Protein AF-0000000072238500 (afdb_homodimer)

Organism: Galdieria sulphuraria (NCBI:txid130081)

Radius of gyration: 36.73 Å; Cα contacts (8 Å, |Δi|>4): 2161; chains: 2; bounding box: 102×98×131 Å

Sequence (1156 aa):
MQQGKYSSNDRLLQIHENSNSLLASRTLHACFYDFAITIYSYDRPRSLNRLLLDILEQEQHAVVRKRRLFLQVIDDNTIGCYDIHYWRNSKSDGVDDFYRVNSEEQLLELPCIFPSRLFQVLKTLKGTFDWQIWISKRHFGKHEHWKMVRRAFETLKGVHSTFYVFLQDDMRICSQFLSRAQKFWLVIEDTYKMTLSLHCDSNRVNYSGWTTLSSRQMDNIVVLSGWVESSNFLCERRFLEWINFSVPTVNPSRWYRRKYASSGVGETLSNLLHREGYNMYRTSYSLLYHTRAHESKMHPVIRKEEILETYAFIDGQIVSSRMELECATVTCSMVSTWPRIQLLYDSLYSLAPQVDVIYLYLNDYEYIPPFLHIGFIQIVSSSESSDLGDIGKFYVTPYSDYHFTLDDDIIYPWDFVMAMIRCYASLPQPCLLGVYGVMLDQEKLFRQDYFQSRTVISLEMAVSHPCRVNIIGTGAMLYQPRSFKISKEIFIEKNMADIYISMQAKIRNISLFIVNRSSYWLIEQRKDGIPSIYEDVIRNRQKRRKITKILRDFMPWDCSHTDNDSVCCLLNNKIPLYMQQGKYSSNDRLLQIHENSNSLLASRTLHACFYDFAITIYSYDRPRSLNRLLLDILEQEQHAVVRKRRLFLQVIDDNTIGCYDIHYWRNSKSDGVDDFYRVNSEEQLLELPCIFPSRLFQVLKTLKGTFDWQIWISKRHFGKHEHWKMVRRAFETLKGVHSTFYVFLQDDMRICSQFLSRAQKFWLVIEDTYKMTLSLHCDSNRVNYSGWTTLSSRQMDNIVVLSGWVESSNFLCERRFLEWINFSVPTVNPSRWYRRKYASSGVGETLSNLLHREGYNMYRTSYSLLYHTRAHESKMHPVIRKEEILETYAFIDGQIVSSRMELECATVTCSMVSTWPRIQLLYDSLYSLAPQVDVIYLYLNDYEYIPPFLHIGFIQIVSSSESSDLGDIGKFYVTPYSDYHFTLDDDIIYPWDFVMAMIRCYASLPQPCLLGVYGVMLDQEKLFRQDYFQSRTVISLEMAVSHPCRVNIIGTGAMLYQPRSFKISKEIFIEKNMADIYISMQAKIRNISLFIVNRSSYWLIEQRKDGIPSIYEDVIRNRQKRRKITKILRDFMPWDCSHTDNDSVCCLLNNKIPLY

pLDDT: mean 84.63, std 19.46, range [18.44, 98.69]

Secondary structure (DSSP, 8-state):
-------STTSTTTGGGGGGS-S--------EEEEEEEEEESS-HHHHHHHHHHHHHHHHS--S-PPPEEEEEEESSTT-B--HHHHHHTTSTT---EEEESSHHHHHHSSBS-GGGGHHHHHHHTTTSEEEEEEESS--TTTTHHHHHHHHHHHHTT-EEEEEEEEETTEEE-TTHHHHHHHHHHH---TTEEEEE---BTTTTT--TTSSPPPEE-SSSEEEES---SSSEEE-HHHHHHTTT--PPPPTTHHHH-TT---SHHHHHHHHHHHTT-EEEEESSBSEEETTTT--SS-TTHHHHS--PBPSBTT-HHHHHHHHHHT--EEEEEEEEGGGHHHHHHHHHHHTTT-SEEEEEEES-SS--GGG-STTEEEEE--TT---GGGGGGSS---SSEEEEE-TTEEPPTTHHHHHHHHHHHS-SSEEEES-EEEE-HHHHHHS-GGGSEEEE-TTS-BSS-EE-SEE-TTEEEE-TTT----GGG--STT-HHHHHHHHHHHTT-EEEE--B-TTSSEE---TT---HHHHHHH-HHHHHHHHHHHHHTPPPPPEE-SS-EE-----------/-------STTSHHHHHHHTTS-S--------EEEEEEEEEESS-HHHHHHHHHHHHHHHHS--SPPPPEEEEEEESSTT-B--HHHHHSTTSTT---EEEESSHHHHHHSSBS-GGGGHHHHHHHTTTSEEEEEEESS--TTTTHHHHHHHHHHHHTT-EEEEEEEEETTEEE-TTHHHHHHHHHHH---TTEEEEE---BTTTTT--TTSSPPPEE-SSSEEEES---SSSEEE-HHHHHHTTT--PPPPGGGGTS-TT---SHHHHHHHHHHHTT-EEEEESSBSEEETTTT--SS-TTHHHHS--PBPSBTTHHHHHHHHHHHT--EEEEEEEEGGGHHHHHHHHHHHTTT-SEEEEEEET-SS--GGG-STTEEEEE--TT---GGGGGGSS---SSEEEEE-TTEEPPTTHHHHHHHHHHHS-SSEEEES-EEEE-HHHHHHS-GGGSEEEE-TTS-BSS-EE-SEE-TTEEEE-TTT----GGG--STT-HHHHHHHHHHHTT-EEEE--B-TTSSEE---TT---HHHHHHH-HHHHHHHHHHHHHTPPPPPEE-SS-EE-----------

Nearest PDB structures (foldseek):
  5z8b-assembly1_A  TM=8.669E-01  e=5.104E-16  Escherichia coli
  8viw-assembly1_A  TM=4.068E-01  e=1.351E-23  Pasteurella multocida
  8vh8-assembly2_B  TM=3.776E-01  e=2.460E-21  Pasteurella multocida
  8vh7-assembly2_B  TM=3.699E-01  e=1.725E-21  Pasteurella multocida
  8vh8-assembly1_A  TM=3.518E-01  e=6.697E-22  Pasteurella multocida

Structure (mmCIF, N/CA/C/O backbone):
data_AF-0000000072238500-model_v1
#
loop_
_entity.id
_entity.type
_entity.pdbx_description
1 polymer 'Uncharacterized protein'
#
loop_
_atom_site.group_PDB
_atom_site.id
_atom_site.type_symbol
_atom_site.label_atom_id
_atom_site.label_alt_id
_atom_site.label_comp_id
_atom_site.label_asym_id
_atom_site.label_entity_id
_atom_site.label_seq_id
_atom_site.pdbx_PDB_ins_code
_atom_site.Cartn_x
_atom_site.Cartn_y
_atom_site.Cartn_z
_atom_site.occupancy
_atom_site.B_iso_or_equiv
_atom_site.auth_seq_id
_atom_site.auth_comp_id
_atom_site.auth_asym_id
_atom_site.auth_atom_id
_atom_site.pdbx_PDB_model_num
ATOM 1 N N . MET A 1 1 ? 30.328 47.281 -75.688 1 18.44 1 MET A N 1
ATOM 2 C CA . MET A 1 1 ? 30.141 48.156 -74.5 1 18.44 1 MET A CA 1
ATOM 3 C C . MET A 1 1 ? 29.469 47.438 -73.375 1 18.44 1 MET A C 1
ATOM 5 O O . MET A 1 1 ? 28.312 47 -73.5 1 18.44 1 MET A O 1
ATOM 9 N N . GLN A 1 2 ? 30.125 46.781 -72.562 1 19.62 2 GLN A N 1
ATOM 10 C CA . GLN A 1 2 ? 30.047 45.5 -71.875 1 19.62 2 GLN A CA 1
ATOM 11 C C . GLN A 1 2 ? 29.406 45.688 -70.5 1 19.62 2 GLN A C 1
ATOM 13 O O . GLN A 1 2 ? 30.016 45.375 -69.5 1 19.62 2 GLN A O 1
ATOM 18 N N . GLN A 1 3 ? 28.5 46.656 -70.312 1 18.72 3 GLN A N 1
ATOM 19 C CA . GLN A 1 3 ? 28.375 47.25 -69 1 18.72 3 GLN A CA 1
ATOM 20 C C . GLN A 1 3 ? 27.844 46.25 -68 1 18.72 3 GLN A C 1
ATOM 22 O O . GLN A 1 3 ? 27.219 45.25 -68.375 1 18.72 3 GLN A O 1
ATOM 27 N N . GLY A 1 4 ? 27.734 46.594 -66.688 1 18.44 4 GLY A N 1
ATOM 28 C CA . GLY A 1 4 ? 28.047 46.219 -65.312 1 18.44 4 GLY A CA 1
ATOM 29 C C . GLY A 1 4 ? 27 45.312 -64.688 1 18.44 4 GLY A C 1
ATOM 30 O O . GLY A 1 4 ? 27.312 44.219 -64.188 1 18.44 4 GLY A O 1
ATOM 31 N N . LYS A 1 5 ? 25.953 45.75 -63.812 1 18.84 5 LYS A N 1
ATOM 32 C CA . LYS A 1 5 ? 25.969 45.719 -62.344 1 18.84 5 LYS A CA 1
ATOM 33 C C . LYS A 1 5 ? 25.156 44.531 -61.812 1 18.84 5 LYS A C 1
ATOM 35 O O . LYS A 1 5 ? 25.656 43.719 -61.062 1 18.84 5 LYS A O 1
ATOM 40 N N . TYR A 1 6 ? 23.797 44.75 -61.25 1 21 6 TYR A N 1
ATOM 41 C CA . TYR A 1 6 ? 23.156 44.781 -59.938 1 21 6 TYR A CA 1
ATOM 42 C C . TYR A 1 6 ? 22.266 43.531 -59.719 1 21 6 TYR A C 1
ATOM 44 O O . TYR A 1 6 ? 21.406 43.25 -60.562 1 21 6 TYR A O 1
ATOM 52 N N . SER A 1 7 ? 22.797 42.5 -59.125 1 23.34 7 SER A N 1
ATOM 53 C CA . SER A 1 7 ? 22.328 41.125 -59 1 23.34 7 SER A CA 1
ATOM 54 C C . SER A 1 7 ? 20.984 41.062 -58.281 1 23.34 7 SER A C 1
ATOM 56 O O . SER A 1 7 ? 20.766 41.75 -57.281 1 23.34 7 SER A O 1
ATOM 58 N N . SER A 1 8 ? 20 40.656 -58.938 1 22.7 8 SER A N 1
ATOM 59 C CA . SER A 1 8 ? 18.562 40.625 -58.719 1 22.7 8 SER A CA 1
ATOM 60 C C . SER A 1 8 ? 18.219 39.844 -57.438 1 22.7 8 SER A C 1
ATOM 62 O O . SER A 1 8 ? 17.047 39.531 -57.219 1 22.7 8 SER A O 1
ATOM 64 N N . ASN A 1 9 ? 19.328 39.281 -56.875 1 21.5 9 ASN A N 1
ATOM 65 C CA . ASN A 1 9 ? 19.062 38.406 -55.75 1 21.5 9 ASN A CA 1
ATOM 66 C C . ASN A 1 9 ? 18.328 39.156 -54.625 1 21.5 9 ASN A C 1
ATOM 68 O O . ASN A 1 9 ? 18.25 38.656 -53.5 1 21.5 9 ASN A O 1
ATOM 72 N N . ASP A 1 10 ? 18.125 40.531 -54.781 1 21.02 10 ASP A N 1
ATOM 73 C CA . ASP A 1 10 ? 17.781 41.469 -53.719 1 21.02 10 ASP A CA 1
ATOM 74 C C . ASP A 1 10 ? 16.297 41.312 -53.344 1 21.02 10 ASP A C 1
ATOM 76 O O . ASP A 1 10 ? 15.805 42.062 -52.5 1 21.02 10 ASP A O 1
ATOM 80 N N . ARG A 1 11 ? 15.539 40.906 -54.344 1 20.53 11 ARG A N 1
ATOM 81 C CA . ARG A 1 11 ? 14.133 41.25 -54.188 1 20.53 11 ARG A CA 1
ATOM 82 C C . ARG A 1 11 ? 13.523 40.562 -53 1 20.53 11 ARG A C 1
ATOM 84 O O . ARG A 1 11 ? 12.664 41.125 -52.312 1 20.53 11 ARG A O 1
ATOM 91 N N . LEU A 1 12 ? 13.688 39.25 -53.156 1 23.36 12 LEU A N 1
ATOM 92 C CA . LEU A 1 12 ? 12.68 38.5 -52.438 1 23.36 12 LEU A CA 1
ATOM 93 C C . LEU A 1 12 ? 12.891 38.656 -50.938 1 23.36 12 LEU A C 1
ATOM 95 O O . LEU A 1 12 ? 12.18 38.031 -50.125 1 23.36 12 LEU A O 1
ATOM 99 N N . LEU A 1 13 ? 14.055 39.375 -50.469 1 23.84 13 LEU A N 1
ATOM 100 C CA . LEU A 1 13 ? 14.469 39.75 -49.125 1 23.84 13 LEU A CA 1
ATOM 101 C C . LEU A 1 13 ? 13.445 40.688 -48.5 1 23.84 13 LEU A C 1
ATOM 103 O O . LEU A 1 13 ? 13.367 40.781 -47.281 1 23.84 13 LEU A O 1
ATOM 107 N N . GLN A 1 14 ? 12.867 41.562 -49.344 1 23.19 14 GLN A N 1
ATOM 108 C CA . GLN A 1 14 ? 12.227 42.719 -48.75 1 23.19 14 GLN A CA 1
ATOM 109 C C . GLN A 1 14 ? 10.938 42.344 -48.031 1 23.19 14 GLN A C 1
ATOM 111 O O . GLN A 1 14 ? 10.539 43 -47.062 1 23.19 14 GLN A O 1
ATOM 116 N N . ILE A 1 15 ? 10.141 41.562 -48.812 1 27.56 15 ILE A N 1
ATOM 117 C CA . ILE A 1 15 ? 8.758 41.594 -48.344 1 27.56 15 ILE A CA 1
ATOM 118 C C . ILE A 1 15 ? 8.641 40.906 -47 1 27.56 15 ILE A C 1
ATOM 120 O O . ILE A 1 15 ? 7.613 41.031 -46.312 1 27.56 15 ILE A O 1
ATOM 124 N N . HIS A 1 16 ? 9.578 39.875 -46.75 1 26.22 16 HIS A N 1
ATOM 125 C CA . HIS A 1 16 ? 9.484 39.094 -45.531 1 26.22 16 HIS A CA 1
ATOM 126 C C . HIS A 1 16 ? 9.75 39.969 -44.281 1 26.22 16 HIS A C 1
ATOM 128 O O . HIS A 1 16 ? 9.766 39.469 -43.156 1 26.22 16 HIS A O 1
ATOM 134 N N . GLU A 1 17 ? 10.234 41.219 -44.406 1 26.89 17 GLU A N 1
ATOM 135 C CA . GLU A 1 17 ? 10.672 42.156 -43.406 1 26.89 17 GLU A CA 1
ATOM 136 C C . GLU A 1 17 ? 9.492 42.688 -42.594 1 26.89 17 GLU A C 1
ATOM 138 O O . GLU A 1 17 ? 9.625 42.938 -41.375 1 26.89 17 GLU A O 1
ATOM 143 N N . ASN A 1 18 ? 8.469 43.188 -43.344 1 26.44 18 ASN A N 1
ATOM 144 C CA . ASN A 1 18 ? 7.586 44.125 -42.656 1 26.44 18 ASN A CA 1
ATOM 145 C C . ASN A 1 18 ? 6.727 43.438 -41.594 1 26.44 18 ASN A C 1
ATOM 147 O O . ASN A 1 18 ? 6.215 44.094 -40.688 1 26.44 18 ASN A O 1
ATOM 151 N N . SER A 1 19 ? 6.062 42.375 -42 1 27.59 19 SER A N 1
ATOM 152 C CA . SER A 1 19 ? 4.965 41.906 -41.156 1 27.59 19 SER A CA 1
ATOM 153 C C . SER A 1 19 ? 5.477 41.375 -39.844 1 27.59 19 SER A C 1
ATOM 155 O O . SER A 1 19 ? 4.695 40.906 -39 1 27.59 19 SER A O 1
ATOM 157 N N . ASN A 1 20 ? 6.82 41.125 -39.625 1 27.59 20 ASN A N 1
ATOM 158 C CA . ASN A 1 20 ? 7.562 40.719 -38.438 1 27.59 20 ASN A CA 1
ATOM 159 C C . ASN A 1 20 ? 7.52 41.844 -37.375 1 27.59 20 ASN A C 1
ATOM 161 O O . ASN A 1 20 ? 8.148 41.719 -36.312 1 27.59 20 ASN A O 1
ATOM 165 N N . SER A 1 21 ? 7.316 43.062 -37.688 1 26.2 21 SER A N 1
ATOM 166 C CA . SER A 1 21 ? 7.527 44.219 -36.812 1 26.2 21 SER A CA 1
ATOM 167 C C . SER A 1 21 ? 6.477 44.281 -35.719 1 26.2 21 SER A C 1
ATOM 169 O O . SER A 1 21 ? 6.707 44.875 -34.656 1 26.2 21 SER A O 1
ATOM 171 N N . LEU A 1 22 ? 5.227 44.125 -36.062 1 25.8 22 LEU A N 1
ATOM 172 C CA . LEU A 1 22 ? 4.242 44.469 -35.062 1 25.8 22 LEU A CA 1
ATOM 173 C C . LEU A 1 22 ? 4.238 43.438 -33.938 1 25.8 22 LEU A C 1
ATOM 175 O O . LEU A 1 22 ? 3.334 43.438 -33.094 1 25.8 22 LEU A O 1
ATOM 179 N N . LEU A 1 23 ? 4.891 42.281 -34.125 1 26.8 23 LEU A N 1
ATOM 180 C CA . LEU A 1 23 ? 5.004 41.5 -32.906 1 26.8 23 LEU A CA 1
ATOM 181 C C . LEU A 1 23 ? 5.719 42.281 -31.812 1 26.8 23 LEU A C 1
ATOM 183 O O . LEU A 1 23 ? 6.941 42.438 -31.859 1 26.8 23 LEU A O 1
ATOM 187 N N . ALA A 1 24 ? 5.211 43.438 -31.375 1 25.61 24 ALA A N 1
ATOM 188 C CA . ALA A 1 24 ? 5.637 44.281 -30.266 1 25.61 24 ALA A CA 1
ATOM 189 C C . ALA A 1 24 ? 6.238 43.438 -29.141 1 25.61 24 ALA A C 1
ATOM 191 O O . ALA A 1 24 ? 5.867 42.281 -28.953 1 25.61 24 ALA A O 1
ATOM 192 N N . SER A 1 25 ? 7.383 43.875 -28.625 1 25.45 25 SER A N 1
ATOM 193 C CA . SER A 1 25 ? 8.18 43.469 -27.469 1 25.45 25 SER A CA 1
ATOM 194 C C . SER A 1 25 ? 7.293 43.219 -26.25 1 25.45 25 SER A C 1
ATOM 196 O O . SER A 1 25 ? 6.844 44.156 -25.594 1 25.45 25 SER A O 1
ATOM 198 N N . ARG A 1 26 ? 6.164 42.531 -26.328 1 28.62 26 ARG A N 1
ATOM 199 C CA . ARG A 1 26 ? 5.633 42.156 -25.031 1 28.62 26 ARG A CA 1
ATOM 200 C C . ARG A 1 26 ? 6.758 41.875 -24.031 1 28.62 26 ARG A C 1
ATOM 202 O O . ARG A 1 26 ? 7.391 40.844 -24.078 1 28.62 26 ARG A O 1
ATOM 209 N N . THR A 1 27 ? 7.605 42.781 -23.828 1 28.75 27 THR A N 1
ATOM 210 C CA . THR A 1 27 ? 8.516 42.781 -22.688 1 28.75 27 THR A CA 1
ATOM 211 C C . THR A 1 27 ? 7.883 42.062 -21.5 1 28.75 27 THR A C 1
ATOM 213 O O . THR A 1 27 ? 6.852 42.5 -20.984 1 28.75 27 THR A O 1
ATOM 216 N N . LEU A 1 28 ? 7.727 40.844 -21.453 1 34.66 28 LEU A N 1
ATOM 217 C CA . LEU A 1 28 ? 7.43 40.156 -20.203 1 34.66 28 LEU A CA 1
ATOM 218 C C . LEU A 1 28 ? 7.891 40.969 -19 1 34.66 28 LEU A C 1
ATOM 220 O O . LEU A 1 28 ? 9.086 41.062 -18.734 1 34.66 28 LEU A O 1
ATOM 224 N N . HIS A 1 29 ? 7.504 42.125 -18.828 1 38.22 29 HIS A N 1
ATOM 225 C CA . HIS A 1 29 ? 7.75 42.781 -17.547 1 38.22 29 HIS A CA 1
ATOM 226 C C . HIS A 1 29 ? 7.82 41.75 -16.422 1 38.22 29 HIS A C 1
ATOM 228 O O . HIS A 1 29 ? 6.84 41.062 -16.141 1 38.22 29 HIS A O 1
ATOM 234 N N . ALA A 1 30 ? 8.789 41 -16.344 1 51.19 30 ALA A N 1
ATOM 235 C CA . ALA A 1 30 ? 9.047 40.125 -15.219 1 51.19 30 ALA A CA 1
ATOM 236 C C . ALA A 1 30 ? 8.438 40.688 -13.938 1 51.19 30 ALA A C 1
ATOM 238 O O . ALA A 1 30 ? 8.75 41.812 -13.531 1 51.19 30 ALA A O 1
ATOM 239 N N . CYS A 1 31 ? 7.184 40.406 -13.703 1 71 31 CYS A N 1
ATOM 240 C CA . CYS A 1 31 ? 6.504 40.781 -12.461 1 71 31 CYS A CA 1
ATOM 241 C C . CYS A 1 31 ? 7.453 40.719 -11.273 1 71 31 CYS A C 1
ATOM 243 O O . CYS A 1 31 ? 8.117 39.688 -11.078 1 71 31 CYS A O 1
ATOM 245 N N . PHE A 1 32 ? 7.93 41.906 -10.82 1 89.62 32 PHE A N 1
ATOM 246 C CA . PHE A 1 32 ? 8.805 42.031 -9.656 1 89.62 32 PHE A CA 1
ATOM 247 C C . PHE A 1 32 ? 8 41.938 -8.367 1 89.62 32 PHE A C 1
ATOM 249 O O . PHE A 1 32 ? 6.949 42.562 -8.242 1 89.62 32 PHE A O 1
ATOM 256 N N . TYR A 1 33 ? 8.43 41.062 -7.527 1 95.19 33 TYR A N 1
ATOM 257 C CA . TYR A 1 33 ? 7.766 40.844 -6.25 1 95.19 33 TYR A CA 1
ATOM 258 C C . TYR A 1 33 ? 8.562 41.469 -5.109 1 95.19 33 TYR A C 1
ATOM 260 O O . TYR A 1 33 ? 9.773 41.688 -5.234 1 95.19 33 TYR A O 1
ATOM 268 N N . ASP A 1 34 ? 7.84 41.812 -4.105 1 95.06 34 ASP A N 1
ATOM 269 C CA . ASP A 1 34 ? 8.516 42.25 -2.881 1 95.06 34 ASP A CA 1
ATOM 270 C C . ASP A 1 34 ? 9.086 41.031 -2.129 1 95.06 34 ASP A C 1
ATOM 272 O O . ASP A 1 34 ? 10.211 41.094 -1.633 1 95.06 34 ASP A O 1
ATOM 276 N N . PHE A 1 35 ? 8.266 40 -2.029 1 96.69 35 PHE A N 1
ATOM 277 C CA . PHE A 1 35 ? 8.695 38.781 -1.387 1 96.69 35 PHE A CA 1
ATOM 278 C C . PHE A 1 35 ? 8.281 37.562 -2.217 1 96.69 35 PHE A C 1
ATOM 280 O O . PHE A 1 35 ? 7.172 37.5 -2.752 1 96.69 35 PHE A O 1
ATOM 287 N N . ALA A 1 36 ? 9.148 36.625 -2.398 1 97.75 36 ALA A N 1
ATOM 288 C CA . ALA A 1 36 ? 8.844 35.281 -2.838 1 97.75 36 ALA A CA 1
ATOM 289 C C . ALA A 1 36 ? 8.914 34.281 -1.674 1 97.75 36 ALA A C 1
ATOM 291 O O . ALA A 1 36 ? 9.984 34.094 -1.101 1 97.75 36 ALA A O 1
ATOM 292 N N . ILE A 1 37 ? 7.789 33.719 -1.351 1 98.06 37 ILE A N 1
ATOM 293 C CA . ILE A 1 37 ? 7.707 32.875 -0.182 1 98.06 37 ILE A CA 1
ATOM 294 C C . ILE A 1 37 ? 7.594 31.406 -0.63 1 98.06 37 ILE A C 1
ATOM 296 O O . ILE A 1 37 ? 6.711 31.062 -1.415 1 98.06 37 ILE A O 1
ATOM 300 N N . THR A 1 38 ? 8.516 30.609 -0.193 1 98.56 38 THR A N 1
ATOM 301 C CA . THR A 1 38 ? 8.484 29.156 -0.409 1 98.56 38 THR A CA 1
ATOM 302 C C . THR A 1 38 ? 8.094 28.422 0.871 1 98.56 38 THR A C 1
ATOM 304 O O . THR A 1 38 ? 8.633 28.703 1.943 1 98.56 38 THR A O 1
ATOM 307 N N . ILE A 1 39 ? 7.148 27.516 0.758 1 98.38 39 ILE A N 1
ATOM 308 C CA . ILE A 1 39 ? 6.773 26.688 1.897 1 98.38 39 ILE A CA 1
ATOM 309 C C . ILE A 1 39 ? 6.953 25.203 1.542 1 98.38 39 ILE A C 1
ATOM 311 O O . ILE A 1 39 ? 6.383 24.719 0.561 1 98.38 39 ILE A O 1
ATOM 315 N N . TYR A 1 40 ? 7.793 24.5 2.27 1 97.62 40 TYR A N 1
ATOM 316 C CA . TYR A 1 40 ? 7.926 23.062 2.141 1 97.62 40 TYR A CA 1
ATOM 317 C C . TYR A 1 40 ? 6.855 22.344 2.951 1 97.62 40 TYR A C 1
ATOM 319 O O . TYR A 1 40 ? 6.668 22.625 4.137 1 97.62 40 TYR A O 1
ATOM 327 N N . SER A 1 41 ? 6.121 21.484 2.289 1 96.19 41 SER A N 1
ATOM 328 C CA . SER A 1 41 ? 5.008 20.797 2.938 1 96.19 41 SER A CA 1
ATOM 329 C C . SER A 1 41 ? 5.262 19.297 3.031 1 96.19 41 SER A C 1
ATOM 331 O O . SER A 1 41 ? 5.688 18.672 2.057 1 96.19 41 SER A O 1
ATOM 333 N N . TYR A 1 42 ? 5.055 18.75 4.25 1 92.19 42 TYR A N 1
ATOM 334 C CA . TYR A 1 42 ? 5.266 17.344 4.52 1 92.19 42 TYR A CA 1
ATOM 335 C C . TYR A 1 42 ? 4.023 16.703 5.137 1 92.19 42 TYR A C 1
ATOM 337 O O . TYR A 1 42 ? 4.035 16.312 6.305 1 92.19 42 TYR A O 1
ATOM 345 N N . ASP A 1 43 ? 2.932 16.484 4.402 1 90.25 43 ASP A N 1
ATOM 346 C CA . ASP A 1 43 ? 1.704 15.758 4.734 1 90.25 43 ASP A CA 1
ATOM 347 C C . ASP A 1 43 ? 1 16.391 5.93 1 90.25 43 ASP A C 1
ATOM 349 O O . ASP A 1 43 ? 0.594 15.703 6.859 1 90.25 43 ASP A O 1
ATOM 353 N N . ARG A 1 44 ? 0.932 17.703 5.973 1 93.31 44 ARG A N 1
ATOM 354 C CA . ARG A 1 44 ? 0.213 18.469 6.984 1 93.31 44 ARG A CA 1
ATOM 355 C C . ARG A 1 44 ? -0.616 19.578 6.34 1 93.31 44 ARG A C 1
ATOM 357 O O . ARG A 1 44 ? -0.406 20.766 6.621 1 93.31 44 ARG A O 1
ATOM 364 N N . PRO A 1 45 ? -1.587 19.188 5.633 1 94.5 45 PRO A N 1
ATOM 365 C CA . PRO A 1 45 ? -2.334 20.219 4.898 1 94.5 45 PRO A CA 1
ATOM 366 C C . PRO A 1 45 ? -3.033 21.203 5.824 1 94.5 45 PRO A C 1
ATOM 368 O O . PRO A 1 45 ? -3.164 22.391 5.484 1 94.5 45 PRO A O 1
ATOM 371 N N . ARG A 1 46 ? -3.461 20.812 7.008 1 94.38 46 ARG A N 1
ATOM 372 C CA . ARG A 1 46 ? -4.117 21.719 7.941 1 94.38 46 ARG A CA 1
ATOM 373 C C . ARG A 1 46 ? -3.145 22.781 8.461 1 94.38 46 ARG A C 1
ATOM 375 O O . ARG A 1 46 ? -3.482 23.969 8.531 1 94.38 46 ARG A O 1
ATOM 382 N N . SER A 1 47 ? -1.925 22.328 8.773 1 94.69 47 SER A N 1
ATOM 383 C CA . SER A 1 47 ? -0.897 23.266 9.227 1 94.69 47 SER A CA 1
ATOM 384 C C . SER A 1 47 ? -0.476 24.203 8.109 1 94.69 47 SER A C 1
ATOM 386 O O . SER A 1 47 ? -0.285 25.406 8.344 1 94.69 47 SER A O 1
ATOM 388 N N . LEU A 1 48 ? -0.295 23.672 6.945 1 96.44 48 LEU A N 1
ATOM 389 C CA . LEU A 1 48 ? 0.034 24.484 5.781 1 96.44 48 LEU A CA 1
ATOM 390 C C . LEU A 1 48 ? -1.022 25.562 5.551 1 96.44 48 LEU A C 1
ATOM 392 O O . LEU A 1 48 ? -0.689 26.734 5.344 1 96.44 48 LEU A O 1
ATOM 396 N N . ASN A 1 49 ? -2.266 25.172 5.613 1 95.12 49 ASN A N 1
ATOM 397 C CA . ASN A 1 49 ? -3.352 26.125 5.395 1 95.12 49 ASN A CA 1
ATOM 398 C C . ASN A 1 49 ? -3.367 27.219 6.465 1 95.12 49 ASN A C 1
ATOM 400 O O . ASN A 1 49 ? -3.627 28.391 6.164 1 95.12 49 ASN A O 1
ATOM 404 N N . ARG A 1 50 ? -3.137 26.844 7.676 1 95.12 50 ARG A N 1
ATOM 405 C CA . ARG A 1 50 ? -3.104 27.828 8.75 1 95.12 50 ARG A CA 1
ATOM 406 C C . ARG A 1 50 ? -2 28.859 8.523 1 95.12 50 ARG A C 1
ATOM 408 O O . ARG A 1 50 ? -2.201 30.047 8.742 1 95.12 50 ARG A O 1
ATOM 415 N N . LEU A 1 51 ? -0.831 28.391 8.172 1 96.5 51 LEU A N 1
ATOM 416 C CA . LEU A 1 51 ? 0.278 29.281 7.863 1 96.5 51 LEU A CA 1
ATOM 417 C C . LEU A 1 51 ? -0.089 30.234 6.73 1 96.5 51 LEU A C 1
ATOM 419 O O . LEU A 1 51 ? 0.182 31.438 6.809 1 96.5 51 LEU A O 1
ATOM 423 N N . LEU A 1 52 ? -0.697 29.734 5.703 1 95.88 52 LEU A N 1
ATOM 424 C CA . LEU A 1 52 ? -1.127 30.547 4.57 1 95.88 52 LEU A CA 1
ATOM 425 C C . LEU A 1 52 ? -2.148 31.594 5.012 1 95.88 52 LEU A C 1
ATOM 427 O O . LEU A 1 52 ? -2.104 32.75 4.562 1 95.88 52 LEU A O 1
ATOM 431 N N . LEU A 1 53 ? -3.004 31.219 5.891 1 94.06 53 LEU A N 1
ATOM 432 C CA . LEU A 1 53 ? -3.994 32.156 6.414 1 94.06 53 LEU A CA 1
ATOM 433 C C . LEU A 1 53 ? -3.328 33.25 7.238 1 94.06 53 LEU A C 1
ATOM 435 O O . LEU A 1 53 ? -3.74 34.406 7.18 1 94.06 53 LEU A O 1
ATOM 439 N N . ASP A 1 54 ? -2.311 32.875 7.996 1 95.25 54 ASP A N 1
ATOM 440 C CA . ASP A 1 54 ? -1.552 33.875 8.727 1 95.25 54 ASP A CA 1
ATOM 441 C C . ASP A 1 54 ? -0.99 34.938 7.777 1 95.25 54 ASP A C 1
ATOM 443 O O . ASP A 1 54 ? -1.092 36.156 8.047 1 95.25 54 ASP A O 1
ATOM 447 N N . ILE A 1 55 ? -0.384 34.469 6.738 1 94.94 55 ILE A N 1
ATOM 448 C CA . ILE A 1 55 ? 0.229 35.375 5.762 1 94.94 55 ILE A CA 1
ATOM 449 C C . ILE A 1 55 ? -0.842 36.25 5.129 1 94.94 55 ILE A C 1
ATOM 451 O O . ILE A 1 55 ? -0.673 37.469 5.035 1 94.94 55 ILE A O 1
ATOM 455 N N . LEU A 1 56 ? -1.927 35.656 4.789 1 91.38 56 LEU A N 1
ATOM 456 C CA . LEU A 1 56 ? -3.018 36.375 4.145 1 91.38 56 LEU A CA 1
ATOM 457 C C . LEU A 1 56 ? -3.607 37.438 5.086 1 91.38 56 LEU A C 1
ATOM 459 O O . LEU A 1 56 ? -3.865 38.562 4.676 1 91.38 56 LEU A O 1
ATOM 463 N N . GLU A 1 57 ? -3.828 37.062 6.285 1 90.62 57 GLU A N 1
ATOM 464 C CA . GLU A 1 57 ? -4.422 37.969 7.273 1 90.62 57 GLU A CA 1
ATOM 465 C C . GLU A 1 57 ? -3.531 39.156 7.527 1 90.62 57 GLU A C 1
ATOM 467 O O . GLU A 1 57 ? -4.023 40.281 7.668 1 90.62 57 GLU A O 1
ATOM 472 N N . GLN A 1 58 ? -2.264 38.969 7.555 1 91.88 58 GLN A N 1
ATOM 473 C CA . GLN A 1 58 ? -1.34 40.062 7.801 1 91.88 58 GLN A CA 1
ATOM 474 C C . GLN A 1 58 ? -1.234 40.969 6.586 1 91.88 58 GLN A C 1
ATOM 476 O O . GLN A 1 58 ? -1.127 42.188 6.727 1 91.88 58 GLN A O 1
ATOM 481 N N . GLU A 1 59 ? -1.323 40.438 5.473 1 87.62 59 GLU A N 1
ATOM 482 C CA . GLU A 1 59 ? -1.217 41.25 4.262 1 87.62 59 GLU A CA 1
ATOM 483 C C . GLU A 1 59 ? -2.5 42.031 4.008 1 87.62 59 GLU A C 1
ATOM 485 O O . GLU A 1 59 ? -2.465 43.125 3.426 1 87.62 59 GLU A O 1
ATOM 490 N N . GLN A 1 60 ? -3.588 41.5 4.449 1 83.88 60 GLN A N 1
ATOM 491 C CA . GLN A 1 60 ? -4.852 42.219 4.316 1 83.88 60 GLN A CA 1
ATOM 492 C C . GLN A 1 60 ? -4.906 43.438 5.262 1 83.88 60 GLN A C 1
ATOM 494 O O . GLN A 1 60 ? -5.555 44.438 4.961 1 83.88 60 GLN A O 1
ATOM 499 N N . HIS A 1 61 ? -4.227 43.312 6.332 1 79.12 61 HIS A N 1
ATOM 500 C CA . HIS A 1 61 ? -4.25 44.375 7.324 1 79.12 61 HIS A CA 1
ATOM 501 C C . HIS A 1 61 ? -3.102 45.375 7.105 1 79.12 61 HIS A C 1
ATOM 503 O O . HIS A 1 61 ? -2.998 46.375 7.809 1 79.12 61 HIS A O 1
ATOM 509 N N . ALA A 1 62 ? -2.35 45.031 6.129 1 71.25 62 ALA A N 1
ATOM 510 C CA . ALA A 1 62 ? -1.225 45.938 5.871 1 71.25 62 ALA A CA 1
ATOM 511 C C . ALA A 1 62 ? -1.706 47.281 5.352 1 71.25 62 ALA A C 1
ATOM 513 O O . ALA A 1 62 ? -2.533 47.344 4.438 1 71.25 62 ALA A O 1
ATOM 514 N N . VAL A 1 63 ? -1.599 48.375 6.168 1 58.78 63 VAL A N 1
ATOM 515 C CA . VAL A 1 63 ? -2.129 49.719 5.984 1 58.78 63 VAL A CA 1
ATOM 516 C C . VAL A 1 63 ? -1.355 50.438 4.879 1 58.78 63 VAL A C 1
ATOM 518 O O . VAL A 1 63 ? -1.92 51.25 4.141 1 58.78 63 VAL A O 1
ATOM 521 N N . VAL A 1 64 ? -0.148 50.25 4.82 1 60.06 64 VAL A N 1
ATOM 522 C CA . VAL A 1 64 ? 0.611 51.188 3.982 1 60.06 64 VAL A CA 1
ATOM 523 C C . VAL A 1 64 ? 0.541 50.719 2.523 1 60.06 64 VAL A C 1
ATOM 525 O O . VAL A 1 64 ? -0.165 51.344 1.715 1 60.06 64 VAL A O 1
ATOM 528 N N . ARG A 1 65 ? 1.604 49.969 2.004 1 66.31 65 ARG A N 1
ATOM 529 C CA . ARG A 1 65 ? 1.715 49.562 0.614 1 66.31 65 ARG A CA 1
ATOM 530 C C . ARG A 1 65 ? 1.45 48.062 0.484 1 66.31 65 ARG A C 1
ATOM 532 O O . ARG A 1 65 ? 1.958 47.25 1.276 1 66.31 65 ARG A O 1
ATOM 539 N N . LYS A 1 66 ? 0.523 47.812 -0.408 1 78.81 66 LYS A N 1
ATOM 540 C CA . LYS A 1 66 ? 0.256 46.406 -0.718 1 78.81 66 LYS A CA 1
ATOM 541 C C . LYS A 1 66 ? 1.466 45.75 -1.374 1 78.81 66 LYS A C 1
ATOM 543 O O . LYS A 1 66 ? 1.965 46.219 -2.393 1 78.81 66 LYS A O 1
ATOM 548 N N . ARG A 1 67 ? 1.975 44.719 -0.676 1 86.62 67 ARG A N 1
ATOM 549 C CA . ARG A 1 67 ? 3.119 43.969 -1.193 1 86.62 67 ARG A CA 1
ATOM 550 C C . ARG A 1 67 ? 2.689 43 -2.281 1 86.62 67 ARG A C 1
ATOM 552 O O . ARG A 1 67 ? 1.596 42.438 -2.219 1 86.62 67 ARG A O 1
ATOM 559 N N . ARG A 1 68 ? 3.484 42.938 -3.217 1 90.62 68 ARG A N 1
ATOM 560 C CA . ARG A 1 68 ? 3.332 41.906 -4.211 1 90.62 68 ARG A CA 1
ATOM 561 C C . ARG A 1 68 ? 4.051 40.625 -3.771 1 90.62 68 ARG A C 1
ATOM 563 O O . ARG A 1 68 ? 5.277 40.625 -3.615 1 90.62 68 ARG A O 1
ATOM 570 N N . LEU A 1 69 ? 3.262 39.562 -3.623 1 93.5 69 LEU A N 1
ATOM 571 C CA . LEU A 1 69 ? 3.82 38.312 -3.102 1 93.5 69 LEU A CA 1
ATOM 572 C C . LEU A 1 69 ? 3.73 37.188 -4.141 1 93.5 69 LEU A C 1
ATOM 574 O O . LEU A 1 69 ? 2.742 37.094 -4.875 1 93.5 69 LEU A O 1
ATOM 578 N N . PHE A 1 70 ? 4.781 36.469 -4.289 1 95.5 70 PHE A N 1
ATOM 579 C CA . PHE A 1 70 ? 4.773 35.156 -4.965 1 95.5 70 PHE A CA 1
ATOM 580 C C . PHE A 1 70 ? 4.84 34.031 -3.959 1 95.5 70 PHE A C 1
ATOM 582 O O . PHE A 1 70 ? 5.699 34.031 -3.076 1 95.5 70 PHE A O 1
ATOM 589 N N . LEU A 1 71 ? 3.908 33.125 -4.07 1 96.38 71 LEU A N 1
ATOM 590 C CA . LEU A 1 71 ? 3.887 32 -3.135 1 96.38 71 LEU A CA 1
ATOM 591 C C . LEU A 1 71 ? 4.094 30.672 -3.867 1 96.38 71 LEU A C 1
ATOM 593 O O . LEU A 1 71 ? 3.385 30.375 -4.832 1 96.38 71 LEU A O 1
ATOM 597 N N . GLN A 1 72 ? 5.062 29.891 -3.447 1 96.88 72 GLN A N 1
ATOM 598 C CA . GLN A 1 72 ? 5.203 28.531 -3.961 1 96.88 72 GLN A CA 1
ATOM 599 C C . GLN A 1 72 ? 5.199 27.516 -2.826 1 96.88 72 GLN A C 1
ATOM 601 O O . GLN A 1 72 ? 5.766 27.766 -1.76 1 96.88 72 GLN A O 1
ATOM 606 N N . VAL A 1 73 ? 4.516 26.422 -3.02 1 97.94 73 VAL A N 1
ATOM 607 C CA . VAL A 1 73 ? 4.504 25.281 -2.1 1 97.94 73 VAL A CA 1
ATOM 608 C C . VAL A 1 73 ? 5.184 24.078 -2.754 1 97.94 73 VAL A C 1
ATOM 610 O O . VAL A 1 73 ? 4.855 23.719 -3.885 1 97.94 73 VAL A O 1
ATOM 613 N N . ILE A 1 74 ? 6.191 23.562 -2.146 1 98.12 74 ILE A N 1
ATOM 614 C CA . ILE A 1 74 ? 6.805 22.312 -2.561 1 98.12 74 ILE A CA 1
ATOM 615 C C . ILE A 1 74 ? 6.328 21.188 -1.653 1 98.12 74 ILE A C 1
ATOM 617 O O . ILE A 1 74 ? 6.723 21.109 -0.487 1 98.12 74 ILE A O 1
ATOM 621 N N . ASP A 1 75 ? 5.508 20.328 -2.201 1 97.75 75 ASP A N 1
ATOM 622 C CA . ASP A 1 75 ? 4.82 19.312 -1.405 1 97.75 75 ASP A CA 1
ATOM 623 C C . ASP A 1 75 ? 5.418 17.922 -1.646 1 97.75 75 ASP A C 1
ATOM 625 O O . ASP A 1 75 ? 5.633 17.531 -2.793 1 97.75 75 ASP A O 1
ATOM 629 N N . ASP A 1 76 ? 5.719 17.219 -0.559 1 95.69 76 ASP A N 1
ATOM 630 C CA . ASP A 1 76 ? 6.285 15.883 -0.632 1 95.69 76 ASP A CA 1
ATOM 631 C C . ASP A 1 76 ? 5.188 14.82 -0.677 1 95.69 76 ASP A C 1
ATOM 633 O O . ASP A 1 76 ? 5.035 14.039 0.261 1 95.69 76 ASP A O 1
ATOM 637 N N . ASN A 1 77 ? 4.391 14.805 -1.74 1 94.75 77 ASN A N 1
ATOM 638 C CA . ASN A 1 77 ? 3.439 13.766 -2.119 1 94.75 77 ASN A CA 1
ATOM 639 C C . ASN A 1 77 ? 2.365 13.57 -1.053 1 94.75 77 ASN A C 1
ATOM 641 O O . ASN A 1 77 ? 2.018 12.445 -0.711 1 94.75 77 ASN A O 1
ATOM 645 N N . THR A 1 78 ? 1.836 14.688 -0.578 1 95.06 78 THR A N 1
ATOM 646 C CA . THR A 1 78 ? 0.795 14.672 0.444 1 95.06 78 THR A CA 1
ATOM 647 C C . THR A 1 78 ? -0.471 14.008 -0.08 1 95.06 78 THR A C 1
ATOM 649 O O . THR A 1 78 ? -1.223 13.398 0.687 1 95.06 78 THR A O 1
ATOM 652 N N . ILE A 1 79 ? -0.685 14.047 -1.413 1 95.38 79 ILE A N 1
ATOM 653 C CA . ILE A 1 79 ? -1.971 13.625 -1.957 1 95.38 79 ILE A CA 1
ATOM 654 C C . ILE A 1 79 ? -1.852 12.211 -2.527 1 95.38 79 ILE A C 1
ATOM 656 O O . ILE A 1 79 ? -2.801 11.695 -3.119 1 95.38 79 ILE A O 1
ATOM 660 N N . GLY A 1 80 ? -0.75 11.547 -2.354 1 92.12 80 GLY A N 1
ATOM 661 C CA . GLY A 1 80 ? -0.576 10.148 -2.711 1 92.12 80 GLY A CA 1
ATOM 662 C C . GLY A 1 80 ? -0.461 9.922 -4.207 1 92.12 80 GLY A C 1
ATOM 663 O O . GLY A 1 80 ? -1.17 9.086 -4.773 1 92.12 80 GLY A O 1
ATOM 664 N N . CYS A 1 81 ? 0.451 10.672 -4.855 1 91.06 81 CYS A N 1
ATOM 665 C CA . CYS A 1 81 ? 0.723 10.461 -6.273 1 91.06 81 CYS A CA 1
ATOM 666 C C . CYS A 1 81 ? 1.44 9.133 -6.5 1 91.06 81 CYS A C 1
ATOM 668 O O . CYS A 1 81 ? 2.326 8.766 -5.727 1 91.06 81 CYS A O 1
ATOM 670 N N . TYR A 1 82 ? 0.902 8.461 -7.453 1 83.38 82 TYR A N 1
ATOM 671 C CA . TYR A 1 82 ? 1.497 7.188 -7.84 1 83.38 82 TYR A CA 1
ATOM 672 C C . TYR A 1 82 ? 1.613 7.078 -9.352 1 83.38 82 TYR A C 1
ATOM 674 O O . TYR A 1 82 ? 0.675 6.645 -10.023 1 83.38 82 TYR A O 1
ATOM 682 N N . ASP A 1 83 ? 2.744 7.445 -9.812 1 77.31 83 ASP A N 1
ATOM 683 C CA . ASP A 1 83 ? 2.99 7.387 -11.25 1 77.31 83 ASP A CA 1
ATOM 684 C C . ASP A 1 83 ? 3.748 6.113 -11.625 1 77.31 83 ASP A C 1
ATOM 686 O O . ASP A 1 83 ? 4.945 5.996 -11.359 1 77.31 83 ASP A O 1
ATOM 690 N N . ILE A 1 84 ? 3.064 5.203 -12.219 1 73.56 84 ILE A N 1
ATOM 691 C CA . ILE A 1 84 ? 3.648 3.916 -12.578 1 73.56 84 ILE A CA 1
ATOM 692 C C . ILE A 1 84 ? 4.801 4.129 -13.555 1 73.56 84 ILE A C 1
ATOM 694 O O . ILE A 1 84 ? 5.793 3.395 -13.531 1 73.56 84 ILE A O 1
ATOM 698 N N . HIS A 1 85 ? 4.699 5.125 -14.32 1 73.31 85 HIS A N 1
ATOM 699 C CA . HIS A 1 85 ? 5.715 5.371 -15.336 1 73.31 85 HIS A CA 1
ATOM 700 C C . HIS A 1 85 ? 6.973 5.984 -14.727 1 73.31 85 HIS A C 1
ATOM 702 O O . HIS A 1 85 ? 8.039 5.949 -15.336 1 73.31 85 HIS A O 1
ATOM 708 N N . TYR A 1 86 ? 6.805 6.52 -13.555 1 77.75 86 TYR A N 1
ATOM 709 C CA . TYR A 1 86 ? 7.938 7.086 -12.828 1 77.75 86 TYR A CA 1
ATOM 710 C C . TYR A 1 86 ? 8.984 6.016 -12.523 1 77.75 86 TYR A C 1
ATOM 712 O O . TYR A 1 86 ? 10.188 6.266 -12.641 1 77.75 86 TYR A O 1
ATOM 720 N N . TRP A 1 87 ? 8.609 4.824 -12.281 1 77.19 87 TRP A N 1
ATOM 721 C CA . TRP A 1 87 ? 9.523 3.748 -11.906 1 77.19 87 TRP A CA 1
ATOM 722 C C . TRP A 1 87 ? 10.016 3 -13.141 1 77.19 87 TRP A C 1
ATOM 724 O O . TRP A 1 87 ? 11.156 2.531 -13.18 1 77.19 87 TRP A O 1
ATOM 734 N N . ARG A 1 88 ? 9.203 2.924 -14.109 1 74.19 88 ARG A N 1
ATOM 735 C CA . ARG A 1 88 ? 9.539 2.141 -15.297 1 74.19 88 ARG A CA 1
ATOM 736 C C . ARG A 1 88 ? 10.555 2.873 -16.172 1 74.19 88 ARG A C 1
ATOM 738 O O . ARG A 1 88 ? 11.422 2.246 -16.781 1 74.19 88 ARG A O 1
ATOM 745 N N . ASN A 1 89 ? 10.445 4.277 -16.172 1 63 89 ASN A N 1
ATOM 746 C CA . ASN A 1 89 ? 11.266 5.066 -17.094 1 63 89 ASN A CA 1
ATOM 747 C C . ASN A 1 89 ? 12.523 5.59 -16.406 1 63 89 ASN A C 1
ATOM 749 O O . ASN A 1 89 ? 13.328 6.281 -17.031 1 63 89 ASN A O 1
ATOM 753 N N . SER A 1 90 ? 12.633 5.695 -15.094 1 57 90 SER A N 1
ATOM 754 C CA . SER A 1 90 ? 13.555 6.512 -14.305 1 57 90 SER A CA 1
ATOM 755 C C . SER A 1 90 ? 15 6.273 -14.727 1 57 90 SER A C 1
ATOM 757 O O . SER A 1 90 ? 15.914 6.926 -14.219 1 57 90 SER A O 1
ATOM 759 N N . LYS A 1 91 ? 15.383 5.258 -15.531 1 51.72 91 LYS A N 1
ATOM 760 C CA . LYS A 1 91 ? 16.828 5.156 -15.734 1 51.72 91 LYS A CA 1
ATOM 761 C C . LYS A 1 91 ? 17.391 6.445 -16.312 1 51.72 91 LYS A C 1
ATOM 763 O O . LYS A 1 91 ? 18.609 6.617 -16.391 1 51.72 91 LYS A O 1
ATOM 768 N N . SER A 1 92 ? 16.625 7.223 -16.953 1 45.22 92 SER A N 1
ATOM 769 C CA . SER A 1 92 ? 17.406 8.281 -17.562 1 45.22 92 SER A CA 1
ATOM 770 C C . SER A 1 92 ? 17.562 9.477 -16.625 1 45.22 92 SER A C 1
ATOM 772 O O . SER A 1 92 ? 16.625 9.812 -15.898 1 45.22 92 SER A O 1
ATOM 774 N N . ASP A 1 93 ? 18.578 9.82 -16.172 1 47.09 93 ASP A N 1
ATOM 775 C CA . ASP A 1 93 ? 19.031 11.062 -15.547 1 47.09 93 ASP A CA 1
ATOM 776 C C . ASP A 1 93 ? 18.203 12.258 -16.047 1 47.09 93 ASP A C 1
ATOM 778 O O . ASP A 1 93 ? 18.125 12.5 -17.25 1 47.09 93 ASP A O 1
ATOM 782 N N . GLY A 1 94 ? 17.078 12.727 -15.461 1 48.91 94 GLY A N 1
ATOM 783 C CA . GLY A 1 94 ? 16.359 13.922 -15.891 1 48.91 94 GLY A CA 1
ATOM 784 C C . GLY A 1 94 ? 14.859 13.828 -15.688 1 48.91 94 GLY A C 1
ATOM 785 O O . GLY A 1 94 ? 14.094 14.547 -16.344 1 48.91 94 GLY A O 1
ATOM 786 N N . VAL A 1 95 ? 14.555 12.609 -15.102 1 55.59 95 VAL A N 1
ATOM 787 C CA . VAL A 1 95 ? 13.102 12.5 -15 1 55.59 95 VAL A CA 1
ATOM 788 C C . VAL A 1 95 ? 12.57 13.562 -14.039 1 55.59 95 VAL A C 1
ATOM 790 O O . VAL A 1 95 ? 13.141 13.789 -12.969 1 55.59 95 VAL A O 1
ATOM 793 N N . ASP A 1 96 ? 11.633 14.391 -14.461 1 79.12 96 ASP A N 1
ATOM 794 C CA . ASP A 1 96 ? 10.883 15.414 -13.734 1 79.12 96 ASP A CA 1
ATOM 795 C C . ASP A 1 96 ? 10.164 14.805 -12.531 1 79.12 96 ASP A C 1
ATOM 797 O O . ASP A 1 96 ? 9.211 14.039 -12.695 1 79.12 96 ASP A O 1
ATOM 801 N N . ASP A 1 97 ? 10.727 14.953 -11.328 1 90.25 97 ASP A N 1
ATOM 802 C CA . ASP A 1 97 ? 10.312 14.359 -10.062 1 90.25 97 ASP A CA 1
ATOM 803 C C . ASP A 1 97 ? 9.078 15.062 -9.508 1 90.25 97 ASP A C 1
ATOM 805 O O . ASP A 1 97 ? 8.562 14.68 -8.453 1 90.25 97 ASP A O 1
ATOM 809 N N . PHE A 1 98 ? 8.539 16.062 -10.32 1 95.12 98 PHE A N 1
ATOM 810 C CA . PHE A 1 98 ? 7.461 16.844 -9.742 1 95.12 98 PHE A CA 1
ATOM 811 C C . PHE A 1 98 ? 6.355 17.094 -10.766 1 95.12 98 PHE A C 1
ATOM 813 O O . PHE A 1 98 ? 6.609 17.094 -11.969 1 95.12 98 PHE A O 1
ATOM 820 N N . TYR A 1 99 ? 5.148 17.219 -10.258 1 95.31 99 TYR A N 1
ATOM 821 C CA . TYR A 1 99 ? 4.035 17.797 -11.008 1 95.31 99 TYR A CA 1
ATOM 822 C C . TYR A 1 99 ? 3.846 19.266 -10.656 1 95.31 99 TYR A C 1
ATOM 824 O O . TYR A 1 99 ? 3.959 19.656 -9.492 1 95.31 99 TYR A O 1
ATOM 832 N N . ARG A 1 100 ? 3.615 20.047 -11.617 1 95.88 100 ARG A N 1
ATOM 833 C CA . ARG A 1 100 ? 3.297 21.453 -11.406 1 95.88 100 ARG A CA 1
ATOM 834 C C . ARG A 1 100 ? 1.789 21.688 -11.375 1 95.88 100 ARG A C 1
ATOM 836 O O . ARG A 1 100 ? 1.062 21.156 -12.227 1 95.88 100 ARG A O 1
ATOM 843 N N . VAL A 1 101 ? 1.323 22.391 -10.336 1 96.25 101 VAL A N 1
ATOM 844 C CA . VAL A 1 101 ? -0.098 22.688 -10.195 1 96.25 101 VAL A CA 1
ATOM 845 C C . VAL A 1 101 ? -0.302 24.188 -10.07 1 96.25 101 VAL A C 1
ATOM 847 O O . VAL A 1 101 ? 0.25 24.828 -9.164 1 96.25 101 VAL A O 1
ATOM 850 N N . ASN A 1 102 ? -1.163 24.75 -10.969 1 93.44 102 ASN A N 1
ATOM 851 C CA . ASN A 1 102 ? -1.496 26.172 -10.906 1 93.44 102 ASN A CA 1
ATOM 852 C C . ASN A 1 102 ? -3.006 26.391 -10.898 1 93.44 102 ASN A C 1
ATOM 854 O O . ASN A 1 102 ? -3.471 27.531 -10.969 1 93.44 102 ASN A O 1
ATOM 858 N N . SER A 1 103 ? -3.709 25.25 -10.891 1 92.81 103 SER A N 1
ATOM 859 C CA . SER A 1 103 ? -5.164 25.328 -10.836 1 92.81 103 SER A CA 1
ATOM 860 C C . SER A 1 103 ? -5.758 24.078 -10.203 1 92.81 103 SER A C 1
ATOM 862 O O . SER A 1 103 ? -5.078 23.062 -10.078 1 92.81 103 SER A O 1
ATOM 864 N N . GLU A 1 104 ? -6.957 24.234 -9.781 1 92 104 GLU A N 1
ATOM 865 C CA . GLU A 1 104 ? -7.656 23.078 -9.219 1 92 104 GLU A CA 1
ATOM 866 C C . GLU A 1 104 ? -7.844 21.984 -10.266 1 92 104 GLU A C 1
ATOM 868 O O . GLU A 1 104 ? -7.77 20.797 -9.945 1 92 104 GLU A O 1
ATOM 873 N N . GLU A 1 105 ? -8.141 22.328 -11.492 1 93.06 105 GLU A N 1
ATOM 874 C CA . GLU A 1 105 ? -8.32 21.375 -12.578 1 93.06 105 GLU A CA 1
ATOM 875 C C . GLU A 1 105 ? -7.059 20.531 -12.789 1 93.06 105 GLU A C 1
ATOM 877 O O . GLU A 1 105 ? -7.137 19.312 -12.969 1 93.06 105 GLU A O 1
ATOM 882 N N . GLN A 1 106 ? -5.984 21.188 -12.742 1 94.69 106 GLN A N 1
ATOM 883 C CA . GLN A 1 106 ? -4.719 20.469 -12.906 1 94.69 106 GLN A CA 1
ATOM 884 C C . GLN A 1 106 ? -4.488 19.5 -11.766 1 94.69 106 GLN A C 1
ATOM 886 O O . GLN A 1 106 ? -3.98 18.391 -11.977 1 94.69 106 GLN A O 1
ATOM 891 N N . LEU A 1 107 ? -4.832 19.969 -10.586 1 94.69 107 LEU A N 1
ATOM 892 C CA . LEU A 1 107 ? -4.691 19.109 -9.422 1 94.69 107 LEU A CA 1
ATOM 893 C C . LEU A 1 107 ? -5.52 17.828 -9.586 1 94.69 107 LEU A C 1
ATOM 895 O O . LEU A 1 107 ? -5.051 16.734 -9.281 1 94.69 107 LEU A O 1
ATOM 899 N N . LEU A 1 108 ? -6.715 17.969 -10.133 1 91.75 108 LEU A N 1
ATOM 900 C CA . LEU A 1 108 ? -7.652 16.859 -10.273 1 91.75 108 LEU A CA 1
ATOM 901 C C . LEU A 1 108 ? -7.199 15.898 -11.367 1 91.75 108 LEU A C 1
ATOM 903 O O . LEU A 1 108 ? -7.613 14.742 -11.391 1 91.75 108 LEU A O 1
ATOM 907 N N . GLU A 1 109 ? -6.348 16.312 -12.234 1 90.5 109 GLU A N 1
ATOM 908 C CA . GLU A 1 109 ? -5.891 15.492 -13.352 1 90.5 109 GLU A CA 1
ATOM 909 C C . GLU A 1 109 ? -4.672 14.656 -12.961 1 90.5 109 GLU A C 1
ATOM 911 O O . GLU A 1 109 ? -4.301 13.719 -13.672 1 90.5 109 GLU A O 1
ATOM 916 N N . LEU A 1 110 ? -4.102 14.977 -11.859 1 91.5 110 LEU A N 1
ATOM 917 C CA . LEU A 1 110 ? -2.898 14.266 -11.445 1 91.5 110 LEU A CA 1
ATOM 918 C C . LEU A 1 110 ? -3.221 12.82 -11.062 1 91.5 110 LEU A C 1
ATOM 920 O O . LEU A 1 110 ? -4.324 12.531 -10.602 1 91.5 110 LEU A O 1
ATOM 924 N N . PRO A 1 111 ? -2.314 11.898 -11.328 1 88.94 111 PRO A N 1
ATOM 925 C CA . PRO A 1 111 ? -2.504 10.508 -10.914 1 88.94 111 PRO A CA 1
ATOM 926 C C . PRO A 1 111 ? -2.268 10.305 -9.414 1 88.94 111 PRO A C 1
ATOM 928 O O . PRO A 1 111 ? -1.391 9.523 -9.031 1 88.94 111 PRO A O 1
ATOM 931 N N . CYS A 1 112 ? -3.102 11.031 -8.609 1 92 112 CYS A N 1
ATOM 932 C CA . CYS A 1 112 ? -2.988 10.984 -7.152 1 92 112 CYS A CA 1
ATOM 933 C C . CYS A 1 112 ? -4.289 10.508 -6.52 1 92 112 CYS A C 1
ATOM 935 O O . CYS A 1 112 ? -5.367 10.711 -7.078 1 92 112 CYS A O 1
ATOM 937 N N . ILE A 1 113 ? -4.234 9.922 -5.426 1 91.31 113 ILE A N 1
ATOM 938 C CA . ILE A 1 113 ? -5.348 9.203 -4.801 1 91.31 113 ILE A CA 1
ATOM 939 C C . ILE A 1 113 ? -6.312 10.203 -4.168 1 91.31 113 ILE A C 1
ATOM 941 O O . ILE A 1 113 ? -7.527 10.102 -4.348 1 91.31 113 ILE A O 1
ATOM 945 N N . PHE A 1 114 ? -5.77 11.195 -3.445 1 94.25 114 PHE A N 1
ATOM 946 C CA . PHE A 1 114 ? -6.617 12.109 -2.693 1 94.25 114 PHE A CA 1
ATOM 947 C C . PHE A 1 114 ? -6.242 13.562 -2.99 1 94.25 114 PHE A C 1
ATOM 949 O O . PHE A 1 114 ? -5.824 14.297 -2.092 1 94.25 114 PHE A O 1
ATOM 956 N N . PRO A 1 115 ? -6.492 14.062 -4.215 1 94.94 115 PRO A N 1
ATOM 957 C CA . PRO A 1 115 ? -6.254 15.492 -4.461 1 94.94 115 PRO A CA 1
ATOM 958 C C . PRO A 1 115 ? -7.031 16.391 -3.504 1 94.94 115 PRO A C 1
ATOM 960 O O . PRO A 1 115 ? -6.59 17.5 -3.207 1 94.94 115 PRO A O 1
ATOM 963 N N . SER A 1 116 ? -8.133 15.859 -2.965 1 95.38 116 SER A N 1
ATOM 964 C CA . SER A 1 116 ? -8.992 16.625 -2.076 1 95.38 116 SER A CA 1
ATOM 965 C C . SER A 1 116 ? -8.234 17.109 -0.846 1 95.38 116 SER A C 1
ATOM 967 O O . SER A 1 116 ? -8.602 18.109 -0.233 1 95.38 116 SER A O 1
ATOM 969 N N . ARG A 1 117 ? -7.184 16.438 -0.481 1 96.62 117 ARG A N 1
ATOM 970 C CA . ARG A 1 117 ? -6.41 16.766 0.713 1 96.62 117 ARG A CA 1
ATOM 971 C C . ARG A 1 117 ? -5.852 18.188 0.632 1 96.62 117 ARG A C 1
ATOM 973 O O . ARG A 1 117 ? -5.555 18.797 1.658 1 96.62 117 ARG A O 1
ATOM 980 N N . LEU A 1 118 ? -5.719 18.766 -0.566 1 96.88 118 LEU A N 1
ATOM 981 C CA . LEU A 1 118 ? -5.16 20.094 -0.733 1 96.88 118 LEU A CA 1
ATOM 982 C C . LEU A 1 118 ? -6.246 21.109 -1.1 1 96.88 118 LEU A C 1
ATOM 984 O O . LEU A 1 118 ? -5.953 22.25 -1.424 1 96.88 118 LEU A O 1
ATOM 988 N N . PHE A 1 119 ? -7.527 20.734 -0.993 1 95.25 119 PHE A N 1
ATOM 989 C CA . PHE A 1 119 ? -8.602 21.609 -1.453 1 95.25 119 PHE A CA 1
ATOM 990 C C . PHE A 1 119 ? -8.664 22.875 -0.615 1 95.25 119 PHE A C 1
ATOM 992 O O . PHE A 1 119 ? -8.836 23.984 -1.151 1 95.25 119 PHE A O 1
ATOM 999 N N . GLN A 1 120 ? -8.508 22.75 0.655 1 93.88 120 GLN A N 1
ATOM 1000 C CA . GLN A 1 120 ? -8.555 23.938 1.509 1 93.88 120 GLN A CA 1
ATOM 1001 C C . GLN A 1 120 ? -7.367 24.844 1.244 1 93.88 120 GLN A C 1
ATOM 1003 O O . GLN A 1 120 ? -7.5 26.078 1.278 1 93.88 120 GLN A O 1
ATOM 1008 N N . VAL A 1 121 ? -6.223 24.25 1.015 1 95.38 121 VAL A N 1
ATOM 1009 C CA . VAL A 1 121 ? -5.02 25 0.684 1 95.38 121 VAL A CA 1
ATOM 1010 C C . VAL A 1 121 ? -5.238 25.781 -0.614 1 95.38 121 VAL A C 1
ATOM 1012 O O . VAL A 1 121 ? -4.941 26.969 -0.69 1 95.38 121 VAL A O 1
ATOM 1015 N N . LEU A 1 122 ? -5.805 25.125 -1.571 1 94.56 122 LEU A N 1
ATOM 1016 C CA . LEU A 1 122 ? -6.055 25.75 -2.865 1 94.56 122 LEU A CA 1
ATOM 1017 C C . LEU A 1 122 ? -7.059 26.891 -2.73 1 94.56 122 LEU A C 1
ATOM 1019 O O . LEU A 1 122 ? -6.918 27.938 -3.381 1 94.56 122 LEU A O 1
ATOM 1023 N N . LYS A 1 123 ? -8.016 26.672 -1.952 1 91.44 123 LYS A N 1
ATOM 1024 C CA . LYS A 1 123 ? -9.008 27.719 -1.729 1 91.44 123 LYS A CA 1
ATOM 1025 C C . LYS A 1 123 ? -8.367 28.969 -1.129 1 91.44 123 LYS A C 1
ATOM 1027 O O . LYS A 1 123 ? -8.711 30.094 -1.508 1 91.44 123 LYS A O 1
ATOM 1032 N N . THR A 1 124 ? -7.488 28.734 -0.21 1 92.5 124 THR A N 1
ATOM 1033 C CA . THR A 1 124 ? -6.801 29.844 0.423 1 92.5 124 THR A CA 1
ATOM 1034 C C . THR A 1 124 ? -5.879 30.547 -0.572 1 92.5 124 THR A C 1
ATOM 1036 O O . THR A 1 124 ? -5.785 31.781 -0.576 1 92.5 124 THR A O 1
ATOM 1039 N N . LEU A 1 125 ? -5.254 29.797 -1.424 1 91.62 125 LEU A N 1
ATOM 1040 C CA . LEU A 1 125 ? -4.312 30.344 -2.389 1 91.62 125 LEU A CA 1
ATOM 1041 C C . LEU A 1 125 ? -5.043 31.094 -3.502 1 91.62 125 LEU A C 1
ATOM 1043 O O . LEU A 1 125 ? -4.547 32.094 -4.008 1 91.62 125 LEU A O 1
ATOM 1047 N N . LYS A 1 126 ? -6.223 30.531 -3.824 1 83.56 126 LYS A N 1
ATOM 1048 C CA . LYS A 1 126 ? -6.977 31.078 -4.945 1 83.56 126 LYS A CA 1
ATOM 1049 C C . LYS A 1 126 ? -7.418 32.531 -4.652 1 83.56 126 LYS A C 1
ATOM 1051 O O . LYS A 1 126 ? -7.922 32.812 -3.566 1 83.56 126 LYS A O 1
ATOM 1056 N N . GLY A 1 127 ? -7.07 33.5 -5.582 1 67.81 127 GLY A N 1
ATOM 1057 C CA . GLY A 1 127 ? -7.562 34.875 -5.621 1 67.81 127 GLY A CA 1
ATOM 1058 C C . GLY A 1 127 ? -6.672 35.844 -4.875 1 67.81 127 GLY A C 1
ATOM 1059 O O . GLY A 1 127 ? -6.906 37.062 -4.906 1 67.81 127 GLY A O 1
ATOM 1060 N N . THR A 1 128 ? -5.668 35.375 -4.273 1 66.19 128 THR A N 1
ATOM 1061 C CA . THR A 1 128 ? -4.945 36.312 -3.414 1 66.19 128 THR A CA 1
ATOM 1062 C C . THR A 1 128 ? -3.52 36.5 -3.912 1 66.19 128 THR A C 1
ATOM 1064 O O . THR A 1 128 ? -3.004 37.625 -3.895 1 66.19 128 THR A O 1
ATOM 1067 N N . PHE A 1 129 ? -2.963 35.344 -4.363 1 75.06 129 PHE A N 1
ATOM 1068 C CA . PHE A 1 129 ? -1.529 35.375 -4.633 1 75.06 129 PHE A CA 1
ATOM 1069 C C . PHE A 1 129 ? -1.231 34.812 -6.016 1 75.06 129 PHE A C 1
ATOM 1071 O O . PHE A 1 129 ? -2.082 34.156 -6.621 1 75.06 129 PHE A O 1
ATOM 1078 N N . ASP A 1 130 ? -0.175 35.344 -6.613 1 90.31 130 ASP A N 1
ATOM 1079 C CA . ASP A 1 130 ? 0.498 34.5 -7.594 1 90.31 130 ASP A CA 1
ATOM 1080 C C . ASP A 1 130 ? 1.099 33.281 -6.93 1 90.31 130 ASP A C 1
ATOM 1082 O O . ASP A 1 130 ? 1.872 33.375 -5.977 1 90.31 130 ASP A O 1
ATOM 1086 N N . TRP A 1 131 ? 0.586 32.156 -7.316 1 94.69 131 TRP A N 1
ATOM 1087 C CA . TRP A 1 131 ? 1.02 30.969 -6.57 1 94.69 131 TRP A CA 1
ATOM 1088 C C . TRP A 1 131 ? 1.301 29.797 -7.512 1 94.69 131 TRP A C 1
ATOM 1090 O O . TRP A 1 131 ? 0.9 29.828 -8.68 1 94.69 131 TRP A O 1
ATOM 1100 N N . GLN A 1 132 ? 2.061 28.875 -7.047 1 95.25 132 GLN A N 1
ATOM 1101 C CA . GLN A 1 132 ? 2.314 27.594 -7.695 1 95.25 132 GLN A CA 1
ATOM 1102 C C . GLN A 1 132 ? 2.582 26.5 -6.664 1 95.25 132 GLN A C 1
ATOM 1104 O O . GLN A 1 132 ? 3.131 26.781 -5.594 1 95.25 132 GLN A O 1
ATOM 1109 N N . ILE A 1 133 ? 2.148 25.281 -6.977 1 97 133 ILE A N 1
ATOM 1110 C CA . ILE A 1 133 ? 2.436 24.125 -6.125 1 97 133 ILE A CA 1
ATOM 1111 C C . ILE A 1 133 ? 3.197 23.078 -6.922 1 97 133 ILE A C 1
ATOM 1113 O O . ILE A 1 133 ? 2.838 22.766 -8.062 1 97 133 ILE A O 1
ATOM 1117 N N . TRP A 1 134 ? 4.281 22.656 -6.395 1 97.44 134 TRP A N 1
ATOM 1118 C CA . TRP A 1 134 ? 4.98 21.484 -6.902 1 97.44 134 TRP A CA 1
ATOM 1119 C C . TRP A 1 134 ? 4.719 20.266 -6.016 1 97.44 134 TRP A C 1
ATOM 1121 O O . TRP A 1 134 ? 4.934 20.328 -4.801 1 97.44 134 TRP A O 1
ATOM 1131 N N . ILE A 1 135 ? 4.25 19.203 -6.617 1 97.06 135 ILE A N 1
ATOM 1132 C CA . ILE A 1 135 ? 3.982 17.969 -5.883 1 97.06 135 ILE A CA 1
ATOM 1133 C C . ILE A 1 135 ? 4.926 16.875 -6.359 1 97.06 135 ILE A C 1
ATOM 1135 O O . ILE A 1 135 ? 4.973 16.562 -7.551 1 97.06 135 ILE A O 1
ATOM 1139 N N . SER A 1 136 ? 5.684 16.344 -5.406 1 95.25 136 SER A N 1
ATOM 1140 C CA . SER A 1 136 ? 6.605 15.281 -5.781 1 95.25 136 SER A CA 1
ATOM 1141 C C . SER A 1 136 ? 5.855 14.039 -6.254 1 95.25 136 SER A C 1
ATOM 1143 O O . SER A 1 136 ? 4.789 13.711 -5.727 1 95.25 136 SER A O 1
ATOM 1145 N N . LYS A 1 137 ? 6.41 13.328 -7.184 1 91.69 137 LYS A N 1
ATOM 1146 C CA . LYS A 1 137 ? 5.785 12.164 -7.793 1 91.69 137 LYS A CA 1
ATOM 1147 C C . LYS A 1 137 ? 5.871 10.953 -6.867 1 91.69 137 LYS A C 1
ATOM 1149 O O . LYS A 1 137 ? 5.176 9.953 -7.07 1 91.69 137 LYS A O 1
ATOM 1154 N N . ARG A 1 138 ? 6.711 11.023 -5.91 1 89.38 138 ARG A N 1
ATOM 1155 C CA . ARG A 1 138 ? 6.852 10.039 -4.84 1 89.38 138 ARG A CA 1
ATOM 1156 C C . ARG A 1 138 ? 7.305 10.703 -3.545 1 89.38 138 ARG A C 1
ATOM 1158 O O . ARG A 1 138 ? 7.723 11.867 -3.549 1 89.38 138 ARG A O 1
ATOM 1165 N N . HIS A 1 139 ? 7.246 9.977 -2.514 1 90.5 139 HIS A N 1
ATOM 1166 C CA . HIS A 1 139 ? 7.73 10.492 -1.24 1 90.5 139 HIS A CA 1
ATOM 1167 C C . HIS A 1 139 ? 9.258 10.508 -1.193 1 90.5 139 HIS A C 1
ATOM 1169 O O . HIS A 1 139 ? 9.898 9.484 -1.459 1 90.5 139 HIS A O 1
ATOM 1175 N N . PHE A 1 140 ? 9.844 11.648 -0.871 1 91.88 140 PHE A N 1
ATOM 1176 C CA . PHE A 1 140 ? 11.297 11.773 -0.785 1 91.88 140 PHE A CA 1
ATOM 1177 C C . PHE A 1 140 ? 11.766 11.586 0.652 1 91.88 140 PHE A C 1
ATOM 1179 O O . PHE A 1 140 ? 12.797 10.953 0.895 1 91.88 140 PHE A O 1
ATOM 1186 N N . GLY A 1 141 ? 11.008 12.172 1.573 1 90.12 141 GLY A N 1
ATOM 1187 C CA . GLY A 1 141 ? 11.383 12.078 2.975 1 90.12 141 GLY A CA 1
ATOM 1188 C C . GLY A 1 141 ? 12.633 12.875 3.314 1 90.12 141 GLY A C 1
ATOM 1189 O O . GLY A 1 141 ? 12.961 13.844 2.623 1 90.12 141 GLY A O 1
ATOM 1190 N N . LYS A 1 142 ? 13.242 12.477 4.375 1 90.56 142 LYS A N 1
ATOM 1191 C CA . LYS A 1 142 ? 14.422 13.164 4.879 1 90.56 142 LYS A CA 1
ATOM 1192 C C . LYS A 1 142 ? 15.625 12.93 3.971 1 90.56 142 LYS A C 1
ATOM 1194 O O . LYS A 1 142 ? 16.406 13.852 3.699 1 90.56 142 LYS A O 1
ATOM 1199 N N . HIS A 1 143 ? 15.719 11.773 3.418 1 89.94 143 HIS A N 1
ATOM 1200 C CA . HIS A 1 143 ? 16.922 11.344 2.707 1 89.94 143 HIS A CA 1
ATOM 1201 C C . HIS A 1 143 ? 17.062 12.062 1.37 1 89.94 143 HIS A C 1
ATOM 1203 O O . HIS A 1 143 ? 18.172 12.289 0.894 1 89.94 143 HIS A O 1
ATOM 1209 N N . GLU A 1 144 ? 15.945 12.43 0.843 1 92.19 144 GLU A N 1
ATOM 1210 C CA . GLU A 1 144 ? 16 13.109 -0.447 1 92.19 144 GLU A CA 1
ATOM 1211 C C . GLU A 1 144 ? 15.336 14.477 -0.379 1 92.19 144 GLU A C 1
ATOM 1213 O O . GLU A 1 144 ? 14.828 14.984 -1.386 1 92.19 144 GLU A O 1
ATOM 1218 N N . HIS A 1 145 ? 15.344 15.047 0.791 1 94.56 145 HIS A N 1
ATOM 1219 C CA . HIS A 1 145 ? 14.789 16.391 1.003 1 94.56 145 HIS A CA 1
ATOM 1220 C C . HIS A 1 145 ? 15.469 17.406 0.104 1 94.56 145 HIS A C 1
ATOM 1222 O O . HIS A 1 145 ? 14.852 18.406 -0.29 1 94.56 145 HIS A O 1
ATOM 1228 N N . TRP A 1 146 ? 16.734 17.172 -0.262 1 95.81 146 TRP A N 1
ATOM 1229 C CA . TRP A 1 146 ? 17.484 18.094 -1.114 1 95.81 146 TRP A CA 1
ATOM 1230 C C . TRP A 1 146 ? 16.781 18.281 -2.459 1 95.81 146 TRP A C 1
ATOM 1232 O O . TRP A 1 146 ? 16.891 19.328 -3.082 1 95.81 146 TRP A O 1
ATOM 1242 N N . LYS A 1 147 ? 15.992 17.312 -2.891 1 95.25 147 LYS A N 1
ATOM 1243 C CA . LYS A 1 147 ? 15.258 17.438 -4.148 1 95.25 147 LYS A CA 1
ATOM 1244 C C . LYS A 1 147 ? 14.164 18.5 -4.043 1 95.25 147 LYS A C 1
ATOM 1246 O O . LYS A 1 147 ? 13.891 19.219 -5.012 1 95.25 147 LYS A O 1
ATOM 1251 N N . MET A 1 148 ? 13.555 18.562 -2.854 1 96.69 148 MET A N 1
ATOM 1252 C CA . MET A 1 148 ? 12.531 19.594 -2.613 1 96.69 148 MET A CA 1
ATOM 1253 C C . MET A 1 148 ? 13.141 20.984 -2.676 1 96.69 148 MET A C 1
ATOM 1255 O O . MET A 1 148 ? 12.602 21.875 -3.336 1 96.69 148 MET A O 1
ATOM 1259 N N . VAL A 1 149 ? 14.25 21.125 -2.033 1 97.44 149 VAL A N 1
ATOM 1260 C CA . VAL A 1 149 ? 14.914 22.422 -1.97 1 97.44 149 VAL A CA 1
ATOM 1261 C C . VAL A 1 149 ? 15.422 22.812 -3.355 1 97.44 149 VAL A C 1
ATOM 1263 O O . VAL A 1 149 ? 15.281 23.969 -3.777 1 97.44 149 VAL A O 1
ATOM 1266 N N . ARG A 1 150 ? 15.945 21.875 -4.059 1 96.81 150 ARG A N 1
ATOM 1267 C CA . ARG A 1 150 ? 16.422 22.141 -5.41 1 96.81 150 ARG A CA 1
ATOM 1268 C C . ARG A 1 150 ? 15.289 22.609 -6.316 1 96.81 150 ARG A C 1
ATOM 1270 O O . ARG A 1 150 ? 15.453 23.562 -7.086 1 96.81 150 ARG A O 1
ATOM 1277 N N . ARG A 1 151 ? 14.172 21.891 -6.211 1 96.69 151 ARG A N 1
ATOM 1278 C CA . ARG A 1 151 ? 13.008 22.281 -7 1 96.69 151 ARG A CA 1
ATOM 1279 C C . ARG A 1 151 ? 12.594 23.703 -6.688 1 96.69 151 ARG A C 1
ATOM 1281 O O . ARG A 1 151 ? 12.273 24.484 -7.598 1 96.69 151 ARG A O 1
ATOM 1288 N N . ALA A 1 152 ? 12.609 24.062 -5.445 1 97.69 152 ALA A N 1
ATOM 1289 C CA . ALA A 1 152 ? 12.258 25.422 -5.035 1 97.69 152 ALA A CA 1
ATOM 1290 C C . ALA A 1 152 ? 13.203 26.453 -5.652 1 97.69 152 ALA A C 1
ATOM 1292 O O . ALA A 1 152 ? 12.758 27.438 -6.234 1 97.69 152 ALA A O 1
ATOM 1293 N N . PHE A 1 153 ? 14.516 26.203 -5.52 1 97.81 153 PHE A N 1
ATOM 1294 C CA . PHE A 1 153 ? 15.516 27.141 -6.02 1 97.81 153 PHE A CA 1
ATOM 1295 C C . PHE A 1 153 ? 15.422 27.266 -7.535 1 97.81 153 PHE A C 1
ATOM 1297 O O . PHE A 1 153 ? 15.5 28.375 -8.07 1 97.81 153 PHE A O 1
ATOM 1304 N N . GLU A 1 154 ? 15.18 26.188 -8.195 1 96.81 154 GLU A N 1
ATOM 1305 C CA . GLU A 1 154 ? 15.078 26.188 -9.656 1 96.81 154 GLU A CA 1
ATOM 1306 C C . GLU A 1 154 ? 13.906 27.031 -10.125 1 96.81 154 GLU A C 1
ATOM 1308 O O . GLU A 1 154 ? 14.008 27.766 -11.117 1 96.81 154 GLU A O 1
ATOM 1313 N N . THR A 1 155 ? 12.828 26.906 -9.438 1 96.25 155 THR A N 1
ATOM 1314 C CA . THR A 1 155 ? 11.641 27.688 -9.781 1 96.25 155 THR A CA 1
ATOM 1315 C C . THR A 1 155 ? 11.906 29.188 -9.617 1 96.25 155 THR A C 1
ATOM 1317 O O . THR A 1 155 ? 11.414 30 -10.398 1 96.25 155 THR A O 1
ATOM 1320 N N . LEU A 1 156 ? 12.68 29.547 -8.727 1 97.25 156 LEU A N 1
ATOM 1321 C CA . LEU A 1 156 ? 12.898 30.953 -8.367 1 97.25 156 LEU A CA 1
ATOM 1322 C C . LEU A 1 156 ? 13.836 31.625 -9.359 1 97.25 156 LEU A C 1
ATOM 1324 O O . LEU A 1 156 ? 13.984 32.844 -9.344 1 97.25 156 LEU A O 1
ATOM 1328 N N . LYS A 1 157 ? 14.461 30.812 -10.195 1 95.94 157 LYS A N 1
ATOM 1329 C CA . LYS A 1 157 ? 15.25 31.406 -11.273 1 95.94 157 LYS A CA 1
ATOM 1330 C C . LYS A 1 157 ? 14.398 32.344 -12.125 1 95.94 157 LYS A C 1
ATOM 1332 O O . LYS A 1 157 ? 14.883 33.375 -12.578 1 95.94 157 LYS A O 1
ATOM 1337 N N . GLY A 1 158 ? 13.141 31.969 -12.305 1 94.5 158 GLY A N 1
ATOM 1338 C CA . GLY A 1 158 ? 12.242 32.75 -13.133 1 94.5 158 GLY A CA 1
ATOM 1339 C C . GLY A 1 158 ? 11.406 33.75 -12.336 1 94.5 158 GLY A C 1
ATOM 1340 O O . GLY A 1 158 ? 10.562 34.438 -12.891 1 94.5 158 GLY A O 1
ATOM 1341 N N . VAL A 1 159 ? 11.609 33.875 -11.055 1 96.12 159 VAL A N 1
ATOM 1342 C CA . VAL A 1 159 ? 10.828 34.719 -10.172 1 96.12 159 VAL A CA 1
ATOM 1343 C C . VAL A 1 159 ? 11.727 35.812 -9.602 1 96.12 159 VAL A C 1
ATOM 1345 O O . VAL A 1 159 ? 12.594 35.562 -8.766 1 96.12 159 VAL A O 1
ATOM 1348 N N . HIS A 1 160 ? 11.578 37.062 -10.008 1 96.12 160 HIS A N 1
ATOM 1349 C CA . HIS A 1 160 ? 12.367 38.188 -9.516 1 96.12 160 HIS A CA 1
ATOM 1350 C C . HIS A 1 160 ? 11.695 38.844 -8.32 1 96.12 160 HIS A C 1
ATOM 1352 O O . HIS A 1 160 ? 10.586 39.344 -8.438 1 96.12 160 HIS A O 1
ATOM 1358 N N . SER A 1 161 ? 12.391 38.812 -7.199 1 96.88 161 SER A N 1
ATOM 1359 C CA . SER A 1 161 ? 11.883 39.375 -5.949 1 96.88 161 SER A CA 1
ATOM 1360 C C . SER A 1 161 ? 12.984 40.062 -5.16 1 96.88 161 SER A C 1
ATOM 1362 O O . SER A 1 161 ? 14.172 39.781 -5.352 1 96.88 161 SER A O 1
ATOM 1364 N N . THR A 1 162 ? 12.562 41.031 -4.352 1 96.88 162 THR A N 1
ATOM 1365 C CA . THR A 1 162 ? 13.531 41.688 -3.473 1 96.88 162 THR A CA 1
ATOM 1366 C C . THR A 1 162 ? 14.047 40.719 -2.42 1 96.88 162 THR A C 1
ATOM 1368 O O . THR A 1 162 ? 15.25 40.656 -2.154 1 96.88 162 THR A O 1
ATOM 1371 N N . PHE A 1 163 ? 13.133 40 -1.815 1 98.19 163 PHE A N 1
ATOM 1372 C CA . PHE A 1 163 ? 13.5 39.031 -0.784 1 98.19 163 PHE A CA 1
ATOM 1373 C C . PHE A 1 163 ? 12.906 37.688 -1.092 1 98.19 163 PHE A C 1
ATOM 1375 O O . PHE A 1 163 ? 11.883 37.562 -1.77 1 98.19 163 PHE A O 1
ATOM 1382 N N . TYR A 1 164 ? 13.555 36.719 -0.651 1 98.69 164 TYR A N 1
ATOM 1383 C CA . TYR A 1 164 ? 13.117 35.344 -0.699 1 98.69 164 TYR A CA 1
ATOM 1384 C C . TYR A 1 164 ? 13.031 34.75 0.701 1 98.69 164 TYR A C 1
ATOM 1386 O O . TYR A 1 164 ? 13.977 34.875 1.49 1 98.69 164 TYR A O 1
ATOM 1394 N N . VAL A 1 165 ? 11.883 34.219 1.023 1 98.69 165 VAL A N 1
ATOM 1395 C CA . VAL A 1 165 ? 11.672 33.625 2.338 1 98.69 165 VAL A CA 1
ATOM 1396 C C . VAL A 1 165 ? 11.328 32.125 2.188 1 98.69 165 VAL A C 1
ATOM 1398 O O . VAL A 1 165 ? 10.516 31.766 1.345 1 98.69 165 VAL A O 1
ATOM 1401 N N . PHE A 1 166 ? 11.938 31.297 2.941 1 98.69 166 PHE A N 1
ATOM 1402 C CA . PHE A 1 166 ? 11.695 29.859 2.945 1 98.69 166 PHE A CA 1
ATOM 1403 C C . PHE A 1 166 ? 11.133 29.422 4.289 1 98.69 166 PHE A C 1
ATOM 1405 O O . PHE A 1 166 ? 11.703 29.719 5.34 1 98.69 166 PHE A O 1
ATOM 1412 N N . LEU A 1 167 ? 10.031 28.703 4.246 1 98.25 167 LEU A N 1
ATOM 1413 C CA . LEU A 1 167 ? 9.344 28.281 5.461 1 98.25 167 LEU A CA 1
ATOM 1414 C C . LEU A 1 167 ? 9.008 26.797 5.402 1 98.25 167 LEU A C 1
ATOM 1416 O O . LEU A 1 167 ? 9.102 26.172 4.34 1 98.25 167 LEU A O 1
ATOM 1420 N N . GLN A 1 168 ? 8.641 26.219 6.555 1 95.94 168 GLN A N 1
ATOM 1421 C CA . GLN A 1 168 ? 8.078 24.875 6.672 1 95.94 168 GLN A CA 1
ATOM 1422 C C . GLN A 1 168 ? 6.598 24.922 7.035 1 95.94 168 GLN A C 1
ATOM 1424 O O . GLN A 1 168 ? 6.129 25.906 7.621 1 95.94 168 GLN A O 1
ATOM 1429 N N . ASP A 1 169 ? 5.906 23.891 6.707 1 95.38 169 ASP A N 1
ATOM 1430 C CA . ASP A 1 169 ? 4.449 23.906 6.836 1 95.38 169 ASP A CA 1
ATOM 1431 C C . ASP A 1 169 ? 4.027 23.781 8.297 1 95.38 169 ASP A C 1
ATOM 1433 O O . ASP A 1 169 ? 2.855 23.984 8.625 1 95.38 169 ASP A O 1
ATOM 1437 N N . ASP A 1 170 ? 4.957 23.516 9.219 1 92.81 170 ASP A N 1
ATOM 1438 C CA . ASP A 1 170 ? 4.59 23.406 10.625 1 92.81 170 ASP A CA 1
ATOM 1439 C C . ASP A 1 170 ? 5.082 24.609 11.414 1 92.81 170 ASP A C 1
ATOM 1441 O O . ASP A 1 170 ? 5.254 24.547 12.633 1 92.81 170 ASP A O 1
ATOM 1445 N N . MET A 1 171 ? 5.32 25.703 10.703 1 95.38 171 MET A N 1
ATOM 1446 C CA . MET A 1 171 ? 5.691 26.969 11.32 1 95.38 171 MET A CA 1
ATOM 1447 C C . MET A 1 171 ? 4.512 27.938 11.336 1 95.38 171 MET A C 1
ATOM 1449 O O . MET A 1 171 ? 3.613 27.844 10.492 1 95.38 171 MET A O 1
ATOM 1453 N N . ARG A 1 172 ? 4.512 28.812 12.32 1 96.81 172 ARG A N 1
ATOM 1454 C CA . ARG A 1 172 ? 3.654 30 12.398 1 96.81 172 ARG A CA 1
ATOM 1455 C C . ARG A 1 172 ? 4.484 31.281 12.375 1 96.81 172 ARG A C 1
ATOM 1457 O O . ARG A 1 172 ? 5.676 31.266 12.695 1 96.81 172 ARG A O 1
ATOM 1464 N N . ILE A 1 173 ? 3.854 32.344 11.961 1 98.06 173 ILE A N 1
ATOM 1465 C CA . ILE A 1 173 ? 4.613 33.594 11.789 1 98.06 173 ILE A CA 1
ATOM 1466 C C . ILE A 1 173 ? 4.188 34.594 12.844 1 98.06 173 ILE A C 1
ATOM 1468 O O . ILE A 1 173 ? 3.029 34.625 13.273 1 98.06 173 ILE A O 1
ATOM 1472 N N . CYS A 1 174 ? 5.102 35.438 13.281 1 98 174 CYS A N 1
ATOM 1473 C CA . CYS A 1 174 ? 4.816 36.469 14.258 1 98 174 CYS A CA 1
ATOM 1474 C C . CYS A 1 174 ? 4.023 37.625 13.617 1 98 174 CYS A C 1
ATOM 1476 O O . CYS A 1 174 ? 3.77 37.594 12.414 1 98 174 CYS A O 1
ATOM 1478 N N . SER A 1 175 ? 3.592 38.562 14.492 1 95.88 175 SER A N 1
ATOM 1479 C CA . SER A 1 175 ? 2.922 39.781 14 1 95.88 175 SER A CA 1
ATOM 1480 C C . SER A 1 175 ? 3.848 40.594 13.109 1 95.88 175 SER A C 1
ATOM 1482 O O . SER A 1 175 ? 5.035 40.75 13.406 1 95.88 175 SER A O 1
ATOM 1484 N N . GLN A 1 176 ? 3.291 41.094 11.977 1 94.38 176 GLN A N 1
ATOM 1485 C CA . GLN A 1 176 ? 4.047 41.875 11.008 1 94.38 176 GLN A CA 1
ATOM 1486 C C . GLN A 1 176 ? 5.309 41.156 10.562 1 94.38 176 GLN A C 1
ATOM 1488 O O . GLN A 1 176 ? 6.395 41.719 10.531 1 94.38 176 GLN A O 1
ATOM 1493 N N . PHE A 1 177 ? 5.195 39.969 10.25 1 97.38 177 PHE A N 1
ATOM 1494 C CA . PHE A 1 177 ? 6.297 39.062 10.031 1 97.38 177 PHE A CA 1
ATOM 1495 C C . PHE A 1 177 ? 7.203 39.562 8.914 1 97.38 177 PHE A C 1
ATOM 1497 O O . PHE A 1 177 ? 8.414 39.688 9.102 1 97.38 177 PHE A O 1
ATOM 1504 N N . LEU A 1 178 ? 6.703 39.812 7.73 1 96 178 LEU A N 1
ATOM 1505 C CA . LEU A 1 178 ? 7.52 40.188 6.582 1 96 178 LEU A CA 1
ATOM 1506 C C . LEU A 1 178 ? 8.211 41.531 6.824 1 96 178 LEU A C 1
ATOM 1508 O O . LEU A 1 178 ? 9.375 41.719 6.461 1 96 178 LEU A O 1
ATOM 1512 N N . SER A 1 179 ? 7.516 42.438 7.465 1 94.5 179 SER A N 1
ATOM 1513 C CA . SER A 1 179 ? 8.102 43.75 7.793 1 94.5 179 SER A CA 1
ATOM 1514 C C . SER A 1 179 ? 9.258 43.594 8.781 1 94.5 179 SER A C 1
ATOM 1516 O O . SER A 1 179 ? 10.297 44.219 8.633 1 94.5 179 SER A O 1
ATOM 1518 N N . ARG A 1 180 ? 9.031 42.781 9.75 1 96.12 180 ARG A N 1
ATOM 1519 C CA . ARG A 1 180 ? 10.07 42.562 10.75 1 96.12 180 ARG A CA 1
ATOM 1520 C C . ARG A 1 180 ? 11.273 41.844 10.148 1 96.12 180 ARG A C 1
ATOM 1522 O O . ARG A 1 180 ? 12.422 42.219 10.43 1 96.12 180 ARG A O 1
ATOM 1529 N N . ALA A 1 181 ? 11.008 40.875 9.359 1 97.5 181 ALA A N 1
ATOM 1530 C CA . ALA A 1 181 ? 12.094 40.156 8.703 1 97.5 181 ALA A CA 1
ATOM 1531 C C . ALA A 1 181 ? 12.938 41.094 7.848 1 97.5 181 ALA A C 1
ATOM 1533 O O . ALA A 1 181 ? 14.172 41.031 7.871 1 97.5 181 ALA A O 1
ATOM 1534 N N . GLN A 1 182 ? 12.266 41.938 7.078 1 96.31 182 GLN A N 1
ATOM 1535 C CA . GLN A 1 182 ? 12.953 42.906 6.254 1 96.31 182 GLN A CA 1
ATOM 1536 C C . GLN A 1 182 ? 13.781 43.875 7.113 1 96.31 182 GLN A C 1
ATOM 1538 O O . GLN A 1 182 ? 14.945 44.156 6.797 1 96.31 182 GLN A O 1
ATOM 1543 N N . LYS A 1 183 ? 13.188 44.344 8.117 1 95.75 183 LYS A N 1
ATOM 1544 C CA . LYS A 1 183 ? 13.875 45.25 9.016 1 95.75 183 LYS A CA 1
ATOM 1545 C C . LYS A 1 183 ? 15.133 44.625 9.602 1 95.75 183 LYS A C 1
ATOM 1547 O O . LYS A 1 183 ? 16.188 45.25 9.641 1 95.75 183 LYS A O 1
ATOM 1552 N N . PHE A 1 184 ? 15 43.406 10.086 1 96.81 184 PHE A N 1
ATOM 1553 C CA . PHE A 1 184 ? 16.125 42.719 10.695 1 96.81 184 PHE A CA 1
ATOM 1554 C C . PHE A 1 184 ? 17.234 42.5 9.672 1 96.81 184 PHE A C 1
ATOM 1556 O O . PHE A 1 184 ? 18.422 42.594 10.008 1 96.81 184 PHE A O 1
ATOM 1563 N N . TRP A 1 185 ? 16.891 42.219 8.445 1 97.12 185 TRP A N 1
ATOM 1564 C CA . TRP A 1 185 ? 17.875 42.031 7.371 1 97.12 185 TRP A CA 1
ATOM 1565 C C . TRP A 1 185 ? 18.609 43.344 7.098 1 97.12 185 TRP A C 1
ATOM 1567 O O . TRP A 1 185 ? 19.828 43.344 6.938 1 97.12 185 TRP A O 1
ATOM 1577 N N . LEU A 1 186 ? 17.891 44.438 7.051 1 95.62 186 LEU A N 1
ATOM 1578 C CA . LEU A 1 186 ? 18.438 45.719 6.629 1 95.62 186 LEU A CA 1
ATOM 1579 C C . LEU A 1 186 ? 19.344 46.312 7.703 1 95.62 186 LEU A C 1
ATOM 1581 O O . LEU A 1 186 ? 20.188 47.156 7.41 1 95.62 186 LEU A O 1
ATOM 1585 N N . VAL A 1 187 ? 19.234 45.875 8.914 1 94.56 187 VAL A N 1
ATOM 1586 C CA . VAL A 1 187 ? 20.078 46.375 10 1 94.56 187 VAL A CA 1
ATOM 1587 C C . VAL A 1 187 ? 21.484 45.812 9.875 1 94.56 187 VAL A C 1
ATOM 1589 O O . VAL A 1 187 ? 22.438 46.406 10.383 1 94.56 18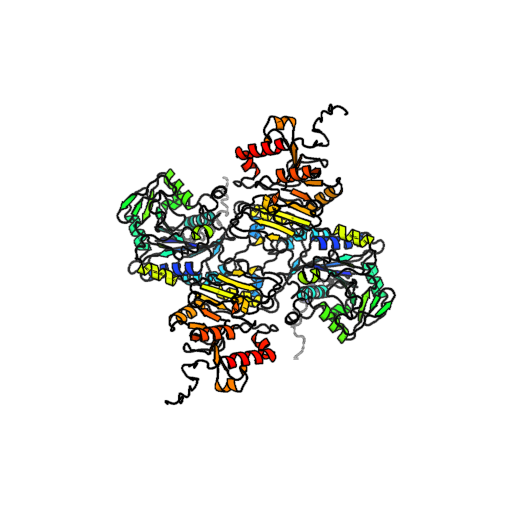7 VAL A O 1
ATOM 1592 N N . ILE A 1 188 ? 21.531 44.656 9.219 1 95.62 188 ILE A N 1
ATOM 1593 C CA . ILE A 1 188 ? 22.844 44.031 9.062 1 95.62 188 ILE A CA 1
ATOM 1594 C C . ILE A 1 188 ? 23.656 44.781 8.008 1 95.62 188 ILE A C 1
ATOM 1596 O O . ILE A 1 188 ? 23.375 44.656 6.812 1 95.62 188 ILE A O 1
ATOM 1600 N N . GLU A 1 189 ? 24.734 45.406 8.367 1 92.56 189 GLU A N 1
ATOM 1601 C CA . GLU A 1 189 ? 25.562 46.188 7.465 1 92.56 189 GLU A CA 1
ATOM 1602 C C . GLU A 1 189 ? 26.656 45.344 6.832 1 92.56 189 GLU A C 1
ATOM 1604 O O . GLU A 1 189 ? 27.297 45.781 5.871 1 92.56 189 GLU A O 1
ATOM 1609 N N . ASP A 1 190 ? 26.719 44.156 7.102 1 93.25 190 ASP A N 1
ATOM 1610 C CA . ASP A 1 190 ? 27.719 43.219 6.59 1 93.25 190 ASP A CA 1
ATOM 1611 C C . ASP A 1 190 ? 27.5 42.938 5.105 1 93.25 190 ASP A C 1
ATOM 1613 O O . ASP A 1 190 ? 26.453 42.406 4.727 1 93.25 190 ASP A O 1
ATOM 1617 N N . THR A 1 191 ? 28.484 43.281 4.27 1 94.31 191 THR A N 1
ATOM 1618 C CA . THR A 1 191 ? 28.375 43.094 2.83 1 94.31 191 THR A CA 1
ATOM 1619 C C . THR A 1 191 ? 28.516 41.625 2.467 1 94.31 191 THR A C 1
ATOM 1621 O O . THR A 1 191 ? 28.188 41.219 1.349 1 94.31 191 THR A O 1
ATOM 1624 N N . TYR A 1 192 ? 28.891 40.812 3.393 1 95.94 192 TYR A N 1
ATOM 1625 C CA . TYR A 1 192 ? 29.078 39.375 3.129 1 95.94 192 TYR A CA 1
ATOM 1626 C C . TYR A 1 192 ? 27.906 38.562 3.635 1 95.94 192 TYR A C 1
ATOM 1628 O O . TYR A 1 192 ? 27.906 37.312 3.555 1 95.94 192 TYR A O 1
ATOM 1636 N N . LYS A 1 193 ? 26.891 39.219 4.094 1 96.62 193 LYS A N 1
ATOM 1637 C CA . LYS A 1 193 ? 25.734 38.5 4.578 1 96.62 193 LYS A CA 1
ATOM 1638 C C . LYS A 1 193 ? 25.016 37.781 3.439 1 96.62 193 LYS A C 1
ATOM 1640 O O . LYS A 1 193 ? 24.875 38.312 2.346 1 96.62 193 LYS A O 1
ATOM 1645 N N . MET A 1 194 ? 24.531 36.531 3.678 1 97.94 194 MET A N 1
ATOM 1646 C CA . MET A 1 194 ? 23.875 35.781 2.635 1 97.94 194 MET A CA 1
ATOM 1647 C C . MET A 1 194 ? 22.5 35.281 3.102 1 97.94 194 MET A C 1
ATOM 1649 O O . MET A 1 194 ? 21.578 35.188 2.301 1 97.94 194 MET A O 1
ATOM 1653 N N . THR A 1 195 ? 22.438 34.938 4.383 1 97.94 195 THR A N 1
ATOM 1654 C CA . THR A 1 195 ? 21.172 34.375 4.887 1 97.94 195 THR A CA 1
ATOM 1655 C C . THR A 1 195 ? 20.859 34.938 6.273 1 97.94 195 THR A C 1
ATOM 1657 O O . THR A 1 195 ? 21.781 35.312 7.012 1 97.94 195 THR A O 1
ATOM 1660 N N . LEU A 1 196 ? 19.594 35.031 6.566 1 97.81 196 LEU A N 1
ATOM 1661 C CA . LEU A 1 196 ? 19.094 35.375 7.895 1 97.81 196 LEU A CA 1
ATOM 1662 C C . LEU A 1 196 ? 18.094 34.312 8.375 1 97.81 196 LEU A C 1
ATOM 1664 O O . LEU A 1 196 ? 16.953 34.281 7.914 1 97.81 196 LEU A O 1
ATOM 1668 N N . SER A 1 197 ? 18.531 33.469 9.281 1 96.5 197 SER A N 1
ATOM 1669 C CA . SER A 1 197 ? 17.625 32.5 9.883 1 96.5 197 SER A CA 1
ATOM 1670 C C . SER A 1 197 ? 16.578 33.188 10.75 1 96.5 197 SER A C 1
ATOM 1672 O O . SER A 1 197 ? 16.906 34.062 11.531 1 96.5 197 SER A O 1
ATOM 1674 N N . LEU A 1 198 ? 15.367 32.75 10.609 1 97.75 198 LEU A N 1
ATOM 1675 C CA . LEU A 1 198 ? 14.242 33.438 11.211 1 97.75 198 LEU A CA 1
ATOM 1676 C C . LEU A 1 198 ? 13.703 32.688 12.414 1 97.75 198 LEU A C 1
ATOM 1678 O O . LEU A 1 198 ? 12.789 33.188 13.102 1 97.75 198 LEU A O 1
ATOM 1682 N N . HIS A 1 199 ? 14.203 31.516 12.633 1 95.31 199 HIS A N 1
ATOM 1683 C CA . HIS A 1 199 ? 13.789 30.672 13.75 1 95.31 199 HIS A CA 1
ATOM 1684 C C . HIS A 1 199 ? 14.953 30.422 14.711 1 95.31 199 HIS A C 1
ATOM 1686 O O . HIS A 1 199 ? 16.094 30.234 14.273 1 95.31 199 HIS A O 1
ATOM 1692 N N . CYS A 1 200 ? 14.641 30.469 15.977 1 90.44 200 CYS A N 1
ATOM 1693 C CA . CYS A 1 200 ? 15.594 30.156 17.031 1 90.44 200 CYS A CA 1
ATOM 1694 C C . CYS A 1 200 ? 15.172 28.891 17.781 1 90.44 200 CYS A C 1
ATOM 1696 O O . CYS A 1 200 ? 14.062 28.828 18.312 1 90.44 200 CYS A O 1
ATOM 1698 N N . ASP A 1 201 ? 16.047 27.938 17.766 1 82.75 201 ASP A N 1
ATOM 1699 C CA . ASP A 1 201 ? 15.773 26.719 18.516 1 82.75 201 ASP A CA 1
ATOM 1700 C C . ASP A 1 201 ? 16.562 26.688 19.812 1 82.75 201 ASP A C 1
ATOM 1702 O O . ASP A 1 201 ? 17.703 27.141 19.859 1 82.75 201 ASP A O 1
ATOM 1706 N N . SER A 1 202 ? 16.047 26.125 20.828 1 74.31 202 SER A N 1
ATOM 1707 C CA . SER A 1 202 ? 16.656 26.125 22.156 1 74.31 202 SER A CA 1
ATOM 1708 C C . SER A 1 202 ? 17.938 25.312 22.188 1 74.31 202 SER A C 1
ATOM 1710 O O . SER A 1 202 ? 18.875 25.641 22.922 1 74.31 202 SER A O 1
ATOM 1712 N N . ASN A 1 203 ? 17.984 24.328 21.406 1 69.19 203 ASN A N 1
ATOM 1713 C CA . ASN A 1 203 ? 19.109 23.422 21.484 1 69.19 203 ASN A CA 1
ATOM 1714 C C . ASN A 1 203 ? 20.297 23.938 20.688 1 69.19 203 ASN A C 1
ATOM 1716 O O . ASN A 1 203 ? 21.422 23.469 20.875 1 69.19 203 ASN A O 1
ATOM 1720 N N . ARG A 1 204 ? 20.062 24.969 19.922 1 67.75 204 ARG A N 1
ATOM 1721 C CA . ARG A 1 204 ? 21.125 25.297 18.969 1 67.75 204 ARG A CA 1
ATOM 1722 C C . ARG A 1 204 ? 21.547 26.766 19.109 1 67.75 204 ARG A C 1
ATOM 1724 O O . ARG A 1 204 ? 22.344 27.266 18.328 1 67.75 204 ARG A O 1
ATOM 1731 N N . VAL A 1 205 ? 21.094 27.438 20.031 1 62.53 205 VAL A N 1
ATOM 1732 C CA . VAL A 1 205 ? 21.359 28.859 20.172 1 62.53 205 VAL A CA 1
ATOM 1733 C C . VAL A 1 205 ? 22.844 29.078 20.453 1 62.53 205 VAL A C 1
ATOM 1735 O O . VAL A 1 205 ? 23.453 30.016 19.938 1 62.53 205 VAL A O 1
ATOM 1738 N N . ASN A 1 206 ? 23.422 28.125 21.156 1 62.16 206 ASN A N 1
ATOM 1739 C CA . ASN A 1 206 ? 24.828 28.328 21.531 1 62.16 206 ASN A CA 1
ATOM 1740 C C . ASN A 1 206 ? 25.734 27.359 20.766 1 62.16 206 ASN A C 1
ATOM 1742 O O . ASN A 1 206 ? 26.906 27.203 21.109 1 62.16 206 ASN A O 1
ATOM 1746 N N . TYR A 1 207 ? 25.141 26.781 19.781 1 63.19 207 TYR A N 1
ATOM 1747 C CA . TYR A 1 207 ? 25.859 25.719 19.094 1 63.19 207 TYR A CA 1
ATOM 1748 C C . TYR A 1 207 ? 26.531 26.219 17.828 1 63.19 207 TYR A C 1
ATOM 1750 O O . TYR A 1 207 ? 25.953 27.047 17.109 1 63.19 207 TYR A O 1
ATOM 1758 N N . SER A 1 208 ? 27.859 26 17.828 1 61.88 208 SER A N 1
ATOM 1759 C CA . SER A 1 208 ? 28.625 26.359 16.641 1 61.88 208 SER A CA 1
ATOM 1760 C C . SER A 1 208 ? 28.047 25.703 15.391 1 61.88 208 SER A C 1
ATOM 1762 O O . SER A 1 208 ? 28.328 26.125 14.273 1 61.88 208 SER A O 1
ATOM 1764 N N . GLY A 1 209 ? 27.047 24.922 15.664 1 63.72 209 GLY A N 1
ATOM 1765 C CA . GLY A 1 209 ? 26.344 24.281 14.555 1 63.72 209 GLY A CA 1
ATOM 1766 C C . GLY A 1 209 ? 27.234 23.375 13.727 1 63.72 209 GLY A C 1
ATOM 1767 O O . GLY A 1 209 ? 27.938 22.516 14.266 1 63.72 209 GLY A O 1
ATOM 1768 N N . TRP A 1 210 ? 27.297 23.578 12.359 1 79.31 210 TRP A N 1
ATOM 1769 C CA . TRP A 1 210 ? 27.922 22.688 11.383 1 79.31 210 TRP A CA 1
ATOM 1770 C C . TRP A 1 210 ? 29.25 23.25 10.898 1 79.31 210 TRP A C 1
ATOM 1772 O O . TRP A 1 210 ? 29.969 22.594 10.133 1 79.31 210 TRP A O 1
ATOM 1782 N N . THR A 1 211 ? 29.531 24.5 11.383 1 84.19 211 THR A N 1
ATOM 1783 C CA . THR A 1 211 ? 30.812 25.109 11 1 84.19 211 THR A CA 1
ATOM 1784 C C . THR A 1 211 ? 31.656 25.406 12.242 1 84.19 211 THR A C 1
ATOM 1786 O O . THR A 1 211 ? 31.25 25.109 13.359 1 84.19 211 THR A O 1
ATOM 1789 N N . THR A 1 212 ? 32.812 25.922 12.008 1 77.5 212 THR A N 1
ATOM 1790 C CA . THR A 1 212 ? 33.719 26.234 13.109 1 77.5 212 THR A CA 1
ATOM 1791 C C . THR A 1 212 ? 33.469 27.641 13.641 1 77.5 212 THR A C 1
ATOM 1793 O O . THR A 1 212 ? 34.125 28.078 14.578 1 77.5 212 THR A O 1
ATOM 1796 N N . LEU A 1 213 ? 32.5 28.312 13.109 1 79.81 213 LEU A N 1
ATOM 1797 C CA . LEU A 1 213 ? 32.25 29.688 13.523 1 79.81 213 LEU A CA 1
ATOM 1798 C C . LEU A 1 213 ? 31.422 29.719 14.812 1 79.81 213 LEU A C 1
ATOM 1800 O O . LEU A 1 213 ? 30.375 29.078 14.898 1 79.81 213 LEU A O 1
ATOM 1804 N N . SER A 1 214 ? 31.922 30.391 15.727 1 78.25 214 SER A N 1
ATOM 1805 C CA . SER A 1 214 ? 31.172 30.594 16.969 1 78.25 214 SER A CA 1
ATOM 1806 C C . SER A 1 214 ? 30.188 31.75 16.828 1 78.25 214 SER A C 1
ATOM 1808 O O . SER A 1 214 ? 30.531 32.812 16.297 1 78.25 214 SER A O 1
ATOM 1810 N N . SER A 1 215 ? 29.047 31.547 17.281 1 81.88 215 SER A N 1
ATOM 1811 C CA . SER A 1 215 ? 28 32.562 17.203 1 81.88 215 SER A CA 1
ATOM 1812 C C . SER A 1 215 ? 28.391 33.812 18 1 81.88 215 SER A C 1
ATOM 1814 O O . SER A 1 215 ? 28.969 33.719 19.094 1 81.88 215 SER A O 1
ATOM 1816 N N . ARG A 1 216 ? 28.109 35.031 17.438 1 83.88 216 ARG A N 1
ATOM 1817 C CA . ARG A 1 216 ? 28.391 36.312 18.078 1 83.88 216 ARG A CA 1
ATOM 1818 C C . ARG A 1 216 ? 27.234 37.281 17.891 1 83.88 216 ARG A C 1
ATOM 1820 O O . ARG A 1 216 ? 26.734 37.469 16.781 1 83.88 216 ARG A O 1
ATOM 1827 N N . GLN A 1 217 ? 26.906 37.844 19.016 1 85.06 217 GLN A N 1
ATOM 1828 C CA . GLN A 1 217 ? 25.875 38.875 18.938 1 85.06 217 GLN A CA 1
ATOM 1829 C C . GLN A 1 217 ? 26.375 40.125 18.203 1 85.06 217 GLN A C 1
ATOM 1831 O O . GLN A 1 217 ? 27.406 40.688 18.562 1 85.06 217 GLN A O 1
ATOM 1836 N N . MET A 1 218 ? 25.766 40.531 17.203 1 81.5 218 MET A N 1
ATOM 1837 C CA . MET A 1 218 ? 26.203 41.688 16.391 1 81.5 218 MET A CA 1
ATOM 1838 C C . MET A 1 218 ? 25.359 42.906 16.703 1 81.5 218 MET A C 1
ATOM 1840 O O . MET A 1 218 ? 25.844 44.031 16.609 1 81.5 218 MET A O 1
ATOM 1844 N N . ASP A 1 219 ? 24.109 42.719 16.828 1 81.06 219 ASP A N 1
ATOM 1845 C CA . ASP A 1 219 ? 23.141 43.75 17.203 1 81.06 219 ASP A CA 1
ATOM 1846 C C . ASP A 1 219 ? 22.094 43.188 18.156 1 81.06 219 ASP A C 1
ATOM 1848 O O . ASP A 1 219 ? 22.094 42 18.453 1 81.06 219 ASP A O 1
ATOM 1852 N N . ASN A 1 220 ? 21.344 44.094 18.641 1 84.56 220 ASN A N 1
ATOM 1853 C CA . ASN A 1 220 ? 20.328 43.688 19.594 1 84.56 220 ASN A CA 1
ATOM 1854 C C . ASN A 1 220 ? 19.344 42.719 18.969 1 84.56 220 ASN A C 1
ATOM 1856 O O . ASN A 1 220 ? 18.625 42 19.672 1 84.56 220 ASN A O 1
ATOM 1860 N N . ILE A 1 221 ? 19.422 42.688 17.672 1 91.25 221 ILE A N 1
ATOM 1861 C CA . ILE A 1 221 ? 18.312 41.938 17.109 1 91.25 221 ILE A CA 1
ATOM 1862 C C . ILE A 1 221 ? 18.859 40.844 16.203 1 91.25 221 ILE A C 1
ATOM 1864 O O . ILE A 1 221 ? 18.094 39.969 15.734 1 91.25 221 ILE A O 1
ATOM 1868 N N . VAL A 1 222 ? 20.172 40.719 15.938 1 93.81 222 VAL A N 1
ATOM 1869 C CA . VAL A 1 222 ? 20.703 39.688 15.055 1 93.81 222 VAL A CA 1
ATOM 1870 C C . VAL A 1 222 ? 21.984 39.125 15.648 1 93.81 222 VAL A C 1
ATOM 1872 O O . VAL A 1 222 ? 22.688 39.781 16.406 1 93.81 222 VAL A O 1
ATOM 1875 N N . VAL A 1 223 ? 22.25 37.875 15.281 1 92.12 223 VAL A N 1
ATOM 1876 C CA . VAL A 1 223 ? 23.406 37.125 15.734 1 92.12 223 VAL A CA 1
ATOM 1877 C C . VAL A 1 223 ? 24.125 36.531 14.539 1 92.12 223 VAL A C 1
ATOM 1879 O O . VAL A 1 223 ? 23.5 36 13.625 1 92.12 223 VAL A O 1
ATOM 1882 N N . LEU A 1 224 ? 25.406 36.781 14.477 1 91.94 224 LEU A N 1
ATOM 1883 C CA . L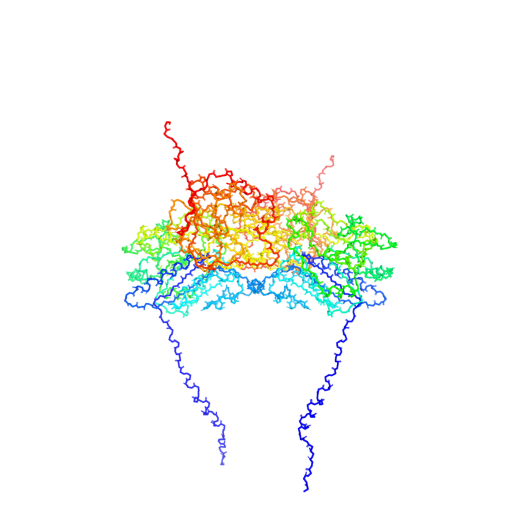EU A 1 224 ? 26.203 36.031 13.523 1 91.94 224 LEU A CA 1
ATOM 1884 C C . LEU A 1 224 ? 26.203 34.531 13.867 1 91.94 224 LEU A C 1
ATOM 1886 O O . LEU A 1 224 ? 26.438 34.156 15.016 1 91.94 224 LEU A O 1
ATOM 1890 N N . SER A 1 225 ? 25.859 33.719 12.906 1 90 225 SER A N 1
ATOM 1891 C CA . SER A 1 225 ? 25.688 32.281 13.148 1 90 225 SER A CA 1
ATOM 1892 C C . SER A 1 225 ? 26.547 31.438 12.203 1 90 225 SER A C 1
ATOM 1894 O O . SER A 1 225 ? 26.875 31.891 11.102 1 90 225 SER A O 1
ATOM 1896 N N . GLY A 1 226 ? 26.875 30.281 12.672 1 87.19 226 GLY A N 1
ATOM 1897 C CA . GLY A 1 226 ? 27.672 29.375 11.852 1 87.19 226 GLY A CA 1
ATOM 1898 C C . GLY A 1 226 ? 26.828 28.375 11.07 1 87.19 226 GLY A C 1
ATOM 1899 O O . GLY A 1 226 ? 27.328 27.375 10.578 1 87.19 226 GLY A O 1
ATOM 1900 N N . TRP A 1 227 ? 25.484 28.656 11 1 89.38 227 TRP A N 1
ATOM 1901 C CA . TRP A 1 227 ? 24.672 27.672 10.281 1 89.38 227 TRP A CA 1
ATOM 1902 C C . TRP A 1 227 ? 23.391 28.312 9.766 1 89.38 227 TRP A C 1
ATOM 1904 O O . TRP A 1 227 ? 22.984 29.375 10.242 1 89.38 227 TRP A O 1
ATOM 1914 N N . VAL A 1 228 ? 22.844 27.766 8.789 1 91.94 228 VAL A N 1
ATOM 1915 C CA . VAL A 1 228 ? 21.531 28.078 8.234 1 91.94 228 VAL A CA 1
ATOM 1916 C C . VAL A 1 228 ? 20.766 26.781 7.98 1 91.94 228 VAL A C 1
ATOM 1918 O O . VAL A 1 228 ? 21.359 25.75 7.66 1 91.94 228 VAL A O 1
ATOM 1921 N N . GLU A 1 229 ? 19.531 26.766 8.234 1 91.12 229 GLU A N 1
ATOM 1922 C CA . GLU A 1 229 ? 18.672 25.609 7.969 1 91.12 229 GLU A CA 1
ATOM 1923 C C . GLU A 1 229 ? 18.297 25.531 6.492 1 91.12 229 GLU A C 1
ATOM 1925 O O . GLU A 1 229 ? 18.609 26.438 5.715 1 91.12 229 GLU A O 1
ATOM 1930 N N . SER A 1 230 ? 17.719 24.359 6.129 1 92.75 230 SER A N 1
ATOM 1931 C CA . SER A 1 230 ? 17.234 24.203 4.758 1 92.75 230 SER A CA 1
ATOM 1932 C C . SER A 1 230 ? 15.992 25.062 4.512 1 92.75 230 SER A C 1
ATOM 1934 O O . SER A 1 230 ? 15.609 25.297 3.363 1 92.75 230 SER A O 1
ATOM 1936 N N . SER A 1 231 ? 15.422 25.484 5.605 1 95.25 231 SER A N 1
ATOM 1937 C CA . SER A 1 231 ? 14.25 26.359 5.59 1 95.25 231 SER A CA 1
ATOM 1938 C C . SER A 1 231 ? 14.305 27.375 6.73 1 95.25 231 SER A C 1
ATOM 1940 O O . SER A 1 231 ? 15.352 27.578 7.336 1 95.25 231 SER A O 1
ATOM 1942 N N . ASN A 1 232 ? 13.352 28.188 6.781 1 97.12 232 ASN A N 1
ATOM 1943 C CA . ASN A 1 232 ? 13.172 29.156 7.852 1 97.12 232 ASN A CA 1
ATOM 1944 C C . ASN A 1 232 ? 14.227 30.266 7.785 1 97.12 232 ASN A C 1
ATOM 1946 O O . ASN A 1 232 ? 14.828 30.609 8.805 1 97.12 232 ASN A O 1
ATOM 1950 N N . PHE A 1 233 ? 14.477 30.75 6.648 1 98.12 233 PHE A N 1
ATOM 1951 C CA . PHE A 1 233 ? 15.43 31.844 6.535 1 98.12 233 PHE A CA 1
ATOM 1952 C C . PHE A 1 233 ? 15.031 32.781 5.414 1 98.12 233 PHE A C 1
ATOM 1954 O O . PHE A 1 233 ? 14.141 32.469 4.621 1 98.12 233 PHE A O 1
ATOM 1961 N N . LEU A 1 234 ? 15.555 33.969 5.398 1 98.62 234 LEU A N 1
ATOM 1962 C CA . LEU A 1 234 ? 15.406 35.031 4.406 1 98.62 234 LEU A CA 1
ATOM 1963 C C . LEU A 1 234 ? 16.734 35.281 3.688 1 98.62 234 LEU A C 1
ATOM 1965 O O . LEU A 1 234 ? 17.797 35.25 4.305 1 98.62 234 LEU A O 1
ATOM 1969 N N . CYS A 1 235 ? 16.656 35.562 2.428 1 98.56 235 CYS A N 1
ATOM 1970 C CA . CYS A 1 235 ? 17.828 35.969 1.656 1 98.56 235 CYS A CA 1
ATOM 1971 C C . CYS A 1 235 ? 17.438 36.875 0.514 1 98.56 235 CYS A C 1
ATOM 1973 O O . CYS A 1 235 ? 16.25 37.125 0.292 1 98.56 235 CYS A O 1
ATOM 1975 N N . GLU A 1 236 ? 18.359 37.469 -0.099 1 98.19 236 GLU A N 1
ATOM 1976 C CA . GLU A 1 236 ? 18.203 38.188 -1.353 1 98.19 236 GLU A CA 1
ATOM 1977 C C . GLU A 1 236 ? 18.578 37.312 -2.549 1 98.19 236 GLU A C 1
ATOM 1979 O O . GLU A 1 236 ? 18.984 36.188 -2.383 1 98.19 236 GLU A O 1
ATOM 1984 N N . ARG A 1 237 ? 18.375 37.812 -3.67 1 97.56 237 ARG A N 1
ATOM 1985 C CA . ARG A 1 237 ? 18.594 37.062 -4.902 1 97.56 237 ARG A CA 1
ATOM 1986 C C . ARG A 1 237 ? 20.047 36.656 -5.047 1 97.56 237 ARG A C 1
ATOM 1988 O O . ARG A 1 237 ? 20.344 35.594 -5.621 1 97.56 237 ARG A O 1
ATOM 1995 N N . ARG A 1 238 ? 20.984 37.406 -4.492 1 97.19 238 ARG A N 1
ATOM 1996 C CA . ARG A 1 238 ? 22.422 37.125 -4.594 1 97.19 238 ARG A CA 1
ATOM 1997 C C . ARG A 1 238 ? 22.75 35.75 -4.062 1 97.19 238 ARG A C 1
ATOM 1999 O O . ARG A 1 238 ? 23.641 35.062 -4.59 1 97.19 238 ARG A O 1
ATOM 2006 N N . PHE A 1 239 ? 22.125 35.312 -2.996 1 98 239 PHE A N 1
ATOM 2007 C CA . PHE A 1 239 ? 22.344 34 -2.443 1 98 239 PHE A CA 1
ATOM 2008 C C . PHE A 1 239 ? 21.984 32.906 -3.465 1 98 239 PHE A C 1
ATOM 2010 O O . PHE A 1 239 ? 22.766 31.984 -3.699 1 98 239 PHE A O 1
ATOM 2017 N N . LEU A 1 240 ? 20.797 33 -4.09 1 98.25 240 LEU A N 1
ATOM 2018 C CA . LEU A 1 240 ? 20.297 32.031 -5.059 1 98.25 240 LEU A CA 1
ATOM 2019 C C . LEU A 1 240 ? 21.156 32.031 -6.312 1 98.25 240 LEU A C 1
ATOM 2021 O O . LEU A 1 240 ? 21.422 30.969 -6.887 1 98.25 240 LEU A O 1
ATOM 2025 N N . GLU A 1 241 ? 21.578 33.219 -6.695 1 97.75 241 GLU A N 1
ATOM 2026 C CA . GLU A 1 241 ? 22.484 33.312 -7.844 1 97.75 241 GLU A CA 1
ATOM 2027 C C . GLU A 1 241 ? 23.828 32.688 -7.539 1 97.75 241 GLU A C 1
ATOM 2029 O O . GLU A 1 241 ? 24.391 31.969 -8.383 1 97.75 241 GLU A O 1
ATOM 2034 N N . TRP A 1 242 ? 24.281 32.969 -6.348 1 96.94 242 TRP A N 1
ATOM 2035 C CA . TRP A 1 242 ? 25.578 32.406 -5.93 1 96.94 242 TRP A CA 1
ATOM 2036 C C . TRP A 1 242 ? 25.562 30.891 -6 1 96.94 242 TRP A C 1
ATOM 2038 O O . TRP A 1 242 ? 26.547 30.281 -6.426 1 96.94 242 TRP A O 1
ATOM 2048 N N . ILE A 1 243 ? 24.469 30.312 -5.637 1 97.12 243 ILE A N 1
ATOM 2049 C CA . ILE A 1 243 ? 24.438 28.844 -5.602 1 97.12 243 ILE A CA 1
ATOM 2050 C C . ILE A 1 243 ? 23.859 28.312 -6.914 1 97.12 243 ILE A C 1
ATOM 2052 O O . ILE A 1 243 ? 23.516 27.141 -7.012 1 97.12 243 ILE A O 1
ATOM 2056 N N . ASN A 1 244 ? 23.578 29.188 -7.91 1 97.38 244 ASN A N 1
ATOM 2057 C CA . ASN A 1 244 ? 23.109 28.875 -9.258 1 97.38 244 ASN A CA 1
ATOM 2058 C C . ASN A 1 244 ? 21.703 28.266 -9.234 1 97.38 244 ASN A C 1
ATOM 2060 O O . ASN A 1 244 ? 21.422 27.328 -9.992 1 97.38 244 ASN A O 1
ATOM 2064 N N . PHE A 1 245 ? 20.922 28.734 -8.328 1 97.56 245 PHE A N 1
ATOM 2065 C CA . PHE A 1 245 ? 19.531 28.328 -8.188 1 97.56 245 PHE A CA 1
ATOM 2066 C C . PHE A 1 245 ? 19.422 26.797 -8.125 1 97.56 245 PHE A C 1
ATOM 2068 O O . PHE A 1 245 ? 18.578 26.203 -8.797 1 97.56 245 PHE A O 1
ATOM 2075 N N . SER A 1 246 ? 20.297 26.219 -7.363 1 95.88 246 SER A N 1
ATOM 2076 C CA . SER A 1 246 ? 20.328 24.781 -7.176 1 95.88 246 SER A CA 1
ATOM 2077 C C . SER A 1 246 ? 20.922 24.406 -5.82 1 95.88 246 SER A C 1
ATOM 2079 O O . SER A 1 246 ? 21.203 25.281 -5.004 1 95.88 246 SER A O 1
ATOM 2081 N N . VAL A 1 247 ? 20.859 23.156 -5.453 1 94.88 247 VAL A N 1
ATOM 2082 C CA . VAL A 1 247 ? 21.531 22.625 -4.27 1 94.88 247 VAL A CA 1
ATOM 2083 C C . VAL A 1 247 ? 22.188 21.297 -4.602 1 94.88 247 VAL A C 1
ATOM 2085 O O . VAL A 1 247 ? 21.641 20.5 -5.383 1 94.88 247 VAL A O 1
ATOM 2088 N N . PRO A 1 248 ? 23.328 21.109 -4.074 1 93.19 248 PRO A N 1
ATOM 2089 C CA . PRO A 1 248 ? 23.984 19.828 -4.328 1 93.19 248 PRO A CA 1
ATOM 2090 C C . PRO A 1 248 ? 23.234 18.641 -3.748 1 93.19 248 PRO A C 1
ATOM 2092 O O . PRO A 1 248 ? 22.5 18.781 -2.76 1 93.19 248 PRO A O 1
ATOM 2095 N N . THR A 1 249 ? 23.484 17.531 -4.387 1 90.94 249 THR A N 1
ATOM 2096 C CA . THR A 1 249 ? 22.938 16.281 -3.861 1 90.94 249 THR A CA 1
ATOM 2097 C C . THR A 1 249 ? 23.609 15.93 -2.531 1 90.94 249 THR A C 1
ATOM 2099 O O . THR A 1 249 ? 24.812 16.125 -2.361 1 90.94 249 THR A O 1
ATOM 2102 N N . VAL A 1 250 ? 22.781 15.492 -1.647 1 91.62 250 VAL A N 1
ATOM 2103 C CA . VAL A 1 250 ? 23.344 14.984 -0.397 1 91.62 250 VAL A CA 1
ATOM 2104 C C . VAL A 1 250 ? 23.625 13.492 -0.535 1 91.62 250 VAL A C 1
ATOM 2106 O O . VAL A 1 250 ? 22.734 12.703 -0.859 1 91.62 250 VAL A O 1
ATOM 2109 N N . ASN A 1 251 ? 24.797 13.117 -0.272 1 87.75 251 ASN A N 1
ATOM 2110 C CA . ASN A 1 251 ? 25.25 11.734 -0.449 1 87.75 251 ASN A CA 1
ATOM 2111 C C . ASN A 1 251 ? 24.625 10.805 0.582 1 87.75 251 ASN A C 1
ATOM 2113 O O . ASN A 1 251 ? 24.609 11.109 1.775 1 87.75 251 ASN A O 1
ATOM 2117 N N . PRO A 1 252 ? 24.188 9.664 0.119 1 86.81 252 PRO A N 1
ATOM 2118 C CA . PRO A 1 252 ? 23.547 8.703 1.024 1 86.81 252 PRO A CA 1
ATOM 2119 C C . PRO A 1 252 ? 24.5 8.219 2.123 1 86.81 252 PRO A C 1
ATOM 2121 O O . PRO A 1 252 ? 24.047 7.738 3.166 1 86.81 252 PRO A O 1
ATOM 2124 N N . SER A 1 253 ? 25.781 8.297 1.945 1 84.19 253 SER A N 1
ATOM 2125 C CA . SER A 1 253 ? 26.75 7.836 2.932 1 84.19 253 SER A CA 1
ATOM 2126 C C . SER A 1 253 ? 26.625 8.609 4.238 1 84.19 253 SER A C 1
ATOM 2128 O O . SER A 1 253 ? 27.109 8.172 5.277 1 84.19 253 SER A O 1
ATOM 2130 N N . ARG A 1 254 ? 25.891 9.703 4.148 1 87.69 254 ARG A N 1
ATOM 2131 C CA . ARG A 1 254 ? 25.656 10.523 5.332 1 87.69 254 ARG A CA 1
ATOM 2132 C C . ARG A 1 254 ? 25 9.703 6.441 1 87.69 254 ARG A C 1
ATOM 2134 O O . ARG A 1 254 ? 25.281 9.914 7.621 1 87.69 254 ARG A O 1
ATOM 2141 N N . TRP A 1 255 ? 24.234 8.773 6.137 1 86 255 TRP A N 1
ATOM 2142 C CA . TRP A 1 255 ? 23.406 8.086 7.125 1 86 255 TRP A CA 1
ATOM 2143 C C . TRP A 1 255 ? 23.969 6.707 7.441 1 86 255 TRP A C 1
ATOM 2145 O O . TRP A 1 255 ? 23.391 5.957 8.227 1 86 255 TRP A O 1
ATOM 2155 N N . TYR A 1 256 ? 25.125 6.363 6.84 1 75.12 256 TYR A N 1
ATOM 2156 C CA . TYR A 1 256 ? 25.703 5.055 7.098 1 75.12 256 TYR A CA 1
ATOM 2157 C C . TYR A 1 256 ? 26.156 4.934 8.547 1 75.12 256 TYR A C 1
ATOM 2159 O O . TYR A 1 256 ? 25.906 3.918 9.195 1 75.12 256 TYR A O 1
ATOM 2167 N N . ARG A 1 257 ? 26.75 6.02 9.055 1 73.25 257 ARG A N 1
ATOM 2168 C CA . ARG A 1 257 ? 27.234 5.996 10.43 1 73.25 257 ARG A CA 1
ATOM 2169 C C . ARG A 1 257 ? 26.359 6.84 11.344 1 73.25 257 ARG A C 1
ATOM 2171 O O . ARG A 1 257 ? 26.438 6.73 12.57 1 73.25 257 ARG A O 1
ATOM 2178 N N . ARG A 1 258 ? 25.531 7.605 10.727 1 80.38 258 ARG A N 1
ATOM 2179 C CA . ARG A 1 258 ? 24.641 8.484 11.469 1 80.38 258 ARG A CA 1
ATOM 2180 C C . ARG A 1 258 ? 23.188 8.289 11.039 1 80.38 258 ARG A C 1
ATOM 2182 O O . ARG A 1 258 ? 22.594 9.164 10.414 1 80.38 258 ARG A O 1
ATOM 2189 N N . LYS A 1 259 ? 22.547 7.355 11.516 1 76.75 259 LYS A N 1
ATOM 2190 C CA . LYS A 1 259 ? 21.234 6.914 11.062 1 76.75 259 LYS A CA 1
ATOM 2191 C C . LYS A 1 259 ? 20.188 8.008 11.266 1 76.75 259 LYS A C 1
ATOM 2193 O O . LYS A 1 259 ? 19.297 8.18 10.438 1 76.75 259 LYS A O 1
ATOM 2198 N N . TYR A 1 260 ? 20.375 8.812 12.289 1 80.06 260 TYR A N 1
ATOM 2199 C CA . TYR A 1 260 ? 19.328 9.758 12.648 1 80.06 260 TYR A CA 1
ATOM 2200 C C . TYR A 1 260 ? 19.75 11.188 12.312 1 80.06 260 TYR A C 1
ATOM 2202 O O . TYR A 1 260 ? 19.125 12.148 12.781 1 80.06 260 TYR A O 1
ATOM 2210 N N . ALA A 1 261 ? 20.766 11.234 11.477 1 86.62 261 ALA A N 1
ATOM 2211 C CA . ALA A 1 261 ? 21.188 12.57 11.047 1 86.62 261 ALA A CA 1
ATOM 2212 C C . ALA A 1 261 ? 20.078 13.258 10.266 1 86.62 261 ALA A C 1
ATOM 2214 O O . ALA A 1 261 ? 19.266 12.602 9.609 1 86.62 261 ALA A O 1
ATOM 2215 N N . SER A 1 262 ? 20.047 14.531 10.367 1 88.75 262 SER A N 1
ATOM 2216 C CA . SER A 1 262 ? 19.062 15.328 9.648 1 88.75 262 SER A CA 1
ATOM 2217 C C . SER A 1 262 ? 19.266 15.219 8.141 1 88.75 262 SER A C 1
ATOM 2219 O O . SER A 1 262 ? 20.109 14.461 7.672 1 88.75 262 SER A O 1
ATOM 2221 N N . SER A 1 263 ? 18.5 15.945 7.316 1 91.31 263 SER A N 1
ATOM 2222 C CA . SER A 1 263 ? 18.484 15.828 5.863 1 91.31 263 SER A CA 1
ATOM 2223 C C . SER A 1 263 ? 19.828 16.203 5.258 1 91.31 263 SER A C 1
ATOM 2225 O O . SER A 1 263 ? 20.156 15.781 4.141 1 91.31 263 SER A O 1
ATOM 2227 N N . GLY A 1 264 ? 20.578 17.047 5.906 1 92.5 264 GLY A N 1
ATOM 2228 C CA . GLY A 1 264 ? 21.922 17.391 5.461 1 92.5 264 GLY A CA 1
ATOM 2229 C C . GLY A 1 264 ? 21.953 18.625 4.562 1 92.5 264 GLY A C 1
ATOM 2230 O O . GLY A 1 264 ? 23.031 19.141 4.246 1 92.5 264 GLY A O 1
ATOM 2231 N N . VAL A 1 265 ? 20.781 19.172 4.191 1 95.62 265 VAL A N 1
ATOM 2232 C CA . VAL A 1 265 ? 20.75 20.297 3.281 1 95.62 265 VAL A CA 1
ATOM 2233 C C . VAL A 1 265 ? 21.297 21.547 3.98 1 95.62 265 VAL A C 1
ATOM 2235 O O . VAL A 1 265 ? 22.156 22.234 3.443 1 95.62 265 VAL A O 1
ATOM 2238 N N . GLY A 1 266 ? 20.797 21.797 5.195 1 94.06 266 GLY A N 1
ATOM 2239 C CA . GLY A 1 266 ? 21.312 22.906 5.969 1 94.06 266 GLY A CA 1
ATOM 2240 C C . GLY A 1 266 ? 22.812 22.828 6.219 1 94.06 266 GLY A C 1
ATOM 2241 O O . GLY A 1 266 ? 23.531 23.812 6.086 1 94.06 266 GLY A O 1
ATOM 2242 N N . GLU A 1 267 ? 23.203 21.656 6.547 1 92.75 267 GLU A N 1
ATOM 2243 C CA . GLU A 1 267 ? 24.625 21.438 6.781 1 92.75 267 GLU A CA 1
ATOM 2244 C C . GLU A 1 267 ? 25.453 21.703 5.52 1 92.75 267 GLU A C 1
ATOM 2246 O O . GLU A 1 267 ? 26.5 22.344 5.582 1 92.75 267 GLU A O 1
ATOM 2251 N N . THR A 1 268 ? 24.953 21.266 4.449 1 94.56 268 THR A N 1
ATOM 2252 C CA . THR A 1 268 ? 25.641 21.453 3.17 1 94.56 268 THR A CA 1
ATOM 2253 C C . THR A 1 268 ? 25.719 22.938 2.822 1 94.56 268 THR A C 1
ATOM 2255 O O . THR A 1 268 ? 26.797 23.438 2.475 1 94.56 268 THR A O 1
ATOM 2258 N N . LEU A 1 269 ? 24.688 23.656 2.973 1 95.38 269 LEU A N 1
ATOM 2259 C CA . LEU A 1 269 ? 24.641 25.078 2.668 1 95.38 269 LEU A CA 1
ATOM 2260 C C . LEU A 1 269 ? 25.562 25.859 3.602 1 95.38 269 LEU A C 1
ATOM 2262 O O . LEU A 1 269 ? 26.297 26.734 3.154 1 95.38 269 LEU A O 1
ATOM 2266 N N . SER A 1 270 ? 25.516 25.547 4.848 1 94.5 270 SER A N 1
ATOM 2267 C CA . SER A 1 270 ? 26.328 26.234 5.848 1 94.5 270 SER A CA 1
ATOM 2268 C C . SER A 1 270 ? 27.812 26.094 5.562 1 94.5 270 SER A C 1
ATOM 2270 O O . SER A 1 270 ? 28.562 27.062 5.613 1 94.5 270 SER A O 1
ATOM 2272 N N . ASN A 1 271 ? 28.172 24.875 5.266 1 94.25 271 ASN A N 1
ATOM 2273 C CA . ASN A 1 271 ? 29.578 24.594 5 1 94.25 271 ASN A CA 1
ATOM 2274 C C . ASN A 1 271 ? 30.062 25.281 3.721 1 94.25 271 ASN A C 1
ATOM 2276 O O . ASN A 1 271 ? 31.172 25.797 3.662 1 94.25 271 ASN A O 1
ATOM 2280 N N . LEU A 1 272 ? 29.266 25.312 2.748 1 95.25 272 LEU A N 1
ATOM 2281 C CA . LEU A 1 272 ? 29.625 25.984 1.494 1 95.25 272 LEU A CA 1
ATOM 2282 C C . LEU A 1 272 ? 29.797 27.484 1.698 1 95.25 272 LEU A C 1
ATOM 2284 O O . LEU A 1 272 ? 30.766 28.062 1.229 1 95.25 272 LEU A O 1
ATOM 2288 N N . LEU A 1 273 ? 28.859 28.094 2.391 1 95.75 273 LEU A N 1
ATOM 2289 C CA . LEU A 1 273 ? 28.922 29.531 2.656 1 95.75 273 LEU A CA 1
ATOM 2290 C C . LEU A 1 273 ? 30.156 29.875 3.48 1 95.75 273 LEU A C 1
ATOM 2292 O O . LEU A 1 273 ? 30.875 30.812 3.148 1 95.75 273 LEU A O 1
ATOM 2296 N N . HIS A 1 274 ? 30.359 29.109 4.457 1 94.38 274 HIS A N 1
ATOM 2297 C CA . HIS A 1 274 ? 31.484 29.359 5.344 1 94.38 274 HIS A CA 1
ATOM 2298 C C . HIS A 1 274 ? 32.812 29.234 4.602 1 94.38 274 HIS A C 1
ATOM 2300 O O . HIS A 1 274 ? 33.719 30.078 4.762 1 94.38 274 HIS A O 1
ATOM 2306 N N . ARG A 1 275 ? 32.938 28.203 3.857 1 95 275 ARG A N 1
ATOM 2307 C CA . ARG A 1 275 ? 34.156 27.938 3.107 1 95 275 ARG A CA 1
ATOM 2308 C C . ARG A 1 275 ? 34.438 29.078 2.127 1 95 275 ARG A C 1
ATOM 2310 O O . ARG A 1 275 ? 35.594 29.406 1.882 1 95 275 ARG A O 1
ATOM 2317 N N . GLU A 1 276 ? 33.438 29.688 1.624 1 95.88 276 GLU A N 1
ATOM 2318 C CA . GLU A 1 276 ? 33.625 30.734 0.613 1 95.88 276 GLU A CA 1
ATOM 2319 C C . GLU A 1 276 ? 33.688 32.125 1.25 1 95.88 276 GLU A C 1
ATOM 2321 O O . GLU A 1 276 ? 33.75 33.125 0.547 1 95.88 276 GLU A O 1
ATOM 2326 N N . GLY A 1 277 ? 33.562 32.188 2.518 1 94.5 277 GLY A N 1
ATOM 2327 C CA . GLY A 1 277 ? 33.812 33.438 3.24 1 94.5 277 GLY A CA 1
ATOM 2328 C C . GLY A 1 277 ? 32.562 34.281 3.418 1 94.5 277 GLY A C 1
ATOM 2329 O O . GLY A 1 277 ? 32.625 35.469 3.68 1 94.5 277 GLY A O 1
ATOM 2330 N N . TYR A 1 278 ? 31.391 33.688 3.248 1 96.75 278 TYR A N 1
ATOM 2331 C CA . TYR A 1 278 ? 30.141 34.406 3.436 1 96.75 278 TYR A CA 1
ATOM 2332 C C . TYR A 1 278 ? 29.625 34.219 4.852 1 96.75 278 TYR A C 1
ATOM 2334 O O . TYR A 1 278 ? 30.016 33.312 5.555 1 96.75 278 TYR A O 1
ATOM 2342 N N . ASN A 1 279 ? 28.766 35.156 5.223 1 95.25 279 ASN A N 1
ATOM 2343 C CA . ASN A 1 279 ? 28.266 35.156 6.594 1 95.25 279 ASN A CA 1
ATOM 2344 C C . ASN A 1 279 ? 26.781 34.781 6.645 1 95.25 279 ASN A C 1
ATOM 2346 O O . ASN A 1 279 ? 26.016 35.125 5.742 1 95.25 279 ASN A O 1
ATOM 2350 N N . MET A 1 280 ? 26.5 34.062 7.66 1 95.44 280 MET A N 1
ATOM 2351 C CA . MET A 1 280 ? 25.141 33.688 7.988 1 95.44 280 MET A CA 1
ATOM 2352 C C . MET A 1 280 ? 24.688 34.312 9.297 1 95.44 280 MET A C 1
ATOM 2354 O O . MET A 1 280 ? 25.469 34.438 10.242 1 95.44 280 MET A O 1
ATOM 2358 N N . TYR A 1 281 ? 23.453 34.75 9.297 1 94.56 281 TYR A N 1
ATOM 2359 C CA . TYR A 1 281 ? 22.938 35.406 10.492 1 94.56 281 TYR A CA 1
ATOM 2360 C C . TYR A 1 281 ? 21.656 34.719 10.969 1 94.56 281 TYR A C 1
ATOM 2362 O O . TYR A 1 281 ? 21.031 33.938 10.219 1 94.56 281 TYR A O 1
ATOM 2370 N N . ARG A 1 282 ? 21.328 34.906 12.195 1 94.12 282 ARG A N 1
ATOM 2371 C CA . ARG A 1 282 ? 20.062 34.5 12.781 1 94.12 282 ARG A CA 1
ATOM 2372 C C . ARG A 1 282 ? 19.469 35.656 13.609 1 94.12 282 ARG A C 1
ATOM 2374 O O . ARG A 1 282 ? 20.203 36.469 14.148 1 94.12 282 ARG A O 1
ATOM 2381 N N . THR A 1 283 ? 18.219 35.688 13.688 1 95 283 THR A N 1
ATOM 2382 C CA . THR A 1 283 ? 17.562 36.656 14.555 1 95 283 THR A CA 1
ATOM 2383 C C . THR A 1 283 ? 17.828 36.344 16.016 1 95 283 THR A C 1
ATOM 2385 O O . THR A 1 283 ? 17.984 35.156 16.391 1 95 283 THR A O 1
ATOM 2388 N N . SER A 1 284 ? 17.875 37.406 16.859 1 92.44 284 SER A N 1
ATOM 2389 C CA . SER A 1 284 ? 18.047 37.219 18.297 1 92.44 284 SER A CA 1
ATOM 2390 C C . SER A 1 284 ? 16.781 36.656 18.953 1 92.44 284 SER A C 1
ATOM 2392 O O . SER A 1 284 ? 16.859 35.938 19.953 1 92.44 284 SER A O 1
ATOM 2394 N N . TYR A 1 285 ? 15.68 37.031 18.375 1 93.56 285 TYR A N 1
ATOM 2395 C CA . TYR A 1 285 ? 14.367 36.5 18.734 1 93.56 285 TYR A CA 1
ATOM 2396 C C . TYR A 1 285 ? 13.719 35.812 17.547 1 93.56 285 TYR A C 1
ATOM 2398 O O . TYR A 1 285 ? 13.852 36.25 16.406 1 93.56 285 TYR A O 1
ATOM 2406 N N . SER A 1 286 ? 13.039 34.75 17.938 1 96.25 286 SER A N 1
ATOM 2407 C CA . SER A 1 286 ? 12.445 33.969 16.844 1 96.25 286 SER A CA 1
ATOM 2408 C C . SER A 1 286 ? 11.25 34.688 16.234 1 96.25 286 SER A C 1
ATOM 2410 O O . SER A 1 286 ? 10.352 35.125 16.953 1 96.25 286 SER A O 1
ATOM 2412 N N . LEU A 1 287 ? 11.258 34.844 14.93 1 98.12 287 LEU A N 1
ATOM 2413 C CA . LEU A 1 287 ? 10.125 35.406 14.211 1 98.12 287 LEU A CA 1
ATOM 2414 C C . LEU A 1 287 ? 9.133 34.312 13.805 1 98.12 287 LEU A C 1
ATOM 2416 O O . LEU A 1 287 ? 8.031 34.625 13.336 1 98.12 287 LEU A O 1
ATOM 2420 N N . LEU A 1 288 ? 9.547 33.062 14 1 97.56 288 LEU A N 1
ATOM 2421 C CA . LEU A 1 288 ? 8.727 31.906 13.688 1 97.56 288 LEU A CA 1
ATOM 2422 C C . LEU A 1 288 ? 8.469 31.078 14.945 1 97.56 288 LEU A C 1
ATOM 2424 O O . LEU A 1 288 ? 9.273 31.078 15.883 1 97.56 288 LEU A O 1
ATOM 2428 N N . TYR A 1 289 ? 7.324 30.438 14.938 1 96.19 289 TYR A N 1
ATOM 2429 C CA . TYR A 1 289 ? 6.98 29.531 16.016 1 96.19 289 TYR A CA 1
ATOM 2430 C C . TYR A 1 289 ? 6.727 28.125 15.492 1 96.19 289 TYR A C 1
ATOM 2432 O O . TYR A 1 289 ? 5.879 27.922 14.625 1 96.19 289 TYR A O 1
ATOM 2440 N N . HIS A 1 290 ? 7.488 27.172 16 1 93.38 290 HIS A N 1
ATOM 2441 C CA . HIS A 1 290 ? 7.34 25.766 15.633 1 93.38 290 HIS A CA 1
ATOM 2442 C C . HIS A 1 290 ? 6.207 25.109 16.406 1 93.38 290 HIS A C 1
ATOM 2444 O O . HIS A 1 290 ? 6.359 24.812 17.594 1 93.38 290 HIS A O 1
ATOM 2450 N N . THR A 1 291 ? 5.195 24.828 15.648 1 89.94 291 THR A N 1
ATOM 2451 C CA . THR A 1 291 ? 4.043 24.234 16.312 1 89.94 291 THR A CA 1
ATOM 2452 C C . THR A 1 291 ? 4.215 22.719 16.422 1 89.94 291 THR A C 1
ATOM 2454 O O . THR A 1 291 ? 4.797 22.094 15.547 1 89.94 291 THR A O 1
ATOM 2457 N N . ARG A 1 292 ? 3.811 22.172 17.469 1 79.62 292 ARG A N 1
ATOM 2458 C CA . ARG A 1 292 ? 3.783 20.734 17.703 1 79.62 292 ARG A CA 1
ATOM 2459 C C . ARG A 1 292 ? 5.164 20.109 17.5 1 79.62 292 ARG A C 1
ATOM 2461 O O . ARG A 1 292 ? 5.297 19.125 16.766 1 79.62 292 ARG A O 1
ATOM 2468 N N . ALA A 1 293 ? 6.082 20.594 18.016 1 68.44 293 ALA A N 1
ATOM 2469 C CA . ALA A 1 293 ? 7.484 20.219 17.828 1 68.44 293 ALA A CA 1
ATOM 2470 C C . ALA A 1 293 ? 7.73 18.766 18.219 1 68.44 293 ALA A C 1
ATOM 2472 O O . ALA A 1 293 ? 8.695 18.156 17.766 1 68.44 293 ALA A O 1
ATOM 2473 N N . HIS A 1 294 ? 6.727 18.156 18.859 1 68.19 294 HIS A N 1
ATOM 2474 C CA . HIS A 1 294 ? 6.906 16.797 19.359 1 68.19 294 HIS A CA 1
ATOM 2475 C C . HIS A 1 294 ? 6.461 15.766 18.312 1 68.19 294 HIS A C 1
ATOM 2477 O O . HIS A 1 294 ? 6.777 14.586 18.422 1 68.19 294 HIS A O 1
ATOM 2483 N N . GLU A 1 295 ? 5.832 16.172 17.344 1 75 295 GLU A N 1
ATOM 2484 C CA . GLU A 1 295 ? 5.285 15.258 16.344 1 75 295 GLU A CA 1
ATOM 2485 C C . GLU A 1 295 ? 5.996 15.406 15.008 1 75 295 GLU A C 1
ATOM 2487 O O . GLU A 1 295 ? 5.352 15.648 13.984 1 75 295 GLU A O 1
ATOM 2492 N N . SER A 1 296 ? 7.262 15.125 15.078 1 76.69 296 SER A N 1
ATOM 2493 C CA . SER A 1 296 ? 8.023 15.273 13.844 1 76.69 296 SER A CA 1
ATOM 2494 C C . SER A 1 296 ? 7.746 14.133 12.875 1 76.69 296 SER A C 1
ATOM 2496 O O . SER A 1 296 ? 7.762 12.961 13.266 1 76.69 296 SER A O 1
ATOM 2498 N N . LYS A 1 297 ? 7.477 14.461 11.641 1 76.5 297 LYS A N 1
ATOM 2499 C CA . LYS A 1 297 ? 7.258 13.453 10.602 1 76.5 297 LYS A CA 1
ATOM 2500 C C . LYS A 1 297 ? 8.578 13.031 9.961 1 76.5 297 LYS A C 1
ATOM 2502 O O . LYS A 1 297 ? 8.742 11.867 9.57 1 76.5 297 LYS A O 1
ATOM 2507 N N . MET A 1 298 ? 9.5 13.867 9.961 1 74.25 298 MET A N 1
ATOM 2508 C CA . MET A 1 298 ? 10.773 13.57 9.32 1 74.25 298 MET A CA 1
ATOM 2509 C C . MET A 1 298 ? 11.711 12.844 10.281 1 74.25 298 MET A C 1
ATOM 2511 O O . MET A 1 298 ? 12.555 12.055 9.852 1 74.25 298 MET A O 1
ATOM 2515 N N . HIS A 1 299 ? 11.539 13.18 11.562 1 73.88 299 HIS A N 1
ATOM 2516 C CA . HIS A 1 299 ? 12.406 12.586 12.57 1 73.88 299 HIS A CA 1
ATOM 2517 C C . HIS A 1 299 ? 11.586 12.023 13.727 1 73.88 299 HIS A C 1
ATOM 2519 O O . HIS A 1 299 ? 11.781 12.422 14.883 1 73.88 299 HIS A O 1
ATOM 2525 N N . PRO A 1 300 ? 10.844 11.023 13.461 1 69.12 300 PRO A N 1
ATOM 2526 C CA . PRO A 1 300 ? 9.906 10.586 14.508 1 69.12 300 PRO A CA 1
ATOM 2527 C C . PRO A 1 300 ? 10.609 9.922 15.688 1 69.12 300 PRO A C 1
ATOM 2529 O O . PRO A 1 300 ? 10.156 10.031 16.828 1 69.12 300 PRO A O 1
ATOM 2532 N N . VAL A 1 301 ? 11.688 9.312 15.484 1 70.31 301 VAL A N 1
ATOM 2533 C CA . VAL A 1 301 ? 12.344 8.547 16.547 1 70.31 301 VAL A CA 1
ATOM 2534 C C . VAL A 1 301 ? 13.133 9.492 17.453 1 70.31 301 VAL A C 1
ATOM 2536 O O . VAL A 1 301 ? 12.953 9.484 18.672 1 70.31 301 VAL A O 1
ATOM 2539 N N . ILE A 1 302 ? 13.852 10.445 16.875 1 71.44 302 ILE A N 1
ATOM 2540 C CA . ILE A 1 302 ? 14.758 11.289 17.641 1 71.44 302 ILE A CA 1
ATOM 2541 C C . ILE A 1 302 ? 13.969 12.375 18.375 1 71.44 302 ILE A C 1
ATOM 2543 O O . ILE A 1 302 ? 14.32 12.766 19.484 1 71.44 302 ILE A O 1
ATOM 2547 N N . ARG A 1 303 ? 12.914 12.75 17.812 1 74.12 303 ARG A N 1
ATOM 2548 C CA . ARG A 1 303 ? 12.195 13.891 18.359 1 74.12 303 ARG A CA 1
ATOM 2549 C C . ARG A 1 303 ? 11.336 13.484 19.547 1 74.12 303 ARG A C 1
ATOM 2551 O O . ARG A 1 303 ? 10.828 14.336 20.281 1 74.12 303 ARG A O 1
ATOM 2558 N N . LYS A 1 304 ? 11.234 12.195 19.672 1 69.88 304 LYS A N 1
ATOM 2559 C CA . LYS A 1 304 ? 10.602 11.742 20.922 1 69.88 304 LYS A CA 1
ATOM 2560 C C . LYS A 1 304 ? 11.516 11.969 22.109 1 69.88 304 LYS A C 1
ATOM 2562 O O . LYS A 1 304 ? 11.047 12.211 23.234 1 69.88 304 LYS A O 1
ATOM 2567 N N . GLU A 1 305 ? 12.773 12.047 21.797 1 73 305 GLU A N 1
ATOM 2568 C CA . GLU A 1 305 ? 13.758 12.211 22.875 1 73 305 GLU A CA 1
ATOM 2569 C C . GLU A 1 305 ? 14.297 13.641 22.906 1 73 305 GLU A C 1
ATOM 2571 O O . GLU A 1 305 ? 14.477 14.211 23.984 1 73 305 GLU A O 1
ATOM 2576 N N . GLU A 1 306 ? 14.5 14.211 21.719 1 75.25 306 GLU A N 1
ATOM 2577 C CA . GLU A 1 306 ? 15.039 15.562 21.594 1 75.25 306 GLU A CA 1
ATOM 2578 C C . GLU A 1 306 ? 14.023 16.516 20.969 1 75.25 306 GLU A C 1
ATOM 2580 O O . GLU A 1 306 ? 13.953 16.625 19.734 1 75.25 306 GLU A O 1
ATOM 2585 N N . ILE A 1 307 ? 13.344 17.266 21.828 1 74 307 ILE A N 1
ATOM 2586 C CA . ILE A 1 307 ? 12.297 18.156 21.344 1 74 307 ILE A CA 1
ATOM 2587 C C . ILE A 1 307 ? 12.914 19.484 20.906 1 74 307 ILE A C 1
ATOM 2589 O O . ILE A 1 307 ? 13.758 20.047 21.594 1 74 307 ILE A O 1
ATOM 2593 N N . LEU A 1 308 ? 12.57 19.906 19.703 1 76.19 308 LEU A N 1
ATOM 2594 C CA . LEU A 1 308 ? 13.016 21.203 19.188 1 76.19 308 LEU A CA 1
ATOM 2595 C C . LEU A 1 308 ? 11.977 22.281 19.469 1 76.19 308 LEU A C 1
ATOM 2597 O O . LEU A 1 308 ? 11.094 22.516 18.641 1 76.19 308 LEU A O 1
ATOM 2601 N N . GLU A 1 309 ? 12.203 22.969 20.562 1 84.75 309 GLU A N 1
ATOM 2602 C CA . GLU A 1 309 ? 11.266 24.031 20.922 1 84.75 309 GLU A CA 1
ATOM 2603 C C . GLU A 1 309 ? 11.773 25.406 20.453 1 84.75 309 GLU A C 1
ATOM 2605 O O . GLU A 1 309 ? 12.977 25.641 20.406 1 84.75 309 GLU A O 1
ATOM 2610 N N . THR A 1 310 ? 10.805 26.219 20.078 1 91.88 310 THR A N 1
ATOM 2611 C CA . THR A 1 310 ? 11.141 27.578 19.719 1 91.88 310 THR A CA 1
ATOM 2612 C C . THR A 1 310 ? 11.672 28.344 20.922 1 91.88 310 THR A C 1
ATOM 2614 O O . THR A 1 310 ? 11.102 28.281 22.016 1 91.88 310 THR A O 1
ATOM 2617 N N . TYR A 1 311 ? 12.75 29.016 20.656 1 89.75 311 TYR A N 1
ATOM 2618 C CA . TYR A 1 311 ? 13.375 29.844 21.688 1 89.75 311 TYR A CA 1
ATOM 2619 C C . TYR A 1 311 ? 13.062 31.312 21.438 1 89.75 311 TYR A C 1
ATOM 2621 O O . TYR A 1 311 ? 13.141 31.797 20.312 1 89.75 311 TYR A O 1
ATOM 2629 N N . ALA A 1 312 ? 12.641 32.094 22.5 1 91.5 312 ALA A N 1
ATOM 2630 C CA . ALA A 1 312 ? 12.5 33.531 22.5 1 91.5 312 ALA A CA 1
ATOM 2631 C C . ALA A 1 312 ? 11.609 34 21.359 1 91.5 312 ALA A C 1
ATOM 2633 O O . ALA A 1 312 ? 12 34.875 20.562 1 91.5 312 ALA A O 1
ATOM 2634 N N . PHE A 1 313 ? 10.406 33.469 21.297 1 96.38 313 PHE A N 1
ATOM 2635 C CA . PHE A 1 313 ? 9.438 33.938 20.297 1 96.38 313 PHE A CA 1
ATOM 2636 C C . PHE A 1 313 ? 9.117 35.406 20.516 1 96.38 313 PHE A C 1
ATOM 2638 O O . PHE A 1 313 ? 8.773 35.844 21.625 1 96.38 313 PHE A O 1
ATOM 2645 N N . ILE A 1 314 ? 9.133 36.156 19.531 1 97.12 314 ILE A N 1
ATOM 2646 C CA . ILE A 1 314 ? 9.172 37.625 19.625 1 97.12 314 ILE A CA 1
ATOM 2647 C C . ILE A 1 314 ? 7.828 38.125 20.125 1 97.12 314 ILE A C 1
ATOM 2649 O O . ILE A 1 314 ? 7.762 39.188 20.797 1 97.12 314 ILE A O 1
ATOM 2653 N N . ASP A 1 315 ? 6.715 37.406 19.859 1 97.25 315 ASP A N 1
ATOM 2654 C CA . ASP A 1 315 ? 5.391 37.875 20.25 1 97.25 315 ASP A CA 1
ATOM 2655 C C . ASP A 1 315 ? 5.039 37.406 21.656 1 97.25 315 ASP A C 1
ATOM 2657 O O . ASP A 1 315 ? 3.959 37.719 22.172 1 97.25 315 ASP A O 1
ATOM 2661 N N . GLY A 1 316 ? 5.844 36.562 22.25 1 95.88 316 GLY A N 1
ATOM 2662 C CA . GLY A 1 316 ? 5.691 36.188 23.641 1 95.88 316 GLY A CA 1
ATOM 2663 C C . GLY A 1 316 ? 4.957 34.875 23.828 1 95.88 316 GLY A C 1
ATOM 2664 O O . GLY A 1 316 ? 4.496 34.25 22.859 1 95.88 316 GLY A O 1
ATOM 2665 N N . GLN A 1 317 ? 4.801 34.5 25.078 1 93.56 317 GLN A N 1
ATOM 2666 C CA . GLN A 1 317 ? 4.285 33.188 25.453 1 93.56 317 GLN A CA 1
ATOM 2667 C C . GLN A 1 317 ? 2.771 33.125 25.266 1 93.56 317 GLN A C 1
ATOM 2669 O O . GLN A 1 317 ? 2.232 32.062 24.922 1 93.56 317 GLN A O 1
ATOM 2674 N N . ILE A 1 318 ? 2.154 34.188 25.469 1 94.75 318 ILE A N 1
ATOM 2675 C CA . ILE A 1 318 ? 0.7 34.188 25.344 1 94.75 318 ILE A CA 1
ATOM 2676 C C . ILE A 1 318 ? 0.297 33.906 23.891 1 94.75 318 ILE A C 1
ATOM 2678 O O . ILE A 1 318 ? -0.602 33.125 23.641 1 94.75 318 ILE A O 1
ATOM 2682 N N . VAL A 1 319 ? 0.996 34.531 23.016 1 95.81 319 VAL A N 1
ATOM 2683 C CA . VAL A 1 319 ? 0.69 34.375 21.594 1 95.81 319 VAL A CA 1
ATOM 2684 C C . VAL A 1 319 ? 1.062 32.969 21.141 1 95.81 319 VAL A C 1
ATOM 2686 O O . VAL A 1 319 ? 0.315 32.312 20.391 1 95.81 319 VAL A O 1
ATOM 2689 N N . SER A 1 320 ? 2.195 32.469 21.594 1 93.81 320 SER A N 1
ATOM 2690 C CA . SER A 1 320 ? 2.619 31.141 21.203 1 93.81 320 SER A CA 1
ATOM 2691 C C . SER A 1 320 ? 1.646 30.078 21.719 1 93.81 320 SER A C 1
ATOM 2693 O O . SER A 1 320 ? 1.364 29.109 21.016 1 93.81 320 SER A O 1
ATOM 2695 N N . SER A 1 321 ? 1.145 30.266 22.891 1 92.75 321 SER A N 1
ATOM 2696 C CA . SER A 1 321 ? 0.159 29.344 23.453 1 92.75 321 SER A CA 1
ATOM 2697 C C . SER A 1 321 ? -1.121 29.344 22.625 1 92.75 321 SER A C 1
ATOM 2699 O O . SER A 1 321 ? -1.719 28.297 22.391 1 92.75 321 SER A O 1
ATOM 2701 N N . ARG A 1 322 ? -1.499 30.484 22.219 1 93 322 ARG A N 1
ATOM 2702 C CA . ARG A 1 322 ? -2.672 30.609 21.359 1 93 322 ARG A CA 1
ATOM 2703 C C . ARG A 1 322 ? -2.447 29.891 20.031 1 93 322 ARG A C 1
ATOM 2705 O O . ARG A 1 322 ? -3.342 29.219 19.531 1 93 322 ARG A O 1
ATOM 2712 N N . MET A 1 323 ? -1.3 30.062 19.5 1 93.62 323 MET A N 1
ATOM 2713 C CA . MET A 1 323 ? -0.958 29.422 18.234 1 93.62 323 MET A CA 1
ATOM 2714 C C . MET A 1 323 ? -0.999 27.906 18.359 1 93.62 323 MET A C 1
ATOM 2716 O O . MET A 1 323 ? -1.434 27.203 17.438 1 93.62 323 MET A O 1
ATOM 2720 N N . GLU A 1 324 ? -0.565 27.422 19.484 1 90.62 324 GLU A N 1
ATOM 2721 C CA . GLU A 1 324 ? -0.618 25.984 19.75 1 90.62 324 GLU A CA 1
ATOM 2722 C C . GLU A 1 324 ? -2.059 25.484 19.766 1 90.62 324 GLU A C 1
ATOM 2724 O O . GLU A 1 324 ? -2.354 24.422 19.219 1 90.62 324 GLU A O 1
ATOM 2729 N N . LEU A 1 325 ? -2.895 26.266 20.344 1 87.56 325 LEU A N 1
ATOM 2730 C CA . LEU A 1 325 ? -4.301 25.891 20.438 1 87.56 325 LEU A CA 1
ATOM 2731 C C . LEU A 1 325 ? -4.957 25.906 19.062 1 87.56 325 LEU A C 1
ATOM 2733 O O . LEU A 1 325 ? -5.84 25.078 18.781 1 87.56 325 LEU A O 1
ATOM 2737 N N . GLU A 1 326 ? -4.508 26.781 18.25 1 90.12 326 GLU A N 1
ATOM 2738 C CA . GLU A 1 326 ? -5.07 26.906 16.906 1 90.12 326 GLU A CA 1
ATOM 2739 C C . GLU A 1 326 ? -4.59 25.797 15.992 1 90.12 326 GLU A C 1
ATOM 2741 O O . GLU A 1 326 ? -5.164 25.562 14.922 1 90.12 326 GLU A O 1
ATOM 2746 N N . CYS A 1 327 ? -3.576 25.109 16.375 1 91 327 CYS A N 1
ATOM 2747 C CA . CYS A 1 327 ? -3.035 24 15.602 1 91 327 CYS A CA 1
ATOM 2748 C C . CYS A 1 327 ? -3.314 22.672 16.281 1 91 327 CYS A C 1
ATOM 2750 O O . CYS A 1 327 ? -2.482 21.766 16.234 1 91 327 CYS A O 1
ATOM 2752 N N . ALA A 1 328 ? -4.504 22.625 16.875 1 92.38 328 ALA A N 1
ATOM 2753 C CA . ALA A 1 328 ? -4.902 21.391 17.562 1 92.38 328 ALA A CA 1
ATOM 2754 C C . ALA A 1 328 ? -4.945 20.219 16.594 1 92.38 328 ALA A C 1
ATOM 2756 O O . ALA A 1 328 ? -5.363 20.359 15.445 1 92.38 328 ALA A O 1
ATOM 2757 N N . THR A 1 329 ? -4.48 19.047 17.062 1 94.06 329 THR A N 1
ATOM 2758 C CA . THR A 1 329 ? -4.473 17.844 16.234 1 94.06 329 THR A CA 1
ATOM 2759 C C . THR A 1 329 ? -5.871 17.234 16.172 1 94.06 329 THR A C 1
ATOM 2761 O O . THR A 1 329 ? -6.613 17.25 17.156 1 94.06 329 THR A O 1
ATOM 2764 N N . VAL A 1 330 ? -6.191 16.734 15.031 1 96.81 330 VAL A N 1
ATOM 2765 C CA . VAL A 1 330 ? -7.496 16.125 14.781 1 96.81 330 VAL A CA 1
ATOM 2766 C C . VAL A 1 330 ? -7.305 14.719 14.211 1 96.81 330 VAL A C 1
ATOM 2768 O O . VAL A 1 330 ? -6.699 14.547 13.156 1 96.81 330 VAL A O 1
ATOM 2771 N N . THR A 1 331 ? -7.777 13.703 14.875 1 97.31 331 THR A N 1
ATOM 2772 C CA . THR A 1 331 ? -7.738 12.328 14.391 1 97.31 331 THR A CA 1
ATOM 2773 C C . THR A 1 331 ? -9.141 11.727 14.344 1 97.31 331 THR A C 1
ATOM 2775 O O . THR A 1 331 ? -10.078 12.281 14.922 1 97.31 331 THR A O 1
ATOM 2778 N N . CYS A 1 332 ? -9.281 10.695 13.609 1 98.06 332 CYS A N 1
ATOM 2779 C CA . CYS A 1 332 ? -10.555 9.992 13.484 1 98.06 332 CYS A CA 1
ATOM 2780 C C . CYS A 1 332 ? -10.344 8.484 13.492 1 98.06 332 CYS A C 1
ATOM 2782 O O . CYS A 1 332 ? -9.289 7.996 13.086 1 98.06 332 CYS A O 1
ATOM 2784 N N . SER A 1 333 ? -11.336 7.789 14.023 1 97.5 333 SER A N 1
ATOM 2785 C CA . SER A 1 333 ? -11.414 6.336 13.922 1 97.5 333 SER A CA 1
ATOM 2786 C C . SER A 1 333 ? -12.625 5.902 13.109 1 97.5 333 SER A C 1
ATOM 2788 O O . SER A 1 333 ? -13.703 6.477 13.234 1 97.5 333 SER A O 1
ATOM 2790 N N . MET A 1 334 ? -12.359 4.941 12.258 1 97.12 334 MET A N 1
ATOM 2791 C CA . MET A 1 334 ? -13.398 4.426 11.367 1 97.12 334 MET A CA 1
ATOM 2792 C C . MET A 1 334 ? -13.297 2.91 11.234 1 97.12 334 MET A C 1
ATOM 2794 O O . MET A 1 334 ? -12.219 2.336 11.422 1 97.12 334 MET A O 1
ATOM 2798 N N . VAL A 1 335 ? -14.43 2.309 10.977 1 95.62 335 VAL A N 1
ATOM 2799 C CA . VAL A 1 335 ? -14.523 0.892 10.641 1 95.62 335 VAL A CA 1
ATOM 2800 C C . VAL A 1 335 ? -15.172 0.726 9.273 1 95.62 335 VAL A C 1
ATOM 2802 O O . VAL A 1 335 ? -16.094 1.471 8.922 1 95.62 335 VAL A O 1
ATOM 2805 N N . SER A 1 336 ? -14.641 -0.128 8.484 1 93.75 336 SER A N 1
ATOM 2806 C CA . SER A 1 336 ? -15.242 -0.397 7.18 1 93.75 336 SER A CA 1
ATOM 2807 C C . SER A 1 336 ? -15.344 -1.896 6.918 1 93.75 336 SER A C 1
ATOM 2809 O O . SER A 1 336 ? -14.602 -2.688 7.508 1 93.75 336 SER A O 1
ATOM 2811 N N . THR A 1 337 ? -16.328 -2.24 6.137 1 90.19 337 THR A N 1
ATOM 2812 C CA . THR A 1 337 ? -16.469 -3.596 5.609 1 90.19 337 THR A CA 1
ATOM 2813 C C . THR A 1 337 ? -16.328 -3.602 4.09 1 90.19 337 THR A C 1
ATOM 2815 O O . THR A 1 337 ? -16.625 -2.598 3.434 1 90.19 337 THR A O 1
ATOM 2818 N N . TRP A 1 338 ? -16 -4.711 3.465 1 87.75 338 TRP A N 1
ATOM 2819 C CA . TRP A 1 338 ? -15.531 -4.781 2.086 1 87.75 338 TRP A CA 1
ATOM 2820 C C . TRP A 1 338 ? -16.625 -4.352 1.113 1 87.75 338 TRP A C 1
ATOM 2822 O O . TRP A 1 338 ? -16.344 -3.74 0.081 1 87.75 338 TRP A O 1
ATOM 2832 N N . PRO A 1 339 ? -17.922 -4.594 1.363 1 88.56 339 PRO A N 1
ATOM 2833 C CA . PRO A 1 339 ? -18.906 -4.152 0.381 1 88.56 339 PRO A CA 1
ATOM 2834 C C . PRO A 1 339 ? -19 -2.631 0.268 1 88.56 339 PRO A C 1
ATOM 2836 O O . PRO A 1 339 ? -19.562 -2.109 -0.697 1 88.56 339 PRO A O 1
ATOM 2839 N N . ARG A 1 340 ? -18.406 -1.975 1.218 1 90.19 340 ARG A N 1
ATOM 2840 C CA . ARG A 1 340 ? -18.516 -0.52 1.268 1 90.19 340 ARG A CA 1
ATOM 2841 C C . ARG A 1 340 ? -17.234 0.145 0.767 1 90.19 340 ARG A C 1
ATOM 2843 O O . ARG A 1 340 ? -17.016 1.329 1.018 1 90.19 340 ARG A O 1
ATOM 2850 N N . ILE A 1 341 ? -16.453 -0.561 0.037 1 90.31 341 ILE A N 1
ATOM 2851 C CA . ILE A 1 341 ? -15.133 -0.084 -0.356 1 90.31 341 ILE A CA 1
ATOM 2852 C C . ILE A 1 341 ? -15.266 1.243 -1.1 1 90.31 341 ILE A C 1
ATOM 2854 O O . ILE A 1 341 ? -14.5 2.178 -0.854 1 90.31 341 ILE A O 1
ATOM 2858 N N . GLN A 1 342 ? -16.234 1.371 -1.999 1 89.19 342 GLN A N 1
ATOM 2859 C CA . GLN A 1 342 ? -16.422 2.621 -2.73 1 89.19 342 GLN A CA 1
ATOM 2860 C C . GLN A 1 342 ? -16.922 3.729 -1.811 1 89.19 342 GLN A C 1
ATOM 2862 O O . GLN A 1 342 ? -16.484 4.879 -1.924 1 89.19 342 GLN A O 1
ATOM 2867 N N . LEU A 1 343 ? -17.859 3.398 -0.934 1 92.88 343 LEU A N 1
ATOM 2868 C CA . LEU A 1 343 ? -18.359 4.371 0.025 1 92.88 343 LEU A CA 1
ATOM 2869 C C . LEU A 1 343 ? -17.25 4.883 0.93 1 92.88 343 LEU A C 1
ATOM 2871 O O . LEU A 1 343 ? -17.188 6.078 1.229 1 92.88 343 LEU A O 1
ATOM 2875 N N . LEU A 1 344 ? -16.406 3.889 1.325 1 95 344 LEU A N 1
ATOM 2876 C CA . LEU A 1 344 ? -15.258 4.238 2.154 1 95 344 LEU A CA 1
ATOM 2877 C C . LEU A 1 344 ? -14.367 5.266 1.453 1 95 344 LEU A C 1
ATOM 2879 O O . LEU A 1 344 ? -13.977 6.266 2.055 1 95 344 LEU A O 1
ATOM 2883 N N . TYR A 1 345 ? -14.07 5.047 0.182 1 94.38 345 TYR A N 1
ATOM 2884 C CA . TYR A 1 345 ? -13.234 5.977 -0.569 1 94.38 345 TYR A CA 1
ATOM 2885 C C . TYR A 1 345 ? -13.828 7.379 -0.557 1 94.38 345 TYR A C 1
ATOM 2887 O O . TYR A 1 345 ? -13.125 8.359 -0.306 1 94.38 345 TYR A O 1
ATOM 2895 N N . ASP A 1 346 ? -15.125 7.469 -0.812 1 95 346 ASP A N 1
ATOM 2896 C CA . ASP A 1 346 ? -15.797 8.766 -0.888 1 95 346 ASP A CA 1
ATOM 2897 C C . ASP A 1 346 ? -15.766 9.477 0.46 1 95 346 ASP A C 1
ATOM 2899 O O . ASP A 1 346 ? -15.562 10.695 0.517 1 95 346 ASP A O 1
ATOM 2903 N N . SER A 1 347 ? -16.016 8.711 1.478 1 96.94 347 SER A N 1
ATOM 2904 C CA . SER A 1 347 ? -15.945 9.289 2.816 1 96.94 347 SER A CA 1
ATOM 2905 C C . SER A 1 347 ? -14.555 9.82 3.125 1 96.94 347 SER A C 1
ATOM 2907 O O . SER A 1 347 ? -14.398 10.945 3.602 1 96.94 347 SER A O 1
ATOM 2909 N N . LEU A 1 348 ? -13.531 9.023 2.809 1 97.56 348 LEU A N 1
ATOM 2910 C CA . LEU A 1 348 ? -12.148 9.43 3.043 1 97.56 348 LEU A CA 1
ATOM 2911 C C . LEU A 1 348 ? -11.781 10.641 2.199 1 97.56 348 LEU A C 1
ATOM 2913 O O . LEU A 1 348 ? -11.07 11.531 2.664 1 97.56 348 LEU A O 1
ATOM 2917 N N . TYR A 1 349 ? -12.297 10.672 0.977 1 96.19 349 TYR A N 1
ATOM 2918 C CA . TYR A 1 349 ? -12.055 11.789 0.067 1 96.19 349 TYR A CA 1
ATOM 2919 C C . TYR A 1 349 ? -12.562 13.102 0.656 1 96.19 349 TYR A C 1
ATOM 2921 O O . TYR A 1 349 ? -11.898 14.133 0.562 1 96.19 349 TYR A O 1
ATOM 2929 N N . SER A 1 350 ? -13.695 13.047 1.297 1 96.88 350 SER A N 1
ATOM 2930 C CA . SER A 1 350 ? -14.305 14.242 1.873 1 96.88 350 SER A CA 1
ATOM 2931 C C . SER A 1 350 ? -13.602 14.648 3.166 1 96.88 350 SER A C 1
ATOM 2933 O O . SER A 1 350 ? -13.547 15.836 3.502 1 96.88 350 SER A O 1
ATOM 2935 N N . LEU A 1 351 ? -12.969 13.695 3.855 1 98 351 LEU A N 1
ATOM 2936 C CA . LEU A 1 351 ? -12.352 13.945 5.156 1 98 351 LEU A CA 1
ATOM 2937 C C . LEU A 1 351 ? -10.891 14.336 5 1 98 351 LEU A C 1
ATOM 2939 O O . LEU A 1 351 ? -10.297 14.922 5.906 1 98 351 LEU A O 1
ATOM 2943 N N . ALA A 1 352 ? -10.289 14.047 3.883 1 97.06 352 ALA A N 1
ATOM 2944 C CA . ALA A 1 352 ? -8.852 14.133 3.643 1 97.06 352 ALA A CA 1
ATOM 2945 C C . ALA A 1 352 ? -8.32 15.523 3.977 1 97.06 352 ALA A C 1
ATOM 2947 O O . ALA A 1 352 ? -7.273 15.664 4.613 1 97.06 352 ALA A O 1
ATOM 2948 N N . PRO A 1 353 ? -9.023 16.625 3.648 1 96.5 353 PRO A N 1
ATOM 2949 C CA . PRO A 1 353 ? -8.477 17.953 3.932 1 96.5 353 PRO A CA 1
ATOM 2950 C C . PRO A 1 353 ? -8.648 18.359 5.391 1 96.5 353 PRO A C 1
ATOM 2952 O O . PRO A 1 353 ? -8.062 19.359 5.828 1 96.5 353 PRO A O 1
ATOM 2955 N N . GLN A 1 354 ? -9.375 17.578 6.203 1 96.69 354 GLN A N 1
ATOM 2956 C CA . GLN A 1 354 ? -9.883 18.109 7.465 1 96.69 354 GLN A CA 1
ATOM 2957 C C . GLN A 1 354 ? -9.25 17.391 8.656 1 96.69 354 GLN A C 1
ATOM 2959 O O . GLN A 1 354 ? -9.352 17.844 9.789 1 96.69 354 GLN A O 1
ATOM 2964 N N . VAL A 1 355 ? -8.523 16.297 8.352 1 97.06 355 VAL A N 1
ATOM 2965 C CA . VAL A 1 355 ? -8.039 15.469 9.445 1 97.06 355 VAL A CA 1
ATOM 2966 C C . VAL A 1 355 ? -6.539 15.227 9.297 1 97.06 355 VAL A C 1
ATOM 2968 O O . VAL A 1 355 ? -5.996 15.344 8.195 1 97.06 355 VAL A O 1
ATOM 2971 N N . ASP A 1 356 ? -5.887 14.906 10.414 1 95.81 356 ASP A N 1
ATOM 2972 C CA . ASP A 1 356 ? -4.449 14.648 10.398 1 95.81 356 ASP A CA 1
ATOM 2973 C C . ASP A 1 356 ? -4.168 13.156 10.203 1 95.81 356 ASP A C 1
ATOM 2975 O O . ASP A 1 356 ? -3.258 12.789 9.461 1 95.81 356 ASP A O 1
ATOM 2979 N N . VAL A 1 357 ? -4.941 12.344 10.891 1 96.12 357 VAL A N 1
ATOM 2980 C CA . VAL A 1 357 ? -4.758 10.898 10.82 1 96.12 357 VAL A CA 1
ATOM 2981 C C . VAL A 1 357 ? -6.105 10.195 10.938 1 96.12 357 VAL A C 1
ATOM 2983 O O . VAL A 1 357 ? -6.965 10.617 11.719 1 96.12 357 VAL A O 1
ATOM 2986 N N . ILE A 1 358 ? -6.316 9.203 10.188 1 97.75 358 ILE A N 1
ATOM 2987 C CA . ILE A 1 358 ? -7.48 8.328 10.297 1 97.75 358 ILE A CA 1
ATOM 2988 C C . ILE A 1 358 ? -7.031 6.922 10.688 1 97.75 358 ILE A C 1
ATOM 2990 O O . ILE A 1 358 ? -6.254 6.293 9.969 1 97.75 358 ILE A O 1
ATOM 2994 N N . TYR A 1 359 ? -7.473 6.48 11.82 1 97.12 359 TYR A N 1
ATOM 2995 C CA . TYR A 1 359 ? -7.305 5.09 12.227 1 97.12 359 TYR A CA 1
ATOM 2996 C C . TYR A 1 359 ? -8.414 4.219 11.656 1 97.12 359 TYR A C 1
ATOM 2998 O O . TYR A 1 359 ? -9.586 4.363 12.031 1 97.12 359 TYR A O 1
ATOM 3006 N N . LEU A 1 360 ? -8.047 3.283 10.789 1 97.12 360 LEU A N 1
ATOM 3007 C CA . LEU A 1 360 ? -9.055 2.533 10.047 1 97.12 360 LEU A CA 1
ATOM 3008 C C . LEU A 1 360 ? -9 1.051 10.398 1 97.12 360 LEU A C 1
ATOM 3010 O O . LEU A 1 360 ? -7.945 0.421 10.289 1 97.12 360 LEU A O 1
ATOM 3014 N N . TYR A 1 361 ? -10.109 0.542 10.914 1 95.56 361 TYR A N 1
ATOM 3015 C CA . TYR A 1 361 ? -10.297 -0.881 11.172 1 95.56 361 TYR A CA 1
ATOM 3016 C C . TYR A 1 361 ? -11.047 -1.545 10.023 1 95.56 361 TYR A C 1
ATOM 3018 O O . TYR A 1 361 ? -12.172 -1.154 9.695 1 95.56 361 TYR A O 1
ATOM 3026 N N . LEU A 1 362 ? -10.469 -2.592 9.352 1 93.31 362 LEU A N 1
ATOM 3027 C CA . LEU A 1 362 ? -11.07 -3.25 8.195 1 93.31 362 LEU A CA 1
ATOM 3028 C C . LEU A 1 362 ? -11.664 -4.602 8.586 1 93.31 362 LEU A C 1
ATOM 3030 O O . LEU A 1 362 ? -10.922 -5.555 8.844 1 93.31 362 LEU A O 1
ATOM 3034 N N . ASN A 1 363 ? -12.977 -4.617 8.562 1 88.94 363 ASN A N 1
ATOM 3035 C CA . ASN A 1 363 ? -13.695 -5.859 8.844 1 88.94 363 ASN A CA 1
ATOM 3036 C C . ASN A 1 363 ? -13.781 -6.75 7.613 1 88.94 363 ASN A C 1
ATOM 3038 O O . ASN A 1 363 ? -14.336 -6.352 6.59 1 88.94 363 ASN A O 1
ATOM 3042 N N . ASP A 1 364 ? -13.195 -7.918 7.684 1 82.94 364 ASP A N 1
ATOM 3043 C CA . ASP A 1 364 ? -13.422 -9.016 6.746 1 82.94 364 ASP A CA 1
ATOM 3044 C C . ASP A 1 364 ? -12.914 -8.656 5.352 1 82.94 364 ASP A C 1
ATOM 3046 O O . ASP A 1 364 ? -13.531 -9.023 4.348 1 82.94 364 ASP A O 1
ATOM 3050 N N . TYR A 1 365 ? -11.984 -7.809 5.238 1 86.75 365 TYR A N 1
ATOM 3051 C CA . TYR A 1 365 ? -11.336 -7.535 3.959 1 86.75 365 TYR A CA 1
ATOM 3052 C C . TYR A 1 365 ? -10.383 -8.656 3.578 1 86.75 365 TYR A C 1
ATOM 3054 O O . TYR A 1 365 ? -9.617 -9.141 4.418 1 86.75 365 TYR A O 1
ATOM 3062 N N . GLU A 1 366 ? -10.492 -9.094 2.363 1 83.38 366 GLU A N 1
ATOM 3063 C CA . GLU A 1 366 ? -9.547 -10.094 1.864 1 83.38 366 GLU A CA 1
ATOM 3064 C C . GLU A 1 366 ? -8.195 -9.469 1.545 1 83.38 366 GLU A C 1
ATOM 3066 O O . GLU A 1 366 ? -7.16 -10.133 1.643 1 83.38 366 GLU A O 1
ATOM 3071 N N . TYR A 1 367 ? -8.258 -8.258 1.099 1 83.81 367 TYR A N 1
ATOM 3072 C CA . TYR A 1 367 ? -7.074 -7.48 0.754 1 83.81 367 TYR A CA 1
ATOM 3073 C C . TYR A 1 367 ? -7.23 -6.031 1.193 1 83.81 367 TYR A C 1
ATOM 3075 O O . TYR A 1 367 ? -8.352 -5.531 1.332 1 83.81 367 TYR A O 1
ATOM 3083 N N . ILE A 1 368 ? -6.152 -5.441 1.408 1 89.94 368 ILE A N 1
ATOM 3084 C CA . ILE A 1 368 ? -6.184 -4.012 1.693 1 89.94 368 ILE A CA 1
ATOM 3085 C C . ILE A 1 368 ? -6.234 -3.227 0.386 1 89.94 368 ILE A C 1
ATOM 3087 O O . ILE A 1 368 ? -5.34 -3.344 -0.454 1 89.94 368 ILE A O 1
ATOM 3091 N N . PRO A 1 369 ? -7.246 -2.447 0.191 1 89.56 369 PRO A N 1
ATOM 3092 C CA . PRO A 1 369 ? -7.297 -1.634 -1.024 1 89.56 369 PRO A CA 1
ATOM 3093 C C . PRO A 1 369 ? -6.082 -0.723 -1.178 1 89.56 369 PRO A C 1
ATOM 3095 O O . PRO A 1 369 ? -5.641 -0.106 -0.204 1 89.56 369 PRO A O 1
ATOM 3098 N N . PRO A 1 370 ? -5.578 -0.6 -2.346 1 87.5 370 PRO A N 1
ATOM 3099 C CA . PRO A 1 370 ? -4.328 0.142 -2.547 1 87.5 370 PRO A CA 1
ATOM 3100 C C . PRO A 1 370 ? -4.457 1.619 -2.184 1 87.5 370 PRO A C 1
ATOM 3102 O O . PRO A 1 370 ? -3.479 2.24 -1.761 1 87.5 370 PRO A O 1
ATOM 3105 N N . PHE A 1 371 ? -5.652 2.186 -2.312 1 90.44 371 PHE A N 1
ATOM 3106 C CA . PHE A 1 371 ? -5.812 3.613 -2.061 1 90.44 371 PHE A CA 1
ATOM 3107 C C . PHE A 1 371 ? -5.672 3.92 -0.574 1 90.44 371 PHE A C 1
ATOM 3109 O O . PHE A 1 371 ? -5.566 5.086 -0.183 1 90.44 371 PHE A O 1
ATOM 3116 N N . LEU A 1 372 ? -5.574 2.846 0.232 1 93.31 372 LEU A N 1
ATOM 3117 C CA . LEU A 1 372 ? -5.465 3.043 1.673 1 93.31 372 LEU A CA 1
ATOM 3118 C C . LEU A 1 372 ? -4.004 3.168 2.096 1 93.31 372 LEU A C 1
ATOM 3120 O O . LEU A 1 372 ? -3.713 3.539 3.234 1 93.31 372 LEU A O 1
ATOM 3124 N N . HIS A 1 373 ? -3.109 2.879 1.18 1 89.75 373 HIS A N 1
ATOM 3125 C CA . HIS A 1 373 ? -1.69 2.982 1.502 1 89.75 373 HIS A CA 1
ATOM 3126 C C . HIS A 1 373 ? -1.187 4.41 1.318 1 89.75 373 HIS A C 1
ATOM 3128 O O . HIS A 1 373 ? -0.465 4.699 0.362 1 89.75 373 HIS A O 1
ATOM 3134 N N . ILE A 1 374 ? -1.517 5.258 2.221 1 91.25 374 ILE A N 1
ATOM 3135 C CA . ILE A 1 374 ? -1.146 6.668 2.236 1 91.25 374 ILE A CA 1
ATOM 3136 C C . ILE A 1 374 ? -0.888 7.117 3.674 1 91.25 374 ILE A C 1
ATOM 3138 O O . ILE A 1 374 ? -1.353 6.48 4.621 1 91.25 374 ILE A O 1
ATOM 3142 N N . GLY A 1 375 ? -0.203 8.141 3.848 1 89.69 375 GLY A N 1
ATOM 3143 C CA . GLY A 1 375 ? 0.37 8.539 5.121 1 89.69 375 GLY A CA 1
ATOM 3144 C C . GLY A 1 375 ? -0.677 8.867 6.172 1 89.69 375 GLY A C 1
ATOM 3145 O O . GLY A 1 375 ? -0.516 8.523 7.344 1 89.69 375 GLY A O 1
ATOM 3146 N N . PHE A 1 376 ? -1.787 9.492 5.809 1 93.94 376 PHE A N 1
ATOM 3147 C CA . PHE A 1 376 ? -2.725 9.984 6.812 1 93.94 376 PHE A CA 1
ATOM 3148 C C . PHE A 1 376 ? -3.73 8.906 7.188 1 93.94 376 PHE A C 1
ATOM 3150 O O . PHE A 1 376 ? -4.574 9.109 8.062 1 93.94 376 PHE A O 1
ATOM 3157 N N . ILE A 1 377 ? -3.666 7.707 6.559 1 96.06 377 ILE A N 1
ATOM 3158 C CA . ILE A 1 377 ? -4.508 6.566 6.906 1 96.06 377 ILE A CA 1
ATOM 3159 C C . ILE A 1 377 ? -3.652 5.477 7.551 1 96.06 377 ILE A C 1
ATOM 3161 O O . ILE A 1 377 ? -2.676 5.012 6.957 1 96.06 377 ILE A O 1
ATOM 3165 N N . GLN A 1 378 ? -3.992 5.105 8.727 1 94.56 378 GLN A N 1
ATOM 3166 C CA . GLN A 1 378 ? -3.33 4.016 9.438 1 94.56 378 GLN A CA 1
ATOM 3167 C C . GLN A 1 378 ? -4.266 2.818 9.602 1 94.56 378 GLN A C 1
ATOM 3169 O O . GLN A 1 378 ? -5.27 2.902 10.312 1 94.56 378 GLN A O 1
ATOM 3174 N N . ILE A 1 379 ? -3.949 1.767 8.938 1 94.19 379 ILE A N 1
ATOM 3175 C CA . ILE A 1 379 ? -4.723 0.539 9.094 1 94.19 379 ILE A CA 1
ATOM 3176 C C . ILE A 1 379 ? -4.371 -0.126 10.422 1 94.19 379 ILE A C 1
ATOM 3178 O O . ILE A 1 379 ? -3.236 -0.565 10.625 1 94.19 379 ILE A O 1
ATOM 3182 N N . VAL A 1 380 ? -5.27 -0.216 11.266 1 91.06 380 VAL A N 1
ATOM 3183 C CA . VAL A 1 380 ? -4.965 -0.685 12.617 1 91.06 380 VAL A CA 1
ATOM 3184 C C . VAL A 1 380 ? -5.211 -2.189 12.711 1 91.06 380 VAL A C 1
ATOM 3186 O O . VAL A 1 380 ? -4.637 -2.867 13.562 1 91.06 380 VAL A O 1
ATOM 3189 N N . SER A 1 381 ? -6.066 -2.701 11.883 1 82.5 381 SER A N 1
ATOM 3190 C CA . SER A 1 381 ? -6.289 -4.141 11.773 1 82.5 381 SER A CA 1
ATOM 3191 C C . SER A 1 381 ? -6.988 -4.496 10.469 1 82.5 381 SER A C 1
ATOM 3193 O O . SER A 1 381 ? -7.812 -3.729 9.969 1 82.5 381 SER A O 1
ATOM 3195 N N . SER A 1 382 ? -6.523 -5.535 9.906 1 72.19 382 SER A N 1
ATOM 3196 C CA . SER A 1 382 ? -7.148 -6.008 8.672 1 72.19 382 SER A CA 1
ATOM 3197 C C . SER A 1 382 ? -7.328 -7.52 8.688 1 72.19 382 SER A C 1
ATOM 3199 O O . SER A 1 382 ? -7.59 -8.133 7.648 1 72.19 382 SER A O 1
ATOM 3201 N N . SER A 1 383 ? -7.277 -8.094 9.914 1 66 383 SER A N 1
ATOM 3202 C CA . SER A 1 383 ? -7.305 -9.555 9.922 1 66 383 SER A CA 1
ATOM 3203 C C . SER A 1 383 ? -8.68 -10.086 9.523 1 66 383 SER A C 1
ATOM 3205 O O . SER A 1 383 ? -9.703 -9.539 9.938 1 66 383 SER A O 1
ATOM 3207 N N . GLU A 1 384 ? -8.688 -10.938 8.625 1 59.72 384 GLU A N 1
ATOM 3208 C CA . GLU A 1 384 ? -9.898 -11.602 8.156 1 59.72 384 GLU A CA 1
ATOM 3209 C C . GLU A 1 384 ? -10.703 -12.172 9.32 1 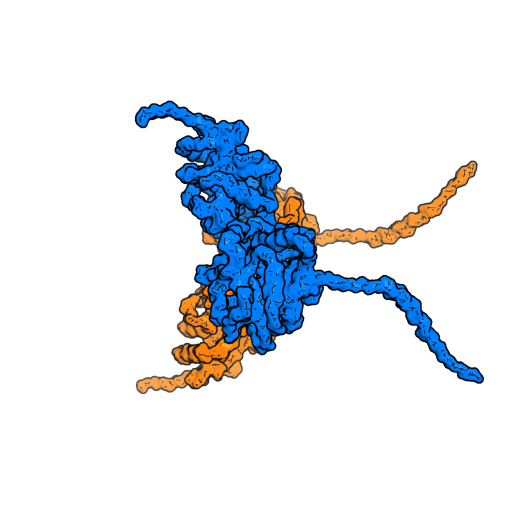59.72 384 GLU A C 1
ATOM 3211 O O . GLU A 1 384 ? -11.93 -12.266 9.25 1 59.72 384 GLU A O 1
ATOM 3216 N N . SER A 1 385 ? -10.008 -12.438 10.406 1 59.19 385 SER A N 1
ATOM 3217 C CA . SER A 1 385 ? -10.695 -13.195 11.438 1 59.19 385 SER A CA 1
ATOM 3218 C C . SER A 1 385 ? -11.234 -12.281 12.531 1 59.19 385 SER A C 1
ATOM 3220 O O . SER A 1 385 ? -11.961 -12.734 13.43 1 59.19 385 SER A O 1
ATOM 3222 N N . SER A 1 386 ? -11.016 -11.023 12.289 1 65.19 386 SER A N 1
ATOM 3223 C CA . SER A 1 386 ? -11.461 -10.234 13.438 1 65.19 386 SER A CA 1
ATOM 3224 C C . SER A 1 386 ? -12.578 -9.273 13.055 1 65.19 386 SER A C 1
ATOM 3226 O O . SER A 1 386 ? -12.438 -8.508 12.102 1 65.19 386 SER A O 1
ATOM 3228 N N . ASP A 1 387 ? -13.828 -9.68 13.359 1 77.31 387 ASP A N 1
ATOM 3229 C CA . ASP A 1 387 ? -14.969 -8.797 13.164 1 77.31 387 ASP A CA 1
ATOM 3230 C C . ASP A 1 387 ? -15.445 -8.211 14.492 1 77.31 387 ASP A C 1
ATOM 3232 O O . ASP A 1 387 ? -16.266 -8.82 15.188 1 77.31 387 ASP A O 1
ATOM 3236 N N . LEU A 1 388 ? -14.969 -7.027 14.734 1 83.81 388 LEU A N 1
ATOM 3237 C CA . LEU A 1 388 ? -15.367 -6.34 15.961 1 83.81 388 LEU A CA 1
ATOM 3238 C C . LEU A 1 388 ? -16.562 -5.418 15.703 1 83.81 388 LEU A C 1
ATOM 3240 O O . LEU A 1 388 ? -17.062 -4.781 16.625 1 83.81 388 LEU A O 1
ATOM 3244 N N . GLY A 1 389 ? -17 -5.465 14.453 1 88.31 389 GLY A N 1
ATOM 3245 C CA . GLY A 1 389 ? -18.078 -4.551 14.133 1 88.31 389 GLY A CA 1
ATOM 3246 C C . GLY A 1 389 ? -17.734 -3.102 14.43 1 88.31 389 GLY A C 1
ATOM 3247 O O . GLY A 1 389 ? -16.656 -2.625 14.062 1 88.31 389 GLY A O 1
ATOM 3248 N N . ASP A 1 390 ? -18.641 -2.432 15.047 1 91 390 ASP A N 1
ATOM 3249 C CA . ASP A 1 390 ? -18.453 -1.005 15.289 1 91 390 ASP A CA 1
ATOM 3250 C C . ASP A 1 390 ? -17.484 -0.763 16.438 1 91 390 ASP A C 1
ATOM 3252 O O . ASP A 1 390 ? -17.016 0.36 16.641 1 91 390 ASP A O 1
ATOM 3256 N N . ILE A 1 391 ? -17.156 -1.788 17.234 1 92.31 391 ILE A N 1
ATOM 3257 C CA . ILE A 1 391 ? -16.203 -1.676 18.328 1 92.31 391 ILE A CA 1
ATOM 3258 C C . ILE A 1 391 ? -14.82 -1.321 17.766 1 92.31 391 ILE A C 1
ATOM 3260 O O . ILE A 1 391 ? -13.977 -0.771 18.484 1 92.31 391 ILE A O 1
ATOM 3264 N N . GLY A 1 392 ? -14.578 -1.623 16.453 1 92.56 392 GLY A N 1
ATOM 3265 C CA . GLY A 1 392 ? -13.32 -1.328 15.789 1 92.56 392 GLY A CA 1
ATOM 3266 C C . GLY A 1 392 ? -12.953 0.145 15.82 1 92.56 392 GLY A C 1
ATOM 3267 O O . GLY A 1 392 ? -11.781 0.502 15.75 1 92.56 392 GLY A O 1
ATOM 3268 N N . LYS A 1 393 ? -13.969 1.067 15.984 1 94.44 393 LYS A N 1
ATOM 3269 C CA . LYS A 1 393 ? -13.711 2.502 16.078 1 94.44 393 LYS A CA 1
ATOM 3270 C C . LYS A 1 393 ? -12.867 2.826 17.312 1 94.44 393 LYS A C 1
ATOM 3272 O O . LYS A 1 393 ? -12.234 3.881 17.375 1 94.44 393 LYS A O 1
ATOM 3277 N N . PHE A 1 394 ? -12.938 1.91 18.234 1 94.44 394 PHE A N 1
ATOM 3278 C CA . PHE A 1 394 ? -12.289 2.168 19.516 1 94.44 394 PHE A CA 1
ATOM 3279 C C . PHE A 1 394 ? -11.117 1.22 19.734 1 94.44 394 PHE A C 1
ATOM 3281 O O . PHE A 1 394 ? -10.742 0.935 20.875 1 94.44 394 PHE A O 1
ATOM 3288 N N . TYR A 1 395 ? -10.555 0.732 18.672 1 91.88 395 TYR A N 1
ATOM 3289 C CA . TYR A 1 395 ? -9.438 -0.208 18.719 1 91.88 395 TYR A CA 1
ATOM 3290 C C . TYR A 1 395 ? -8.18 0.467 19.234 1 91.88 395 TYR A C 1
ATOM 3292 O O . TYR A 1 395 ? -7.375 -0.156 19.938 1 91.88 395 TYR A O 1
ATOM 3300 N N . VAL A 1 396 ? -7.992 1.727 18.891 1 91.62 396 VAL A N 1
ATOM 3301 C CA . VAL A 1 396 ? -6.816 2.486 19.297 1 91.62 396 VAL A CA 1
ATOM 3302 C C . VAL A 1 396 ? -7.23 3.6 20.25 1 91.62 396 VAL A C 1
ATOM 3304 O O . VAL A 1 396 ? -8.336 4.137 20.156 1 91.62 396 VAL A O 1
ATOM 3307 N N . THR A 1 397 ? -6.324 3.838 21.125 1 90.69 397 THR A N 1
ATOM 3308 C CA . THR A 1 397 ? -6.496 5.016 21.969 1 90.69 397 THR A CA 1
ATOM 3309 C C . THR A 1 397 ? -5.801 6.227 21.359 1 90.69 397 THR A C 1
ATOM 3311 O O . THR A 1 397 ? -4.57 6.281 21.297 1 90.69 397 THR A O 1
ATOM 3314 N N . PRO A 1 398 ? -6.648 7.133 20.953 1 91.88 398 PRO A N 1
ATOM 3315 C CA . PRO A 1 398 ? -6.035 8.305 20.328 1 91.88 398 PRO A CA 1
ATOM 3316 C C . PRO A 1 398 ? -5.371 9.234 21.344 1 91.88 398 PRO A C 1
ATOM 3318 O O . PRO A 1 398 ? -5.742 9.242 22.516 1 91.88 398 PRO A O 1
ATOM 3321 N N . TYR A 1 399 ? -4.406 10.055 20.906 1 88.56 399 TYR A N 1
ATOM 3322 C CA . TYR A 1 399 ? -3.734 11.031 21.75 1 88.56 399 TYR A CA 1
ATOM 3323 C C . TYR A 1 399 ? -3.91 12.445 21.203 1 88.56 399 TYR A C 1
ATOM 3325 O O . TYR A 1 399 ? -3.383 13.406 21.766 1 88.56 399 TYR A O 1
ATOM 3333 N N . SER A 1 400 ? -4.699 12.617 20.25 1 93.31 400 SER A N 1
ATOM 3334 C CA . SER A 1 400 ? -4.918 13.914 19.609 1 93.31 400 SER A CA 1
ATOM 3335 C C . SER A 1 400 ? -5.715 14.844 20.516 1 93.31 400 SER A C 1
ATOM 3337 O O . SER A 1 400 ? -6.309 14.406 21.5 1 93.31 400 SER A O 1
ATOM 3339 N N . ASP A 1 401 ? -5.676 16.125 20.203 1 93.94 401 ASP A N 1
ATOM 3340 C CA . ASP A 1 401 ? -6.473 17.109 20.938 1 93.94 401 ASP A CA 1
ATOM 3341 C C . ASP A 1 401 ? -7.969 16.859 20.734 1 93.94 401 ASP A C 1
ATOM 3343 O O . ASP A 1 401 ? -8.742 16.922 21.688 1 93.94 401 ASP A O 1
ATOM 3347 N N . TYR A 1 402 ? -8.367 16.594 19.531 1 96.62 402 TYR A N 1
ATOM 3348 C CA . TYR A 1 402 ? -9.742 16.25 19.172 1 96.62 402 TYR A CA 1
ATOM 3349 C C . TYR A 1 402 ? -9.789 14.922 18.422 1 96.62 402 TYR A C 1
ATOM 3351 O O . TYR A 1 402 ? -8.953 14.664 17.547 1 96.62 402 TYR A O 1
ATOM 3359 N N . HIS A 1 403 ? -10.703 14.094 18.812 1 98 403 HIS A N 1
ATOM 3360 C CA . HIS A 1 403 ? -10.852 12.805 18.141 1 98 403 HIS A CA 1
ATOM 3361 C C . HIS A 1 403 ? -12.305 12.578 17.719 1 98 403 HIS A C 1
ATOM 3363 O O . HIS A 1 403 ? -13.227 12.859 18.484 1 98 403 HIS A O 1
ATOM 3369 N N . PHE A 1 404 ? -12.422 12.07 16.516 1 98.5 404 PHE A N 1
ATOM 3370 C CA . PHE A 1 404 ? -13.742 11.75 15.977 1 98.5 404 PHE A CA 1
ATOM 3371 C C . PHE A 1 404 ? -13.898 10.25 15.789 1 98.5 404 PHE A C 1
ATOM 3373 O O . PHE A 1 404 ? -12.945 9.555 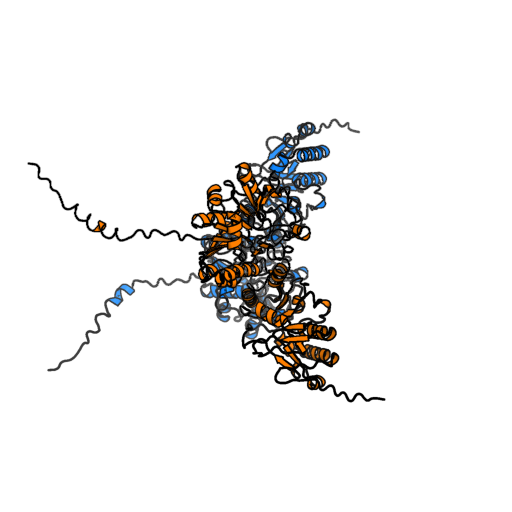15.445 1 98.5 404 PHE A O 1
ATOM 3380 N N . THR A 1 405 ? -15.07 9.703 16.062 1 98 405 THR A N 1
ATOM 3381 C CA . THR A 1 405 ? -15.5 8.422 15.516 1 98 405 THR A CA 1
ATOM 3382 C C . THR A 1 405 ? -16.469 8.633 14.359 1 98 405 THR A C 1
ATOM 3384 O O . THR A 1 405 ? -17.453 9.383 14.484 1 98 405 THR A O 1
ATOM 3387 N N . LEU A 1 406 ? -16.172 8.008 13.234 1 98.38 406 LEU A N 1
ATOM 3388 C CA . LEU A 1 406 ? -16.906 8.328 12.023 1 98.38 406 LEU A CA 1
ATOM 3389 C C . LEU A 1 406 ? -17.312 7.055 11.281 1 98.38 406 LEU A C 1
ATOM 3391 O O . LEU A 1 406 ? -16.641 6.02 11.414 1 98.38 406 LEU A O 1
ATOM 3395 N N . ASP A 1 407 ? -18.406 7.137 10.516 1 96.62 407 ASP A N 1
ATOM 3396 C CA . ASP A 1 407 ? -18.859 6.031 9.672 1 96.62 407 ASP A CA 1
ATOM 3397 C C . ASP A 1 407 ? -18.234 6.121 8.281 1 96.62 407 ASP A C 1
ATOM 3399 O O . ASP A 1 407 ? -17.859 7.207 7.832 1 96.62 407 ASP A O 1
ATOM 3403 N N . ASP A 1 408 ? -18.188 4.988 7.586 1 96.25 408 ASP A N 1
ATOM 3404 C CA . ASP A 1 408 ? -17.516 4.887 6.293 1 96.25 408 ASP A CA 1
ATOM 3405 C C . ASP A 1 408 ? -18.5 5.102 5.145 1 96.25 408 ASP A C 1
ATOM 3407 O O . ASP A 1 408 ? -18.141 4.91 3.979 1 96.25 408 ASP A O 1
ATOM 3411 N N . ASP A 1 409 ? -19.766 5.48 5.43 1 94.81 409 ASP A N 1
ATOM 3412 C CA . ASP A 1 409 ? -20.766 5.629 4.379 1 94.81 409 ASP A CA 1
ATOM 3413 C C . ASP A 1 409 ? -21.406 7.016 4.426 1 94.81 409 ASP A C 1
ATOM 3415 O O . ASP A 1 409 ? -22.594 7.168 4.129 1 94.81 409 ASP A O 1
ATOM 3419 N N . ILE A 1 410 ? -20.641 7.973 4.887 1 96.62 410 ILE A N 1
ATOM 3420 C CA . ILE A 1 410 ? -21.125 9.352 4.965 1 96.62 410 ILE A CA 1
ATOM 3421 C C . ILE A 1 410 ? -20.219 10.258 4.137 1 96.62 410 ILE A C 1
ATOM 3423 O O . ILE A 1 410 ? -19 10.117 4.164 1 96.62 410 ILE A O 1
ATOM 3427 N N . ILE A 1 411 ? -20.797 11.195 3.371 1 96.94 411 ILE A N 1
ATOM 3428 C CA . ILE A 1 411 ? -20.062 12.312 2.777 1 96.94 411 ILE A CA 1
ATOM 3429 C C . ILE A 1 411 ? -20.062 13.5 3.736 1 96.94 411 ILE A C 1
ATOM 3431 O O . ILE A 1 411 ? -21.125 14.008 4.098 1 96.94 411 ILE A O 1
ATOM 3435 N N . TYR A 1 412 ? -18.938 13.875 4.141 1 98 412 TYR A N 1
ATOM 3436 C CA . TYR A 1 412 ? -18.797 14.953 5.117 1 98 412 TYR A CA 1
ATOM 3437 C C . TYR A 1 412 ? -18.625 16.297 4.422 1 98 412 TYR A C 1
ATOM 3439 O O . TYR A 1 412 ? -17.906 16.391 3.416 1 98 412 TYR A O 1
ATOM 3447 N N . PRO A 1 413 ? -19.281 17.312 4.961 1 97.31 413 PRO A N 1
ATOM 3448 C CA . PRO A 1 413 ? -19.141 18.641 4.344 1 97.31 413 PRO A CA 1
ATOM 3449 C C . PRO A 1 413 ? -17.75 19.234 4.559 1 97.31 413 PRO A C 1
ATOM 3451 O O . PRO A 1 413 ? -17.016 18.781 5.441 1 97.31 413 PRO A O 1
ATOM 3454 N N . TRP A 1 414 ? -17.406 20.25 3.807 1 94.25 414 TRP A N 1
ATOM 3455 C CA . TRP A 1 414 ? -16.078 20.828 3.773 1 94.25 414 TRP A CA 1
ATOM 3456 C C . TRP A 1 414 ? -15.711 21.438 5.121 1 94.25 414 TRP A C 1
ATOM 3458 O O . TRP A 1 414 ? -14.531 21.578 5.453 1 94.25 414 TRP A O 1
ATOM 3468 N N . ASP A 1 415 ? -16.688 21.812 5.926 1 94.81 415 ASP A N 1
ATOM 3469 C CA . ASP A 1 415 ? -16.438 22.5 7.184 1 94.81 415 ASP A CA 1
ATOM 3470 C C . ASP A 1 415 ? -16.781 21.625 8.383 1 94.81 415 ASP A C 1
ATOM 3472 O O . ASP A 1 415 ? -16.953 22.109 9.492 1 94.81 415 ASP A O 1
ATOM 3476 N N . PHE A 1 416 ? -16.938 20.328 8.156 1 97.75 416 PHE A N 1
ATOM 3477 C CA . PHE A 1 416 ? -17.438 19.391 9.164 1 97.75 416 PHE A CA 1
ATOM 3478 C C . PHE A 1 416 ? -16.625 19.5 10.445 1 97.75 416 PHE A C 1
ATOM 3480 O O . PHE A 1 416 ? -17.156 19.766 11.516 1 97.75 416 PHE A O 1
ATOM 3487 N N . VAL A 1 417 ? -15.297 19.297 10.352 1 97.31 417 VAL A N 1
ATOM 3488 C CA . VAL A 1 417 ? -14.422 19.266 11.523 1 97.31 417 VAL A CA 1
ATOM 3489 C C . VAL A 1 417 ? -14.414 20.625 12.203 1 97.31 417 VAL A C 1
ATOM 3491 O O . VAL A 1 417 ? -14.57 20.719 13.422 1 97.31 417 VAL A O 1
ATOM 3494 N N . MET A 1 418 ? -14.281 21.656 11.438 1 94.62 418 MET A N 1
ATOM 3495 C CA . MET A 1 418 ? -14.25 23.016 11.977 1 94.62 418 MET A CA 1
ATOM 3496 C C . MET A 1 418 ? -15.539 23.344 12.711 1 94.62 418 MET A C 1
ATOM 3498 O O . MET A 1 418 ? -15.508 23.859 13.828 1 94.62 418 MET A O 1
ATOM 3502 N N . ALA A 1 419 ? -16.672 23.016 12.133 1 96.5 419 ALA A N 1
ATOM 3503 C CA . ALA A 1 419 ? -17.969 23.312 12.727 1 96.5 419 ALA A CA 1
ATOM 3504 C C . ALA A 1 419 ? -18.172 22.516 14.016 1 96.5 419 ALA A C 1
ATOM 3506 O O . ALA A 1 419 ? -18.672 23.047 15.008 1 96.5 419 ALA A O 1
ATOM 3507 N N . MET A 1 420 ? -17.797 21.281 13.984 1 98 420 MET A N 1
ATOM 3508 C CA . MET A 1 420 ? -17.922 20.422 15.156 1 98 420 MET A CA 1
ATOM 3509 C C . MET A 1 420 ? -17.062 20.938 16.312 1 98 420 MET A C 1
ATOM 3511 O O . MET A 1 420 ? -17.531 21.047 17.438 1 98 420 MET A O 1
ATOM 3515 N N . ILE A 1 421 ? -15.875 21.312 16.016 1 96.25 421 ILE A N 1
ATOM 3516 C CA . ILE A 1 421 ? -14.961 21.781 17.062 1 96.25 421 ILE A CA 1
ATOM 3517 C C . ILE A 1 421 ? -15.453 23.109 17.625 1 96.25 421 ILE A C 1
ATOM 3519 O O . ILE A 1 421 ? -15.422 23.328 18.828 1 96.25 421 ILE A O 1
ATOM 3523 N N . ARG A 1 422 ? -15.859 24 16.781 1 94.69 422 ARG A N 1
ATOM 3524 C CA . ARG A 1 422 ? -16.391 25.281 17.234 1 94.69 422 ARG A CA 1
ATOM 3525 C C . ARG A 1 422 ? -17.578 25.078 18.172 1 94.69 422 ARG A C 1
ATOM 3527 O O . ARG A 1 422 ? -17.641 25.688 19.234 1 94.69 422 ARG A O 1
ATOM 3534 N N . CYS A 1 423 ? -18.469 24.234 17.781 1 96.62 423 CYS A N 1
ATOM 3535 C CA . CYS A 1 423 ? -19.641 23.953 18.609 1 96.62 423 CYS A CA 1
ATOM 3536 C C . CYS A 1 423 ? -19.219 23.312 19.938 1 96.62 423 CYS A C 1
ATOM 3538 O O . CYS A 1 423 ? -19.688 23.703 21 1 96.62 423 CYS A O 1
ATOM 3540 N N . TYR A 1 424 ? -18.375 22.375 19.844 1 96.19 424 TYR A N 1
ATOM 3541 C CA . TYR A 1 424 ? -17.875 21.656 21.016 1 96.19 424 TYR A CA 1
ATOM 3542 C C . TYR A 1 424 ? -17.297 22.625 22.047 1 96.19 424 TYR A C 1
ATOM 3544 O O . TYR A 1 424 ? -17.578 22.516 23.234 1 96.19 424 TYR A O 1
ATOM 3552 N N . ALA A 1 425 ? -16.547 23.578 21.594 1 91.5 425 ALA A N 1
ATOM 3553 C CA . ALA A 1 425 ? -15.852 24.531 22.453 1 91.5 425 ALA A CA 1
ATOM 3554 C C . ALA A 1 425 ? -16.828 25.484 23.141 1 91.5 425 ALA A C 1
ATOM 3556 O O . ALA A 1 425 ? -16.547 26.031 24.203 1 91.5 425 ALA A O 1
ATOM 3557 N N . SER A 1 426 ? -17.984 25.609 22.609 1 93.81 426 SER A N 1
ATOM 3558 C CA . SER A 1 426 ? -18.969 26.562 23.141 1 93.81 426 SER A CA 1
ATOM 3559 C C . SER A 1 426 ? -19.891 25.891 24.156 1 93.81 426 SER A C 1
ATOM 3561 O O . SER A 1 426 ? -20.641 26.562 24.844 1 93.81 426 SER A O 1
ATOM 3563 N N . LEU A 1 427 ? -19.781 24.625 24.281 1 93.94 427 LEU A N 1
ATOM 3564 C CA . LEU A 1 427 ? -20.703 23.875 25.125 1 93.94 427 LEU A CA 1
ATOM 3565 C C . LEU A 1 427 ? -20.141 23.703 26.531 1 93.94 427 LEU A C 1
ATOM 3567 O O . LEU A 1 427 ? -18.922 23.734 26.719 1 93.94 427 LEU A O 1
ATOM 3571 N N . PRO A 1 428 ? -21.031 23.469 27.516 1 92.12 428 PRO A N 1
ATOM 3572 C CA . PRO A 1 428 ? -20.547 23.141 28.859 1 92.12 428 PRO A CA 1
ATOM 3573 C C . PRO A 1 428 ? -19.766 21.828 28.891 1 92.12 428 PRO A C 1
ATOM 3575 O O . PRO A 1 428 ? -20.203 20.844 28.312 1 92.12 428 PRO A O 1
ATOM 3578 N N . GLN A 1 429 ? -18.703 21.859 29.594 1 91.12 429 GLN A N 1
ATOM 3579 C CA . GLN A 1 429 ? -17.859 20.672 29.719 1 91.12 429 GLN A CA 1
ATOM 3580 C C . GLN A 1 429 ? -18.016 20.031 31.094 1 91.12 429 GLN A C 1
ATOM 3582 O O . GLN A 1 429 ? -18.328 20.703 32.062 1 91.12 429 GLN A O 1
ATOM 3587 N N . PRO A 1 430 ? -17.781 18.734 31.094 1 92.62 430 PRO A N 1
ATOM 3588 C CA . PRO A 1 430 ? -17.422 17.766 30.047 1 92.62 430 PRO A CA 1
ATOM 3589 C C . PRO A 1 430 ? -18.609 17.328 29.203 1 92.62 430 PRO A C 1
ATOM 3591 O O . PRO A 1 430 ? -19.734 17.219 29.719 1 92.62 430 PRO A O 1
ATOM 3594 N N . CYS A 1 431 ? -18.375 17.109 27.922 1 95 431 CYS A N 1
ATOM 3595 C CA . CYS A 1 431 ? -19.453 16.656 27.047 1 95 431 CYS A CA 1
ATOM 3596 C C . CYS A 1 431 ? -18.906 15.867 25.859 1 95 431 CYS A C 1
ATOM 3598 O O . CYS A 1 431 ? -17.703 15.82 25.641 1 95 431 CYS A O 1
ATOM 3600 N N . LEU A 1 432 ? -19.75 15.117 25.234 1 97.25 432 LEU A N 1
ATOM 3601 C CA . LEU A 1 432 ? -19.562 14.57 23.891 1 97.25 432 LEU A CA 1
ATOM 3602 C C . LEU A 1 432 ? -20.484 15.266 22.891 1 97.25 432 LEU A C 1
ATOM 3604 O O . LEU A 1 432 ? -21.562 15.734 23.266 1 97.25 432 LEU A O 1
ATOM 3608 N N . LEU A 1 433 ? -19.953 15.414 21.703 1 98.06 433 LEU A N 1
ATOM 3609 C CA . LEU A 1 433 ? -20.75 16.062 20.672 1 98.06 433 LEU A CA 1
ATOM 3610 C C . LEU A 1 433 ? -20.938 15.141 19.484 1 98.06 433 LEU A C 1
ATOM 3612 O O . LEU A 1 433 ? -20 14.516 19.016 1 98.06 433 LEU A O 1
ATOM 3616 N N . GLY A 1 434 ? -22.172 15 19.062 1 98.19 434 GLY A N 1
ATOM 3617 C CA . GLY A 1 434 ? -22.484 14.156 17.922 1 98.19 434 GLY A CA 1
ATOM 3618 C C . GLY A 1 434 ? -23.422 14.812 16.922 1 98.19 434 GLY A C 1
ATOM 3619 O O . GLY A 1 434 ? -23.719 16 17.031 1 98.19 434 GLY A O 1
ATOM 3620 N N . VAL A 1 435 ? -23.734 14.07 15.867 1 97.81 435 VAL A N 1
ATOM 3621 C CA . VAL A 1 435 ? -24.672 14.523 14.852 1 97.81 435 VAL A CA 1
ATOM 3622 C C . VAL A 1 435 ? -25.969 13.727 14.961 1 97.81 435 VAL A C 1
ATOM 3624 O O . VAL A 1 435 ? -27.062 14.273 14.781 1 97.81 435 VAL A O 1
ATOM 3627 N N . TYR A 1 436 ? -25.844 12.469 15.273 1 96.31 436 TYR A N 1
ATOM 3628 C CA . TYR A 1 436 ? -26.984 11.578 15.484 1 96.31 436 TYR A CA 1
ATOM 3629 C C . TYR A 1 436 ? -27.266 11.383 16.969 1 96.31 436 TYR A C 1
ATOM 3631 O O . TYR A 1 436 ? -26.344 11.203 17.766 1 96.31 436 TYR A O 1
ATOM 3639 N N . GLY A 1 437 ? -28.578 11.445 17.312 1 95.62 437 GLY A N 1
ATOM 3640 C CA . GLY A 1 437 ? -28.938 11.297 18.719 1 95.62 437 GLY A CA 1
ATOM 3641 C C . GLY A 1 437 ? -30.344 10.797 18.922 1 95.62 437 GLY A C 1
ATOM 3642 O O . GLY A 1 437 ? -31.172 10.852 18.016 1 95.62 437 GLY A O 1
ATOM 3643 N N . VAL A 1 438 ? -30.531 10.25 20.094 1 94.5 438 VAL A N 1
ATOM 3644 C CA . VAL A 1 438 ? -31.844 9.711 20.469 1 94.5 438 VAL A CA 1
ATOM 3645 C C . VAL A 1 438 ? -32.25 10.281 21.828 1 94.5 438 VAL A C 1
ATOM 3647 O O . VAL A 1 438 ? -31.453 10.359 22.75 1 94.5 438 VAL A O 1
ATOM 3650 N N . MET A 1 439 ? -33.5 10.727 21.859 1 92.81 439 MET A N 1
ATOM 3651 C CA . MET A 1 439 ? -34.156 11.078 23.109 1 92.81 439 MET A CA 1
ATOM 3652 C C . MET A 1 439 ? -35.125 9.992 23.547 1 92.81 439 MET A C 1
ATOM 3654 O O . MET A 1 439 ? -36 9.594 22.797 1 92.81 439 MET A O 1
ATOM 3658 N N . LEU A 1 440 ? -34.906 9.586 24.734 1 91.56 440 LEU A N 1
ATOM 3659 C CA . LEU A 1 440 ? -35.719 8.477 25.234 1 91.56 440 LEU A CA 1
ATOM 3660 C C . LEU A 1 440 ? -36.969 8.984 25.922 1 91.56 440 LEU A C 1
ATOM 3662 O O . LEU A 1 440 ? -36.906 9.93 26.719 1 91.56 440 LEU A O 1
ATOM 3666 N N . ASP A 1 441 ? -38.031 8.414 25.516 1 88.12 441 ASP A N 1
ATOM 3667 C CA . ASP A 1 441 ? -39.281 8.539 26.281 1 88.12 441 ASP A CA 1
ATOM 3668 C C . ASP A 1 441 ? -39.312 7.508 27.406 1 88.12 441 ASP A C 1
ATOM 3670 O O . ASP A 1 441 ? -39.781 6.379 27.203 1 88.12 441 ASP A O 1
ATOM 3674 N N . GLN A 1 442 ? -39.031 7.953 28.547 1 84.75 442 GLN A N 1
ATOM 3675 C CA . GLN A 1 442 ? -38.781 7.008 29.641 1 84.75 442 GLN A CA 1
ATOM 3676 C C . GLN A 1 442 ? -40.094 6.34 30.094 1 84.75 442 GLN A C 1
ATOM 3678 O O . GLN A 1 442 ? -40.094 5.18 30.5 1 84.75 442 GLN A O 1
ATOM 3683 N N . GLU A 1 443 ? -41.188 7.039 30 1 83.75 443 GLU A N 1
ATOM 3684 C CA . GLU A 1 443 ? -42.469 6.434 30.344 1 83.75 443 GLU A CA 1
ATOM 3685 C C . GLU A 1 443 ? -42.812 5.301 29.375 1 83.75 443 GLU A C 1
ATOM 3687 O O . GLU A 1 443 ? -43.25 4.23 29.812 1 83.75 443 GLU A O 1
ATOM 3692 N N . LYS A 1 444 ? -42.531 5.629 28.172 1 87.38 444 LYS A N 1
ATOM 3693 C CA . LYS A 1 444 ? -42.812 4.621 27.156 1 87.38 444 LYS A CA 1
ATOM 3694 C C . LYS A 1 444 ? -41.844 3.461 27.234 1 87.38 444 LYS A C 1
ATOM 3696 O O . LYS A 1 444 ? -42.219 2.305 27.016 1 87.38 444 LYS A O 1
ATOM 3701 N N . LEU A 1 445 ? -40.656 3.738 27.5 1 87.75 445 LEU A N 1
ATOM 3702 C CA . LEU A 1 445 ? -39.625 2.732 27.531 1 87.75 445 LEU A CA 1
ATOM 3703 C C . LEU A 1 445 ? -39.906 1.688 28.609 1 87.75 445 LEU A C 1
ATOM 3705 O O . LEU A 1 445 ? -39.5 0.527 28.469 1 87.75 445 LEU A O 1
ATOM 3709 N N . PHE A 1 446 ? -40.656 2.076 29.594 1 83.38 446 PHE A N 1
ATOM 3710 C CA . PHE A 1 446 ? -41 1.158 30.672 1 83.38 446 PHE A CA 1
ATOM 3711 C C . PHE A 1 446 ? -41.969 0.092 30.188 1 83.38 446 PHE A C 1
ATOM 3713 O O . PHE A 1 446 ? -41.938 -1.045 30.656 1 83.38 446 PHE A O 1
ATOM 3720 N N . ARG A 1 447 ? -42.719 0.429 29.172 1 84.12 447 ARG A N 1
ATOM 3721 C CA . ARG A 1 447 ? -43.812 -0.449 28.781 1 84.12 447 ARG A CA 1
ATOM 3722 C C . ARG A 1 447 ? -43.594 -0.999 27.375 1 84.12 447 ARG A C 1
ATOM 3724 O O . ARG A 1 447 ? -44.125 -2.041 27.016 1 84.12 447 ARG A O 1
ATOM 3731 N N . GLN A 1 448 ? -42.781 -0.232 26.594 1 87.5 448 GLN A N 1
ATOM 3732 C CA . GLN A 1 448 ? -42.656 -0.564 25.188 1 87.5 448 GLN A CA 1
ATOM 3733 C C . GLN A 1 448 ? -41.188 -0.766 24.812 1 87.5 448 GLN A C 1
ATOM 3735 O O . GLN A 1 448 ? -40.281 -0.581 25.656 1 87.5 448 GLN A O 1
ATOM 3740 N N . ASP A 1 449 ? -41.062 -1.167 23.531 1 88 449 ASP A N 1
ATOM 3741 C CA . ASP A 1 449 ? -39.719 -1.415 23.031 1 88 449 ASP A CA 1
ATOM 3742 C C . ASP A 1 449 ? -39 -0.104 22.75 1 88 449 ASP A C 1
ATOM 3744 O O . ASP A 1 449 ? -39.625 0.933 22.547 1 88 449 ASP A O 1
ATOM 3748 N N . TYR A 1 450 ? -37.688 -0.209 22.812 1 87.44 450 TYR A N 1
ATOM 3749 C CA . TYR A 1 450 ? -36.781 0.919 22.594 1 87.44 450 TYR A CA 1
ATOM 3750 C C . TYR A 1 450 ? -37.156 1.667 21.312 1 87.44 450 TYR A C 1
ATOM 3752 O O . TYR A 1 450 ? -37.156 2.9 21.297 1 87.44 450 TYR A O 1
ATOM 3760 N N . PHE A 1 451 ? -37.5 0.998 20.25 1 85.56 451 PHE A N 1
ATOM 3761 C CA . PHE A 1 451 ? -37.688 1.6 18.938 1 85.56 451 PHE A CA 1
ATOM 3762 C C . PHE A 1 451 ? -39.031 2.338 18.859 1 85.56 451 PHE A C 1
ATOM 3764 O O . PHE A 1 451 ? -39.219 3.223 18.031 1 85.56 451 PHE A O 1
ATOM 3771 N N . GLN A 1 452 ? -39.844 2.033 19.859 1 85.62 452 GLN A N 1
ATOM 3772 C CA . GLN A 1 452 ? -41.125 2.73 19.969 1 85.62 452 GLN A CA 1
ATOM 3773 C C . GLN A 1 452 ? -41.062 3.826 21.031 1 85.62 452 GLN A C 1
ATOM 3775 O O . GLN A 1 452 ? -42 4.609 21.172 1 85.62 452 GLN A O 1
ATOM 3780 N N . SER A 1 453 ? -40 3.912 21.719 1 87.88 453 SER A N 1
ATOM 3781 C CA . SER A 1 453 ? -39.906 4.801 22.859 1 87.88 453 SER A CA 1
ATOM 3782 C C . SER A 1 453 ? -38.812 5.859 22.672 1 87.88 453 SER A C 1
ATOM 3784 O O . SER A 1 453 ? -38.125 6.215 23.609 1 87.88 453 SER A O 1
ATOM 3786 N N . ARG A 1 454 ? -38.688 6.258 21.406 1 88.56 454 ARG A N 1
ATOM 3787 C CA . ARG A 1 454 ? -37.562 7.16 21.172 1 88.56 454 ARG A CA 1
ATOM 3788 C C . ARG A 1 454 ? -37.906 8.203 20.125 1 88.56 454 ARG A C 1
ATOM 3790 O O . ARG A 1 454 ? -38.719 7.953 19.234 1 88.56 454 ARG A O 1
ATOM 3797 N N . THR A 1 455 ? -37.375 9.383 20.281 1 90.69 455 THR A N 1
ATOM 3798 C CA . THR A 1 455 ? -37.281 10.406 19.25 1 90.69 455 THR A CA 1
ATOM 3799 C C . THR A 1 455 ? -35.875 10.492 18.672 1 90.69 455 THR A C 1
ATOM 3801 O O . THR A 1 455 ? -34.906 10.672 19.422 1 90.69 455 THR A O 1
ATOM 3804 N N . VAL A 1 456 ? -35.844 10.375 17.375 1 92.62 456 VAL A N 1
ATOM 3805 C CA . VAL A 1 456 ? -34.531 10.258 16.734 1 92.62 456 VAL A CA 1
ATOM 3806 C C . VAL A 1 456 ? -34.188 11.57 16.031 1 92.62 456 VAL A C 1
ATOM 3808 O O . VAL A 1 456 ? -35.031 12.141 15.328 1 92.62 456 VAL A O 1
ATOM 3811 N N . ILE A 1 457 ? -33.062 12.094 16.312 1 94 457 ILE A N 1
ATOM 3812 C CA . ILE A 1 457 ? -32.438 13.117 15.484 1 94 457 ILE A CA 1
ATOM 3813 C C . ILE A 1 457 ? -31.484 12.461 14.477 1 94 457 ILE A C 1
ATOM 3815 O O . ILE A 1 457 ? -30.359 12.102 14.82 1 94 457 ILE A O 1
ATOM 3819 N N . SER A 1 458 ? -31.922 12.414 13.25 1 93 458 SER A N 1
ATOM 3820 C CA . SER A 1 458 ? -31.172 11.711 12.227 1 93 458 SER A CA 1
ATOM 3821 C C . SER A 1 458 ? -30.047 12.578 11.664 1 93 458 SER A C 1
ATOM 3823 O O . SER A 1 458 ? -30.047 13.797 11.852 1 93 458 SER A O 1
ATOM 3825 N N . LEU A 1 459 ? -29.172 11.953 10.93 1 93.12 459 LEU A N 1
ATOM 3826 C CA . LEU A 1 459 ? -27.953 12.57 10.398 1 93.12 459 LEU A CA 1
ATOM 3827 C C . LEU A 1 459 ? -28.297 13.695 9.43 1 93.12 459 LEU A C 1
ATOM 3829 O O . LEU A 1 459 ? -27.609 14.719 9.398 1 93.12 459 LEU A O 1
ATOM 3833 N N . GLU A 1 460 ? -29.406 13.586 8.734 1 94 460 GLU A N 1
ATOM 3834 C CA . GLU A 1 460 ? -29.688 14.508 7.637 1 94 460 GLU A CA 1
ATOM 3835 C C . GLU A 1 460 ? -30.688 15.578 8.062 1 94 460 GLU A C 1
ATOM 3837 O O . GLU A 1 460 ? -31.016 16.469 7.281 1 94 460 GLU A O 1
ATOM 3842 N N . MET A 1 461 ? -31.094 15.539 9.305 1 93.56 461 MET A N 1
ATOM 3843 C CA . MET A 1 461 ? -32.094 16.469 9.812 1 93.56 461 MET A CA 1
ATOM 3844 C C . MET A 1 461 ? -31.469 17.797 10.195 1 93.56 461 MET A C 1
ATOM 3846 O O . MET A 1 461 ? -30.328 17.844 10.656 1 93.56 461 MET A O 1
ATOM 3850 N N . ALA A 1 462 ? -32.25 18.859 10.102 1 95.25 462 ALA A N 1
ATOM 3851 C CA . ALA A 1 462 ? -31.812 20.156 10.586 1 95.25 462 ALA A CA 1
ATOM 3852 C C . ALA A 1 462 ? -31.984 20.266 12.102 1 95.25 462 ALA A C 1
ATOM 3854 O O . ALA A 1 462 ? -32.938 19.703 12.664 1 95.25 462 ALA A O 1
ATOM 3855 N N . VAL A 1 463 ? -31.062 20.906 12.711 1 93.88 463 VAL A N 1
ATOM 3856 C CA . VAL A 1 463 ? -31.109 21.234 14.133 1 93.88 463 VAL A CA 1
ATOM 3857 C C . VAL A 1 463 ? -30.734 22.703 14.336 1 93.88 463 VAL A C 1
ATOM 3859 O O . VAL A 1 463 ? -29.609 23.125 14.047 1 93.88 463 VAL A O 1
ATOM 3862 N N . SER A 1 464 ? -31.578 23.453 14.898 1 92.44 464 SER A N 1
ATOM 3863 C CA . SER A 1 464 ? -31.422 24.906 14.977 1 92.44 464 SER A CA 1
ATOM 3864 C C . SER A 1 464 ? -30.422 25.281 16.062 1 92.44 464 SER A C 1
ATOM 3866 O O . SER A 1 464 ? -29.625 26.203 15.891 1 92.44 464 SER A O 1
ATOM 3868 N N . HIS A 1 465 ? -30.484 24.625 17.25 1 92.75 465 HIS A N 1
ATOM 3869 C CA . HIS A 1 465 ? -29.578 24.828 18.375 1 92.75 465 HIS A CA 1
ATOM 3870 C C . HIS A 1 465 ? -29.047 23.516 18.922 1 92.75 465 HIS A C 1
ATOM 3872 O O . HIS A 1 465 ? -29.75 22.5 18.875 1 92.75 465 HIS A O 1
ATOM 3878 N N . PRO A 1 466 ? -27.875 23.625 19.406 1 93.88 466 PRO A N 1
ATOM 3879 C CA . PRO A 1 466 ? -27.391 22.375 20.031 1 93.88 466 PRO A CA 1
ATOM 3880 C C . PRO A 1 466 ? -28.359 21.844 21.078 1 93.88 466 PRO A C 1
ATOM 3882 O O . PRO A 1 466 ? -28.953 22.609 21.828 1 93.88 466 PRO A O 1
ATOM 3885 N N . CYS A 1 467 ? -28.547 20.547 21.078 1 91.19 467 CYS A N 1
ATOM 3886 C CA . CYS A 1 467 ? -29.531 20.016 22.016 1 91.19 467 CYS A CA 1
ATOM 3887 C C . CYS A 1 467 ? -28.984 18.766 22.703 1 91.19 467 CYS A C 1
ATOM 3889 O O . CYS A 1 467 ? -28.156 18.047 22.141 1 91.19 467 CYS A O 1
ATOM 3891 N N . ARG A 1 468 ? -29.469 18.547 23.906 1 93.75 468 ARG A N 1
ATOM 3892 C CA . ARG A 1 468 ? -29.047 17.406 24.719 1 93.75 468 ARG A CA 1
ATOM 3893 C C . ARG A 1 468 ? -29.828 16.156 24.344 1 93.75 468 ARG A C 1
ATOM 3895 O O . ARG A 1 468 ? -31.031 16.219 24.078 1 93.75 468 ARG A O 1
ATOM 3902 N N . VAL A 1 469 ? -29.141 15.016 24.359 1 95.25 469 VAL A N 1
ATOM 3903 C CA . VAL A 1 469 ? -29.781 13.742 24.047 1 95.25 469 VAL A CA 1
ATOM 3904 C C . VAL A 1 469 ? -29.391 12.695 25.094 1 95.25 469 VAL A C 1
ATOM 3906 O O . VAL A 1 469 ? -28.531 12.953 25.938 1 95.25 469 VAL A O 1
ATOM 3909 N N . ASN A 1 470 ? -30.094 11.562 25.031 1 95 470 ASN A N 1
ATOM 3910 C CA . ASN A 1 470 ? -29.812 10.469 25.969 1 95 470 ASN A CA 1
ATOM 3911 C C . ASN A 1 470 ? -28.828 9.469 25.359 1 95 470 ASN A C 1
ATOM 3913 O O . ASN A 1 470 ? -28 8.891 26.078 1 95 470 ASN A O 1
ATOM 3917 N N . ILE A 1 471 ? -28.969 9.25 24.047 1 95.69 471 ILE A N 1
ATOM 3918 C CA . ILE A 1 471 ? -28.094 8.344 23.312 1 95.69 471 ILE A CA 1
ATOM 3919 C C . ILE A 1 471 ? -27.438 9.086 22.141 1 95.69 471 ILE A C 1
ATOM 3921 O O . ILE A 1 471 ? -28.125 9.773 21.375 1 95.69 471 ILE A O 1
ATOM 3925 N N . ILE A 1 472 ? -26.156 8.938 22.047 1 96.88 472 ILE A N 1
ATOM 3926 C CA . ILE A 1 472 ? -25.422 9.602 20.969 1 96.88 472 ILE A CA 1
ATOM 3927 C C . ILE A 1 472 ? -24.906 8.562 19.984 1 96.88 472 ILE A C 1
ATOM 3929 O O . ILE A 1 472 ? -24.5 7.469 20.375 1 96.88 472 ILE A O 1
ATOM 3933 N N . GLY A 1 473 ? -24.969 8.898 18.703 1 96.94 473 GLY A N 1
ATOM 3934 C CA . GLY A 1 473 ? -24.406 8.023 17.688 1 96.94 473 GLY A CA 1
ATOM 3935 C C . GLY A 1 473 ? -22.906 8.156 17.547 1 96.94 473 GLY A C 1
ATOM 3936 O O . GLY A 1 473 ? -22.375 9.266 17.531 1 96.94 473 GLY A O 1
ATOM 3937 N N . THR A 1 474 ? -22.219 7.039 17.359 1 96.62 474 THR A N 1
ATOM 3938 C CA . THR A 1 474 ? -20.766 7.047 17.234 1 96.62 474 THR A CA 1
ATOM 3939 C C . THR A 1 474 ? -20.359 7.199 15.766 1 96.62 474 THR A C 1
ATOM 3941 O O . THR A 1 474 ? -19.172 7.234 15.445 1 96.62 474 THR A O 1
ATOM 3944 N N . GLY A 1 475 ? -21.297 7.324 14.859 1 96.81 475 GLY A N 1
ATOM 3945 C CA . GLY A 1 475 ? -21.016 7.469 13.445 1 96.81 475 GLY A CA 1
ATOM 3946 C C . GLY A 1 475 ? -20.516 8.852 13.07 1 96.81 475 GLY A C 1
ATOM 3947 O O . GLY A 1 475 ? -20.016 9.062 11.969 1 96.81 475 GLY A O 1
ATOM 3948 N N . ALA A 1 476 ? -20.672 9.805 13.898 1 98.12 476 ALA A N 1
ATOM 3949 C CA . ALA A 1 476 ? -20.156 11.164 13.797 1 98.12 476 ALA A CA 1
ATOM 3950 C C . ALA A 1 476 ? -20.094 11.828 15.172 1 98.12 476 ALA A C 1
ATOM 3952 O O . ALA A 1 476 ? -20.938 12.672 15.5 1 98.12 476 ALA A O 1
ATOM 3953 N N . MET A 1 477 ? -19.109 11.438 15.891 1 98.19 477 MET A N 1
ATOM 3954 C CA . MET A 1 477 ? -18.984 11.891 17.281 1 98.19 477 MET A CA 1
ATOM 3955 C C . MET A 1 477 ? -17.625 12.5 17.547 1 98.19 477 MET A C 1
ATOM 3957 O O . MET A 1 477 ? -16.609 12.008 17.031 1 98.19 477 MET A O 1
ATOM 3961 N N . LEU A 1 478 ? -17.625 13.594 18.297 1 98.38 478 LEU A N 1
ATOM 3962 C CA . LEU A 1 478 ? -16.406 14.312 18.672 1 98.38 478 LEU A CA 1
ATOM 3963 C C . LEU A 1 478 ? -16.203 14.289 20.172 1 98.38 478 LEU A C 1
ATOM 3965 O O . LEU A 1 478 ? -17.156 14.445 20.938 1 98.38 478 LEU A O 1
ATOM 3969 N N . TYR A 1 479 ? -15 14.055 20.609 1 96.75 479 TYR A N 1
ATOM 3970 C CA . TYR A 1 479 ? -14.609 14.195 22 1 96.75 479 TYR A CA 1
ATOM 3971 C C . TYR A 1 479 ? -13.133 14.523 22.125 1 96.75 479 TYR A C 1
ATOM 3973 O O . TYR A 1 479 ? -12.406 14.547 21.125 1 96.75 479 TYR A O 1
ATOM 3981 N N . GLN A 1 480 ? -12.711 14.883 23.234 1 95.69 480 GLN A N 1
ATOM 3982 C CA . GLN A 1 480 ? -11.297 15.039 23.562 1 95.69 480 GLN A CA 1
ATOM 3983 C C . GLN A 1 480 ? -10.781 13.836 24.359 1 95.69 480 GLN A C 1
ATOM 3985 O O . GLN A 1 480 ? -11.211 13.602 25.484 1 95.69 480 GLN A O 1
ATOM 3990 N N . PRO A 1 481 ? -9.859 13.156 23.781 1 93.56 481 PRO A N 1
ATOM 3991 C CA . PRO A 1 481 ? -9.383 11.938 24.438 1 93.56 481 PRO A CA 1
ATOM 3992 C C . PRO A 1 481 ? -8.836 12.18 25.828 1 93.56 481 PRO A C 1
ATOM 3994 O O . PRO A 1 481 ? -8.93 11.305 26.703 1 93.56 481 PRO A O 1
ATOM 3997 N N . ARG A 1 482 ? -8.289 13.258 26.125 1 88.38 482 ARG A N 1
ATOM 3998 C CA . ARG A 1 482 ? -7.738 13.562 27.438 1 88.38 482 ARG A CA 1
ATOM 3999 C C . ARG A 1 482 ? -8.844 13.641 28.5 1 88.38 482 ARG A C 1
ATOM 4001 O O . ARG A 1 482 ? -8.625 13.289 29.656 1 88.38 482 ARG A O 1
ATOM 4008 N N . SER A 1 483 ? -10.008 14.062 28.094 1 86.44 483 SER A N 1
ATOM 4009 C CA . SER A 1 483 ? -11.117 14.266 29.016 1 86.44 483 SER A CA 1
ATOM 4010 C C . SER A 1 483 ? -12.008 13.031 29.094 1 86.44 483 SER A C 1
ATOM 4012 O O . SER A 1 483 ? -12.711 12.836 30.078 1 86.44 483 SER A O 1
ATOM 4014 N N . PHE A 1 484 ? -12.031 12.289 28.047 1 89.19 484 PHE A N 1
ATOM 4015 C CA . PHE A 1 484 ? -12.898 11.117 28 1 89.19 484 PHE A CA 1
ATOM 4016 C C . PHE A 1 484 ? -12.18 9.93 27.359 1 89.19 484 PHE A C 1
ATOM 4018 O O . PHE A 1 484 ? -12.273 9.711 26.156 1 89.19 484 PHE A O 1
ATOM 4025 N N . LYS A 1 485 ? -11.617 9.094 28.219 1 88.25 485 LYS A N 1
ATOM 4026 C CA . LYS A 1 485 ? -10.93 7.898 27.75 1 88.25 485 LYS A CA 1
ATOM 4027 C C . LYS A 1 485 ? -11.906 6.742 27.547 1 88.25 485 LYS A C 1
ATOM 4029 O O . LYS A 1 485 ? -12.664 6.398 28.453 1 88.25 485 LYS A O 1
ATOM 4034 N N . ILE A 1 486 ? -11.938 6.281 26.375 1 90.5 486 ILE A N 1
ATOM 4035 C CA . ILE A 1 486 ? -12.828 5.18 26.031 1 90.5 486 ILE A CA 1
ATOM 4036 C C . ILE A 1 486 ? -12.023 3.891 25.891 1 90.5 486 ILE A C 1
ATOM 4038 O O . ILE A 1 486 ? -11.102 3.818 25.062 1 90.5 486 ILE A O 1
ATOM 4042 N N . SER A 1 487 ? -12.359 2.916 26.672 1 86.31 487 SER A N 1
ATOM 4043 C CA . SER A 1 487 ? -11.727 1.604 26.578 1 86.31 487 SER A CA 1
ATOM 4044 C C . SER A 1 487 ? -12.586 0.627 25.797 1 86.31 487 SER A C 1
ATOM 4046 O O . SER A 1 487 ? -13.82 0.652 25.891 1 86.31 487 SER A O 1
ATOM 4048 N N . LYS A 1 488 ? -11.93 -0.253 25.109 1 84.88 488 LYS A N 1
ATOM 4049 C CA . LYS A 1 488 ? -12.648 -1.246 24.312 1 84.88 488 LYS A CA 1
ATOM 4050 C C . LYS A 1 488 ? -13.43 -2.203 25.203 1 84.88 488 LYS A C 1
ATOM 4052 O O . LYS A 1 488 ? -14.391 -2.832 24.766 1 84.88 488 LYS A O 1
ATOM 4057 N N . GLU A 1 489 ? -13.109 -2.244 26.406 1 86.31 489 GLU A N 1
ATOM 4058 C CA . GLU A 1 489 ? -13.672 -3.217 27.344 1 86.31 489 GLU A CA 1
ATOM 4059 C C . GLU A 1 489 ? -15.117 -2.869 27.703 1 86.31 489 GLU A C 1
ATOM 4061 O O . GLU A 1 489 ? -15.859 -3.719 28.188 1 86.31 489 GLU A O 1
ATOM 4066 N N . ILE A 1 490 ? -15.539 -1.688 27.484 1 90.06 490 ILE A N 1
ATOM 4067 C CA . ILE A 1 490 ? -16.875 -1.286 27.859 1 90.06 490 ILE A CA 1
ATOM 4068 C C . ILE A 1 490 ? -17.906 -1.874 26.891 1 90.06 490 ILE A C 1
ATOM 4070 O O . ILE A 1 490 ? -19.094 -1.917 27.188 1 90.06 490 ILE A O 1
ATOM 4074 N N . PHE A 1 491 ? -17.375 -2.262 25.781 1 91.5 491 PHE A N 1
ATOM 4075 C CA . PHE A 1 491 ? -18.281 -2.791 24.75 1 91.5 491 PHE A CA 1
ATOM 4076 C C . PHE A 1 491 ? -18.453 -4.297 24.906 1 91.5 491 PHE A C 1
ATOM 4078 O O . PHE A 1 491 ? -17.547 -5.066 24.562 1 91.5 491 PHE A O 1
ATOM 4085 N N . ILE A 1 492 ? -19.578 -4.691 25.266 1 86.94 492 ILE A N 1
ATOM 4086 C CA . ILE A 1 492 ? -19.844 -6.098 25.531 1 86.94 492 ILE A CA 1
ATOM 4087 C C . ILE A 1 492 ? -20.312 -6.793 24.266 1 86.94 492 ILE A C 1
ATOM 4089 O O . ILE A 1 492 ? -19.906 -7.922 23.984 1 86.94 492 ILE A O 1
ATOM 4093 N N . GLU A 1 493 ? -21.141 -6.117 23.562 1 87.31 493 GLU A N 1
ATOM 4094 C CA . GLU A 1 493 ? -21.656 -6.652 22.297 1 87.31 493 GLU A CA 1
ATOM 4095 C C . GLU A 1 493 ? -21.359 -5.719 21.141 1 87.31 493 GLU A C 1
ATOM 4097 O O . GLU A 1 493 ? -21.453 -4.496 21.266 1 87.31 493 GLU A O 1
ATOM 4102 N N . LYS A 1 494 ? -21.031 -6.391 20.031 1 86.31 494 LYS A N 1
ATOM 4103 C CA . LYS A 1 494 ? -20.766 -5.574 18.844 1 86.31 494 LYS A CA 1
ATOM 4104 C C . LYS A 1 494 ? -22.031 -4.934 18.312 1 86.31 494 LYS A C 1
ATOM 4106 O O . LYS A 1 494 ? -23.141 -5.426 18.562 1 86.31 494 LYS A O 1
ATOM 4111 N N . ASN A 1 495 ? -21.922 -3.836 17.594 1 87.56 495 ASN A N 1
ATOM 4112 C CA . ASN A 1 495 ? -22.984 -3.117 16.891 1 87.56 495 ASN A CA 1
ATOM 4113 C C . ASN A 1 495 ? -23.969 -2.498 17.875 1 87.56 495 ASN A C 1
ATOM 4115 O O . ASN A 1 495 ? -25.172 -2.494 17.625 1 87.56 495 ASN A O 1
ATOM 4119 N N . MET A 1 496 ? -23.531 -2.119 19.062 1 90.31 496 MET A N 1
ATOM 4120 C CA . MET A 1 496 ? -24.281 -1.389 20.078 1 90.31 496 MET A CA 1
ATOM 4121 C C . MET A 1 496 ? -23.422 -0.326 20.75 1 90.31 496 MET A C 1
ATOM 4123 O O . MET A 1 496 ? -23.609 0.002 21.922 1 90.31 496 MET A O 1
ATOM 4127 N N . ALA A 1 497 ? -22.438 0.139 20.016 1 94 497 ALA A N 1
ATOM 4128 C CA . ALA A 1 497 ? -21.484 1.089 20.578 1 94 497 ALA A CA 1
ATOM 4129 C C . ALA A 1 497 ? -22.188 2.348 21.078 1 94 497 ALA A C 1
ATOM 4131 O O . ALA A 1 497 ? -21.812 2.922 22.094 1 94 497 ALA A O 1
ATOM 4132 N N . ASP A 1 498 ? -23.219 2.756 20.391 1 94.94 498 ASP A N 1
ATOM 4133 C CA . ASP A 1 498 ? -23.969 3.947 20.766 1 94.94 498 ASP A CA 1
ATOM 4134 C C . ASP A 1 498 ? -24.5 3.83 22.188 1 94.94 498 ASP A C 1
ATOM 4136 O O . ASP A 1 498 ? -24.422 4.785 22.969 1 94.94 498 ASP A O 1
ATOM 4140 N N . ILE A 1 499 ? -25.016 2.664 22.469 1 94.12 499 ILE A N 1
ATOM 4141 C CA . ILE A 1 499 ? -25.641 2.406 23.75 1 94.12 499 ILE A CA 1
ATOM 4142 C C . ILE A 1 499 ? -24.578 2.396 24.859 1 94.12 499 ILE A C 1
ATOM 4144 O O . ILE A 1 499 ? -24.734 3.074 25.875 1 94.12 499 ILE A O 1
ATOM 4148 N N . TYR A 1 500 ? -23.5 1.74 24.641 1 95.25 500 TYR A N 1
ATOM 4149 C CA . TYR A 1 500 ? -22.469 1.589 25.672 1 95.25 500 TYR A CA 1
ATOM 4150 C C . TYR A 1 500 ? -21.766 2.916 25.938 1 95.25 500 TYR A C 1
ATOM 4152 O O . TYR A 1 500 ? -21.469 3.238 27.094 1 95.25 500 TYR A O 1
ATOM 4160 N N . ILE A 1 501 ? -21.547 3.684 24.938 1 96 501 ILE A N 1
ATOM 4161 C CA . ILE A 1 501 ? -20.906 4.984 25.094 1 96 501 ILE A CA 1
ATOM 4162 C C . ILE A 1 501 ? -21.828 5.906 25.906 1 96 501 ILE A C 1
ATOM 4164 O O . ILE A 1 501 ? -21.375 6.641 26.781 1 96 501 ILE A O 1
ATOM 4168 N N . SER A 1 502 ? -23.047 5.875 25.562 1 95.25 502 SER A N 1
ATOM 4169 C CA . SER A 1 502 ? -24.016 6.73 26.25 1 95.25 502 SER A CA 1
ATOM 4170 C C . SER A 1 502 ? -24.172 6.32 27.719 1 95.25 502 SER A C 1
ATOM 4172 O O . SER A 1 502 ? -24.328 7.172 28.594 1 95.25 502 SER A O 1
ATOM 4174 N N . MET A 1 503 ? -24.203 5.035 27.938 1 94.38 503 MET A N 1
ATOM 4175 C CA . MET A 1 503 ? -24.234 4.551 29.312 1 94.38 503 MET A CA 1
ATOM 4176 C C . MET A 1 503 ? -23 5.004 30.094 1 94.38 503 MET A C 1
ATOM 4178 O O . MET A 1 503 ? -23.109 5.461 31.219 1 94.38 503 MET A O 1
ATOM 4182 N N . GLN A 1 504 ? -21.875 4.883 29.484 1 94 504 GLN A N 1
ATOM 4183 C CA . GLN A 1 504 ? -20.641 5.316 30.125 1 94 504 GLN A CA 1
ATOM 4184 C C . GLN A 1 504 ? -20.656 6.816 30.406 1 94 504 GLN A C 1
ATOM 4186 O O . GLN A 1 504 ? -20.172 7.266 31.438 1 94 504 GLN A O 1
ATOM 4191 N N . ALA A 1 505 ? -21.125 7.566 29.453 1 94.19 505 ALA A N 1
ATOM 4192 C CA . ALA A 1 505 ? -21.25 9.008 29.641 1 94.19 505 ALA A CA 1
ATOM 4193 C C . ALA A 1 505 ? -22.141 9.336 30.844 1 94.19 505 ALA A C 1
ATOM 4195 O O . ALA A 1 505 ? -21.812 10.211 31.641 1 94.19 505 ALA A O 1
ATOM 4196 N N . LYS A 1 506 ? -23.234 8.664 30.969 1 92.75 506 LYS A N 1
ATOM 4197 C CA . LYS A 1 506 ? -24.125 8.867 32.094 1 92.75 506 LYS A CA 1
ATOM 4198 C C . LYS A 1 506 ? -23.453 8.531 33.406 1 92.75 506 LYS A C 1
ATOM 4200 O O . LYS A 1 506 ? -23.547 9.289 34.375 1 92.75 506 LYS A O 1
ATOM 4205 N N . ILE A 1 507 ? -22.766 7.453 33.406 1 92.75 507 ILE A N 1
ATOM 4206 C CA . ILE A 1 507 ? -22.062 7.012 34.625 1 92.75 507 ILE A CA 1
ATOM 4207 C C . ILE A 1 507 ? -21.062 8.078 35.031 1 92.75 507 ILE A C 1
ATOM 4209 O O . ILE A 1 507 ? -20.891 8.344 36.25 1 92.75 507 ILE A O 1
ATOM 4213 N N . ARG A 1 508 ? -20.516 8.773 34.125 1 92.5 508 ARG A N 1
ATOM 4214 C CA . ARG A 1 508 ? -19.453 9.727 34.406 1 92.5 508 ARG A CA 1
ATOM 4215 C C . ARG A 1 508 ? -19.984 11.156 34.438 1 92.5 508 ARG A C 1
ATOM 4217 O O . ARG A 1 508 ? -19.219 12.117 34.531 1 92.5 508 ARG A O 1
ATOM 4224 N N . ASN A 1 509 ? -21.188 11.312 34.281 1 92.19 509 ASN A N 1
ATOM 4225 C CA . ASN A 1 509 ? -21.859 12.609 34.312 1 92.19 509 ASN A CA 1
ATOM 4226 C C . ASN A 1 509 ? -21.359 13.516 33.188 1 92.19 509 ASN A C 1
ATOM 4228 O O . ASN A 1 509 ? -20.984 14.664 33.438 1 92.19 509 ASN A O 1
ATOM 4232 N N . ILE A 1 510 ? -21.266 12.914 32.031 1 94.19 510 ILE A N 1
ATOM 4233 C CA . ILE A 1 510 ? -20.891 13.633 30.812 1 94.19 510 ILE A CA 1
ATOM 4234 C C . ILE A 1 510 ? -22.141 13.875 29.953 1 94.19 510 ILE A C 1
ATOM 4236 O O . ILE A 1 510 ? -22.875 12.938 29.641 1 94.19 510 ILE A O 1
ATOM 4240 N N . SER A 1 511 ? -22.344 15.125 29.578 1 94.31 511 SER A N 1
ATOM 4241 C CA . SER A 1 511 ? -23.5 15.477 28.766 1 94.31 511 SER A CA 1
ATOM 4242 C C . SER A 1 511 ? -23.281 15.102 27.297 1 94.31 511 SER A C 1
ATOM 4244 O O . SER A 1 511 ? -22.156 15.133 26.797 1 94.31 511 SER A O 1
ATOM 4246 N N . LEU A 1 512 ? -24.391 14.703 26.703 1 96.69 512 LEU A N 1
ATOM 4247 C CA . LEU A 1 512 ? -24.375 14.398 25.281 1 96.69 512 LEU A CA 1
ATOM 4248 C C . LEU A 1 512 ? -25.141 15.461 24.5 1 96.69 512 LEU A C 1
ATOM 4250 O O . LEU A 1 512 ? -26.297 15.734 24.781 1 96.69 512 LEU A O 1
ATOM 4254 N N . PHE A 1 513 ? -24.438 16.062 23.516 1 96.69 513 PHE A N 1
ATOM 4255 C CA . PHE A 1 513 ? -25.047 17.125 22.719 1 96.69 513 PHE A CA 1
ATOM 4256 C C . PHE A 1 513 ? -25.047 16.766 21.234 1 96.69 513 PHE A C 1
ATOM 4258 O O . PHE A 1 513 ? -24.203 15.984 20.797 1 96.69 513 PHE A O 1
ATOM 4265 N N . ILE A 1 514 ? -25.984 17.312 20.516 1 97.12 514 ILE A N 1
ATOM 4266 C CA . ILE A 1 514 ? -26.031 17.25 19.062 1 97.12 514 ILE A CA 1
ATOM 4267 C C . ILE A 1 514 ? -25.766 18.625 18.469 1 97.12 514 ILE A C 1
ATOM 4269 O O . ILE A 1 514 ? -26.312 19.625 18.938 1 97.12 514 ILE A O 1
ATOM 4273 N N . VAL A 1 515 ? -24.984 18.688 17.469 1 97.5 515 VAL A N 1
ATOM 4274 C CA . VAL A 1 515 ? -24.547 19.938 16.844 1 97.5 515 VAL A CA 1
ATOM 4275 C C . VAL A 1 515 ? -25.703 20.562 16.078 1 97.5 515 VAL A C 1
ATOM 4277 O O . VAL A 1 515 ? -26.531 19.844 15.5 1 97.5 515 VAL A O 1
ATOM 4280 N N . ASN A 1 516 ? -25.812 21.891 16.094 1 95.88 516 ASN A N 1
ATOM 4281 C CA . ASN A 1 516 ? -26.766 22.578 15.211 1 95.88 516 ASN A CA 1
ATOM 4282 C C . ASN A 1 516 ? -26.297 22.531 13.758 1 95.88 516 ASN A C 1
ATOM 4284 O O . ASN A 1 516 ? -25.109 22.625 13.477 1 95.88 516 ASN A O 1
ATOM 4288 N N . ARG A 1 517 ? -27.25 22.422 12.836 1 95.56 517 ARG A N 1
ATOM 4289 C CA . ARG A 1 517 ? -26.906 22.266 11.43 1 95.56 517 ARG A CA 1
ATOM 4290 C C . ARG A 1 517 ? -28.125 22.422 10.539 1 95.56 517 ARG A C 1
ATOM 4292 O O . ARG A 1 517 ? -29.266 22.328 11.008 1 95.56 517 ARG A O 1
ATOM 4299 N N . SER A 1 518 ? -27.828 22.625 9.281 1 95.81 518 SER A N 1
ATOM 4300 C CA . SER A 1 518 ? -28.875 22.609 8.258 1 95.81 518 SER A CA 1
ATOM 4301 C C . SER A 1 518 ? -29.141 21.188 7.785 1 95.81 518 SER A C 1
ATOM 4303 O O . SER A 1 518 ? -28.359 20.281 8.039 1 95.81 518 SER A O 1
ATOM 4305 N N . SER A 1 519 ? -30.281 21.031 7.105 1 95.56 519 SER A N 1
ATOM 4306 C CA . SER A 1 519 ? -30.609 19.734 6.531 1 95.56 519 SER A CA 1
ATOM 4307 C C . SER A 1 519 ? -29.578 19.312 5.488 1 95.56 519 SER A C 1
ATOM 4309 O O . SER A 1 519 ? -29.094 20.141 4.711 1 95.56 519 SER A O 1
ATOM 4311 N N . TYR A 1 520 ? -29.203 18.078 5.539 1 95.69 520 TYR A N 1
ATOM 4312 C CA . TYR A 1 520 ? -28.328 17.453 4.559 1 95.69 520 TYR A CA 1
ATOM 4313 C C . TYR A 1 520 ? -26.922 18.047 4.629 1 95.69 520 TYR A C 1
ATOM 4315 O O . TYR A 1 520 ? -26.25 18.188 3.605 1 95.69 520 TYR A O 1
ATOM 4323 N N . TRP A 1 521 ? -26.609 18.516 5.883 1 96.88 521 TRP A N 1
ATOM 4324 C CA . TRP A 1 521 ? -25.219 18.875 6.121 1 96.88 521 TRP A CA 1
ATOM 4325 C C . TRP A 1 521 ? -24.297 17.688 5.922 1 96.88 521 TRP A C 1
ATOM 4327 O O . TRP A 1 521 ? -23.312 17.766 5.176 1 96.88 521 TRP A O 1
ATOM 4337 N N . LEU A 1 522 ? -24.609 16.594 6.539 1 97.12 522 LEU A N 1
ATOM 4338 C CA . LEU A 1 522 ? -24.031 15.289 6.215 1 97.12 522 LEU A CA 1
ATOM 4339 C C . LEU A 1 522 ? -24.938 14.508 5.266 1 97.12 522 LEU A C 1
ATOM 4341 O O . LEU A 1 522 ? -26.172 14.617 5.348 1 97.12 522 LEU A O 1
ATOM 4345 N N . ILE A 1 523 ? -24.328 13.766 4.363 1 95.44 523 ILE A N 1
ATOM 4346 C CA . ILE A 1 523 ? -25.109 12.984 3.406 1 95.44 523 ILE A CA 1
ATOM 4347 C C . ILE A 1 523 ? -24.781 11.5 3.57 1 95.44 523 ILE A C 1
ATOM 4349 O O . ILE A 1 523 ? -23.625 11.086 3.416 1 95.44 523 ILE A O 1
ATOM 4353 N N . GLU A 1 524 ? -25.766 10.727 3.904 1 92.62 524 GLU A N 1
ATOM 4354 C CA . GLU A 1 524 ? -25.609 9.273 3.969 1 92.62 524 GLU A CA 1
ATOM 4355 C C . GLU A 1 524 ? -25.578 8.664 2.572 1 92.62 524 GLU A C 1
ATOM 4357 O O . GLU A 1 524 ? -26.406 9.008 1.72 1 92.62 524 GLU A O 1
ATOM 4362 N N . GLN A 1 525 ? -24.5 7.812 2.436 1 89.31 525 GLN A N 1
ATOM 4363 C CA . GLN A 1 525 ? -24.422 7.086 1.173 1 89.31 525 GLN A CA 1
ATOM 4364 C C . GLN A 1 525 ? -25.203 5.777 1.242 1 89.31 525 GLN A C 1
ATOM 4366 O O . GLN A 1 525 ? -25.141 5.062 2.246 1 89.31 525 GLN A O 1
ATOM 4371 N N . ARG A 1 526 ? -26.031 5.602 0.299 1 77.56 526 ARG A N 1
ATOM 4372 C CA . ARG A 1 526 ? -26.812 4.367 0.292 1 77.56 526 ARG A CA 1
ATOM 4373 C C . ARG A 1 526 ? -26.453 3.494 -0.904 1 77.56 526 ARG A C 1
ATOM 4375 O O . ARG A 1 526 ? -26.203 4.004 -1.998 1 77.56 526 ARG A O 1
ATOM 4382 N N . LYS A 1 527 ? -26.047 2.303 -0.575 1 70.38 527 LYS A N 1
ATOM 4383 C CA . LYS A 1 527 ? -25.812 1.32 -1.629 1 70.38 527 LYS A CA 1
ATOM 4384 C C . LYS A 1 527 ? -26.781 0.148 -1.51 1 70.38 527 LYS A C 1
ATOM 4386 O O . LYS A 1 527 ? -27.016 -0.365 -0.412 1 70.38 527 LYS A O 1
ATOM 4391 N N . ASP A 1 528 ? -27.297 -0.14 -2.619 1 65.25 528 ASP A N 1
ATOM 4392 C CA . ASP A 1 528 ? -28.281 -1.218 -2.672 1 65.25 528 ASP A CA 1
ATOM 4393 C C . ASP A 1 528 ? -27.656 -2.549 -2.256 1 65.25 528 ASP A C 1
ATOM 4395 O O . ASP A 1 528 ? -26.531 -2.854 -2.631 1 65.25 528 ASP A O 1
ATOM 4399 N N . GLY A 1 529 ? -28.344 -3.248 -1.449 1 64.5 529 GLY A N 1
ATOM 4400 C CA . GLY A 1 529 ? -28 -4.613 -1.1 1 64.5 529 GLY A CA 1
ATOM 4401 C C . GLY A 1 529 ? -27.047 -4.699 0.089 1 64.5 529 GLY A C 1
ATOM 4402 O O . GLY A 1 529 ? -26.719 -5.793 0.548 1 64.5 529 GLY A O 1
ATOM 4403 N N . ILE A 1 530 ? -26.672 -3.578 0.495 1 69 530 ILE A N 1
ATOM 4404 C CA . ILE A 1 530 ? -25.797 -3.611 1.671 1 69 530 ILE A CA 1
ATOM 4405 C C . ILE A 1 530 ? -26.562 -3.094 2.887 1 69 530 ILE A C 1
ATOM 4407 O O . ILE A 1 530 ? -26.781 -1.887 3.027 1 69 530 ILE A O 1
ATOM 4411 N N . PRO A 1 531 ? -26.969 -4.059 3.682 1 66.06 531 PRO A N 1
ATOM 4412 C CA . PRO A 1 531 ? -27.734 -3.58 4.836 1 66.06 531 PRO A CA 1
ATOM 4413 C C . PRO A 1 531 ? -26.875 -2.801 5.832 1 66.06 531 PRO A C 1
ATOM 4415 O O . PRO A 1 531 ? -25.688 -3.105 6 1 66.06 531 PRO A O 1
ATOM 4418 N N . SER A 1 532 ? -27.516 -1.852 6.363 1 72.94 532 SER A N 1
ATOM 4419 C CA . SER A 1 532 ? -26.891 -1.125 7.461 1 72.94 532 SER A CA 1
ATOM 4420 C C . SER A 1 532 ? -27.031 -1.878 8.781 1 72.94 532 SER A C 1
ATOM 4422 O O . SER A 1 532 ? -27.812 -2.822 8.875 1 72.94 532 SER A O 1
ATOM 4424 N N . ILE A 1 533 ? -26.203 -1.519 9.672 1 72.75 533 ILE A N 1
ATOM 4425 C CA . ILE A 1 533 ? -26.312 -2.072 11.016 1 72.75 533 ILE A CA 1
ATOM 4426 C C . ILE A 1 533 ? -27.734 -1.839 11.547 1 72.75 533 ILE A C 1
ATOM 4428 O O . ILE A 1 533 ? -28.312 -2.719 12.18 1 72.75 533 ILE A O 1
ATOM 4432 N N . TYR A 1 534 ? -28.297 -0.756 11.211 1 71.44 534 TYR A N 1
ATOM 4433 C CA . TYR A 1 534 ? -29.656 -0.41 11.633 1 71.44 534 TYR A CA 1
ATOM 4434 C C . TYR A 1 534 ? -30.672 -1.403 11.078 1 71.44 534 TYR A C 1
ATOM 4436 O O . TYR A 1 534 ? -31.5 -1.93 11.82 1 71.44 534 TYR A O 1
ATOM 4444 N N . GLU A 1 535 ? -30.531 -1.697 9.859 1 73.5 535 GLU A N 1
ATOM 4445 C CA . GLU A 1 535 ? -31.469 -2.625 9.219 1 73.5 535 GLU A CA 1
ATOM 4446 C C . GLU A 1 535 ? -31.312 -4.031 9.789 1 73.5 535 GLU A C 1
ATOM 4448 O O . GLU A 1 535 ? -32.312 -4.746 9.953 1 73.5 535 GLU A O 1
ATOM 4453 N N . ASP A 1 536 ? -30.141 -4.289 10.18 1 74.44 536 ASP A N 1
ATOM 4454 C CA . ASP A 1 536 ? -29.875 -5.605 10.758 1 74.44 536 ASP A CA 1
ATOM 4455 C C . ASP A 1 536 ? -30.516 -5.734 12.133 1 74.44 536 ASP A C 1
ATOM 4457 O O . ASP A 1 536 ? -31.078 -6.781 12.477 1 74.44 536 ASP A O 1
ATOM 4461 N N . VAL A 1 537 ? -30.438 -4.688 12.836 1 74.94 537 VAL A N 1
ATOM 4462 C CA . VAL A 1 537 ? -30.938 -4.703 14.211 1 74.94 537 VAL A CA 1
ATOM 4463 C C . VAL A 1 537 ? -32.469 -4.746 14.195 1 74.94 537 VAL A C 1
ATOM 4465 O O . VAL A 1 537 ? -33.094 -5.48 14.977 1 74.94 537 VAL A O 1
ATOM 4468 N N . ILE A 1 538 ? -33.094 -4.047 13.32 1 73.56 538 ILE A N 1
ATOM 4469 C CA . ILE A 1 538 ? -34.531 -3.98 13.258 1 73.56 538 ILE A CA 1
ATOM 4470 C C . ILE A 1 538 ? -35.125 -5.352 12.898 1 73.56 538 ILE A C 1
ATOM 4472 O O . ILE A 1 538 ? -36.188 -5.738 13.383 1 73.56 538 ILE A O 1
ATOM 4476 N N . ARG A 1 539 ? -34.344 -6.059 12.219 1 75.62 539 ARG A N 1
ATOM 4477 C CA . ARG A 1 539 ? -34.812 -7.363 11.766 1 75.62 539 ARG A CA 1
ATOM 4478 C C . ARG A 1 539 ? -34.5 -8.445 12.797 1 75.62 539 ARG A C 1
ATOM 4480 O O . ARG A 1 539 ? -35.094 -9.531 12.758 1 75.62 539 ARG A O 1
ATOM 4487 N N . ASN A 1 540 ? -33.688 -8.055 13.711 1 80.38 540 ASN A N 1
ATOM 4488 C CA . ASN A 1 540 ? -33.281 -9.008 14.727 1 80.38 540 ASN A CA 1
ATOM 4489 C C . ASN A 1 540 ? -34.031 -8.805 16.031 1 80.38 540 ASN A C 1
ATOM 4491 O O . ASN A 1 540 ? -33.625 -7.988 16.859 1 80.38 540 ASN A O 1
ATOM 4495 N N . ARG A 1 541 ? -34.969 -9.617 16.344 1 80.69 541 ARG A N 1
ATOM 4496 C CA . ARG A 1 541 ? -35.812 -9.484 17.5 1 80.69 541 ARG A CA 1
ATOM 4497 C C . ARG A 1 541 ? -35.031 -9.656 18.797 1 80.69 541 ARG A C 1
ATOM 4499 O O . ARG A 1 541 ? -35.281 -8.961 19.781 1 80.69 541 ARG A O 1
ATOM 4506 N N . GLN A 1 542 ? -34.188 -10.547 18.719 1 84.25 542 GLN A N 1
ATOM 4507 C CA . GLN A 1 542 ? -33.375 -10.82 19.906 1 84.25 542 GLN A CA 1
ATOM 4508 C C . GLN A 1 542 ? -32.531 -9.617 20.281 1 84.25 542 GLN A C 1
ATOM 4510 O O . GLN A 1 542 ? -32.438 -9.258 21.469 1 84.25 542 GLN A O 1
ATOM 4515 N N . LYS A 1 543 ? -31.984 -9.055 19.359 1 84.31 543 LYS A N 1
ATOM 4516 C CA . LYS A 1 543 ? -31.141 -7.887 19.609 1 84.31 543 LYS A CA 1
ATOM 4517 C C . LYS A 1 543 ? -31.969 -6.707 20.109 1 84.31 543 LYS A C 1
ATOM 4519 O O . LYS A 1 543 ? -31.531 -5.965 20.984 1 84.31 543 LYS A O 1
ATOM 4524 N N . ARG A 1 544 ? -33.094 -6.555 19.641 1 85.69 544 ARG A N 1
ATOM 4525 C CA . ARG A 1 544 ? -34 -5.488 20.062 1 85.69 544 ARG A CA 1
ATOM 4526 C C . ARG A 1 544 ? -34.375 -5.641 21.531 1 85.69 544 ARG A C 1
ATOM 4528 O O . ARG A 1 544 ? -34.375 -4.664 22.281 1 85.69 544 ARG A O 1
ATOM 4535 N N . ARG A 1 545 ? -34.656 -6.836 21.828 1 87.81 545 ARG A N 1
ATOM 4536 C CA . ARG A 1 545 ? -35.031 -7.117 23.219 1 87.81 545 ARG A CA 1
ATOM 4537 C C . ARG A 1 545 ? -33.844 -6.848 24.156 1 87.81 545 ARG A C 1
ATOM 4539 O O . ARG A 1 545 ? -34.031 -6.32 25.25 1 87.81 545 ARG A O 1
ATOM 4546 N N . LYS A 1 546 ? -32.781 -7.215 23.703 1 89.44 546 LYS A N 1
ATOM 4547 C CA . LYS A 1 546 ? -31.594 -7.016 24.516 1 89.44 546 LYS A CA 1
ATOM 4548 C C . LYS A 1 546 ? -31.328 -5.531 24.734 1 89.44 546 LYS A C 1
ATOM 4550 O O . LYS A 1 546 ? -31.031 -5.113 25.859 1 89.44 546 LYS A O 1
ATOM 4555 N N . ILE A 1 547 ? -31.438 -4.758 23.719 1 90.44 547 ILE A N 1
ATOM 4556 C CA . ILE A 1 547 ? -31.219 -3.322 23.812 1 90.44 547 ILE A CA 1
ATOM 4557 C C . ILE A 1 547 ? -32.25 -2.693 24.766 1 90.44 547 ILE A C 1
ATOM 4559 O O . ILE A 1 547 ? -31.875 -1.893 25.625 1 90.44 547 ILE A O 1
ATOM 4563 N N . THR A 1 548 ? -33.438 -3.1 24.594 1 91.31 548 THR A N 1
ATOM 4564 C CA . THR A 1 548 ? -34.531 -2.576 25.438 1 91.31 548 THR A CA 1
ATOM 4565 C C . THR A 1 548 ? -34.25 -2.9 26.906 1 91.31 548 THR A C 1
ATOM 4567 O O . THR A 1 548 ? -34.406 -2.037 27.781 1 91.31 548 THR A O 1
ATOM 4570 N N . LYS A 1 549 ? -33.875 -4.07 27.078 1 91.69 549 LYS A N 1
ATOM 4571 C CA . LYS A 1 549 ? -33.594 -4.5 28.453 1 91.69 549 LYS A CA 1
ATOM 4572 C C . LYS A 1 549 ? -32.438 -3.713 29.078 1 91.69 549 LYS A C 1
ATOM 4574 O O . LYS A 1 549 ? -32.531 -3.26 30.219 1 91.69 549 LYS A O 1
ATOM 4579 N N . ILE A 1 550 ? -31.422 -3.551 28.375 1 91.88 550 ILE A N 1
ATOM 4580 C CA . ILE A 1 550 ? -30.234 -2.842 28.859 1 91.88 550 ILE A CA 1
ATOM 4581 C C . ILE A 1 550 ? -30.609 -1.408 29.234 1 91.88 550 ILE A C 1
ATOM 4583 O O . ILE A 1 550 ? -30.219 -0.913 30.281 1 91.88 550 ILE A O 1
ATOM 4587 N N . LEU A 1 551 ? -31.375 -0.802 28.422 1 91.88 551 LEU A N 1
ATOM 4588 C CA . LEU A 1 551 ? -31.734 0.594 28.625 1 91.88 551 LEU A CA 1
ATOM 4589 C C . LEU A 1 551 ? -32.719 0.73 29.797 1 91.88 551 LEU A C 1
ATOM 4591 O O . LEU A 1 551 ? -32.656 1.701 30.547 1 91.88 551 LEU A O 1
ATOM 4595 N N . ARG A 1 552 ? -33.562 -0.243 29.953 1 91.31 552 ARG A N 1
ATOM 4596 C CA . ARG A 1 552 ? -34.469 -0.253 31.078 1 91.31 552 ARG A CA 1
ATOM 4597 C C . ARG A 1 552 ? -33.75 -0.403 32.406 1 91.31 552 ARG A C 1
ATOM 4599 O O . ARG A 1 552 ? -34.062 0.285 33.375 1 91.31 552 ARG A O 1
ATOM 4606 N N . ASP A 1 553 ? -32.844 -1.219 32.344 1 90.88 553 ASP A N 1
ATOM 4607 C CA . ASP A 1 553 ? -32.062 -1.498 33.531 1 90.88 553 ASP A CA 1
ATOM 4608 C C . ASP A 1 553 ? -31.25 -0.282 33.969 1 90.88 553 ASP A C 1
ATOM 4610 O O . ASP A 1 553 ? -30.891 -0.149 35.156 1 90.88 553 ASP A O 1
ATOM 4614 N N . PHE A 1 554 ? -31.078 0.557 33.062 1 89.81 554 PHE A N 1
ATOM 4615 C CA . PHE A 1 554 ? -30.203 1.684 33.344 1 89.81 554 PHE A CA 1
ATOM 4616 C C . PHE A 1 554 ? -31 2.945 33.625 1 89.81 554 PHE A C 1
ATOM 4618 O O . PHE A 1 554 ? -30.438 4.043 33.688 1 89.81 554 PHE A O 1
ATOM 4625 N N . MET A 1 555 ? -32.219 2.826 33.75 1 87.31 555 MET A N 1
ATOM 4626 C CA . MET A 1 555 ? -33.062 3.951 34.125 1 87.31 555 MET A CA 1
ATOM 4627 C C . MET A 1 555 ? -32.844 4.371 35.562 1 87.31 555 MET A C 1
ATOM 4629 O O . MET A 1 555 ? -32.406 3.561 36.375 1 87.31 555 MET A O 1
ATOM 4633 N N . PRO A 1 556 ? -33.062 5.754 35.906 1 88.62 556 PRO A N 1
ATOM 4634 C CA . PRO A 1 556 ? -33.625 6.797 35.062 1 88.62 556 PRO A CA 1
ATOM 4635 C C . PRO A 1 556 ? -32.562 7.512 34.219 1 88.62 556 PRO A C 1
ATOM 4637 O O . PRO A 1 556 ? -31.422 7.648 34.625 1 88.62 556 PRO A O 1
ATOM 4640 N N . TRP A 1 557 ? -32.969 7.875 33.062 1 88.38 557 TRP A N 1
ATOM 4641 C CA . TRP A 1 557 ? -32.125 8.695 32.188 1 88.38 557 TRP A CA 1
ATOM 4642 C C . TRP A 1 557 ? -32.375 10.18 32.438 1 88.38 557 TRP A C 1
ATOM 4644 O O . TRP A 1 557 ? -33.469 10.562 32.906 1 88.38 557 TRP A O 1
ATOM 4654 N N . ASP A 1 558 ? -31.312 10.969 32.219 1 78 558 ASP A N 1
ATOM 4655 C CA . ASP A 1 558 ? -31.438 12.414 32.406 1 78 558 ASP A CA 1
ATOM 4656 C C . ASP A 1 558 ? -32.438 13.008 31.422 1 78 558 ASP A C 1
ATOM 4658 O O . ASP A 1 558 ? -32.656 12.445 30.344 1 78 558 ASP A O 1
ATOM 4662 N N . CYS A 1 559 ? -33.031 14.18 31.859 1 61.81 559 CYS A N 1
ATOM 4663 C CA . CYS A 1 559 ? -34 14.875 31 1 61.81 559 CYS A CA 1
ATOM 4664 C C . CYS A 1 559 ? -33.281 15.43 29.766 1 61.81 559 CYS A C 1
ATOM 4666 O O . CYS A 1 559 ? -32.156 15.914 29.844 1 61.81 559 CYS A O 1
ATOM 4668 N N . SER A 1 560 ? -33.781 14.992 28.578 1 56.16 560 SER A N 1
ATOM 4669 C CA . SER A 1 560 ? -33.281 15.508 27.312 1 56.16 560 SER A CA 1
ATOM 4670 C C . SER A 1 560 ? -34.125 16.656 26.781 1 56.16 560 SER A C 1
ATOM 4672 O O . SER A 1 560 ? -35.312 16.719 27.047 1 56.16 560 SER A O 1
ATOM 4674 N N . HIS A 1 561 ? -33.625 18.078 26.75 1 52.25 561 HIS A N 1
ATOM 4675 C CA . HIS A 1 561 ? -34.438 19.219 26.297 1 52.25 561 HIS A CA 1
ATOM 4676 C C . HIS A 1 561 ? -34.031 19.656 24.891 1 52.25 561 HIS A C 1
ATOM 4678 O O . HIS A 1 561 ? -32.844 19.594 24.531 1 52.25 561 HIS A O 1
ATOM 4684 N N . THR A 1 562 ? -34.906 19.469 23.875 1 47.44 562 THR A N 1
ATOM 4685 C CA . THR A 1 562 ? -34.719 20.312 22.703 1 47.44 562 THR A CA 1
ATOM 4686 C C . THR A 1 562 ? -35.219 21.734 22.969 1 47.44 562 THR A C 1
ATOM 4688 O O . THR A 1 562 ? -35.938 21.969 23.953 1 47.44 562 THR A O 1
ATOM 4691 N N . ASP A 1 563 ? -34.75 22.75 22.422 1 42.16 563 ASP A N 1
ATOM 4692 C CA . ASP A 1 563 ? -35.375 24.078 22.516 1 42.16 563 ASP A CA 1
ATOM 4693 C C . ASP A 1 563 ? -36.906 23.969 22.625 1 42.16 563 ASP A C 1
ATOM 4695 O O . ASP A 1 563 ? -37.531 24.75 23.344 1 42.16 563 ASP A O 1
ATOM 4699 N N . ASN A 1 564 ? -37.656 23.281 21.641 1 39.16 564 ASN A N 1
ATOM 4700 C CA . ASN A 1 564 ? -39.094 23.312 21.641 1 39.16 564 ASN A CA 1
ATOM 4701 C C . ASN A 1 564 ? -39.688 22.344 22.656 1 39.16 564 ASN A C 1
ATOM 4703 O O . ASN A 1 564 ? -40.781 22.547 23.172 1 39.16 564 ASN A O 1
ATOM 4707 N N . ASP A 1 565 ? -39.5 20.938 22.594 1 35.94 565 ASP A N 1
ATOM 4708 C CA . ASP A 1 565 ? -40.156 19.969 23.453 1 35.94 565 ASP A CA 1
ATOM 4709 C C . ASP A 1 565 ? -39.156 19.391 24.469 1 35.94 565 ASP A C 1
ATOM 4711 O O . ASP A 1 565 ? -38.094 18.922 24.094 1 35.94 565 ASP A O 1
ATOM 4715 N N . SER A 1 566 ? -39.062 20.016 25.672 1 33.69 566 SER A N 1
ATOM 4716 C CA . SER A 1 566 ? -38.375 19.438 26.828 1 33.69 566 SER A CA 1
ATOM 4717 C C . SER A 1 566 ? -38.969 18.078 27.188 1 33.69 566 SER A C 1
ATOM 4719 O O . SER A 1 566 ? -40.156 17.938 27.359 1 33.69 566 SER A O 1
ATOM 4721 N N . VAL A 1 567 ? -38.625 17.047 26.688 1 34.06 567 VAL A N 1
ATOM 4722 C CA . VAL A 1 567 ? -39.125 15.812 27.328 1 34.06 567 VAL A CA 1
ATOM 4723 C C . VAL A 1 567 ? -38.406 15.625 28.672 1 34.06 567 VAL A C 1
ATOM 4725 O O . VAL A 1 567 ? -37.219 15.266 28.719 1 34.06 567 VAL A O 1
ATOM 4728 N N . CYS A 1 568 ? -38.406 16.578 29.625 1 32.25 568 CYS A N 1
ATOM 4729 C CA . CYS A 1 568 ? -37.938 16.406 30.984 1 32.25 568 CYS A CA 1
ATOM 4730 C C . CYS A 1 568 ? -38.594 15.219 31.656 1 32.25 568 CYS A C 1
ATOM 4732 O O . CYS A 1 568 ? -39.781 14.977 31.469 1 32.25 568 CYS A O 1
ATOM 4734 N N . CYS A 1 569 ? -37.781 14.289 32.094 1 32.44 569 CYS A N 1
ATOM 4735 C CA . CYS A 1 569 ? -38.25 13.305 33.062 1 32.44 569 CYS A CA 1
ATOM 4736 C C . CYS A 1 569 ? -38.906 13.977 34.25 1 32.44 569 CYS A C 1
ATOM 4738 O O . CYS A 1 569 ? -38.375 14.961 34.781 1 32.44 569 CYS A O 1
ATOM 4740 N N . LEU A 1 570 ? -40.125 13.961 34.5 1 29.06 570 LEU A N 1
ATOM 4741 C CA . LEU A 1 570 ? -40.875 14.297 35.719 1 29.06 570 LEU A CA 1
ATOM 4742 C C . LEU A 1 570 ? -40.25 13.648 36.938 1 29.06 570 LEU A C 1
ATOM 4744 O O . LEU A 1 570 ? -40.25 12.422 37.062 1 29.06 570 LEU A O 1
ATOM 4748 N N . LEU A 1 571 ? -39 13.977 37.406 1 28.67 571 LEU A N 1
ATOM 4749 C CA . LEU A 1 571 ? -38.781 13.617 38.812 1 28.67 571 LEU A CA 1
ATOM 4750 C C . LEU A 1 571 ? -39.938 14.102 39.688 1 28.67 571 LEU A C 1
ATOM 4752 O O . LEU A 1 571 ? -40.281 15.281 39.656 1 28.67 571 LEU A O 1
ATOM 4756 N N . ASN A 1 572 ? -40.906 13.227 40.094 1 27.66 572 ASN A N 1
ATOM 4757 C CA . ASN A 1 572 ? -41.656 13.281 41.312 1 27.66 572 ASN A CA 1
ATOM 4758 C C . ASN A 1 572 ? -40.75 13.461 42.531 1 27.66 572 ASN A C 1
ATOM 4760 O O . ASN A 1 572 ? -39.906 12.602 42.812 1 27.66 572 ASN A O 1
ATOM 4764 N N . ASN A 1 573 ? -40.219 14.57 42.969 1 27.19 573 ASN A N 1
ATOM 4765 C CA . ASN A 1 573 ? -39.844 15.008 44.312 1 27.19 573 ASN A CA 1
ATOM 4766 C C . ASN A 1 573 ? -40.844 14.555 45.344 1 27.19 573 ASN A C 1
ATOM 4768 O O . ASN A 1 573 ? -40.875 15.078 46.469 1 27.19 573 ASN A O 1
ATOM 4772 N N . LYS A 1 574 ? -41.875 13.875 45.562 1 28.33 574 LYS A N 1
ATOM 4773 C CA . LYS A 1 574 ? -42.312 13.703 46.938 1 28.33 574 LYS A CA 1
ATOM 4774 C C . LYS A 1 574 ? -41.344 12.812 47.719 1 28.33 574 LYS A C 1
ATOM 4776 O O . LYS A 1 574 ? -41.594 11.609 47.875 1 28.33 574 LYS A O 1
ATOM 4781 N N . ILE A 1 575 ? -40 12.586 47.438 1 24.09 575 ILE A N 1
ATOM 4782 C CA . ILE A 1 575 ? -39.375 12.008 48.625 1 24.09 575 ILE A CA 1
ATOM 4783 C C . ILE A 1 575 ? -39.406 13.031 49.781 1 24.09 575 ILE A C 1
ATOM 4785 O O . ILE A 1 575 ? -39.031 14.188 49.562 1 24.09 575 ILE A O 1
ATOM 4789 N N . PRO A 1 576 ? -40 12.703 50.906 1 24.91 576 PRO A N 1
ATOM 4790 C CA . PRO A 1 576 ? -39.969 13.281 52.281 1 24.91 576 PRO A CA 1
ATOM 4791 C C . PRO A 1 576 ? -38.531 13.602 52.75 1 24.91 576 PRO A C 1
ATOM 4793 O O . PRO A 1 576 ? -37.594 12.961 52.281 1 24.91 576 PRO A O 1
ATOM 4796 N N . LEU A 1 577 ? -38.312 14.914 53.156 1 22.91 577 LEU A N 1
ATOM 4797 C CA . LEU A 1 577 ? -37.312 15.617 53.969 1 22.91 577 LEU A CA 1
ATOM 4798 C C . LEU A 1 577 ? -36.938 14.789 55.188 1 22.91 577 LEU A C 1
ATOM 4800 O O . LEU A 1 577 ? -37.75 14.547 56.062 1 22.91 577 LEU A O 1
ATOM 4804 N N . TYR A 1 578 ? -36.438 13.508 55.281 1 21.78 578 TYR A N 1
ATOM 4805 C CA . TYR A 1 578 ? -35.688 13.383 56.562 1 21.78 578 TYR A CA 1
ATOM 4806 C C . TYR A 1 578 ? -34.344 14.062 56.469 1 21.78 578 TYR A C 1
ATOM 4808 O O . TYR A 1 578 ? -33.688 14.016 55.438 1 21.78 578 TYR A O 1
ATOM 4816 N N . MET B 1 1 ? -49.906 25.219 -72.062 1 20.75 1 MET B N 1
ATOM 4817 C CA . MET B 1 1 ? -49.062 24.172 -72.625 1 20.75 1 MET B CA 1
ATOM 4818 C C . MET B 1 1 ? -47.75 24.062 -71.875 1 20.75 1 MET B C 1
ATOM 4820 O O . MET B 1 1 ? -46.844 24.859 -72.062 1 20.75 1 MET B O 1
ATOM 4824 N N . GLN B 1 2 ? -47.844 23.734 -70.562 1 22.25 2 GLN B N 1
ATOM 4825 C CA . GLN B 1 2 ? -47.156 24.094 -69.312 1 22.25 2 GLN B CA 1
ATOM 4826 C C . GLN B 1 2 ? -45.844 23.312 -69.188 1 22.25 2 GLN B C 1
ATOM 4828 O O . GLN B 1 2 ? -45.875 22.078 -69.062 1 22.25 2 GLN B O 1
ATOM 4833 N N . GLN B 1 3 ? -44.719 23.812 -69.812 1 20.64 3 GLN B N 1
ATOM 4834 C CA . GLN B 1 3 ? -43.406 23.25 -70.125 1 20.64 3 GLN B CA 1
ATOM 4835 C C . GLN B 1 3 ? -42.625 22.844 -68.875 1 20.64 3 GLN B C 1
ATOM 4837 O O . GLN B 1 3 ? -42.594 23.594 -67.875 1 20.64 3 GLN B O 1
ATOM 4842 N N . GLY B 1 4 ? -42.344 21.438 -68.562 1 19 4 GLY B N 1
ATOM 4843 C CA . GLY B 1 4 ? -41.969 20.422 -67.625 1 19 4 GLY B CA 1
ATOM 4844 C C . GLY B 1 4 ? -40.531 20.547 -67.125 1 19 4 GLY B C 1
ATOM 4845 O O . GLY B 1 4 ? -39.625 20.016 -67.75 1 19 4 GLY B O 1
ATOM 4846 N N . LYS B 1 5 ? -40.094 21.891 -66.75 1 22.89 5 LYS B N 1
ATOM 4847 C CA . LYS B 1 5 ? -38.656 22.109 -66.75 1 22.89 5 LYS B CA 1
ATOM 4848 C C . LYS B 1 5 ? -37.938 21.078 -65.875 1 22.89 5 LYS B C 1
ATOM 4850 O O . LYS B 1 5 ? -38.219 20.984 -64.688 1 22.89 5 LYS B O 1
ATOM 4855 N N . TYR B 1 6 ? -37.562 19.906 -66.438 1 21.64 6 TYR B N 1
ATOM 4856 C CA . TYR B 1 6 ? -37.094 18.656 -65.875 1 21.64 6 TYR B CA 1
ATOM 4857 C C . TYR B 1 6 ? -35.781 18.844 -65.125 1 21.64 6 TYR B C 1
ATOM 4859 O O . TYR B 1 6 ? -34.75 18.25 -65.5 1 21.64 6 TYR B O 1
ATOM 4867 N N . SER B 1 7 ? -35.469 20.125 -64.562 1 21.41 7 SER B N 1
ATOM 4868 C CA . SER B 1 7 ? -34.031 20.344 -64.625 1 21.41 7 SER B CA 1
ATOM 4869 C C . SER B 1 7 ? -33.281 19.188 -64 1 21.41 7 SER B C 1
ATOM 4871 O O . SER B 1 7 ? -33.844 18.375 -63.281 1 21.41 7 SER B O 1
ATOM 4873 N N . SER B 1 8 ? -31.906 19.469 -63.812 1 23.27 8 SER B N 1
ATOM 4874 C CA . SER B 1 8 ? -30.516 18.984 -63.75 1 23.27 8 SER B CA 1
ATOM 4875 C C . SER B 1 8 ? -30.266 18.234 -62.438 1 23.27 8 SER B C 1
ATOM 4877 O O . SER B 1 8 ? -29.125 17.875 -62.156 1 23.27 8 SER B O 1
ATOM 4879 N N . ASN B 1 9 ? -31.297 18.391 -61.531 1 21.42 9 ASN B N 1
ATOM 4880 C CA . ASN B 1 9 ? -31.047 17.922 -60.156 1 21.42 9 ASN B CA 1
ATOM 4881 C C . ASN B 1 9 ? -30.734 16.438 -60.156 1 21.42 9 ASN B C 1
ATOM 4883 O O . ASN B 1 9 ? -30.703 15.812 -59.094 1 21.42 9 ASN B O 1
ATOM 4887 N N . ASP B 1 10 ? -30.969 15.805 -61.375 1 21.88 10 ASP B N 1
ATOM 4888 C CA . ASP B 1 10 ? -30.969 14.352 -61.406 1 21.88 10 ASP B CA 1
ATOM 4889 C C . ASP B 1 10 ? -29.547 13.797 -61.312 1 21.88 10 ASP B C 1
ATOM 4891 O O . ASP B 1 10 ? -29.359 12.578 -61.344 1 21.88 10 ASP B O 1
ATOM 4895 N N . ARG B 1 11 ? -28.641 14.695 -61.844 1 21.45 11 ARG B N 1
ATOM 4896 C CA . ARG B 1 11 ? -27.375 14.078 -62.25 1 21.45 11 ARG B CA 1
ATOM 4897 C C . ARG B 1 11 ? -26.656 13.477 -61.031 1 21.45 11 ARG B C 1
ATOM 4899 O O . ARG B 1 11 ? -26.062 12.406 -61.125 1 21.45 11 ARG B O 1
ATOM 4906 N N . LEU B 1 12 ? -26.406 14.477 -60.094 1 23.62 12 LEU B N 1
ATOM 4907 C CA . LEU B 1 12 ? -25.281 14.148 -59.25 1 23.62 12 LEU B CA 1
ATOM 4908 C C . LEU B 1 12 ? -25.609 12.969 -58.344 1 23.62 12 LEU B C 1
ATOM 4910 O O . LEU B 1 12 ? -24.812 12.602 -57.469 1 23.62 12 LEU B O 1
ATOM 4914 N N . LEU B 1 13 ? -26.844 12.398 -58.406 1 25.14 13 LEU B N 1
ATOM 4915 C CA . LEU B 1 13 ? -27.359 11.164 -57.812 1 25.14 13 LEU B CA 1
ATOM 4916 C C . LEU B 1 13 ? -26.516 9.969 -58.25 1 25.14 13 LEU B C 1
ATOM 4918 O O . LEU B 1 13 ? -26.406 8.992 -57.5 1 25.14 13 LEU B O 1
ATOM 4922 N N . GLN B 1 14 ? -26.219 9.992 -59.594 1 24.44 14 GLN B N 1
ATOM 4923 C CA . GLN B 1 14 ? -25.75 8.742 -60.188 1 24.44 14 GLN B CA 1
ATOM 4924 C C . GLN B 1 14 ? -24.406 8.336 -59.625 1 24.44 14 GLN B C 1
ATOM 4926 O O . GLN B 1 14 ? -24.109 7.145 -59.5 1 24.44 14 GLN B O 1
ATOM 4931 N N . ILE B 1 15 ? -23.469 9.352 -59.719 1 28 15 ILE B N 1
ATOM 4932 C CA . ILE B 1 15 ? -22.094 8.891 -59.562 1 28 15 ILE B CA 1
ATOM 4933 C C . ILE B 1 15 ? -21.875 8.344 -58.156 1 28 15 ILE B C 1
ATOM 4935 O O . ILE B 1 15 ? -20.906 7.609 -57.906 1 28 15 ILE B O 1
ATOM 4939 N N . HIS B 1 16 ? -22.594 8.984 -57.156 1 26.67 16 HIS B N 1
ATOM 4940 C CA . HIS B 1 16 ? -22.328 8.617 -55.781 1 26.67 16 HIS B CA 1
ATOM 4941 C C . HIS B 1 16 ? -22.75 7.172 -55.5 1 26.67 16 HIS B C 1
ATOM 4943 O O . HIS B 1 16 ? -22.609 6.688 -54.375 1 26.67 16 HIS B O 1
ATOM 4949 N N . GLU B 1 17 ? -23.562 6.492 -56.312 1 28.22 17 GLU B N 1
ATOM 4950 C CA . GLU B 1 17 ? -24.109 5.141 -56.219 1 28.22 17 GLU B CA 1
ATOM 4951 C C . GLU B 1 17 ? -23 4.094 -56.344 1 28.22 17 GLU B C 1
ATOM 4953 O O . GLU B 1 17 ? -23.094 3.025 -55.719 1 28.22 17 GLU B O 1
ATOM 4958 N N . ASN B 1 18 ? -22.141 4.262 -57.344 1 27.31 18 ASN B N 1
ATOM 4959 C CA . ASN B 1 18 ? -21.297 3.133 -57.75 1 27.31 18 ASN B CA 1
ATOM 4960 C C . ASN B 1 18 ? -20.25 2.812 -56.656 1 27.31 18 ASN B C 1
ATOM 4962 O O . ASN B 1 18 ? -19.688 1.724 -56.656 1 27.31 18 ASN B O 1
ATOM 4966 N N . SER B 1 19 ? -19.516 3.855 -56.156 1 27.64 19 SER B N 1
ATOM 4967 C CA . SER B 1 19 ? -18.344 3.564 -55.375 1 27.64 19 SER B CA 1
ATOM 4968 C C . SER B 1 19 ? -18.719 2.906 -54.031 1 27.64 19 SER B C 1
ATOM 4970 O O . SER B 1 19 ? -17.844 2.578 -53.219 1 27.64 19 SER B O 1
ATOM 4972 N N . ASN B 1 20 ? -19.969 2.965 -53.5 1 27.98 20 ASN B N 1
ATOM 4973 C CA . ASN B 1 20 ? -20.531 2.336 -52.312 1 27.98 20 ASN B CA 1
ATOM 4974 C C . ASN B 1 20 ? -20.562 0.815 -52.438 1 27.98 20 ASN B C 1
ATOM 4976 O O . ASN B 1 20 ? -21.031 0.12 -51.531 1 27.98 20 ASN B O 1
ATOM 4980 N N . SER B 1 21 ? -20.672 0.191 -53.594 1 26.91 21 SER B N 1
ATOM 4981 C CA . SER B 1 21 ? -20.938 -1.22 -53.875 1 26.91 21 SER B CA 1
ATOM 4982 C C . SER B 1 21 ? -19.734 -2.084 -53.5 1 26.91 21 SER B C 1
ATOM 4984 O O . SER B 1 21 ? -19.859 -3.301 -53.344 1 26.91 21 SER B O 1
ATOM 4986 N N . LEU B 1 22 ? -18.547 -1.662 -53.844 1 25.92 22 LEU B N 1
ATOM 4987 C CA . LEU B 1 22 ? -17.438 -2.59 -53.625 1 25.92 22 LEU B CA 1
ATOM 4988 C C . LEU B 1 22 ? -17.172 -2.768 -52.125 1 25.92 22 LEU B C 1
ATOM 4990 O O . LEU B 1 22 ? -16.156 -3.342 -51.75 1 25.92 22 LEU B O 1
ATOM 4994 N N . LEU B 1 23 ? -17.766 -1.918 -51.281 1 27.58 23 LEU B N 1
ATOM 4995 C CA . LEU B 1 23 ? -17.594 -2.359 -49.906 1 27.58 23 LEU B CA 1
ATOM 4996 C C . LEU B 1 23 ? -18.203 -3.74 -49.688 1 27.58 23 LEU B C 1
ATOM 4998 O O . LEU B 1 23 ? -19.406 -3.873 -49.562 1 27.58 23 LEU B O 1
ATOM 5002 N N . ALA B 1 24 ? -17.812 -4.793 -50.438 1 26.17 24 ALA B N 1
ATOM 5003 C CA . ALA B 1 24 ? -18.141 -6.211 -50.312 1 26.17 24 ALA B CA 1
ATOM 5004 C C . ALA B 1 24 ? -18.391 -6.586 -48.844 1 26.17 24 ALA B C 1
ATOM 5006 O O . ALA B 1 24 ? -17.844 -5.957 -47.938 1 26.17 24 ALA B O 1
ATOM 5007 N N . SER B 1 25 ? -19.438 -7.371 -48.625 1 25.94 25 SER B N 1
ATOM 5008 C CA . SER B 1 25 ? -19.891 -8.094 -47.438 1 25.94 25 SER B CA 1
ATOM 5009 C C . SER B 1 25 ? -18.734 -8.734 -46.719 1 25.94 25 SER B C 1
ATOM 5011 O O . SER B 1 25 ? -18.219 -9.781 -47.125 1 25.94 25 SER B O 1
ATOM 5013 N N . ARG B 1 26 ? -17.625 -8.094 -46.469 1 28.98 26 ARG B N 1
ATOM 5014 C CA . ARG B 1 26 ? -16.766 -8.773 -45.5 1 28.98 26 ARG B CA 1
ATOM 5015 C C . ARG B 1 26 ? -17.609 -9.484 -44.438 1 28.98 26 ARG B C 1
ATOM 5017 O O . ARG B 1 26 ? -18.125 -8.852 -43.531 1 28.98 26 ARG B O 1
ATOM 5024 N N . THR B 1 27 ? -18.531 -10.297 -44.812 1 28.98 27 THR B N 1
ATOM 5025 C CA . THR B 1 27 ? -19.125 -11.258 -43.906 1 28.98 27 THR B CA 1
ATOM 5026 C C . THR B 1 27 ? -18.109 -11.656 -42.812 1 28.98 27 THR B C 1
ATOM 5028 O O . THR B 1 27 ? -17.062 -12.219 -43.125 1 28.98 27 THR B O 1
ATOM 5031 N N . LEU B 1 28 ? -17.797 -10.891 -41.938 1 34.78 28 LEU B N 1
ATOM 5032 C CA . LEU B 1 28 ? -17.094 -11.367 -40.75 1 34.78 28 LEU B CA 1
ATOM 5033 C C . LEU B 1 28 ? -17.328 -12.859 -40.531 1 34.78 28 LEU B C 1
ATOM 5035 O O . LEU B 1 28 ? -18.422 -13.266 -40.125 1 34.78 28 LEU B O 1
ATOM 5039 N N . HIS B 1 29 ? -17.078 -13.711 -41.406 1 38.69 29 HIS B N 1
ATOM 5040 C CA . HIS B 1 29 ? -17.062 -15.125 -41.094 1 38.69 29 HIS B CA 1
ATOM 5041 C C . HIS B 1 29 ? -16.703 -15.344 -39.625 1 38.69 29 HIS B C 1
ATOM 5043 O O . HIS B 1 29 ? -15.602 -14.992 -39.188 1 38.69 29 HIS B O 1
ATOM 5049 N N . ALA B 1 30 ? -17.531 -15.047 -38.75 1 51.41 30 ALA B N 1
ATOM 5050 C CA . ALA B 1 30 ? -17.359 -15.391 -37.344 1 51.41 30 ALA B CA 1
ATOM 5051 C C . ALA B 1 30 ? -16.531 -16.656 -37.156 1 51.41 30 ALA B C 1
ATOM 5053 O O . ALA B 1 30 ? -16.875 -17.719 -37.719 1 51.41 30 ALA B O 1
ATOM 5054 N N . CYS B 1 31 ? -15.227 -16.531 -37.156 1 70.69 31 CYS B N 1
ATOM 5055 C CA . CYS B 1 31 ? -14.305 -17.641 -36.906 1 70.69 31 CYS B CA 1
ATOM 5056 C C . CYS B 1 31 ? -14.867 -18.594 -35.875 1 70.69 31 CYS B C 1
ATOM 5058 O O . CYS B 1 31 ? -15.312 -18.188 -34.812 1 70.69 31 CYS B O 1
ATOM 5060 N N . PHE B 1 32 ? -15.375 -19.766 -36.375 1 89.81 32 PHE B N 1
ATOM 5061 C CA . PHE B 1 32 ? -15.906 -20.828 -35.562 1 89.81 32 PHE B CA 1
ATOM 5062 C C . PHE B 1 32 ? -14.781 -21.656 -34.938 1 89.81 32 PHE B C 1
ATOM 5064 O O . PHE B 1 32 ? -13.812 -22 -35.625 1 89.81 32 PHE B O 1
ATOM 5071 N N . TYR B 1 33 ? -14.867 -21.812 -33.656 1 95.12 33 TYR B N 1
ATOM 5072 C CA . TYR B 1 33 ? -13.859 -22.562 -32.906 1 95.12 33 TYR B CA 1
ATOM 5073 C C . TYR B 1 33 ? -14.398 -23.922 -32.5 1 95.12 33 TYR B C 1
ATOM 5075 O O . TYR B 1 33 ? -15.609 -24.125 -32.406 1 95.12 33 TYR B O 1
ATOM 5083 N N . ASP B 1 34 ? -13.484 -24.812 -32.375 1 95.12 34 ASP B N 1
ATOM 5084 C CA . ASP B 1 34 ? -13.859 -26.094 -31.781 1 95.12 34 ASP B CA 1
ATOM 5085 C C . ASP B 1 34 ? -14.047 -25.984 -30.266 1 95.12 34 ASP B C 1
ATOM 5087 O O . ASP B 1 34 ? -15 -26.531 -29.719 1 95.12 34 ASP B O 1
ATOM 5091 N N . PHE B 1 35 ? -13.109 -25.312 -29.656 1 96.69 35 PHE B N 1
ATOM 5092 C CA . PHE B 1 35 ? -13.188 -25.062 -28.219 1 96.69 35 PHE B CA 1
ATOM 5093 C C . PHE B 1 35 ? -12.867 -23.609 -27.906 1 96.69 35 PHE B C 1
ATOM 5095 O O . PHE B 1 35 ? -11.938 -23.031 -28.484 1 96.69 35 PHE B O 1
ATOM 5102 N N . ALA B 1 36 ? -13.625 -22.984 -27.078 1 97.81 36 ALA B N 1
ATOM 5103 C CA . ALA B 1 36 ? -13.281 -21.75 -26.391 1 97.81 36 ALA B CA 1
ATOM 5104 C C . ALA B 1 36 ? -12.914 -22.016 -24.938 1 97.81 36 ALA B C 1
ATOM 5106 O O . ALA B 1 36 ? -13.758 -22.453 -24.141 1 97.81 36 ALA B O 1
ATOM 5107 N N . ILE B 1 37 ? -11.68 -21.766 -24.594 1 98.12 37 ILE B N 1
ATOM 5108 C CA . ILE B 1 37 ? -11.18 -22.094 -23.266 1 98.12 37 ILE B CA 1
ATOM 5109 C C . ILE B 1 37 ? -11.008 -20.812 -22.453 1 98.12 37 ILE B C 1
ATOM 5111 O O . ILE B 1 37 ? -10.328 -19.875 -22.891 1 98.12 37 ILE B O 1
ATOM 5115 N N . THR B 1 38 ? -11.672 -20.734 -21.344 1 98.56 38 THR B N 1
ATOM 5116 C CA . THR B 1 38 ? -11.516 -19.656 -20.375 1 98.56 38 THR B CA 1
ATOM 5117 C C . THR B 1 38 ? -10.703 -20.109 -19.172 1 98.56 38 THR B C 1
ATOM 5119 O O . THR B 1 38 ? -10.969 -21.172 -18.594 1 98.56 38 THR B O 1
ATOM 5122 N N . ILE B 1 39 ? -9.703 -19.328 -18.797 1 98.44 39 ILE B N 1
ATOM 5123 C CA . ILE B 1 39 ? -8.93 -19.609 -17.594 1 98.44 39 ILE B CA 1
ATOM 5124 C C . ILE B 1 39 ? -9.008 -18.422 -16.641 1 98.44 39 ILE B C 1
ATOM 5126 O O . ILE B 1 39 ? -8.664 -17.297 -17 1 98.44 39 ILE B O 1
ATOM 5130 N N . TYR B 1 40 ? -9.523 -18.641 -15.445 1 97.62 40 TYR B N 1
ATOM 5131 C CA . TYR B 1 40 ? -9.5 -17.625 -14.391 1 97.62 40 TYR B CA 1
ATOM 5132 C C . TYR B 1 40 ? -8.172 -17.656 -13.648 1 97.62 40 TYR B C 1
ATOM 5134 O O . TYR B 1 40 ? -7.707 -18.719 -13.219 1 97.62 40 TYR B O 1
ATOM 5142 N N . SER B 1 41 ? -7.543 -16.516 -13.57 1 96.19 41 SER B N 1
ATOM 5143 C CA . SER B 1 41 ? -6.219 -16.438 -12.961 1 96.19 41 SER B CA 1
ATOM 5144 C C . SER B 1 41 ? -6.238 -15.578 -11.703 1 96.19 41 SER B C 1
ATOM 5146 O O . SER B 1 41 ? -6.832 -14.492 -11.688 1 96.19 41 SER B O 1
ATOM 5148 N N . TYR B 1 42 ? -5.645 -16.125 -10.633 1 92.12 42 TYR B N 1
ATOM 5149 C CA . TYR B 1 42 ? -5.59 -15.453 -9.336 1 92.12 42 TYR B CA 1
ATOM 5150 C C . TYR B 1 42 ? -4.156 -15.367 -8.828 1 92.12 42 TYR B C 1
ATOM 5152 O O . TYR B 1 42 ? -3.807 -16.016 -7.836 1 92.12 42 TYR B O 1
ATOM 5160 N N . ASP B 1 43 ? -3.283 -14.523 -9.375 1 90.25 43 ASP B N 1
ATOM 5161 C CA . ASP B 1 43 ? -1.93 -14.172 -8.961 1 90.25 43 ASP B CA 1
ATOM 5162 C C . ASP B 1 43 ? -1.025 -15.398 -8.938 1 90.25 43 ASP B C 1
ATOM 5164 O O . ASP B 1 43 ? -0.301 -15.617 -7.965 1 90.25 43 ASP B O 1
ATOM 5168 N N . ARG B 1 44 ? -1.125 -16.25 -9.922 1 93.31 44 ARG B N 1
ATOM 5169 C CA . ARG B 1 44 ? -0.272 -17.422 -10.109 1 93.31 44 ARG B CA 1
ATOM 5170 C C . ARG B 1 44 ? 0.205 -17.531 -11.555 1 93.31 44 ARG B C 1
ATOM 5172 O O . ARG B 1 44 ? -0.07 -18.516 -12.234 1 93.31 44 ARG B O 1
ATOM 5179 N N . PRO B 1 45 ? 0.992 -16.625 -11.938 1 94.44 45 PRO B N 1
ATOM 5180 C CA . PRO B 1 45 ? 1.377 -16.625 -13.352 1 94.44 45 PRO B CA 1
ATOM 5181 C C . PRO B 1 45 ? 2.168 -17.859 -13.742 1 94.44 45 PRO B C 1
ATOM 5183 O O . PRO B 1 45 ? 2.049 -18.344 -14.875 1 94.44 45 PRO B O 1
ATOM 5186 N N . ARG B 1 46 ? 2.947 -18.469 -12.859 1 94.38 46 ARG B N 1
ATOM 5187 C CA . ARG B 1 46 ? 3.707 -19.672 -13.172 1 94.38 46 ARG B CA 1
ATOM 5188 C C . ARG B 1 46 ? 2.781 -20.859 -13.406 1 94.38 46 ARG B C 1
ATOM 5190 O O . ARG B 1 46 ? 2.969 -21.625 -14.352 1 94.38 46 ARG B O 1
ATOM 5197 N N . SER B 1 47 ? 1.768 -20.969 -12.539 1 94.62 47 SER B N 1
ATOM 5198 C CA . SER B 1 47 ? 0.788 -22.031 -12.703 1 94.62 47 SER B CA 1
ATOM 5199 C C . SER B 1 47 ? -0.033 -21.844 -13.977 1 94.62 47 SER B C 1
ATOM 5201 O O . SER B 1 47 ? -0.302 -22.797 -14.695 1 94.62 47 SER B O 1
ATOM 5203 N N . LEU B 1 48 ? -0.454 -20.625 -14.211 1 96.5 48 LEU B N 1
ATOM 5204 C CA . LEU B 1 48 ? -1.186 -20.297 -15.43 1 96.5 48 LEU B CA 1
ATOM 5205 C C . LEU B 1 48 ? -0.375 -20.672 -16.656 1 96.5 48 LEU B C 1
ATOM 5207 O O . LEU B 1 48 ? -0.897 -21.312 -17.594 1 96.5 48 LEU B O 1
ATOM 5211 N N . ASN B 1 49 ? 0.877 -20.328 -16.672 1 95.12 49 ASN B N 1
ATOM 5212 C CA . ASN B 1 49 ? 1.732 -20.625 -17.812 1 95.12 49 ASN B CA 1
ATOM 5213 C C . ASN B 1 49 ? 1.896 -22.125 -18.016 1 95.12 49 ASN B C 1
ATOM 5215 O O . ASN B 1 49 ? 1.914 -22.609 -19.156 1 95.12 49 ASN B O 1
ATOM 5219 N N . ARG B 1 50 ? 2.061 -22.844 -16.953 1 95.06 50 ARG B N 1
ATOM 5220 C CA . ARG B 1 50 ? 2.193 -24.297 -17.062 1 95.06 50 ARG B CA 1
ATOM 5221 C C . ARG B 1 50 ? 0.946 -24.906 -17.688 1 95.06 50 ARG B C 1
ATOM 5223 O O . ARG B 1 50 ? 1.045 -25.812 -18.516 1 95.06 50 ARG B O 1
ATOM 5230 N N . LEU B 1 51 ? -0.214 -24.5 -17.219 1 96.56 51 LEU B N 1
ATOM 5231 C CA . LEU B 1 51 ? -1.47 -24.969 -17.797 1 96.56 51 LEU B CA 1
ATOM 5232 C C . LEU B 1 51 ? -1.544 -24.672 -19.281 1 96.56 51 LEU B C 1
ATOM 5234 O O . LEU B 1 51 ? -1.937 -25.531 -20.078 1 96.56 51 LEU B O 1
ATOM 5238 N N . LEU B 1 52 ? -1.171 -23.484 -19.672 1 96 52 LEU B N 1
ATOM 5239 C CA . LEU B 1 52 ? -1.167 -23.078 -21.078 1 96 52 LEU B CA 1
ATOM 5240 C C . LEU B 1 52 ? -0.207 -23.953 -21.891 1 96 52 LEU B C 1
ATOM 5242 O O . LEU B 1 52 ? -0.518 -24.344 -23.016 1 96 52 LEU B O 1
ATOM 5246 N N . LEU B 1 53 ? 0.892 -24.281 -21.297 1 94.06 53 LEU B N 1
ATOM 5247 C CA . LEU B 1 53 ? 1.859 -25.141 -21.969 1 94.06 53 LEU B CA 1
ATOM 5248 C C . LEU B 1 53 ? 1.303 -26.547 -22.141 1 94.06 53 LEU B C 1
ATOM 5250 O O . LEU B 1 53 ? 1.532 -27.188 -23.156 1 94.06 53 LEU B O 1
ATOM 5254 N N . ASP B 1 54 ? 0.589 -27.031 -21.125 1 95.38 54 ASP B N 1
ATOM 5255 C CA . ASP B 1 54 ? -0.069 -28.328 -21.266 1 95.38 54 ASP B CA 1
ATOM 5256 C C . ASP B 1 54 ? -0.994 -28.344 -22.469 1 95.38 54 ASP B C 1
ATOM 5258 O O . ASP B 1 54 ? -0.977 -29.297 -23.25 1 95.38 54 ASP B O 1
ATOM 5262 N N . ILE B 1 55 ? -1.798 -27.328 -22.578 1 95.12 55 ILE B N 1
ATOM 5263 C CA . ILE B 1 55 ? -2.758 -27.234 -23.672 1 95.12 55 ILE B CA 1
ATOM 5264 C C . ILE B 1 55 ? -2.016 -27.188 -25 1 95.12 55 ILE B C 1
ATOM 5266 O O . ILE B 1 55 ? -2.355 -27.906 -25.938 1 95.12 55 ILE B O 1
ATOM 5270 N N . LEU B 1 56 ? -0.99 -26.406 -25.047 1 91.56 56 LEU B N 1
ATOM 5271 C CA . LEU B 1 56 ? -0.212 -26.234 -26.266 1 91.56 56 LEU B CA 1
ATOM 5272 C C . LEU B 1 56 ? 0.467 -27.531 -26.656 1 91.56 56 LEU B C 1
ATOM 5274 O O . LEU B 1 56 ? 0.458 -27.906 -27.844 1 91.56 56 LEU B O 1
ATOM 5278 N N . GLU B 1 57 ? 1.042 -28.188 -25.734 1 90.81 57 GLU B N 1
ATOM 5279 C CA . GLU B 1 57 ? 1.761 -29.438 -25.984 1 90.81 57 GLU B CA 1
ATOM 5280 C C . GLU B 1 57 ? 0.821 -30.516 -26.516 1 90.81 57 GLU B C 1
ATOM 5282 O O . GLU B 1 57 ? 1.186 -31.266 -27.422 1 90.81 57 GLU B O 1
ATOM 5287 N N . GLN B 1 58 ? -0.351 -30.562 -26.016 1 92.06 58 GLN B N 1
ATOM 5288 C CA . GLN B 1 58 ? -1.308 -31.578 -26.469 1 92.06 58 GLN B CA 1
ATOM 5289 C C . GLN B 1 58 ? -1.849 -31.234 -27.844 1 92.06 58 GLN B C 1
ATOM 5291 O O . GLN B 1 58 ? -2.064 -32.125 -28.672 1 92.06 58 GLN B O 1
ATOM 5296 N N . GLU B 1 59 ? -2.004 -30.031 -28.125 1 87.69 59 GLU B N 1
ATOM 5297 C CA . GLU B 1 59 ? -2.533 -29.641 -29.422 1 87.69 59 GLU B CA 1
ATOM 5298 C C . GLU B 1 59 ? -1.475 -29.781 -30.516 1 87.69 59 GLU B C 1
ATOM 5300 O O . GLU B 1 59 ? -1.803 -30.031 -31.672 1 87.69 59 GLU B O 1
ATOM 5305 N N . GLN B 1 60 ? -0.242 -29.656 -30.141 1 83.88 60 GLN B N 1
ATOM 5306 C CA . GLN B 1 60 ? 0.84 -29.844 -31.109 1 83.88 60 GLN B CA 1
ATOM 5307 C C . GLN B 1 60 ? 0.992 -31.328 -31.469 1 83.88 60 GLN B C 1
ATOM 5309 O O . GLN B 1 60 ? 1.405 -31.641 -32.594 1 83.88 60 GLN B O 1
ATOM 5314 N N . HIS B 1 61 ? 0.632 -32.156 -30.562 1 79.38 61 HIS B N 1
ATOM 5315 C CA . HIS B 1 61 ? 0.783 -33.594 -30.797 1 79.38 61 HIS B CA 1
ATOM 5316 C C . HIS B 1 61 ? -0.497 -34.188 -31.359 1 79.38 61 HIS B C 1
ATOM 5318 O O . HIS B 1 61 ? -0.534 -35.375 -31.703 1 79.38 61 HIS B O 1
ATOM 5324 N N . ALA B 1 62 ? -1.424 -33.344 -31.484 1 70.69 62 ALA B N 1
ATOM 5325 C CA . ALA B 1 62 ? -2.682 -33.875 -32 1 70.69 62 ALA B CA 1
ATOM 5326 C C . ALA B 1 62 ? -2.537 -34.25 -33.469 1 70.69 62 ALA B C 1
ATOM 5328 O O . ALA B 1 62 ? -2.008 -33.5 -34.281 1 70.69 62 ALA B O 1
ATOM 5329 N N . VAL B 1 63 ? -2.539 -35.562 -33.781 1 58.97 63 VAL B N 1
ATOM 5330 C CA . VAL B 1 63 ? -2.254 -36.219 -35.062 1 58.97 63 VAL B CA 1
ATOM 5331 C C . VAL B 1 63 ? -3.375 -35.938 -36.062 1 58.97 63 VAL B C 1
ATOM 5333 O O . VAL B 1 63 ? -3.135 -35.844 -37.25 1 58.97 63 VAL B O 1
ATOM 5336 N N . VAL B 1 64 ? -4.523 -35.906 -35.625 1 60.12 64 VAL B N 1
ATOM 5337 C CA . VAL B 1 64 ? -5.59 -35.938 -36.594 1 60.12 64 VAL B CA 1
ATOM 5338 C C . VAL B 1 64 ? -5.82 -34.5 -37.125 1 60.12 64 VAL B C 1
ATOM 5340 O O . VAL B 1 64 ? -5.059 -34.031 -37.969 1 60.12 64 VAL B O 1
ATOM 5343 N N . ARG B 1 65 ? -6.988 -33.812 -36.719 1 66.25 65 ARG B N 1
ATOM 5344 C CA . ARG B 1 65 ? -7.402 -32.5 -37.188 1 66.25 65 ARG B CA 1
ATOM 5345 C C . ARG B 1 65 ? -6.996 -31.422 -36.188 1 66.25 65 ARG B C 1
ATOM 5347 O O . ARG B 1 65 ? -7.184 -31.578 -34.969 1 66.25 65 ARG B O 1
ATOM 5354 N N . LYS B 1 66 ? -6.297 -30.484 -36.75 1 78.94 66 LYS B N 1
ATOM 5355 C CA . LYS B 1 66 ? -5.938 -29.328 -35.938 1 78.94 66 LYS B CA 1
ATOM 5356 C C . LYS B 1 66 ? -7.18 -28.562 -35.5 1 78.94 66 LYS B C 1
ATOM 5358 O O . LYS B 1 66 ? -7.992 -28.141 -36.312 1 78.94 66 LYS B O 1
ATOM 5363 N N . ARG B 1 67 ? -7.336 -28.531 -34.156 1 86.94 67 ARG B N 1
ATOM 5364 C CA . ARG B 1 67 ? -8.469 -27.812 -33.594 1 86.94 67 ARG B CA 1
ATOM 5365 C C . ARG B 1 67 ? -8.219 -26.297 -33.594 1 86.94 67 ARG B C 1
ATOM 5367 O O . ARG B 1 67 ? -7.086 -25.859 -33.438 1 86.94 67 ARG B O 1
ATOM 5374 N N . ARG B 1 68 ? -9.227 -25.656 -33.875 1 90.69 68 ARG B N 1
ATOM 5375 C CA . ARG B 1 68 ? -9.203 -24.219 -33.688 1 90.69 68 ARG B CA 1
ATOM 5376 C C . ARG B 1 68 ? -9.617 -23.828 -32.281 1 90.69 68 ARG B C 1
ATOM 5378 O O . ARG B 1 68 ? -10.742 -24.109 -31.859 1 90.69 68 ARG B O 1
ATOM 5385 N N . LEU B 1 69 ? -8.688 -23.156 -31.594 1 93.62 69 LEU B N 1
ATOM 5386 C CA . LEU B 1 69 ? -8.93 -22.844 -30.188 1 93.62 69 LEU B CA 1
ATOM 5387 C C . LEU B 1 69 ? -8.977 -21.328 -29.984 1 93.62 69 LEU B C 1
ATOM 5389 O O . LEU B 1 69 ? -8.211 -20.578 -30.609 1 93.62 69 LEU B O 1
ATOM 5393 N N . PHE B 1 70 ? -9.93 -20.891 -29.234 1 95.62 70 PHE B N 1
ATOM 5394 C CA . PHE B 1 70 ? -9.945 -19.547 -28.641 1 95.62 70 PHE B CA 1
ATOM 5395 C C . PHE B 1 70 ? -9.586 -19.594 -27.172 1 95.62 70 PHE B C 1
ATOM 5397 O O . PHE B 1 70 ? -10.164 -20.391 -26.406 1 95.62 70 PHE B O 1
ATOM 5404 N N . LEU B 1 71 ? -8.609 -18.828 -26.766 1 96.44 71 LEU B N 1
ATOM 5405 C CA . LEU B 1 71 ? -8.195 -18.812 -25.375 1 96.44 71 LEU B CA 1
ATOM 5406 C C . LEU B 1 71 ? -8.414 -17.438 -24.75 1 96.44 71 LEU B C 1
ATOM 5408 O O . LEU B 1 71 ? -7.953 -16.422 -25.281 1 96.44 71 LEU B O 1
ATOM 5412 N N . GLN B 1 72 ? -9.148 -17.375 -23.656 1 96.94 72 GLN B N 1
ATOM 5413 C CA . GLN B 1 72 ? -9.242 -16.141 -22.891 1 96.94 72 GLN B CA 1
ATOM 5414 C C . GLN B 1 72 ? -8.805 -16.359 -21.453 1 96.94 72 GLN B C 1
ATOM 5416 O O . GLN B 1 72 ? -9.094 -17.391 -20.859 1 96.94 72 GLN B O 1
ATOM 5421 N N . VAL B 1 73 ? -8.055 -15.422 -20.906 1 97.94 73 VAL B N 1
ATOM 5422 C CA . VAL B 1 73 ? -7.66 -15.391 -19.5 1 97.94 73 VAL B CA 1
ATOM 5423 C C . VAL B 1 73 ? -8.328 -14.219 -18.797 1 97.94 73 VAL B C 1
ATOM 5425 O O . VAL B 1 73 ? -8.281 -13.086 -19.266 1 97.94 73 VAL B O 1
ATOM 5428 N N . ILE B 1 74 ? -9.062 -14.477 -17.766 1 98.12 74 ILE B N 1
ATOM 5429 C CA . ILE B 1 74 ? -9.602 -13.438 -16.891 1 98.12 74 ILE B CA 1
ATOM 5430 C C . ILE B 1 74 ? -8.766 -13.344 -15.625 1 98.12 74 ILE B C 1
ATOM 5432 O O . ILE B 1 74 ? -8.82 -14.234 -14.766 1 98.12 74 ILE B O 1
ATOM 5436 N N . ASP B 1 75 ? -8.016 -12.281 -15.523 1 97.81 75 ASP B N 1
ATOM 5437 C CA . ASP B 1 75 ? -7.02 -12.148 -14.461 1 97.81 75 ASP B CA 1
ATOM 5438 C C . ASP B 1 75 ? -7.484 -11.164 -13.391 1 97.81 75 ASP B C 1
ATOM 5440 O O . ASP B 1 75 ? -7.949 -10.07 -13.711 1 97.81 75 ASP B O 1
ATOM 5444 N N . ASP B 1 76 ? -7.387 -11.578 -12.141 1 95.62 76 ASP B N 1
ATOM 5445 C CA . ASP B 1 76 ? -7.777 -10.742 -11.008 1 95.62 76 ASP B CA 1
ATOM 5446 C C . ASP B 1 76 ? -6.602 -9.891 -10.523 1 95.62 76 ASP B C 1
ATOM 5448 O O . ASP B 1 76 ? -6.109 -10.086 -9.406 1 95.62 76 ASP B O 1
ATOM 5452 N N . ASN B 1 77 ? -6.113 -8.969 -11.359 1 94.69 77 ASN B N 1
ATOM 5453 C CA . ASN B 1 77 ? -5.176 -7.898 -11.039 1 94.69 77 ASN B CA 1
ATOM 5454 C C . ASN B 1 77 ? -3.838 -8.445 -10.555 1 94.69 77 ASN B C 1
ATOM 5456 O O . ASN B 1 77 ? -3.271 -7.949 -9.578 1 94.69 77 ASN B O 1
ATOM 5460 N N . THR B 1 78 ? -3.354 -9.461 -11.273 1 95.19 78 THR B N 1
ATOM 5461 C CA . THR B 1 78 ? -2.086 -10.094 -10.938 1 95.19 78 THR B CA 1
ATOM 5462 C C . THR B 1 78 ? -0.93 -9.109 -11.078 1 95.19 78 THR B C 1
ATOM 5464 O O . THR B 1 78 ? 0.07 -9.211 -10.367 1 95.19 78 THR B O 1
ATOM 5467 N N . ILE B 1 79 ? -1.084 -8.094 -11.953 1 95.38 79 ILE B N 1
ATOM 5468 C CA . ILE B 1 79 ? 0.051 -7.242 -12.297 1 95.38 79 ILE B CA 1
ATOM 5469 C C . ILE B 1 79 ? -0.041 -5.926 -11.523 1 95.38 79 ILE B C 1
ATOM 5471 O O . ILE B 1 79 ? 0.769 -5.02 -11.734 1 95.38 79 ILE B O 1
ATOM 5475 N N . GLY B 1 80 ? -0.968 -5.785 -10.617 1 92.06 80 GLY B N 1
ATOM 5476 C CA . GLY B 1 80 ? -1.057 -4.645 -9.711 1 92.06 80 GLY B CA 1
ATOM 5477 C C . GLY B 1 80 ? -1.536 -3.379 -10.398 1 92.06 80 GLY B C 1
ATOM 5478 O O . GLY B 1 80 ? -0.903 -2.328 -10.281 1 92.06 80 GLY B O 1
ATOM 5479 N N . CYS B 1 81 ? -2.676 -3.479 -11.109 1 91 81 CYS B N 1
ATOM 5480 C CA . CYS B 1 81 ? -3.287 -2.299 -11.711 1 91 81 CYS B CA 1
ATOM 5481 C C . CYS B 1 81 ? -3.869 -1.378 -10.648 1 91 81 CYS B C 1
ATOM 5483 O O . CYS B 1 81 ? -4.469 -1.845 -9.68 1 91 81 CYS B O 1
ATOM 5485 N N . TYR B 1 82 ? -3.508 -0.155 -10.82 1 83.06 82 TYR B N 1
ATOM 5486 C CA . TYR B 1 82 ? -4.012 0.872 -9.922 1 83.06 82 TYR B CA 1
ATOM 5487 C C . TYR B 1 82 ? -4.516 2.084 -10.695 1 83.06 82 TYR B C 1
ATOM 5489 O O . TYR B 1 82 ? -3.74 2.988 -11.016 1 83.06 82 TYR B O 1
ATOM 5497 N N . ASP B 1 83 ? -5.777 2.068 -10.938 1 77.44 83 ASP B N 1
ATOM 5498 C CA . ASP B 1 83 ? -6.387 3.17 -11.68 1 77.44 83 ASP B CA 1
ATOM 5499 C C . ASP B 1 83 ? -7.039 4.172 -10.727 1 77.44 83 ASP B C 1
ATOM 5501 O O . ASP B 1 83 ? -8.102 3.898 -10.164 1 77.44 83 ASP B O 1
ATOM 5505 N N . ILE B 1 84 ? -6.414 5.281 -10.562 1 73.88 84 ILE B N 1
ATOM 5506 C CA . ILE B 1 84 ? -6.895 6.305 -9.648 1 73.88 84 ILE B CA 1
ATOM 5507 C C . ILE B 1 84 ? -8.281 6.777 -10.078 1 73.88 84 ILE B C 1
ATOM 5509 O O . ILE B 1 84 ? -9.125 7.094 -9.242 1 73.88 84 ILE B O 1
ATOM 5513 N N . HIS B 1 85 ? -8.516 6.742 -11.312 1 73.69 85 HIS B N 1
ATOM 5514 C CA . HIS B 1 85 ? -9.781 7.242 -11.836 1 73.69 85 HIS B CA 1
ATOM 5515 C C . HIS B 1 85 ? -10.906 6.234 -11.609 1 73.69 85 HIS B C 1
ATOM 5517 O O . HIS B 1 85 ? -12.086 6.594 -11.648 1 73.69 85 HIS B O 1
ATOM 5523 N N . TYR B 1 86 ? -10.523 5.008 -11.375 1 77.5 86 TYR B N 1
ATOM 5524 C CA . TYR B 1 86 ? -11.484 3.957 -11.07 1 77.5 86 TYR B CA 1
ATOM 5525 C C . TYR B 1 86 ? -12.25 4.273 -9.797 1 77.5 86 TYR B C 1
ATOM 5527 O O . TYR B 1 86 ? -13.461 4.055 -9.719 1 77.5 86 TYR B O 1
ATOM 5535 N N . TRP B 1 87 ? -11.672 4.887 -8.844 1 77 87 TRP B N 1
ATOM 5536 C CA . TRP B 1 87 ? -12.297 5.172 -7.555 1 77 87 TRP B CA 1
ATOM 5537 C C . TRP B 1 87 ? -12.992 6.527 -7.574 1 77 87 TRP B C 1
ATOM 5539 O O . TRP B 1 87 ? -14.031 6.707 -6.938 1 77 87 TRP B O 1
ATOM 5549 N N . ARG B 1 88 ? -12.461 7.422 -8.297 1 74.25 88 ARG B N 1
ATOM 5550 C CA . ARG B 1 88 ? -12.984 8.781 -8.297 1 74.25 88 ARG B CA 1
ATOM 5551 C C . ARG B 1 88 ? -14.281 8.875 -9.094 1 74.25 88 ARG B C 1
ATOM 5553 O O . ARG B 1 88 ? -15.18 9.641 -8.75 1 74.25 88 ARG B O 1
ATOM 5560 N N . ASN B 1 89 ? -14.383 8 -10.203 1 62.91 89 ASN B N 1
ATOM 5561 C CA . ASN B 1 89 ? -15.516 8.117 -11.117 1 62.91 89 ASN B CA 1
ATOM 5562 C C . ASN B 1 89 ? -16.625 7.133 -10.766 1 62.91 89 ASN B C 1
ATOM 5564 O O . ASN B 1 89 ? -17.656 7.078 -11.453 1 62.91 89 ASN B O 1
ATOM 5568 N N . SER B 1 90 ? -16.438 6.055 -10.031 1 56.84 90 SER B N 1
ATOM 5569 C CA . SER B 1 90 ? -17.266 4.855 -9.93 1 56.84 90 SER B CA 1
ATOM 5570 C C . SER B 1 90 ? -18.703 5.207 -9.602 1 56.84 90 SER B C 1
ATOM 5572 O O . SER B 1 90 ? -19.547 4.32 -9.43 1 56.84 90 SER B O 1
ATOM 5574 N N . LYS B 1 91 ? -19.109 6.414 -9.336 1 51.09 91 LYS B N 1
ATOM 5575 C CA . LYS B 1 91 ? -20.531 6.484 -9.008 1 51.09 91 LYS B CA 1
ATOM 5576 C C . LYS B 1 91 ? -21.375 5.824 -10.094 1 51.09 91 LYS B C 1
ATOM 5578 O O . LYS B 1 91 ? -22.578 5.625 -9.914 1 51.09 91 LYS B O 1
ATOM 5583 N N . SER B 1 92 ? -21 5.805 -11.312 1 44 92 SER B N 1
ATOM 5584 C CA . SER B 1 92 ? -22.047 5.355 -12.219 1 44 92 SER B CA 1
ATOM 5585 C C . SER B 1 92 ? -21.969 3.852 -12.453 1 44 92 SER B C 1
ATOM 5587 O O . SER B 1 92 ? -20.875 3.275 -12.461 1 44 92 SER B O 1
ATOM 5589 N N . ASP B 1 93 ? -22.859 3.146 -12.164 1 45.5 93 ASP B N 1
ATOM 5590 C CA . ASP B 1 93 ? -23.266 1.804 -12.555 1 45.5 93 ASP B CA 1
ATOM 5591 C C . ASP B 1 93 ? -22.797 1.47 -13.969 1 45.5 93 ASP B C 1
ATOM 5593 O O . ASP B 1 93 ? -23.172 2.141 -14.93 1 45.5 93 ASP B O 1
ATOM 5597 N N . GLY B 1 94 ? -21.453 1.22 -14.336 1 47.53 94 GLY B N 1
ATOM 5598 C CA . GLY B 1 94 ? -21.062 0.818 -15.672 1 47.53 94 GLY B CA 1
ATOM 5599 C C . GLY B 1 94 ? -19.578 0.912 -15.914 1 47.53 94 GLY B C 1
ATOM 5600 O O . GLY B 1 94 ? -19.125 1.121 -17.047 1 47.53 94 GLY B O 1
ATOM 5601 N N . VAL B 1 95 ? -18.953 1.273 -14.719 1 55 95 VAL B N 1
ATOM 5602 C CA . VAL B 1 95 ? -17.547 1.475 -15.016 1 55 95 VAL B CA 1
ATOM 5603 C C . VAL B 1 95 ? -16.906 0.151 -15.445 1 55 95 VAL B C 1
ATOM 5605 O O . VAL B 1 95 ? -17.156 -0.887 -14.82 1 55 95 VAL B O 1
ATOM 5608 N N . ASP B 1 96 ? -16.359 0.033 -16.609 1 78.25 96 ASP B N 1
ATOM 5609 C CA . ASP B 1 96 ? -15.562 -1.049 -17.188 1 78.25 96 ASP B CA 1
ATOM 5610 C C . ASP B 1 96 ? -14.469 -1.506 -16.234 1 78.25 96 ASP B C 1
ATOM 5612 O O . ASP B 1 96 ? -13.469 -0.809 -16.047 1 78.25 96 ASP B O 1
ATOM 5616 N N . ASP B 1 97 ? -14.734 -2.566 -15.445 1 90.19 97 ASP B N 1
ATOM 5617 C CA . ASP B 1 97 ? -13.922 -3.096 -14.352 1 90.19 97 ASP B CA 1
ATOM 5618 C C . ASP B 1 97 ? -12.688 -3.816 -14.883 1 90.19 97 ASP B C 1
ATOM 5620 O O . ASP B 1 97 ? -11.867 -4.305 -14.102 1 90.19 97 ASP B O 1
ATOM 5624 N N . PHE B 1 98 ? -12.531 -3.781 -16.266 1 95 98 PHE B N 1
ATOM 5625 C CA . PHE B 1 98 ? -11.438 -4.582 -16.812 1 95 98 PHE B CA 1
ATOM 5626 C C . PHE B 1 98 ? -10.695 -3.818 -17.906 1 95 98 PHE B C 1
ATOM 5628 O O . PHE B 1 98 ? -11.266 -2.939 -18.547 1 95 98 PHE B O 1
ATOM 5635 N N . TYR B 1 99 ? -9.422 -4.125 -18.016 1 95.19 99 TYR B N 1
ATOM 5636 C CA . TYR B 1 99 ? -8.641 -3.779 -19.203 1 95.19 99 TYR B CA 1
ATOM 5637 C C . TYR B 1 99 ? -8.555 -4.961 -20.156 1 95.19 99 TYR B C 1
ATOM 5639 O O . TYR B 1 99 ? -8.398 -6.105 -19.734 1 95.19 99 TYR B O 1
ATOM 5647 N N . ARG B 1 100 ? -8.695 -4.699 -21.391 1 95.88 100 ARG B N 1
ATOM 5648 C CA . ARG B 1 100 ? -8.516 -5.715 -22.422 1 95.88 100 ARG B CA 1
ATOM 5649 C C . ARG B 1 100 ? -7.09 -5.688 -22.969 1 95.88 100 ARG B C 1
ATOM 5651 O O . ARG B 1 100 ? -6.555 -4.621 -23.266 1 95.88 100 ARG B O 1
ATOM 5658 N N . VAL B 1 101 ? -6.453 -6.867 -23.016 1 96.38 101 VAL B N 1
ATOM 5659 C CA . VAL B 1 101 ? -5.098 -6.984 -23.547 1 96.38 101 VAL B CA 1
ATOM 5660 C C . VAL B 1 101 ? -5.062 -8.016 -24.672 1 96.38 101 VAL B C 1
ATOM 5662 O O . VAL B 1 101 ? -5.43 -9.172 -24.469 1 96.38 101 VAL B O 1
ATOM 5665 N N . ASN B 1 102 ? -4.551 -7.574 -25.844 1 93.56 102 ASN B N 1
ATOM 5666 C CA . ASN B 1 102 ? -4.402 -8.477 -26.984 1 93.56 102 ASN B CA 1
ATOM 5667 C C . ASN B 1 102 ? -2.986 -8.43 -27.562 1 93.56 102 ASN B C 1
ATOM 5669 O O . ASN B 1 102 ? -2.707 -9.047 -28.578 1 93.56 102 ASN B O 1
ATOM 5673 N N . SER B 1 103 ? -2.17 -7.637 -26.875 1 92.88 103 SER B N 1
ATOM 5674 C CA . SER B 1 103 ? -0.776 -7.531 -27.297 1 92.88 103 SER B CA 1
ATOM 5675 C C . SER B 1 103 ? 0.123 -7.145 -26.125 1 92.88 103 SER B C 1
ATOM 5677 O O . SER B 1 103 ? -0.359 -6.672 -25.094 1 92.88 103 SER B O 1
ATOM 5679 N N . GLU B 1 104 ? 1.363 -7.414 -26.312 1 91.94 104 GLU B N 1
ATOM 5680 C CA . GLU B 1 104 ? 2.332 -7.02 -25.297 1 91.94 104 GLU B CA 1
ATOM 5681 C C . GLU B 1 104 ? 2.371 -5.504 -25.125 1 91.94 104 GLU B C 1
ATOM 5683 O O . GLU B 1 104 ? 2.537 -5 -24.016 1 91.94 104 GLU B O 1
ATOM 5688 N N . GLU B 1 105 ? 2.275 -4.758 -26.203 1 93 105 GLU B N 1
ATOM 5689 C CA . GLU B 1 105 ? 2.275 -3.297 -26.156 1 93 105 GLU B CA 1
ATOM 5690 C C . GLU B 1 105 ? 1.124 -2.766 -25.312 1 93 105 GLU B C 1
ATOM 5692 O O . GLU B 1 105 ? 1.308 -1.847 -24.516 1 93 105 GLU B O 1
ATOM 5697 N N . GLN B 1 106 ? 0.018 -3.352 -25.484 1 94.75 106 GLN B N 1
ATOM 5698 C CA . GLN B 1 106 ? -1.144 -2.938 -24.703 1 94.75 106 GLN B CA 1
ATOM 5699 C C . GLN B 1 106 ? -0.936 -3.217 -23.219 1 94.75 106 GLN B C 1
ATOM 5701 O O . GLN B 1 106 ? -1.337 -2.418 -22.375 1 94.75 106 GLN B O 1
ATOM 5706 N N . LEU B 1 107 ? -0.333 -4.371 -22.969 1 94.69 107 LEU B N 1
ATOM 5707 C CA . LEU B 1 107 ? -0.044 -4.719 -21.594 1 94.69 107 LEU B CA 1
ATOM 5708 C C . LEU B 1 107 ? 0.865 -3.676 -20.953 1 94.69 107 LEU B C 1
ATOM 5710 O O . LEU B 1 107 ? 0.64 -3.27 -19.797 1 94.69 107 LEU B O 1
ATOM 5714 N N . LEU B 1 108 ? 1.83 -3.191 -21.688 1 91.69 108 LEU B N 1
ATOM 5715 C CA . LEU B 1 108 ? 2.832 -2.26 -21.172 1 91.69 108 LEU B CA 1
ATOM 5716 C C . LEU B 1 108 ? 2.23 -0.875 -20.969 1 91.69 108 LEU B C 1
ATOM 5718 O O . LEU B 1 108 ? 2.768 -0.068 -20.203 1 91.69 108 LEU B O 1
ATOM 5722 N N . GLU B 1 109 ? 1.134 -0.583 -21.578 1 90.38 109 GLU B N 1
ATOM 5723 C CA . GLU B 1 109 ? 0.504 0.732 -21.5 1 90.38 109 GLU B CA 1
ATOM 5724 C C . GLU B 1 109 ? -0.449 0.812 -20.312 1 90.38 109 GLU B C 1
ATOM 5726 O O . GLU B 1 109 ? -0.876 1.902 -19.922 1 90.38 109 GLU B O 1
ATOM 5731 N N . LEU B 1 110 ? -0.733 -0.301 -19.734 1 91.44 110 LEU B N 1
ATOM 5732 C CA . LEU B 1 110 ? -1.683 -0.317 -18.625 1 91.44 110 LEU B CA 1
ATOM 5733 C C . LEU B 1 110 ? -1.09 0.355 -17.391 1 91.44 110 LEU B C 1
ATOM 5735 O O . LEU B 1 110 ? 0.126 0.327 -17.188 1 91.44 110 LEU B O 1
ATOM 5739 N N . PRO B 1 111 ? -1.911 1.028 -16.594 1 88.88 111 PRO B N 1
ATOM 5740 C CA . PRO B 1 111 ? -1.441 1.625 -15.352 1 88.88 111 PRO B CA 1
ATOM 5741 C C . PRO B 1 111 ? -1.241 0.592 -14.242 1 88.88 111 PRO B C 1
ATOM 5743 O O . PRO B 1 111 ? -1.877 0.679 -13.188 1 88.88 111 PRO B O 1
ATOM 5746 N N . CYS B 1 112 ? -0.316 -0.382 -14.539 1 91.94 112 CYS B N 1
ATOM 5747 C CA . CYS B 1 112 ? -0.034 -1.473 -13.609 1 91.94 112 CYS B CA 1
ATOM 5748 C C . CYS B 1 112 ? 1.438 -1.487 -13.219 1 91.94 112 CYS B C 1
ATOM 5750 O O . CYS B 1 112 ? 2.297 -1.06 -13.992 1 91.94 112 CYS B O 1
ATOM 5752 N N . ILE B 1 113 ? 1.757 -1.947 -12.109 1 91.19 113 ILE B N 1
ATOM 5753 C CA . ILE B 1 113 ? 3.074 -1.831 -11.492 1 91.19 113 ILE B CA 1
ATOM 5754 C C . ILE B 1 113 ? 4.039 -2.82 -12.141 1 91.19 113 ILE B C 1
ATOM 5756 O O . ILE B 1 113 ? 5.164 -2.461 -12.492 1 91.19 113 ILE B O 1
ATOM 5760 N N . PHE B 1 114 ? 3.594 -4.07 -12.32 1 94.06 114 PHE B N 1
ATOM 5761 C CA . PHE B 1 114 ? 4.488 -5.117 -12.805 1 94.06 114 PHE B CA 1
ATOM 5762 C C . PHE B 1 114 ? 3.863 -5.859 -13.984 1 94.06 114 PHE B C 1
ATOM 5764 O O . PHE B 1 114 ? 3.613 -7.066 -13.898 1 94.06 114 PHE B O 1
ATOM 5771 N N . PRO B 1 115 ? 3.711 -5.223 -15.148 1 94.88 115 PRO B N 1
ATOM 5772 C CA . PRO B 1 115 ? 3.234 -5.973 -16.312 1 94.88 115 PRO B CA 1
ATOM 5773 C C . PRO B 1 115 ? 4.117 -7.176 -16.641 1 94.88 115 PRO B C 1
ATOM 5775 O O . PRO B 1 115 ? 3.633 -8.164 -17.203 1 94.88 115 PRO B O 1
ATOM 5778 N N . SER B 1 116 ? 5.375 -7.105 -16.219 1 95.38 116 SER B N 1
ATOM 5779 C CA . SER B 1 116 ? 6.336 -8.164 -16.516 1 95.38 116 SER B CA 1
ATOM 5780 C C . SER B 1 116 ? 5.875 -9.5 -15.953 1 95.38 116 SER B C 1
ATOM 5782 O O . SER B 1 116 ? 6.266 -10.555 -16.453 1 95.38 116 SER B O 1
ATOM 5784 N N . ARG B 1 117 ? 5.059 -9.492 -14.945 1 96.62 117 ARG B N 1
ATOM 5785 C CA . ARG B 1 117 ? 4.598 -10.703 -14.281 1 96.62 117 ARG B CA 1
ATOM 5786 C C . ARG B 1 117 ? 3.865 -11.617 -15.258 1 96.62 117 ARG B C 1
ATOM 5788 O O . ARG B 1 117 ? 3.779 -12.828 -15.047 1 96.62 117 ARG B O 1
ATOM 5795 N N . LEU B 1 118 ? 3.348 -11.094 -16.375 1 96.88 118 LEU B N 1
ATOM 5796 C CA . LEU B 1 118 ? 2.598 -11.883 -17.344 1 96.88 118 LEU B CA 1
ATOM 5797 C C . LEU B 1 118 ? 3.412 -12.102 -18.609 1 96.88 118 LEU B C 1
ATOM 5799 O O . LEU B 1 118 ? 2.895 -12.625 -19.609 1 96.88 118 LEU B O 1
ATOM 5803 N N . PHE B 1 119 ? 4.703 -11.789 -18.609 1 95.31 119 PHE B N 1
ATOM 5804 C CA . PHE B 1 119 ? 5.496 -11.867 -19.844 1 95.31 119 PHE B CA 1
ATOM 5805 C C . PHE B 1 119 ? 5.613 -13.305 -20.328 1 95.31 119 PHE B C 1
ATOM 5807 O O . PHE B 1 119 ? 5.496 -13.57 -21.516 1 95.31 119 PHE B O 1
ATOM 5814 N N . GLN B 1 120 ? 5.828 -14.203 -19.422 1 93.88 120 GLN B N 1
ATOM 5815 C CA . GLN B 1 120 ? 5.949 -15.594 -19.828 1 93.88 120 GLN B CA 1
ATOM 5816 C C . GLN B 1 120 ? 4.625 -16.125 -20.359 1 93.88 120 GLN B C 1
ATOM 5818 O O . GLN B 1 120 ? 4.605 -16.922 -21.312 1 93.88 120 GLN B O 1
ATOM 5823 N N . VAL B 1 121 ? 3.545 -15.727 -19.734 1 95.38 121 VAL B N 1
ATOM 5824 C CA . VAL B 1 121 ? 2.213 -16.109 -20.188 1 95.38 121 VAL B CA 1
ATOM 5825 C C . VAL B 1 121 ? 1.975 -15.594 -21.594 1 95.38 121 VAL B C 1
ATOM 5827 O O . VAL B 1 121 ? 1.526 -16.328 -22.469 1 95.38 121 VAL B O 1
ATOM 5830 N N . LEU B 1 122 ? 2.342 -14.367 -21.828 1 94.69 122 LEU B N 1
ATOM 5831 C CA . LEU B 1 122 ? 2.156 -13.75 -23.141 1 94.69 122 LEU B CA 1
ATOM 5832 C C . LEU B 1 122 ? 3.008 -14.453 -24.188 1 94.69 122 LEU B C 1
ATOM 5834 O O . LEU B 1 122 ? 2.566 -14.633 -25.328 1 94.69 122 LEU B O 1
ATOM 5838 N N . LYS B 1 123 ? 4.148 -14.781 -23.812 1 91.5 123 LYS B N 1
ATOM 5839 C CA . LYS B 1 123 ? 5.031 -15.492 -24.734 1 91.5 123 LYS B CA 1
ATOM 5840 C C . LYS B 1 123 ? 4.418 -16.828 -25.172 1 91.5 123 LYS B C 1
ATOM 5842 O O . LYS B 1 123 ? 4.504 -17.203 -26.328 1 91.5 123 LYS B O 1
ATOM 5847 N N . THR B 1 124 ? 3.855 -17.484 -24.219 1 92.62 124 THR B N 1
ATOM 5848 C CA . THR B 1 124 ? 3.223 -18.766 -24.5 1 92.62 124 THR B CA 1
ATOM 5849 C C . THR B 1 124 ? 1.989 -18.578 -25.375 1 92.62 124 THR B C 1
ATOM 5851 O O . THR B 1 124 ? 1.734 -19.375 -26.297 1 92.62 124 THR B O 1
ATOM 5854 N N . LEU B 1 125 ? 1.263 -17.531 -25.156 1 91.81 125 LEU B N 1
ATOM 5855 C CA . LEU B 1 125 ? 0.031 -17.266 -25.891 1 91.81 125 LEU B CA 1
ATOM 5856 C C . LEU B 1 125 ? 0.335 -16.797 -27.312 1 91.81 125 LEU B C 1
ATOM 5858 O O . LEU B 1 125 ? -0.403 -17.125 -28.25 1 91.81 125 LEU B O 1
ATOM 5862 N N . LYS B 1 126 ? 1.431 -16.062 -27.406 1 84.56 126 LYS B N 1
ATOM 5863 C CA . LYS B 1 126 ? 1.771 -15.461 -28.688 1 84.56 126 LYS B CA 1
ATOM 5864 C C . LYS B 1 126 ? 2.074 -16.531 -29.734 1 84.56 126 LYS B C 1
ATOM 5866 O O . LYS B 1 126 ? 2.803 -17.484 -29.453 1 84.56 126 LYS B O 1
ATOM 5871 N N . GLY B 1 127 ? 1.393 -16.438 -30.938 1 69.19 127 GLY B N 1
ATOM 5872 C CA . GLY B 1 127 ? 1.665 -17.203 -32.156 1 69.19 127 GLY B CA 1
ATOM 5873 C C . GLY B 1 127 ? 0.922 -18.531 -32.219 1 69.19 127 GLY B C 1
ATOM 5874 O O . GLY B 1 127 ? 0.963 -19.234 -33.219 1 69.19 127 GLY B O 1
ATOM 5875 N N . THR B 1 128 ? 0.189 -18.828 -31.203 1 66.75 128 THR B N 1
ATOM 5876 C CA . THR B 1 128 ? -0.377 -20.172 -31.188 1 66.75 128 THR B CA 1
ATOM 5877 C C . THR B 1 128 ? -1.901 -20.109 -31.25 1 66.75 128 THR B C 1
ATOM 5879 O O . THR B 1 128 ? -2.531 -20.906 -31.953 1 66.75 128 THR B O 1
ATOM 5882 N N . PHE B 1 129 ? -2.406 -19.125 -30.5 1 76.38 129 PHE B N 1
ATOM 5883 C CA . PHE B 1 129 ? -3.848 -19.109 -30.281 1 76.38 129 PHE B CA 1
ATOM 5884 C C . PHE B 1 129 ? -4.434 -17.75 -30.609 1 76.38 129 PHE B C 1
ATOM 5886 O O . PHE B 1 129 ? -3.703 -16.75 -30.703 1 76.38 129 PHE B O 1
ATOM 5893 N N . ASP B 1 130 ? -5.688 -17.797 -31.078 1 90.69 130 ASP B N 1
ATOM 5894 C CA . ASP B 1 130 ? -6.488 -16.594 -30.844 1 90.69 130 ASP B CA 1
ATOM 5895 C C . ASP B 1 130 ? -6.727 -16.375 -29.344 1 90.69 130 ASP B C 1
ATOM 5897 O O . ASP B 1 130 ? -7.23 -17.266 -28.656 1 90.69 130 ASP B O 1
ATOM 5901 N N . TRP B 1 131 ? -6.191 -15.312 -28.859 1 94.75 131 TRP B N 1
ATOM 5902 C CA . TRP B 1 131 ? -6.254 -15.18 -27.406 1 94.75 131 TRP B CA 1
ATOM 5903 C C . TRP B 1 131 ? -6.629 -13.758 -27 1 94.75 131 TRP B C 1
ATOM 5905 O O . TRP B 1 131 ? -6.559 -12.836 -27.812 1 94.75 131 TRP B O 1
ATOM 5915 N N . GLN B 1 132 ? -7.113 -13.609 -25.828 1 95.25 132 GLN B N 1
ATOM 5916 C CA . GLN B 1 132 ? -7.367 -12.336 -25.156 1 95.25 132 GLN B CA 1
ATOM 5917 C C . GLN B 1 132 ? -7.207 -12.453 -23.641 1 95.25 132 GLN B C 1
ATOM 5919 O O . GLN B 1 132 ? -7.48 -13.508 -23.078 1 95.25 132 GLN B O 1
ATOM 5924 N N . ILE B 1 133 ? -6.707 -11.391 -23.016 1 97 133 ILE B N 1
ATOM 5925 C CA . ILE B 1 133 ? -6.605 -11.344 -21.562 1 97 133 ILE B CA 1
ATOM 5926 C C . ILE B 1 133 ? -7.41 -10.156 -21.031 1 97 133 ILE B C 1
ATOM 5928 O O . ILE B 1 133 ? -7.328 -9.055 -21.562 1 97 133 ILE B O 1
ATOM 5932 N N . TRP B 1 134 ? -8.25 -10.43 -20.109 1 97.38 134 TRP B N 1
ATOM 5933 C CA . TRP B 1 134 ? -8.898 -9.383 -19.328 1 97.38 134 TRP B CA 1
ATOM 5934 C C . TRP B 1 134 ? -8.258 -9.25 -17.953 1 97.38 134 TRP B C 1
ATOM 5936 O O . TRP B 1 134 ? -8.141 -10.234 -17.219 1 97.38 134 TRP B O 1
ATOM 5946 N N . ILE B 1 135 ? -7.852 -8.055 -17.609 1 97 135 ILE B N 1
ATOM 5947 C CA . ILE B 1 135 ? -7.242 -7.797 -16.312 1 97 135 ILE B CA 1
ATOM 5948 C C . ILE B 1 135 ? -8.133 -6.852 -15.508 1 97 135 ILE B C 1
ATOM 5950 O O . ILE B 1 135 ? -8.453 -5.75 -15.961 1 97 135 ILE B O 1
ATOM 5954 N N . SER B 1 136 ? -8.523 -7.324 -14.336 1 95.19 136 SER B N 1
ATOM 5955 C CA . SER B 1 136 ? -9.375 -6.477 -13.508 1 95.19 136 SER B CA 1
ATOM 5956 C C . SER B 1 136 ? -8.625 -5.234 -13.039 1 95.19 136 SER B C 1
ATOM 5958 O O . SER B 1 136 ? -7.422 -5.289 -12.766 1 95.19 136 SER B O 1
ATOM 5960 N N . LYS B 1 137 ? -9.312 -4.148 -12.906 1 91.5 137 LYS B N 1
ATOM 5961 C CA . LYS B 1 137 ? -8.727 -2.861 -12.539 1 91.5 137 LYS B CA 1
ATOM 5962 C C . LYS B 1 137 ? -8.406 -2.811 -11.047 1 91.5 137 LYS B C 1
ATOM 5964 O O . LYS B 1 137 ? -7.66 -1.936 -10.594 1 91.5 137 LYS B O 1
ATOM 5969 N N . ARG B 1 138 ? -8.969 -3.686 -10.32 1 89.25 138 ARG B N 1
ATOM 5970 C CA . ARG B 1 138 ? -8.688 -3.896 -8.906 1 89.25 138 ARG B CA 1
ATOM 5971 C C . ARG B 1 138 ? -8.867 -5.363 -8.523 1 89.25 138 ARG B C 1
ATOM 5973 O O . ARG B 1 138 ? -9.422 -6.148 -9.289 1 89.25 138 ARG B O 1
ATOM 5980 N N . HIS B 1 139 ? -8.43 -5.676 -7.383 1 90.31 139 HIS B N 1
ATOM 5981 C CA . HIS B 1 139 ? -8.617 -7.039 -6.898 1 90.31 139 HIS B CA 1
ATOM 5982 C C . HIS B 1 139 ? -10.055 -7.277 -6.465 1 90.31 139 HIS B C 1
ATOM 5984 O O . HIS B 1 139 ? -10.602 -6.512 -5.668 1 90.31 139 HIS B O 1
ATOM 5990 N N . PHE B 1 140 ? -10.688 -8.312 -6.977 1 91.81 140 PHE B N 1
ATOM 5991 C CA . PHE B 1 140 ? -12.07 -8.641 -6.625 1 91.81 140 PHE B CA 1
ATOM 5992 C C . PHE B 1 140 ? -12.109 -9.68 -5.508 1 91.81 140 PHE B C 1
ATOM 5994 O O . PHE B 1 140 ? -12.945 -9.586 -4.605 1 91.81 140 PHE B O 1
ATOM 6001 N N . GLY B 1 141 ? -11.219 -10.672 -5.629 1 90 141 GLY B N 1
ATOM 6002 C CA . GLY B 1 141 ? -11.188 -11.727 -4.629 1 90 141 GLY B CA 1
ATOM 6003 C C . GLY B 1 141 ? -12.391 -12.648 -4.695 1 90 141 GLY B C 1
ATOM 6004 O O . GLY B 1 141 ? -13.023 -12.773 -5.75 1 90 141 GLY B O 1
ATOM 6005 N N . LYS B 1 142 ? -12.633 -13.273 -3.598 1 90.56 142 LYS B N 1
ATOM 6006 C CA . LYS B 1 142 ? -13.719 -14.25 -3.508 1 90.56 142 LYS B CA 1
ATOM 6007 C C . LYS B 1 142 ? -15.078 -13.562 -3.545 1 90.56 142 LYS B C 1
ATOM 6009 O O . LYS B 1 142 ? -16.016 -14.039 -4.195 1 90.56 142 LYS B O 1
ATOM 6014 N N . HIS B 1 143 ? -15.172 -12.422 -2.979 1 89.88 143 HIS B N 1
ATOM 6015 C CA . HIS B 1 143 ? -16.453 -11.758 -2.748 1 89.88 143 HIS B CA 1
ATOM 6016 C C . HIS B 1 143 ? -17.031 -11.211 -4.051 1 89.88 143 HIS B C 1
ATOM 6018 O O . HIS B 1 143 ? -18.25 -11.133 -4.207 1 89.88 143 HIS B O 1
ATOM 6024 N N . GLU B 1 144 ? -16.156 -10.898 -4.93 1 92.06 144 GLU B N 1
ATOM 6025 C CA . GLU B 1 144 ? -16.656 -10.359 -6.195 1 92.06 144 GLU B CA 1
ATOM 6026 C C . GLU B 1 144 ? -16.156 -11.195 -7.375 1 92.06 144 GLU B C 1
ATOM 6028 O O . GLU B 1 144 ? -16 -10.68 -8.484 1 92.06 144 GLU B O 1
ATOM 6033 N N . HIS B 1 145 ? -15.938 -12.445 -7.121 1 94.44 145 HIS B N 1
ATOM 6034 C CA . HIS B 1 145 ? -15.523 -13.391 -8.156 1 94.44 145 HIS B CA 1
ATOM 6035 C C . HIS B 1 145 ? -16.547 -13.438 -9.289 1 94.44 145 HIS B C 1
ATOM 6037 O O . HIS B 1 145 ? -16.188 -13.688 -10.445 1 94.44 145 HIS B O 1
ATOM 6043 N N . TRP B 1 146 ? -17.812 -13.18 -8.984 1 95.81 146 TRP B N 1
ATOM 6044 C CA . TRP B 1 146 ? -18.875 -13.211 -9.984 1 95.81 146 TRP B CA 1
ATOM 6045 C C . TRP B 1 146 ? -18.594 -12.211 -11.109 1 95.81 146 TRP B C 1
ATOM 6047 O O . TRP B 1 146 ? -19 -12.43 -12.25 1 95.81 146 TRP B O 1
ATOM 6057 N N . LYS B 1 147 ? -17.828 -11.172 -10.852 1 95.25 147 LYS B N 1
ATOM 6058 C CA . LYS B 1 147 ? -17.484 -10.203 -11.883 1 95.25 147 LYS B CA 1
ATOM 6059 C C . LYS B 1 147 ? -16.547 -10.82 -12.922 1 95.25 147 LYS B C 1
ATOM 6061 O O . LYS B 1 147 ? -16.641 -10.5 -14.109 1 95.25 147 LYS B O 1
ATOM 6066 N N . MET B 1 148 ? -15.648 -11.688 -12.422 1 96.62 148 MET B N 1
ATOM 6067 C CA . MET B 1 148 ? -14.742 -12.391 -13.328 1 96.62 148 MET B CA 1
ATOM 6068 C C . MET B 1 148 ? -15.516 -13.312 -14.266 1 96.62 148 MET B C 1
ATOM 6070 O O . MET B 1 148 ? -15.289 -13.305 -15.477 1 96.62 148 MET B O 1
ATOM 6074 N N . VAL B 1 149 ? -16.422 -14.023 -13.703 1 97.44 149 VAL B N 1
ATOM 6075 C CA . VAL B 1 149 ? -17.203 -14.984 -14.477 1 97.44 149 VAL B CA 1
ATOM 6076 C C . VAL B 1 149 ? -18.109 -14.242 -15.461 1 97.44 149 VAL B C 1
ATOM 6078 O O . VAL B 1 149 ? -18.219 -14.641 -16.625 1 97.44 149 VAL B O 1
ATOM 6081 N N . ARG B 1 150 ? -18.688 -13.188 -15.023 1 96.88 150 ARG B N 1
ATOM 6082 C CA . ARG B 1 150 ? -19.531 -12.391 -15.898 1 96.88 150 ARG B CA 1
ATOM 6083 C C . ARG B 1 150 ? -18.75 -11.852 -17.078 1 96.88 150 ARG B C 1
ATOM 6085 O O . ARG B 1 150 ? -19.219 -11.891 -18.219 1 96.88 150 ARG B O 1
ATOM 6092 N N . ARG B 1 151 ? -17.547 -11.32 -16.781 1 96.75 151 ARG B N 1
ATOM 6093 C CA . ARG B 1 151 ? -16.688 -10.828 -17.844 1 96.75 151 ARG B CA 1
ATOM 6094 C C . ARG B 1 151 ? -16.391 -11.922 -18.859 1 96.75 151 ARG B C 1
ATOM 6096 O O . ARG B 1 151 ? -16.438 -11.68 -20.078 1 96.75 151 ARG B O 1
ATOM 6103 N N . ALA B 1 152 ? -16.125 -13.102 -18.406 1 97.69 152 ALA B N 1
ATOM 6104 C CA . ALA B 1 152 ? -15.852 -14.234 -19.281 1 97.69 152 ALA B CA 1
ATOM 6105 C C . ALA B 1 152 ? -17.047 -14.539 -20.172 1 97.69 152 ALA B C 1
ATOM 6107 O O . ALA B 1 152 ? -16.906 -14.672 -21.391 1 97.69 152 ALA B O 1
ATOM 6108 N N . PHE B 1 153 ? -18.234 -14.648 -19.547 1 97.81 153 PHE B N 1
ATOM 6109 C CA . PHE B 1 153 ? -19.453 -14.992 -20.297 1 97.81 153 PHE B CA 1
ATOM 6110 C C . PHE B 1 153 ? -19.781 -13.914 -21.312 1 97.81 153 PHE B C 1
ATOM 6112 O O . PHE B 1 153 ? -20.141 -14.227 -22.453 1 97.81 153 PHE B O 1
ATOM 6119 N N . GLU B 1 154 ? -19.594 -12.68 -20.938 1 96.81 154 GLU B N 1
ATOM 6120 C CA . GLU B 1 154 ? -19.891 -11.57 -21.844 1 96.81 154 GLU B CA 1
ATOM 6121 C C . GLU B 1 154 ? -19 -11.602 -23.078 1 96.81 154 GLU B C 1
ATOM 6123 O O . GLU B 1 154 ? -19.453 -11.328 -24.188 1 96.81 154 GLU B O 1
ATOM 6128 N N . THR B 1 155 ? -17.766 -11.891 -22.875 1 96.19 155 THR B N 1
ATOM 6129 C CA . THR B 1 155 ? -16.828 -11.977 -23.984 1 96.19 155 THR B CA 1
ATOM 6130 C C . THR B 1 155 ? -17.234 -13.094 -24.953 1 96.19 155 THR B C 1
ATOM 6132 O O . THR B 1 155 ? -17.078 -12.953 -26.172 1 96.19 155 THR B O 1
ATOM 6135 N N . LEU B 1 156 ? -17.781 -14.109 -24.5 1 97.25 156 LEU B N 1
ATOM 6136 C CA . LEU B 1 156 ? -18.062 -15.297 -25.281 1 97.25 156 LEU B CA 1
ATOM 6137 C C . LEU B 1 156 ? -19.312 -15.094 -26.141 1 97.25 156 LEU B C 1
ATOM 6139 O O . LEU B 1 156 ? -19.609 -15.906 -27.016 1 97.25 156 LEU B O 1
ATOM 6143 N N . LYS B 1 157 ? -20.031 -14.023 -25.844 1 96 157 LYS B N 1
ATOM 6144 C CA . LYS B 1 157 ? -21.156 -13.672 -26.719 1 96 157 LYS B CA 1
ATOM 6145 C C . LYS B 1 157 ? -20.688 -13.523 -28.172 1 96 157 LYS B C 1
ATOM 6147 O O . LYS B 1 157 ? -21.406 -13.898 -29.094 1 96 157 LYS B O 1
ATOM 6152 N N . GLY B 1 158 ? -19.484 -12.992 -28.328 1 94.56 158 GLY B N 1
ATOM 6153 C CA . GLY B 1 158 ? -18.953 -12.758 -29.656 1 94.56 158 GLY B CA 1
ATOM 6154 C C . GLY B 1 158 ? -18.062 -13.883 -30.141 1 94.56 158 GLY B C 1
ATOM 6155 O O . GLY B 1 158 ? -17.484 -13.797 -31.234 1 94.56 158 GLY B O 1
ATOM 6156 N N . VAL B 1 159 ? -17.922 -14.961 -29.438 1 96.25 159 VAL B N 1
ATOM 6157 C CA . VAL B 1 159 ? -17.062 -16.094 -29.797 1 96.25 159 VAL B CA 1
ATOM 6158 C C . VAL B 1 159 ? -17.906 -17.328 -30.047 1 96.25 159 VAL B C 1
ATOM 6160 O O . VAL B 1 159 ? -18.469 -17.906 -29.109 1 96.25 159 VAL B O 1
ATOM 6163 N N . HIS B 1 160 ? -18.031 -17.781 -31.234 1 96.25 160 HIS B N 1
ATOM 6164 C CA . HIS B 1 160 ? -18.797 -18.984 -31.594 1 96.25 160 HIS B CA 1
ATOM 6165 C C . HIS B 1 160 ? -17.922 -20.219 -31.578 1 96.25 160 HIS B C 1
ATOM 6167 O O . HIS B 1 160 ? -16.953 -20.328 -32.344 1 96.25 160 HIS B O 1
ATOM 6173 N N . SER B 1 161 ? -18.281 -21.156 -30.719 1 96.94 161 SER B N 1
ATOM 6174 C CA . SER B 1 161 ? -17.531 -22.406 -30.531 1 96.94 161 SER B CA 1
ATOM 6175 C C . SER B 1 161 ? -18.469 -23.578 -30.297 1 96.94 161 SER B C 1
ATOM 6177 O O . SER B 1 161 ? -19.609 -23.406 -29.875 1 96.94 161 SER B O 1
ATOM 6179 N N . THR B 1 162 ? -17.969 -24.766 -30.672 1 96.94 162 THR B N 1
ATOM 6180 C CA . THR B 1 162 ? -18.734 -25.969 -30.391 1 96.94 162 THR B CA 1
ATOM 6181 C C . THR B 1 162 ? -18.828 -26.219 -28.875 1 96.94 162 THR B C 1
ATOM 6183 O O . THR B 1 162 ? -19.891 -26.531 -28.359 1 96.94 162 THR B O 1
ATOM 6186 N N . PHE B 1 163 ? -17.703 -26.109 -28.234 1 98.19 163 PHE B N 1
ATOM 6187 C CA . PHE B 1 163 ? -17.641 -26.312 -26.781 1 98.19 163 PHE B CA 1
ATOM 6188 C C . PHE B 1 163 ? -17 -25.141 -26.078 1 98.19 163 PHE B C 1
ATOM 6190 O O . PHE B 1 163 ? -16.188 -24.422 -26.688 1 98.19 163 PHE B O 1
ATOM 6197 N N . TYR B 1 164 ? -17.375 -24.938 -24.938 1 98.69 164 TYR B N 1
ATOM 6198 C CA . TYR B 1 164 ? -16.781 -23.953 -24.016 1 98.69 164 TYR B CA 1
ATOM 6199 C C . TYR B 1 164 ? -16.266 -24.625 -22.766 1 98.69 164 TYR B C 1
ATOM 6201 O O . TYR B 1 164 ? -16.969 -25.438 -22.141 1 98.69 164 TYR B O 1
ATOM 6209 N N . VAL B 1 165 ? -15.023 -24.406 -22.469 1 98.69 165 VAL B N 1
ATOM 6210 C CA . VAL B 1 165 ? -14.383 -25 -21.297 1 98.69 165 VAL B CA 1
ATOM 6211 C C . VAL B 1 165 ? -13.914 -23.891 -20.359 1 98.69 165 VAL B C 1
ATOM 6213 O O . VAL B 1 165 ? -13.305 -22.906 -20.781 1 98.69 165 VAL B O 1
ATOM 6216 N N . PHE B 1 166 ? -14.188 -24.016 -19.109 1 98.69 166 PHE B N 1
ATOM 6217 C CA . PHE B 1 166 ? -13.766 -23.078 -18.078 1 98.69 166 PHE B CA 1
ATOM 6218 C C . PHE B 1 166 ? -12.812 -23.734 -17.094 1 98.69 166 PHE B C 1
ATOM 6220 O O . PHE B 1 166 ? -13.125 -24.797 -16.531 1 98.69 166 PHE B O 1
ATOM 6227 N N . LEU B 1 167 ? -11.68 -23.109 -16.875 1 98.25 167 LEU B N 1
ATOM 6228 C CA . LEU B 1 167 ? -10.648 -23.672 -16.016 1 98.25 167 LEU B CA 1
ATOM 6229 C C . LEU B 1 167 ? -10.148 -22.641 -15.008 1 98.25 167 LEU B C 1
ATOM 6231 O O . LEU B 1 167 ? -10.43 -21.438 -15.148 1 98.25 167 LEU B O 1
ATOM 6235 N N . GLN B 1 168 ? -9.422 -23.109 -13.969 1 95.88 168 GLN B N 1
ATOM 6236 C CA . GLN B 1 168 ? -8.688 -22.266 -13.031 1 95.88 168 GLN B CA 1
ATOM 6237 C C . GLN B 1 168 ? -7.18 -22.391 -13.25 1 95.88 168 GLN B C 1
ATOM 6239 O O . GLN B 1 168 ? -6.699 -23.391 -13.781 1 95.88 168 GLN B O 1
ATOM 6244 N N . ASP B 1 169 ? -6.473 -21.391 -12.844 1 95.31 169 ASP B N 1
ATOM 6245 C CA . ASP B 1 169 ? -5.051 -21.312 -13.172 1 95.31 169 ASP B CA 1
ATOM 6246 C C . ASP B 1 169 ? -4.238 -22.281 -12.32 1 95.31 169 ASP B C 1
ATOM 6248 O O . ASP B 1 169 ? -3.053 -22.5 -12.578 1 95.31 169 ASP B O 1
ATOM 6252 N N . ASP B 1 170 ? -4.855 -22.938 -11.336 1 92.81 170 ASP B N 1
ATOM 6253 C CA . ASP B 1 170 ? -4.117 -23.891 -10.523 1 92.81 170 ASP B CA 1
ATOM 6254 C C . ASP B 1 170 ? -4.531 -25.328 -10.852 1 92.81 170 ASP B C 1
ATOM 6256 O O . ASP B 1 170 ? -4.363 -26.219 -10.023 1 92.81 170 ASP B O 1
ATOM 6260 N N . MET B 1 171 ? -5.07 -25.5 -12.031 1 95.38 171 MET B N 1
ATOM 6261 C CA . MET B 1 171 ? -5.418 -26.828 -12.539 1 95.38 171 MET B CA 1
ATOM 6262 C C . MET B 1 171 ? -4.406 -27.297 -13.57 1 95.38 171 MET B C 1
ATOM 6264 O O . MET B 1 171 ? -3.764 -26.484 -14.234 1 95.38 171 MET B O 1
ATOM 6268 N N . ARG B 1 172 ? -4.258 -28.609 -13.664 1 96.88 172 ARG B N 1
ATOM 6269 C CA . ARG B 1 172 ? -3.572 -29.312 -14.742 1 96.88 172 ARG B CA 1
ATOM 6270 C C . ARG B 1 172 ? -4.531 -30.203 -15.508 1 96.88 172 ARG B C 1
ATOM 6272 O O . ARG B 1 172 ? -5.578 -30.594 -14.984 1 96.88 172 ARG B O 1
ATOM 6279 N N . ILE B 1 173 ? -4.172 -30.5 -16.75 1 98 173 ILE B N 1
ATOM 6280 C CA . ILE B 1 173 ? -5.102 -31.25 -17.578 1 98 173 ILE B CA 1
ATOM 6281 C C . ILE B 1 173 ? -4.543 -32.656 -17.844 1 98 173 ILE B C 1
ATOM 6283 O O . ILE B 1 173 ? -3.324 -32.844 -17.922 1 98 173 ILE B O 1
ATOM 6287 N N . CYS B 1 174 ? -5.406 -33.625 -17.969 1 98 174 CYS B N 1
ATOM 6288 C CA . CYS B 1 174 ? -5.004 -35 -18.266 1 98 174 CYS B CA 1
ATOM 6289 C C . CYS B 1 174 ? -4.559 -35.125 -19.719 1 98 174 CYS B C 1
ATOM 6291 O O . CYS B 1 174 ? -4.641 -34.188 -20.484 1 98 174 CYS B O 1
ATOM 6293 N N . SER B 1 175 ? -4.035 -36.344 -20.047 1 95.81 175 SER B N 1
ATOM 6294 C CA . SER B 1 175 ? -3.682 -36.656 -21.422 1 95.81 175 SER B CA 1
ATOM 6295 C C . SER B 1 175 ? -4.91 -36.625 -22.328 1 95.81 175 SER B C 1
ATOM 6297 O O . SER B 1 175 ? -5.98 -37.094 -21.953 1 95.81 175 SER B O 1
ATOM 6299 N N . GLN B 1 176 ? -4.746 -36 -23.531 1 94.31 176 GLN B N 1
ATOM 6300 C CA . GLN B 1 176 ? -5.828 -35.875 -24.5 1 94.31 176 GLN B CA 1
ATOM 6301 C C . GLN B 1 176 ? -7.062 -35.219 -23.859 1 94.31 176 GLN B C 1
ATOM 6303 O O . GLN B 1 176 ? -8.18 -35.719 -24.031 1 94.31 176 GLN B O 1
ATOM 6308 N N . PHE B 1 177 ? -6.895 -34.219 -23.203 1 97.44 177 PHE B N 1
ATOM 6309 C CA . PHE B 1 177 ? -7.891 -33.625 -22.328 1 97.44 177 PHE B CA 1
ATOM 6310 C C . PHE B 1 177 ? -9.117 -33.188 -23.125 1 97.44 177 PHE B C 1
ATOM 6312 O O . PHE B 1 177 ? -10.242 -33.594 -22.797 1 97.44 177 PHE B O 1
ATOM 6319 N N . LEU B 1 178 ? -8.992 -32.406 -24.156 1 96.06 178 LEU B N 1
ATOM 6320 C CA . LEU B 1 178 ? -10.125 -31.875 -24.906 1 96.06 178 LEU B CA 1
ATOM 6321 C C . LEU B 1 178 ? -10.891 -33 -25.594 1 96.06 178 LEU B C 1
ATOM 6323 O O . LEU B 1 178 ? -12.125 -33 -25.625 1 96.06 178 LEU B O 1
ATOM 6327 N N . SER B 1 179 ? -10.164 -33.969 -26.094 1 94.44 179 SER B N 1
ATOM 6328 C CA . SER B 1 179 ? -10.805 -35.125 -26.734 1 94.44 179 SER B CA 1
ATOM 6329 C C . SER B 1 179 ? -11.625 -35.938 -25.719 1 94.44 179 SER B C 1
ATOM 6331 O O . SER B 1 179 ? -12.742 -36.375 -26.031 1 94.44 179 SER B O 1
ATOM 6333 N N . ARG B 1 180 ? -11.039 -36.125 -24.609 1 96 180 ARG B N 1
ATOM 6334 C CA . ARG B 1 180 ? -11.734 -36.875 -23.578 1 96 180 ARG B CA 1
ATOM 6335 C C . ARG B 1 180 ? -12.961 -36.125 -23.078 1 96 180 ARG B C 1
ATOM 6337 O O . ARG B 1 180 ? -14.023 -36.719 -22.875 1 96 180 ARG B O 1
ATOM 6344 N N . ALA B 1 181 ? -12.797 -34.875 -22.859 1 97.5 181 ALA B N 1
ATOM 6345 C CA . ALA B 1 181 ? -13.922 -34.062 -22.406 1 97.5 181 ALA B CA 1
ATOM 6346 C C . ALA B 1 181 ? -15.078 -34.125 -23.406 1 97.5 181 ALA B C 1
ATOM 6348 O O . ALA B 1 181 ? -16.234 -34.25 -23.016 1 97.5 181 ALA B O 1
ATOM 6349 N N . GLN B 1 182 ? -14.742 -33.969 -24.672 1 96.31 182 GLN B N 1
ATOM 6350 C CA . GLN B 1 182 ? -15.742 -34.062 -25.719 1 96.31 182 GLN B CA 1
ATOM 6351 C C . GLN B 1 182 ? -16.422 -35.438 -25.719 1 96.31 182 GLN B C 1
ATOM 6353 O O . GLN B 1 182 ? -17.656 -35.5 -25.797 1 96.31 182 GLN B O 1
ATOM 6358 N N . LYS B 1 183 ? -15.641 -36.406 -25.625 1 95.69 183 LYS B N 1
ATOM 6359 C CA . LYS B 1 183 ? -16.172 -37.781 -25.625 1 95.69 183 LYS B CA 1
ATOM 6360 C C . LYS B 1 183 ? -17.141 -37.969 -24.469 1 95.69 183 LYS B C 1
ATOM 6362 O O . LYS B 1 183 ? -18.219 -38.531 -24.641 1 95.69 183 LYS B O 1
ATOM 6367 N N . PHE B 1 184 ? -16.734 -37.562 -23.297 1 96.75 184 PHE B N 1
ATOM 6368 C CA . PHE B 1 184 ? -17.562 -37.719 -22.109 1 96.75 184 PHE B CA 1
ATOM 6369 C C . PHE B 1 184 ? -18.875 -36.969 -22.25 1 96.75 184 PHE B C 1
ATOM 6371 O O . PHE B 1 184 ? -19.922 -37.438 -21.828 1 96.75 184 PHE B O 1
ATOM 6378 N N . TRP B 1 185 ? -18.828 -35.781 -22.859 1 97.12 185 TRP B N 1
ATOM 6379 C CA . TRP B 1 185 ? -20.031 -35 -23.109 1 97.12 185 TRP B CA 1
ATOM 6380 C C . TRP B 1 185 ? -20.984 -35.719 -24.062 1 97.12 185 TRP B C 1
ATOM 6382 O O . TRP B 1 185 ? -22.188 -35.75 -23.828 1 97.12 185 TRP B O 1
ATOM 6392 N N . LEU B 1 186 ? -20.438 -36.281 -25.109 1 95.5 186 LEU B N 1
ATOM 6393 C CA . LEU B 1 186 ? -21.219 -36.844 -26.188 1 95.5 186 LEU B CA 1
ATOM 6394 C C . LEU B 1 186 ? -21.875 -38.156 -25.75 1 95.5 186 LEU B C 1
ATOM 6396 O O . LEU B 1 186 ? -22.891 -38.594 -26.328 1 95.5 186 LEU B O 1
ATOM 6400 N N . VAL B 1 187 ? -21.406 -38.781 -24.75 1 94.38 187 VAL B N 1
ATOM 6401 C CA . VAL B 1 187 ? -21.969 -40.031 -24.25 1 94.38 187 VAL B CA 1
ATOM 6402 C C . VAL B 1 187 ? -23.281 -39.75 -23.516 1 94.38 187 VAL B C 1
ATOM 6404 O O . VAL B 1 187 ? -24.141 -40.625 -23.391 1 94.38 187 VAL B O 1
ATOM 6407 N N . ILE B 1 188 ? -23.359 -38.531 -23 1 95.62 188 ILE B N 1
ATOM 6408 C CA . ILE B 1 188 ? -24.562 -38.156 -22.266 1 95.62 188 ILE B CA 1
ATOM 6409 C C . ILE B 1 188 ? -25.719 -37.938 -23.234 1 95.62 188 ILE B C 1
ATOM 6411 O O . ILE B 1 188 ? -25.766 -36.938 -23.922 1 95.62 188 ILE B O 1
ATOM 6415 N N . GLU B 1 189 ? -26.719 -38.75 -23.219 1 92.38 189 GLU B N 1
ATOM 6416 C CA . GLU B 1 189 ? -27.844 -38.688 -24.141 1 92.38 189 GLU B CA 1
ATOM 6417 C C . GLU B 1 189 ? -28.969 -37.812 -23.578 1 92.38 189 GLU B C 1
ATOM 6419 O O . GLU B 1 189 ? -29.906 -37.438 -24.281 1 92.38 189 GLU B O 1
ATOM 6424 N N . ASP B 1 190 ? -28.797 -37.281 -22.5 1 93.12 190 ASP B N 1
ATOM 6425 C CA . ASP B 1 190 ? -29.781 -36.406 -21.828 1 93.12 190 ASP B CA 1
ATOM 6426 C C . ASP B 1 190 ? -29.922 -35.062 -22.547 1 93.12 190 ASP B C 1
ATOM 6428 O O . ASP B 1 190 ? -28.953 -34.312 -22.625 1 93.12 190 ASP B O 1
ATOM 6432 N N . THR B 1 191 ? -31.125 -34.781 -23.031 1 94.19 191 THR B N 1
ATOM 6433 C CA . THR B 1 191 ? -31.375 -33.562 -23.766 1 94.19 191 THR B CA 1
ATOM 6434 C C . THR B 1 191 ? -31.422 -32.344 -22.828 1 94.19 191 THR B C 1
ATOM 6436 O O . THR B 1 191 ? -31.359 -31.203 -23.266 1 94.19 191 THR B O 1
ATOM 6439 N N . TYR B 1 192 ? -31.438 -32.562 -21.562 1 95.88 192 TYR B N 1
ATOM 6440 C CA . TYR B 1 192 ? -31.516 -31.484 -20.578 1 95.88 192 TYR B CA 1
ATOM 6441 C C . TYR B 1 192 ? -30.141 -31.203 -19.969 1 95.88 192 TYR B C 1
ATOM 6443 O O . TYR B 1 192 ? -30.031 -30.359 -19.078 1 95.88 192 TYR B O 1
ATOM 6451 N N . LYS B 1 193 ? -29.141 -31.844 -20.469 1 96.62 193 LYS B N 1
ATOM 6452 C CA . LYS B 1 193 ? -27.812 -31.609 -19.938 1 96.62 193 LYS B CA 1
ATOM 6453 C C . LYS B 1 193 ? -27.328 -30.188 -20.266 1 96.62 193 LYS B C 1
ATOM 6455 O O . LYS B 1 193 ? -27.562 -29.688 -21.359 1 96.62 193 LYS B O 1
ATOM 6460 N N . MET B 1 194 ? -26.672 -29.531 -19.297 1 97.88 194 MET B N 1
ATOM 6461 C CA . MET B 1 194 ? -26.219 -28.156 -19.516 1 97.88 194 MET B CA 1
ATOM 6462 C C . MET B 1 194 ? -24.734 -28.031 -19.234 1 97.88 194 MET B C 1
ATOM 6464 O O . MET B 1 194 ? -24.047 -27.234 -19.875 1 97.88 194 MET B O 1
ATOM 6468 N N . THR B 1 195 ? -24.266 -28.781 -18.234 1 97.94 195 THR B N 1
ATOM 6469 C CA . THR B 1 195 ? -22.875 -28.656 -17.844 1 97.94 195 THR B CA 1
ATOM 6470 C C . THR B 1 195 ? -22.266 -30.016 -17.531 1 97.94 195 THR B C 1
ATOM 6472 O O . THR B 1 195 ? -22.984 -30.953 -17.156 1 97.94 195 THR B O 1
ATOM 6475 N N . LEU B 1 196 ? -21 -30.125 -17.766 1 97.75 196 LEU B N 1
ATOM 6476 C CA . LEU B 1 196 ? -20.203 -31.281 -17.359 1 97.75 196 LEU B CA 1
ATOM 6477 C C . LEU B 1 196 ? -18.984 -30.859 -16.547 1 97.75 196 LEU B C 1
ATOM 6479 O O . LEU B 1 196 ? -18.016 -30.328 -17.094 1 97.75 196 LEU B O 1
ATOM 6483 N N . SER B 1 197 ? -19.047 -31.078 -15.25 1 96.44 197 SER B N 1
ATOM 6484 C CA . SER B 1 197 ? -17.891 -30.797 -14.391 1 96.44 197 SER B CA 1
ATOM 6485 C C . SER B 1 197 ? -16.75 -31.75 -14.688 1 96.44 197 SER B C 1
ATOM 6487 O O . SER B 1 197 ? -16.969 -32.969 -14.812 1 96.44 197 SER B O 1
ATOM 6489 N N . LEU B 1 198 ? -15.578 -31.203 -14.75 1 97.75 198 LEU B N 1
ATOM 6490 C CA . LEU B 1 198 ? -14.438 -31.969 -15.234 1 97.75 198 LEU B CA 1
ATOM 6491 C C . LEU B 1 198 ? -13.492 -32.344 -14.094 1 97.75 198 LEU B C 1
ATOM 6493 O O . LEU B 1 198 ? -12.5 -33.031 -14.305 1 97.75 198 LEU B O 1
ATOM 6497 N N . HIS B 1 199 ? -13.781 -31.812 -12.938 1 95.31 199 HIS B N 1
ATOM 6498 C CA . HIS B 1 199 ? -12.977 -32.094 -11.742 1 95.31 199 HIS B CA 1
ATOM 6499 C C . HIS B 1 199 ? -13.797 -32.781 -10.672 1 95.31 199 HIS B C 1
ATOM 6501 O O . HIS B 1 199 ? -14.977 -32.469 -10.477 1 95.31 199 HIS B O 1
ATOM 6507 N N . CYS B 1 200 ? -13.164 -33.75 -10.047 1 90.38 200 CYS B N 1
ATOM 6508 C CA . CYS B 1 200 ? -13.75 -34.469 -8.922 1 90.38 200 CYS B CA 1
ATOM 6509 C C . CYS B 1 200 ? -12.984 -34.188 -7.633 1 90.38 200 CYS B C 1
ATOM 6511 O O . CYS B 1 200 ? -11.773 -34.406 -7.562 1 90.38 200 CYS B O 1
ATOM 6513 N N . ASP B 1 201 ? -13.711 -33.688 -6.707 1 82.56 201 ASP B N 1
ATOM 6514 C CA . ASP B 1 201 ? -13.094 -33.438 -5.406 1 82.56 201 ASP B CA 1
ATOM 6515 C C . ASP B 1 201 ? -13.5 -34.531 -4.402 1 82.56 201 ASP B C 1
ATOM 6517 O O . ASP B 1 201 ? -14.641 -35 -4.418 1 82.56 201 ASP B O 1
ATOM 6521 N N . SER B 1 202 ? -12.641 -34.875 -3.518 1 74.38 202 SER B N 1
ATOM 6522 C CA . SER B 1 202 ? -12.859 -35.969 -2.58 1 74.38 202 SER B CA 1
ATOM 6523 C C . SER B 1 202 ? -13.977 -35.656 -1.595 1 74.38 202 SER B C 1
ATOM 6525 O O . SER B 1 202 ? -14.711 -36.531 -1.167 1 74.38 202 SER B O 1
ATOM 6527 N N . ASN B 1 203 ? -14.102 -34.438 -1.291 1 69.62 203 ASN B N 1
ATOM 6528 C CA . ASN B 1 203 ? -15.039 -34.062 -0.242 1 69.62 203 ASN B CA 1
ATOM 6529 C C . ASN B 1 203 ? -16.469 -33.938 -0.782 1 69.62 203 ASN B C 1
ATOM 6531 O O . ASN B 1 203 ? -17.422 -33.938 -0.013 1 69.62 203 ASN B O 1
ATOM 6535 N N . ARG B 1 204 ? -16.562 -33.969 -2.088 1 68.12 204 ARG B N 1
ATOM 6536 C CA . ARG B 1 204 ? -17.875 -33.594 -2.607 1 68.12 204 ARG B CA 1
ATOM 6537 C C . ARG B 1 204 ? -18.422 -34.688 -3.527 1 68.12 204 ARG B C 1
ATOM 6539 O O . ARG B 1 204 ? -19.469 -34.5 -4.168 1 68.12 204 ARG B O 1
ATOM 6546 N N . VAL B 1 205 ? -17.828 -35.75 -3.607 1 62.69 205 VAL B N 1
ATOM 6547 C CA . VAL B 1 205 ? -18.234 -36.812 -4.539 1 62.69 205 VAL B CA 1
ATOM 6548 C C . VAL B 1 205 ? -19.609 -37.344 -4.145 1 62.69 205 VAL B C 1
ATOM 6550 O O . VAL B 1 205 ? -20.438 -37.625 -5.004 1 62.69 205 VAL B O 1
ATOM 6553 N N . ASN B 1 206 ? -19.844 -37.344 -2.855 1 62.62 206 ASN B N 1
ATOM 6554 C CA . ASN B 1 206 ? -21.109 -37.906 -2.414 1 62.62 206 ASN B CA 1
ATOM 6555 C C . ASN B 1 206 ? -22.047 -36.844 -1.888 1 62.62 206 ASN B C 1
ATOM 6557 O O . ASN B 1 206 ? -23.062 -37.156 -1.261 1 62.62 206 ASN B O 1
ATOM 6561 N N . TYR B 1 207 ? -21.656 -35.656 -2.182 1 62.97 207 TYR B N 1
ATOM 6562 C CA . TYR B 1 207 ? -22.359 -34.531 -1.573 1 62.97 207 TYR B CA 1
ATOM 6563 C C . TYR B 1 207 ? -23.422 -33.969 -2.516 1 62.97 207 TYR B C 1
ATOM 6565 O O . TYR B 1 207 ? -23.203 -33.875 -3.725 1 62.97 207 TYR B O 1
ATOM 6573 N N . SER B 1 208 ? -24.672 -34.031 -1.972 1 61.97 208 SER B N 1
ATOM 6574 C CA . SER B 1 208 ? -25.766 -33.469 -2.74 1 61.97 208 SER B CA 1
ATOM 6575 C C . SER B 1 208 ? -25.484 -32 -3.137 1 61.97 208 SER B C 1
ATOM 6577 O O . SER B 1 208 ? -26.125 -31.484 -4.055 1 61.97 208 SER B O 1
ATOM 6579 N N . GLY B 1 209 ? -24.375 -31.562 -2.678 1 63.84 209 GLY B N 1
ATOM 6580 C CA . GLY B 1 209 ? -23.938 -30.234 -3.064 1 63.84 209 GLY B CA 1
ATOM 6581 C C . GLY B 1 209 ? -24.891 -29.141 -2.627 1 63.84 209 GLY B C 1
ATOM 6582 O O . GLY B 1 209 ? -25.297 -29.094 -1.463 1 63.84 209 GLY B O 1
ATOM 6583 N N . TRP B 1 210 ? -25.359 -28.234 -3.559 1 79.25 210 TRP B N 1
ATOM 6584 C CA . TRP B 1 210 ? -26.094 -27 -3.287 1 79.25 210 TRP B CA 1
ATOM 6585 C C . TRP B 1 210 ? -27.562 -27.156 -3.65 1 79.25 210 TRP B C 1
ATOM 6587 O O . TRP B 1 210 ? -28.375 -26.266 -3.418 1 79.25 210 TRP B O 1
ATOM 6597 N N . THR B 1 211 ? -27.859 -28.359 -4.242 1 83.94 211 THR B N 1
ATOM 6598 C CA . THR B 1 211 ? -29.25 -28.625 -4.594 1 83.94 211 THR B CA 1
ATOM 6599 C C . THR B 1 211 ? -29.781 -29.859 -3.861 1 83.94 211 THR B C 1
ATOM 6601 O O . THR B 1 211 ? -29.047 -30.469 -3.076 1 83.94 211 THR B O 1
ATOM 6604 N N . THR B 1 212 ? -31 -30.156 -4.078 1 77.44 212 THR B N 1
ATOM 6605 C CA . THR B 1 212 ? -31.625 -31.297 -3.418 1 77.44 212 THR B CA 1
ATOM 6606 C C . THR B 1 212 ? -31.406 -32.562 -4.23 1 77.44 212 THR B C 1
ATOM 6608 O O . THR B 1 212 ? -31.859 -33.656 -3.828 1 77.44 212 THR B O 1
ATOM 6611 N N . LEU B 1 213 ? -30.703 -32.469 -5.309 1 79.69 213 LEU B N 1
ATOM 6612 C CA . LEU B 1 213 ? -30.516 -33.625 -6.176 1 79.69 213 LEU B CA 1
ATOM 6613 C C . LEU B 1 213 ? -29.391 -34.5 -5.66 1 79.69 213 LEU B C 1
ATOM 6615 O O . LEU B 1 213 ? -28.266 -34.031 -5.426 1 79.69 213 LEU B O 1
ATOM 6619 N N . SER B 1 214 ? -29.688 -35.719 -5.48 1 78 214 SER B N 1
ATOM 6620 C CA . SER B 1 214 ? -28.656 -36.688 -5.109 1 78 214 SER B CA 1
ATOM 6621 C C . SER B 1 214 ? -27.906 -37.188 -6.332 1 78 214 SER B C 1
ATOM 6623 O O . SER B 1 214 ? -28.516 -37.5 -7.359 1 78 214 SER B O 1
ATOM 6625 N N . SER B 1 215 ? -26.672 -37.281 -6.23 1 81.56 215 SER B N 1
ATOM 6626 C CA . SER B 1 215 ? -25.844 -37.719 -7.34 1 81.56 215 SER B CA 1
ATOM 6627 C C . SER B 1 215 ? -26.156 -39.156 -7.703 1 81.56 215 SER B C 1
ATOM 6629 O O . SER B 1 215 ? -26.406 -40 -6.824 1 81.56 215 SER B O 1
ATOM 6631 N N . ARG B 1 216 ? -26.188 -39.469 -9.047 1 83.5 216 ARG B N 1
ATOM 6632 C CA . ARG B 1 216 ? -26.453 -40.812 -9.555 1 83.5 216 ARG B CA 1
ATOM 6633 C C . ARG B 1 216 ? -25.531 -41.156 -10.719 1 83.5 216 ARG B C 1
ATOM 6635 O O . ARG B 1 216 ? -25.375 -40.375 -11.648 1 83.5 216 ARG B O 1
ATOM 6642 N N . GLN B 1 217 ? -24.984 -42.344 -10.578 1 84.62 217 GLN B N 1
ATOM 6643 C CA . GLN B 1 217 ? -24.156 -42.812 -11.68 1 84.62 217 GLN B CA 1
ATOM 6644 C C . GLN B 1 217 ? -25 -43.094 -12.914 1 84.62 217 GLN B C 1
ATOM 6646 O O . GLN B 1 217 ? -25.953 -43.875 -12.852 1 84.62 217 GLN B O 1
ATOM 6651 N N . MET B 1 218 ? -24.734 -42.5 -14 1 81 218 MET B N 1
ATOM 6652 C CA . MET B 1 218 ? -25.516 -42.688 -15.219 1 81 218 MET B CA 1
ATOM 6653 C C . MET B 1 218 ? -24.797 -43.594 -16.203 1 81 218 MET B C 1
ATOM 6655 O O . MET B 1 218 ? -25.422 -44.312 -16.969 1 81 218 MET B O 1
ATOM 6659 N N . ASP B 1 219 ? -23.547 -43.438 -16.328 1 80.81 219 ASP B N 1
ATOM 6660 C CA . ASP B 1 219 ? -22.656 -44.25 -17.156 1 80.81 219 ASP B CA 1
ATOM 6661 C C . ASP B 1 219 ? -21.312 -44.469 -16.453 1 80.81 219 ASP B C 1
ATOM 6663 O O . ASP B 1 219 ? -21.078 -43.906 -15.375 1 80.81 219 ASP B O 1
ATOM 6667 N N . ASN B 1 220 ? -20.594 -45.312 -17.047 1 84.38 220 ASN B N 1
ATOM 6668 C CA . ASN B 1 220 ? -19.312 -45.625 -16.438 1 84.38 220 ASN B CA 1
ATOM 6669 C C . ASN B 1 220 ? -18.406 -44.406 -16.344 1 84.38 220 ASN B C 1
ATOM 6671 O O . ASN B 1 220 ? -17.438 -44.375 -15.578 1 84.38 220 ASN B O 1
ATOM 6675 N N . ILE B 1 221 ? -18.844 -43.438 -17.094 1 90.94 221 ILE B N 1
ATOM 6676 C CA . ILE B 1 221 ? -17.828 -42.375 -17.156 1 90.94 221 ILE B CA 1
ATOM 6677 C C . ILE B 1 221 ? -18.453 -41.031 -16.688 1 90.94 221 ILE B C 1
ATOM 6679 O O . ILE B 1 221 ? -17.75 -40.031 -16.531 1 90.94 221 ILE B O 1
ATOM 6683 N N . VAL B 1 222 ? -19.766 -40.969 -16.406 1 93.62 222 VAL B N 1
ATOM 6684 C CA . VAL B 1 222 ? -20.375 -39.688 -16 1 93.62 222 VAL B CA 1
ATOM 6685 C C . VAL B 1 222 ? -21.359 -39.938 -14.859 1 93.62 222 VAL B C 1
ATOM 6687 O O . VAL B 1 222 ? -21.922 -41.031 -14.742 1 93.62 222 VAL B O 1
ATOM 6690 N N . VAL B 1 223 ? -21.56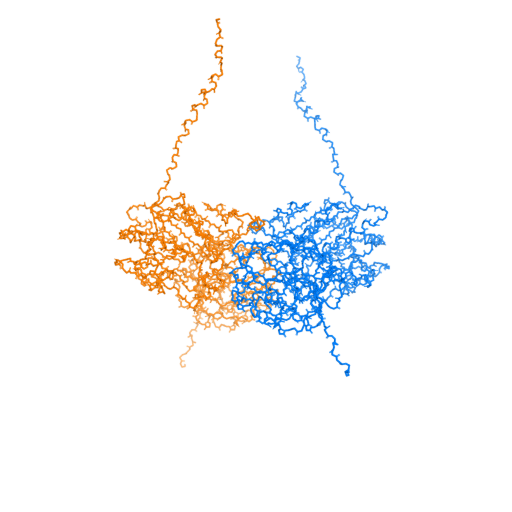2 -38.906 -14.07 1 92 223 VAL B N 1
ATOM 6691 C CA . VAL B 1 223 ? -22.438 -38.938 -12.906 1 92 223 VAL B CA 1
ATOM 6692 C C . VAL B 1 223 ? -23.391 -37.719 -12.969 1 92 223 VAL B C 1
ATOM 6694 O O . VAL B 1 223 ? -22.953 -36.625 -13.273 1 92 223 VAL B O 1
ATOM 6697 N N . LEU B 1 224 ? -24.641 -38 -12.859 1 91.75 224 LEU B N 1
ATOM 6698 C CA . LEU B 1 224 ? -25.578 -36.906 -12.633 1 91.75 224 LEU B CA 1
ATOM 6699 C C . LEU B 1 224 ? -25.297 -36.219 -11.305 1 91.75 224 LEU B C 1
ATOM 6701 O O . LEU B 1 224 ? -25.156 -36.875 -10.273 1 91.75 224 LEU B O 1
ATOM 6705 N N . SER B 1 225 ? -25.094 -34.906 -11.336 1 89.94 225 SER B N 1
ATOM 6706 C CA . SER B 1 225 ? -24.703 -34.156 -10.148 1 89.94 225 SER B CA 1
ATOM 6707 C C . SER B 1 225 ? -25.672 -33.031 -9.852 1 89.94 225 SER B C 1
ATOM 6709 O O . SER B 1 225 ? -26.328 -32.531 -10.758 1 89.94 225 SER B O 1
ATOM 6711 N N . GLY B 1 226 ? -25.719 -32.656 -8.594 1 86.94 226 GLY B N 1
ATOM 6712 C CA . GLY B 1 226 ? -26.578 -31.578 -8.18 1 86.94 226 GLY B CA 1
ATOM 6713 C C . GLY B 1 226 ? -25.859 -30.234 -8.117 1 86.94 226 GLY B C 1
ATOM 6714 O O . GLY B 1 226 ? -26.359 -29.281 -7.504 1 86.94 226 GLY B O 1
ATOM 6715 N N . TRP B 1 227 ? -24.625 -30.188 -8.703 1 89.31 227 TRP B N 1
ATOM 6716 C CA . TRP B 1 227 ? -23.922 -28.922 -8.609 1 89.31 227 TRP B CA 1
ATOM 6717 C C . TRP B 1 227 ? -22.906 -28.766 -9.734 1 89.31 227 TRP B C 1
ATOM 6719 O O . TRP B 1 227 ? -22.531 -29.766 -10.367 1 89.31 227 TRP B O 1
ATOM 6729 N N . VAL B 1 228 ? -22.578 -27.609 -10.047 1 91.88 228 VAL B N 1
ATOM 6730 C CA . VAL B 1 228 ? -21.516 -27.219 -10.953 1 91.88 228 VAL B CA 1
ATOM 6731 C C . VAL B 1 228 ? -20.688 -26.094 -10.328 1 91.88 228 VAL B C 1
ATOM 6733 O O . VAL B 1 228 ? -21.219 -25.266 -9.57 1 91.88 228 VAL B O 1
ATOM 6736 N N . GLU B 1 229 ? -19.438 -26.125 -10.5 1 91.19 229 GLU B N 1
ATOM 6737 C CA . GLU B 1 229 ? -18.547 -25.078 -10 1 91.19 229 GLU B CA 1
ATOM 6738 C C . GLU B 1 229 ? -18.578 -23.844 -10.906 1 91.19 229 GLU B C 1
ATOM 6740 O O . GLU B 1 229 ? -19.188 -23.875 -11.977 1 91.19 229 GLU B O 1
ATOM 6745 N N . SER B 1 230 ? -17.969 -22.75 -10.398 1 92.75 230 SER B N 1
ATOM 6746 C CA . SER B 1 230 ? -17.859 -21.547 -11.219 1 92.75 230 SER B CA 1
ATOM 6747 C C . SER B 1 230 ? -16.844 -21.75 -12.344 1 92.75 230 SER B C 1
ATOM 6749 O O . SER B 1 230 ? -16.812 -20.969 -13.305 1 92.75 230 SER B O 1
ATOM 6751 N N . SER B 1 231 ? -16.062 -22.781 -12.188 1 95.19 231 SER B N 1
ATOM 6752 C CA . SER B 1 231 ? -15.055 -23.188 -13.172 1 95.19 231 SER B CA 1
ATOM 6753 C C . SER B 1 231 ? -14.93 -24.703 -13.25 1 95.19 231 SER B C 1
ATOM 6755 O O . SER B 1 231 ? -15.789 -25.422 -12.758 1 95.19 231 SER B O 1
ATOM 6757 N N . ASN B 1 232 ? -14.102 -25.125 -14.102 1 97.12 232 ASN B N 1
ATOM 6758 C CA . ASN B 1 232 ? -13.773 -26.547 -14.258 1 97.12 232 ASN B CA 1
ATOM 6759 C C . ASN B 1 232 ? -14.938 -27.328 -14.844 1 97.12 232 ASN B C 1
ATOM 6761 O O . ASN B 1 232 ? -15.289 -28.406 -14.352 1 97.12 232 ASN B O 1
ATOM 6765 N N . PHE B 1 233 ? -15.547 -26.812 -15.812 1 98.12 233 PHE B N 1
ATOM 6766 C CA . PHE B 1 233 ? -16.625 -27.547 -16.469 1 98.12 233 PHE B CA 1
ATOM 6767 C C . PHE B 1 233 ? -16.656 -27.25 -17.953 1 98.12 233 PHE B C 1
ATOM 6769 O O . PHE B 1 233 ? -15.977 -26.328 -18.438 1 98.12 233 PHE B O 1
ATOM 6776 N N . LEU B 1 234 ? -17.312 -28.047 -18.719 1 98.62 234 LEU B N 1
ATOM 6777 C CA . LEU B 1 234 ? -17.578 -27.953 -20.156 1 98.62 234 LEU B CA 1
ATOM 6778 C C . LEU B 1 234 ? -19.062 -27.734 -20.422 1 98.62 234 LEU B C 1
ATOM 6780 O O . LEU B 1 234 ? -19.906 -28.312 -19.734 1 98.62 234 LEU B O 1
ATOM 6784 N N . CYS B 1 235 ? -19.359 -26.938 -21.391 1 98.56 235 CYS B N 1
ATOM 6785 C CA . CYS B 1 235 ? -20.734 -26.75 -21.844 1 98.56 235 CYS B CA 1
ATOM 6786 C C . CYS B 1 235 ? -20.781 -26.422 -23.328 1 98.56 235 CYS B C 1
ATOM 6788 O O . CYS B 1 235 ? -19.75 -26.266 -23.969 1 98.56 235 CYS B O 1
ATOM 6790 N N . GLU B 1 236 ? -21.906 -26.453 -23.859 1 98.19 236 GLU B N 1
ATOM 6791 C CA . GLU B 1 236 ? -22.172 -25.938 -25.203 1 98.19 236 GLU B CA 1
ATOM 6792 C C . GLU B 1 236 ? -22.75 -24.531 -25.156 1 98.19 236 GLU B C 1
ATOM 6794 O O . GLU B 1 236 ? -22.953 -23.969 -24.078 1 98.19 236 GLU B O 1
ATOM 6799 N N . ARG B 1 237 ? -22.922 -23.969 -26.25 1 97.62 237 ARG B N 1
ATOM 6800 C CA . ARG B 1 237 ? -23.359 -22.578 -26.359 1 97.62 237 ARG B CA 1
ATOM 6801 C C . ARG B 1 237 ? -24.734 -22.391 -25.734 1 97.62 237 ARG B C 1
ATOM 6803 O O . ARG B 1 237 ? -25.031 -21.328 -25.188 1 97.62 237 ARG B O 1
ATOM 6810 N N . ARG B 1 238 ? -25.578 -23.391 -25.719 1 97.19 238 ARG B N 1
ATOM 6811 C CA . ARG B 1 238 ? -26.938 -23.328 -25.203 1 97.19 238 ARG B CA 1
ATOM 6812 C C . ARG B 1 238 ? -26.938 -22.891 -23.734 1 97.19 238 ARG B C 1
ATOM 6814 O O . ARG B 1 238 ? -27.844 -22.172 -23.297 1 97.19 238 ARG B O 1
ATOM 6821 N N . PHE B 1 239 ? -26 -23.359 -22.953 1 97.94 239 PHE B N 1
ATOM 6822 C CA . PHE B 1 239 ? -25.891 -22.969 -21.562 1 97.94 239 PHE B CA 1
ATOM 6823 C C . PHE B 1 239 ? -25.688 -21.453 -21.453 1 97.94 239 PHE B C 1
ATOM 6825 O O . PHE B 1 239 ? -26.375 -20.781 -20.672 1 97.94 239 PHE B O 1
ATOM 6832 N N . LEU B 1 240 ? -24.734 -20.906 -22.203 1 98.25 240 LEU B N 1
ATOM 6833 C CA . LEU B 1 240 ? -24.391 -19.484 -22.188 1 98.25 240 LEU B CA 1
ATOM 6834 C C . LEU B 1 240 ? -25.562 -18.641 -22.672 1 98.25 240 LEU B C 1
ATOM 6836 O O . LEU B 1 240 ? -25.812 -17.562 -22.141 1 98.25 240 LEU B O 1
ATOM 6840 N N . GLU B 1 241 ? -26.203 -19.156 -23.688 1 97.75 241 GLU B N 1
ATOM 6841 C CA . GLU B 1 241 ? -27.391 -18.453 -24.203 1 97.75 241 GLU B CA 1
ATOM 6842 C C . GLU B 1 241 ? -28.516 -18.453 -23.172 1 97.75 241 GLU B C 1
ATOM 6844 O O . GLU B 1 241 ? -29.188 -17.422 -22.984 1 97.75 241 GLU B O 1
ATOM 6849 N N . TRP B 1 242 ? -28.656 -19.594 -22.562 1 97 242 TRP B N 1
ATOM 6850 C CA . TRP B 1 242 ? -29.703 -19.719 -21.547 1 97 242 TRP B CA 1
ATOM 6851 C C . TRP B 1 242 ? -29.531 -18.688 -20.438 1 97 242 TRP B C 1
ATOM 6853 O O . TRP B 1 242 ? -30.5 -18.109 -19.969 1 97 242 TRP B O 1
ATOM 6863 N N . ILE B 1 243 ? -28.312 -18.453 -20.062 1 97.06 243 ILE B N 1
ATOM 6864 C CA . ILE B 1 243 ? -28.078 -17.547 -18.953 1 97.06 243 ILE B CA 1
ATOM 6865 C C . ILE B 1 243 ? -27.797 -16.141 -19.484 1 97.06 243 ILE B C 1
ATOM 6867 O O . ILE B 1 243 ? -27.344 -15.273 -18.734 1 97.06 243 ILE B O 1
ATOM 6871 N N . ASN B 1 244 ? -27.922 -15.898 -20.812 1 97.38 244 ASN B N 1
ATOM 6872 C CA . ASN B 1 244 ? -27.797 -14.617 -21.5 1 97.38 244 ASN B CA 1
ATOM 6873 C C . ASN B 1 244 ? -26.375 -14.062 -21.391 1 97.38 244 ASN B C 1
ATOM 6875 O O . ASN B 1 244 ? -26.188 -12.859 -21.219 1 97.38 244 ASN B O 1
ATOM 6879 N N . PHE B 1 245 ? -25.453 -14.961 -21.422 1 97.56 245 PHE B N 1
ATOM 6880 C CA . PHE B 1 245 ? -24.031 -14.617 -21.391 1 97.56 245 PHE B CA 1
ATOM 6881 C C . PHE B 1 245 ? -23.719 -13.688 -20.234 1 97.56 245 PHE B C 1
ATOM 6883 O O . PHE B 1 245 ? -23.016 -12.688 -20.406 1 97.56 245 PHE B O 1
ATOM 6890 N N . SER B 1 246 ? -24.266 -14.016 -19.094 1 95.88 246 SER B N 1
ATOM 6891 C CA . SER B 1 246 ? -24.062 -13.234 -17.875 1 95.88 246 SER B CA 1
ATOM 6892 C C . SER B 1 246 ? -24.203 -14.102 -16.625 1 95.88 246 SER B C 1
ATOM 6894 O O . SER B 1 246 ? -24.359 -15.32 -16.734 1 95.88 246 SER B O 1
ATOM 6896 N N . VAL B 1 247 ? -23.906 -13.586 -15.5 1 94.88 247 VAL B N 1
ATOM 6897 C CA . VAL B 1 247 ? -24.172 -14.227 -14.211 1 94.88 247 VAL B CA 1
ATOM 6898 C C . VAL B 1 247 ? -24.719 -13.211 -13.227 1 94.88 247 VAL B C 1
ATOM 6900 O O . VAL B 1 247 ? -24.328 -12.039 -13.234 1 94.88 247 VAL B O 1
ATOM 6903 N N . PRO B 1 248 ? -25.625 -13.633 -12.453 1 93.12 248 PRO B N 1
ATOM 6904 C CA . PRO B 1 248 ? -26.172 -12.711 -11.453 1 93.12 248 PRO B CA 1
ATOM 6905 C C . PRO B 1 248 ? -25.141 -12.289 -10.414 1 93.12 248 PRO B C 1
ATOM 6907 O O . PRO B 1 248 ? -24.188 -13.039 -10.141 1 93.12 248 PRO B O 1
ATOM 6910 N N . THR B 1 249 ? -25.422 -11.141 -9.883 1 91.06 249 THR B N 1
ATOM 6911 C CA . THR B 1 249 ? -24.609 -10.664 -8.766 1 91.06 249 THR B CA 1
ATOM 6912 C C . THR B 1 249 ? -24.828 -11.531 -7.531 1 91.06 249 THR B C 1
ATOM 6914 O O . THR B 1 249 ? -25.969 -11.93 -7.242 1 91.06 249 THR B O 1
ATOM 6917 N N . VAL B 1 250 ? -23.75 -11.836 -6.91 1 91.75 250 VAL B N 1
ATOM 6918 C CA . VAL B 1 250 ? -23.875 -12.531 -5.633 1 91.75 250 VAL B CA 1
ATOM 6919 C C . VAL B 1 250 ? -24 -11.516 -4.5 1 91.75 250 VAL B C 1
ATOM 6921 O O . VAL B 1 250 ? -23.125 -10.656 -4.336 1 91.75 250 VAL B O 1
ATOM 6924 N N . ASN B 1 251 ? -25 -11.625 -3.752 1 87.94 251 ASN B N 1
ATOM 6925 C CA . ASN B 1 251 ? -25.281 -10.664 -2.693 1 87.94 251 ASN B CA 1
ATOM 6926 C C . ASN B 1 251 ? -24.297 -10.781 -1.539 1 87.94 251 ASN B C 1
ATOM 6928 O O . ASN B 1 251 ? -24.016 -11.883 -1.069 1 87.94 251 ASN B O 1
ATOM 6932 N N . PRO B 1 252 ? -23.859 -9.648 -1.068 1 87 252 PRO B N 1
ATOM 6933 C CA . PRO B 1 252 ? -22.891 -9.648 0.036 1 87 252 PRO B CA 1
ATOM 6934 C C . PRO B 1 252 ? -23.453 -10.297 1.301 1 87 252 PRO B C 1
ATOM 6936 O O . PRO B 1 252 ? -22.688 -10.734 2.164 1 87 252 PRO B O 1
ATOM 6939 N N . SER B 1 253 ? -24.734 -10.375 1.479 1 84.31 253 SER B N 1
ATOM 6940 C CA . SER B 1 253 ? -25.344 -10.969 2.666 1 84.31 253 SER B CA 1
ATOM 6941 C C . SER B 1 253 ? -24.969 -12.438 2.811 1 84.31 253 SER B C 1
ATOM 6943 O O . SER B 1 253 ? -25.109 -13.016 3.891 1 84.31 253 SER B O 1
ATOM 6945 N N . ARG B 1 254 ? -24.438 -12.969 1.741 1 88 254 ARG B N 1
ATOM 6946 C CA . ARG B 1 254 ? -23.984 -14.352 1.749 1 88 254 ARG B CA 1
ATOM 6947 C C . ARG B 1 254 ? -22.969 -14.594 2.852 1 88 254 ARG B C 1
ATOM 6949 O O . ARG B 1 254 ? -22.938 -15.672 3.455 1 88 254 ARG B O 1
ATOM 6956 N N . TRP B 1 255 ? -22.203 -13.672 3.184 1 86 255 TRP B N 1
ATOM 6957 C CA . TRP B 1 255 ? -21.062 -13.883 4.07 1 86 255 TRP B CA 1
ATOM 6958 C C . TRP B 1 255 ? -21.344 -13.312 5.461 1 86 255 TRP B C 1
ATOM 6960 O O . TRP B 1 255 ? -20.484 -13.359 6.34 1 86 255 TRP B O 1
ATOM 6970 N N . TYR B 1 256 ? -22.562 -12.805 5.652 1 75.12 256 TYR B N 1
ATOM 6971 C CA . TYR B 1 256 ? -22.891 -12.234 6.957 1 75.12 256 TYR B CA 1
ATOM 6972 C C . TYR B 1 256 ? -22.906 -13.312 8.031 1 75.12 256 TYR B C 1
ATOM 6974 O O . TYR B 1 256 ? -22.375 -13.125 9.125 1 75.12 256 TYR B O 1
ATOM 6982 N N . ARG B 1 257 ? -23.453 -14.484 7.672 1 73.31 257 ARG B N 1
ATOM 6983 C CA . ARG B 1 257 ? -23.547 -15.57 8.641 1 73.31 257 ARG B CA 1
ATOM 6984 C C . ARG B 1 257 ? -22.578 -16.688 8.297 1 73.31 257 ARG B C 1
ATOM 6986 O O . ARG B 1 257 ? -22.328 -17.578 9.117 1 73.31 257 ARG B O 1
ATOM 6993 N N . ARG B 1 258 ? -22.047 -16.594 7.129 1 80.69 258 ARG B N 1
ATOM 6994 C CA . ARG B 1 258 ? -21.109 -17.594 6.652 1 80.69 258 ARG B CA 1
ATOM 6995 C C . ARG B 1 258 ? -19.812 -16.953 6.168 1 80.69 258 ARG B C 1
ATOM 6997 O O . ARG B 1 258 ? -19.531 -16.953 4.969 1 80.69 258 ARG B O 1
ATOM 7004 N N . LYS B 1 259 ? -18.969 -16.641 6.996 1 77 259 LYS B N 1
ATOM 7005 C CA . LYS B 1 259 ? -17.766 -15.852 6.715 1 77 259 LYS B CA 1
ATOM 7006 C C . LYS B 1 259 ? -16.859 -16.562 5.727 1 77 259 LYS B C 1
ATOM 7008 O O . LYS B 1 259 ? -16.234 -15.922 4.871 1 77 259 LYS B O 1
ATOM 7013 N N . TYR B 1 260 ? -16.875 -17.875 5.758 1 80.44 260 TYR B N 1
ATOM 7014 C CA . TYR B 1 260 ? -15.891 -18.609 4.973 1 80.44 260 TYR B CA 1
ATOM 7015 C C . TYR B 1 260 ? -16.562 -19.312 3.797 1 80.44 260 TYR B C 1
ATOM 7017 O O . TYR B 1 260 ? -15.969 -20.219 3.184 1 80.44 260 TYR B O 1
ATOM 7025 N N . ALA B 1 261 ? -17.766 -18.859 3.551 1 86.75 261 ALA B N 1
ATOM 7026 C CA . ALA B 1 261 ? -18.438 -19.438 2.395 1 86.75 261 ALA B CA 1
ATOM 7027 C C . ALA B 1 261 ? -17.672 -19.141 1.105 1 86.75 261 ALA B C 1
ATOM 7029 O O . ALA B 1 261 ? -16.984 -18.125 1.008 1 86.75 261 ALA B O 1
ATOM 7030 N N . SER B 1 262 ? -17.797 -20.016 0.19 1 88.69 262 SER B N 1
ATOM 7031 C CA . SER B 1 262 ? -17.156 -19.859 -1.112 1 88.69 262 SER B CA 1
ATOM 7032 C C . SER B 1 262 ? -17.734 -18.672 -1.867 1 88.69 262 SER B C 1
ATOM 7034 O O . SER B 1 262 ? -18.578 -17.938 -1.34 1 88.69 262 SER B O 1
ATOM 7036 N N . SER B 1 263 ? -17.312 -18.406 -3.096 1 91.31 263 SER B N 1
ATOM 7037 C CA . SER B 1 263 ? -17.672 -17.219 -3.873 1 91.31 263 SER B CA 1
ATOM 7038 C C . SER B 1 263 ? -19.172 -17.156 -4.148 1 91.31 263 SER B C 1
ATOM 7040 O O . SER B 1 263 ? -19.719 -16.094 -4.402 1 91.31 263 SER B O 1
ATOM 7042 N N . GLY B 1 264 ? -19.812 -18.297 -4.219 1 92.62 264 GLY B N 1
ATOM 7043 C CA . GLY B 1 264 ? -21.266 -18.344 -4.383 1 92.62 264 GLY B CA 1
ATOM 7044 C C . GLY B 1 264 ? -21.688 -18.438 -5.836 1 92.62 264 GLY B C 1
ATOM 7045 O O . GLY B 1 264 ? -22.859 -18.672 -6.125 1 92.62 264 GLY B O 1
ATOM 7046 N N . VAL B 1 265 ? -20.75 -18.359 -6.789 1 95.56 265 VAL B N 1
ATOM 7047 C CA . VAL B 1 265 ? -21.109 -18.391 -8.203 1 95.56 265 VAL B CA 1
ATOM 7048 C C . VAL B 1 265 ? -21.594 -19.781 -8.586 1 95.56 265 VAL B C 1
ATOM 7050 O O . VAL B 1 265 ? -22.656 -19.938 -9.195 1 95.56 265 VAL B O 1
ATOM 7053 N N . GLY B 1 266 ? -20.828 -20.797 -8.188 1 94.12 266 GLY B N 1
ATOM 7054 C CA . GLY B 1 266 ? -21.25 -22.156 -8.438 1 94.12 266 GLY B CA 1
ATOM 7055 C C . GLY B 1 266 ? -22.609 -22.484 -7.832 1 94.12 266 GLY B C 1
ATOM 7056 O O . GLY B 1 266 ? -23.453 -23.109 -8.477 1 94.12 266 GLY B O 1
ATOM 7057 N N . GLU B 1 267 ? -22.75 -22.062 -6.633 1 92.75 267 GLU B N 1
ATOM 7058 C CA . GLU B 1 267 ? -24.016 -22.281 -5.941 1 92.75 267 GLU B CA 1
ATOM 7059 C C . GLU B 1 267 ? -25.172 -21.594 -6.672 1 92.75 267 GLU B C 1
ATOM 7061 O O . GLU B 1 267 ? -26.25 -22.188 -6.848 1 92.75 267 GLU B O 1
ATOM 7066 N N . THR B 1 268 ? -24.953 -20.438 -7.109 1 94.62 268 THR B N 1
ATOM 7067 C CA . THR B 1 268 ? -25.953 -19.672 -7.832 1 94.62 268 THR B CA 1
ATOM 7068 C C . THR B 1 268 ? -26.328 -20.375 -9.141 1 94.62 268 THR B C 1
ATOM 7070 O O . THR B 1 268 ? -27.5 -20.562 -9.445 1 94.62 268 THR B O 1
ATOM 7073 N N . LEU B 1 269 ? -25.375 -20.797 -9.883 1 95.38 269 LEU B N 1
ATOM 7074 C CA . LEU B 1 269 ? -25.594 -21.469 -11.156 1 95.38 269 LEU B CA 1
ATOM 7075 C C . LEU B 1 269 ? -26.312 -22.797 -10.953 1 95.38 269 LEU B C 1
ATOM 7077 O O . LEU B 1 269 ? -27.266 -23.109 -11.688 1 95.38 269 LEU B O 1
ATOM 7081 N N . SER B 1 270 ? -25.906 -23.531 -9.977 1 94.5 270 SER B N 1
ATOM 7082 C CA . SER B 1 270 ? -26.5 -24.844 -9.703 1 94.5 270 SER B CA 1
ATOM 7083 C C . SER B 1 270 ? -27.969 -24.719 -9.359 1 94.5 270 SER B C 1
ATOM 7085 O O . SER B 1 270 ? -28.797 -25.484 -9.875 1 94.5 270 SER B O 1
ATOM 7087 N N . ASN B 1 271 ? -28.25 -23.766 -8.516 1 94.31 271 ASN B N 1
ATOM 7088 C CA . ASN B 1 271 ? -29.625 -23.578 -8.094 1 94.31 271 ASN B CA 1
ATOM 7089 C C . ASN B 1 271 ? -30.516 -23.109 -9.25 1 94.31 271 ASN B C 1
ATOM 7091 O O . ASN B 1 271 ? -31.656 -23.531 -9.367 1 94.31 271 ASN B O 1
ATOM 7095 N N . LEU B 1 272 ? -30.031 -22.281 -10.07 1 95.25 272 LEU B N 1
ATOM 7096 C CA . LEU B 1 272 ? -30.781 -21.797 -11.219 1 95.25 272 LEU B CA 1
ATOM 7097 C C . LEU B 1 272 ? -31.078 -22.922 -12.195 1 95.25 272 LEU B C 1
ATOM 7099 O O . LEU B 1 272 ? -32.219 -23.078 -12.656 1 95.25 272 LEU B O 1
ATOM 7103 N N . LEU B 1 273 ? -30.078 -23.719 -12.5 1 95.75 273 LEU B N 1
ATOM 7104 C CA . LEU B 1 273 ? -30.25 -24.828 -13.414 1 95.75 273 LEU B CA 1
ATOM 7105 C C . LEU B 1 273 ? -31.25 -25.844 -12.867 1 95.75 273 LEU B C 1
ATOM 7107 O O . LEU B 1 273 ? -32.156 -26.281 -13.586 1 95.75 273 LEU B O 1
ATOM 7111 N N . HIS B 1 274 ? -31.094 -26.125 -11.641 1 94.31 274 HIS B N 1
ATOM 7112 C CA . HIS B 1 274 ? -31.969 -27.109 -11.008 1 94.31 274 HIS B CA 1
ATOM 7113 C C . HIS B 1 274 ? -33.406 -26.625 -11 1 94.31 274 HIS B C 1
ATOM 7115 O O . HIS B 1 274 ? -34.312 -27.406 -11.305 1 94.31 274 HIS B O 1
ATOM 7121 N N . ARG B 1 275 ? -33.594 -25.422 -10.617 1 94.94 275 ARG B N 1
ATOM 7122 C CA . ARG B 1 275 ? -34.938 -24.844 -10.547 1 94.94 275 ARG B CA 1
ATOM 7123 C C . ARG B 1 275 ? -35.625 -24.859 -11.906 1 94.94 275 ARG B C 1
ATOM 7125 O O . ARG B 1 275 ? -36.844 -25.031 -12 1 94.94 275 ARG B O 1
ATOM 7132 N N . GLU B 1 276 ? -34.875 -24.734 -12.953 1 95.81 276 GLU B N 1
ATOM 7133 C CA . GLU B 1 276 ? -35.438 -24.656 -14.297 1 95.81 276 GLU B CA 1
ATOM 7134 C C . GLU B 1 276 ? -35.5 -26.031 -14.953 1 95.81 276 GLU B C 1
ATOM 7136 O O . GLU B 1 276 ? -35.906 -26.141 -16.125 1 95.81 276 GLU B O 1
ATOM 7141 N N . GLY B 1 277 ? -35.062 -27.016 -14.281 1 94.44 277 GLY B N 1
ATOM 7142 C CA . GLY B 1 277 ? -35.25 -28.391 -14.734 1 94.44 277 GLY B CA 1
ATOM 7143 C C . GLY B 1 277 ? -34.125 -28.906 -15.594 1 94.44 277 GLY B C 1
ATOM 7144 O O . GLY B 1 277 ? -34.281 -29.875 -16.328 1 94.44 277 GLY B O 1
ATOM 7145 N N . TYR B 1 278 ? -33 -28.266 -15.57 1 96.62 278 TYR B N 1
ATOM 7146 C CA . TYR B 1 278 ? -31.844 -28.703 -16.344 1 96.62 278 TYR B CA 1
ATOM 7147 C C . TYR B 1 278 ? -30.938 -29.609 -15.508 1 96.62 278 TYR B C 1
ATOM 7149 O O . TYR B 1 278 ? -31.016 -29.594 -14.273 1 96.62 278 TYR B O 1
ATOM 7157 N N . ASN B 1 279 ? -30.125 -30.359 -16.219 1 95.12 279 ASN B N 1
ATOM 7158 C CA . ASN B 1 279 ? -29.281 -31.328 -15.523 1 95.12 279 ASN B CA 1
ATOM 7159 C C . ASN B 1 279 ? -27.812 -30.938 -15.602 1 95.12 279 ASN B C 1
ATOM 7161 O O . ASN B 1 279 ? -27.359 -30.375 -16.609 1 95.12 279 ASN B O 1
ATOM 7165 N N . MET B 1 280 ? -27.188 -31.234 -14.555 1 95.38 280 MET B N 1
ATOM 7166 C CA . MET B 1 280 ? -25.75 -31.047 -14.422 1 95.38 280 MET B CA 1
ATOM 7167 C C . MET B 1 280 ? -25.047 -32.406 -14.25 1 95.38 280 MET B C 1
ATOM 7169 O O . MET B 1 280 ? -25.562 -33.281 -13.562 1 95.38 280 MET B O 1
ATOM 7173 N N . TYR B 1 281 ? -23.922 -32.5 -14.898 1 94.56 281 TYR B N 1
ATOM 7174 C CA . TYR B 1 281 ? -23.172 -33.75 -14.828 1 94.56 281 TYR B CA 1
ATOM 7175 C C . TYR B 1 281 ? -21.734 -33.531 -14.367 1 94.56 281 TYR B C 1
ATOM 7177 O O . TYR B 1 281 ? -21.25 -32.406 -14.398 1 94.56 281 TYR B O 1
ATOM 7185 N N . ARG B 1 282 ? -21.141 -34.531 -13.867 1 93.94 282 ARG B N 1
ATOM 7186 C CA . ARG B 1 282 ? -19.719 -34.594 -13.562 1 93.94 282 ARG B CA 1
ATOM 7187 C C . ARG B 1 282 ? -19.078 -35.875 -14.102 1 93.94 282 ARG B C 1
ATOM 7189 O O . ARG B 1 282 ? -19.734 -36.906 -14.227 1 93.94 282 ARG B O 1
ATOM 7196 N N . THR B 1 283 ? -17.859 -35.781 -14.406 1 94.94 283 THR B N 1
ATOM 7197 C CA . THR B 1 283 ? -17.125 -36.969 -14.82 1 94.94 283 THR B CA 1
ATOM 7198 C C . THR B 1 283 ? -16.938 -37.938 -13.641 1 94.94 283 THR B C 1
ATOM 7200 O O . THR B 1 283 ? -16.844 -37.5 -12.492 1 94.94 283 THR B O 1
ATOM 7203 N N . SER B 1 284 ? -16.891 -39.25 -13.938 1 92.38 284 SER B N 1
ATOM 7204 C CA . SER B 1 284 ? -16.641 -40.25 -12.898 1 92.38 284 SER B CA 1
ATOM 7205 C C . SER B 1 284 ? -15.195 -40.219 -12.43 1 92.38 284 SER B C 1
ATOM 7207 O O . SER B 1 284 ? -14.906 -40.5 -11.273 1 92.38 284 SER B O 1
ATOM 7209 N N . TYR B 1 285 ? -14.344 -39.875 -13.367 1 93.5 285 TYR B N 1
ATOM 7210 C CA . TYR B 1 285 ? -12.93 -39.656 -13.109 1 93.5 285 TYR B CA 1
ATOM 7211 C C . TYR B 1 285 ? -12.539 -38.219 -13.438 1 93.5 285 TYR B C 1
ATOM 7213 O O . TYR B 1 285 ? -13.031 -37.625 -14.414 1 93.5 285 TYR B O 1
ATOM 7221 N N . SER B 1 286 ? -11.648 -37.75 -12.586 1 96.19 286 SER B N 1
ATOM 7222 C CA . SER B 1 286 ? -11.273 -36.344 -12.797 1 96.19 286 SER B CA 1
ATOM 7223 C C . SER B 1 286 ? -10.391 -36.188 -14.031 1 96.19 286 SER B C 1
ATOM 7225 O O . SER B 1 286 ? -9.398 -36.906 -14.18 1 96.19 286 SER B O 1
ATOM 7227 N N . LEU B 1 287 ? -10.758 -35.281 -14.898 1 98.12 287 LEU B N 1
ATOM 7228 C CA . LEU B 1 287 ? -9.938 -34.969 -16.062 1 98.12 287 LEU B CA 1
ATOM 7229 C C . LEU B 1 287 ? -8.969 -33.844 -15.742 1 98.12 287 LEU B C 1
ATOM 7231 O O . LEU B 1 287 ? -8.086 -33.531 -16.547 1 98.12 287 LEU B O 1
ATOM 7235 N N . LEU B 1 288 ? -9.156 -33.25 -14.562 1 97.5 288 LEU B N 1
ATOM 7236 C CA . LEU B 1 288 ? -8.312 -32.156 -14.078 1 97.5 288 LEU B CA 1
ATOM 7237 C C . LEU B 1 288 ? -7.625 -32.562 -12.773 1 97.5 288 LEU B C 1
ATOM 7239 O O . LEU B 1 288 ? -8.148 -33.375 -12.016 1 97.5 288 LEU B O 1
ATOM 7243 N N . TYR B 1 289 ? -6.457 -31.984 -12.602 1 96.19 289 TYR B N 1
ATOM 7244 C CA . TYR B 1 289 ? -5.727 -32.188 -11.359 1 96.19 289 TYR B CA 1
ATOM 7245 C C . TYR B 1 289 ? -5.449 -30.859 -10.664 1 96.19 289 TYR B C 1
ATOM 7247 O O . TYR B 1 289 ? -4.852 -29.953 -11.258 1 96.19 289 TYR B O 1
ATOM 7255 N N . HIS B 1 290 ? -5.922 -30.734 -9.438 1 93.31 290 HIS B N 1
ATOM 7256 C CA . HIS B 1 290 ? -5.703 -29.531 -8.633 1 93.31 290 HIS B CA 1
ATOM 7257 C C . HIS B 1 290 ? -4.328 -29.562 -7.973 1 93.31 290 HIS B C 1
ATOM 7259 O O . HIS B 1 290 ? -4.105 -30.297 -7.012 1 93.31 290 HIS B O 1
ATOM 7265 N N . THR B 1 291 ? -3.529 -28.672 -8.484 1 90.12 291 THR B N 1
ATOM 7266 C CA . THR B 1 291 ? -2.172 -28.641 -7.945 1 90.12 291 THR B CA 1
ATOM 7267 C C . THR B 1 291 ? -2.109 -27.781 -6.684 1 90.12 291 THR B C 1
ATOM 7269 O O . THR B 1 291 ? -2.811 -26.781 -6.574 1 90.12 291 THR B O 1
ATOM 7272 N N . ARG B 1 292 ? -1.374 -28.172 -5.762 1 79.81 292 ARG B N 1
ATOM 7273 C CA . ARG B 1 292 ? -1.094 -27.438 -4.535 1 79.81 292 ARG B CA 1
ATOM 7274 C C . ARG B 1 292 ? -2.385 -27.047 -3.822 1 79.81 292 ARG B C 1
ATOM 7276 O O . ARG B 1 292 ? -2.568 -25.891 -3.447 1 79.81 292 ARG B O 1
ATOM 7283 N N . ALA B 1 293 ? -3.186 -27.859 -3.619 1 68.06 293 ALA B N 1
ATOM 7284 C CA . ALA B 1 293 ? -4.527 -27.656 -3.078 1 68.06 293 ALA B CA 1
ATOM 7285 C C . ALA B 1 293 ? -4.469 -27.062 -1.676 1 68.06 293 ALA B C 1
ATOM 7287 O O . ALA B 1 293 ? -5.418 -26.406 -1.229 1 68.06 293 ALA B O 1
ATOM 7288 N N . HIS B 1 294 ? -3.271 -27.047 -1.088 1 67.75 294 HIS B N 1
ATOM 7289 C CA . HIS B 1 294 ? -3.133 -26.578 0.283 1 67.75 294 HIS B CA 1
ATOM 7290 C C . HIS B 1 294 ? -2.842 -25.078 0.32 1 67.75 294 HIS B C 1
ATOM 7292 O O . HIS B 1 294 ? -2.955 -24.438 1.372 1 67.75 294 HIS B O 1
ATOM 7298 N N . GLU B 1 295 ? -2.537 -24.531 -0.729 1 74.88 295 GLU B N 1
ATOM 7299 C CA . GLU B 1 295 ? -2.152 -23.125 -0.779 1 74.88 295 GLU B CA 1
ATOM 7300 C C . GLU B 1 295 ? -3.215 -22.281 -1.482 1 74.88 295 GLU B C 1
ATOM 7302 O O . GLU B 1 295 ? -2.904 -21.516 -2.404 1 74.88 295 GLU B O 1
ATOM 7307 N N . SER B 1 296 ? -4.379 -22.359 -0.901 1 76.5 296 SER B N 1
ATOM 7308 C CA . SER B 1 296 ? -5.465 -21.609 -1.531 1 76.5 296 SER B CA 1
ATOM 7309 C C . SER B 1 296 ? -5.32 -20.109 -1.299 1 76.5 296 SER B C 1
ATOM 7311 O O . SER B 1 296 ? -5.074 -19.672 -0.173 1 76.5 296 SER B O 1
ATOM 7313 N N . LYS B 1 297 ? -5.438 -19.344 -2.354 1 75.94 297 LYS B N 1
ATOM 7314 C CA . LYS B 1 297 ? -5.387 -17.891 -2.262 1 75.94 297 LYS B CA 1
ATOM 7315 C C . LYS B 1 297 ? -6.762 -17.312 -1.947 1 75.94 297 LYS B C 1
ATOM 7317 O O . LYS B 1 297 ? -6.875 -16.312 -1.237 1 75.94 297 LYS B O 1
ATOM 7322 N N . MET B 1 298 ? -7.754 -17.953 -2.344 1 73.38 298 MET B N 1
ATOM 7323 C CA . MET B 1 298 ? -9.109 -17.453 -2.148 1 73.38 298 MET B CA 1
ATOM 7324 C C . MET B 1 298 ? -9.641 -17.828 -0.771 1 73.38 298 MET B C 1
ATOM 7326 O O . MET B 1 298 ? -10.461 -17.109 -0.197 1 73.38 298 MET B O 1
ATOM 7330 N N . HIS B 1 299 ? -9.172 -19 -0.315 1 73.69 299 HIS B N 1
ATOM 7331 C CA . HIS B 1 299 ? -9.641 -19.5 0.974 1 73.69 299 HIS B CA 1
ATOM 7332 C C . HIS B 1 299 ? -8.469 -19.922 1.861 1 73.69 299 HIS B C 1
ATOM 7334 O O . HIS B 1 299 ? -8.391 -21.078 2.279 1 73.69 299 HIS B O 1
ATOM 7340 N N . PRO B 1 300 ? -7.707 -18.969 2.258 1 69 300 PRO B N 1
ATOM 7341 C CA . PRO B 1 300 ? -6.477 -19.375 2.951 1 69 300 PRO B CA 1
ATOM 7342 C C . PRO B 1 300 ? -6.738 -19.938 4.344 1 69 300 PRO B C 1
ATOM 7344 O O . PRO B 1 300 ? -6.012 -20.812 4.801 1 69 300 PRO B O 1
ATOM 7347 N N . VAL B 1 301 ? -7.75 -19.531 4.984 1 70.25 301 VAL B N 1
ATOM 7348 C CA . VAL B 1 301 ? -7.988 -19.953 6.363 1 70.25 301 VAL B CA 1
ATOM 7349 C C . VAL B 1 301 ? -8.609 -21.344 6.383 1 70.25 301 VAL B C 1
ATOM 7351 O O . VAL B 1 301 ? -8.117 -22.25 7.066 1 70.25 301 VAL B O 1
ATOM 7354 N N . ILE B 1 302 ? -9.578 -21.609 5.5 1 71.19 302 ILE B N 1
ATOM 7355 C CA . ILE B 1 302 ? -10.344 -22.844 5.547 1 71.19 302 ILE B CA 1
ATOM 7356 C C . ILE B 1 302 ? -9.516 -23.984 4.949 1 71.19 302 ILE B C 1
ATOM 7358 O O . ILE B 1 302 ? -9.602 -25.125 5.406 1 71.19 302 ILE B O 1
ATOM 7362 N N . ARG B 1 303 ? -8.711 -23.656 4.059 1 73.62 303 ARG B N 1
ATOM 7363 C CA . ARG B 1 303 ? -8.023 -24.703 3.318 1 73.62 303 ARG B CA 1
ATOM 7364 C C . ARG B 1 303 ? -6.82 -25.219 4.098 1 73.62 303 ARG B C 1
ATOM 7366 O O . ARG B 1 303 ? -6.23 -26.25 3.736 1 73.62 303 ARG B O 1
ATOM 7373 N N . LYS B 1 304 ? -6.539 -24.516 5.133 1 69.81 304 LYS B N 1
ATOM 7374 C CA . LYS B 1 304 ? -5.547 -25.078 6.047 1 69.81 304 LYS B CA 1
ATOM 7375 C C . LYS B 1 304 ? -6.125 -26.266 6.824 1 69.81 304 LYS B C 1
ATOM 7377 O O . LYS B 1 304 ? -5.398 -27.188 7.18 1 69.81 304 LYS B O 1
ATOM 7382 N N . GLU B 1 305 ? -7.434 -26.234 6.906 1 73.25 305 GLU B N 1
ATOM 7383 C CA . GLU B 1 305 ? -8.109 -27.281 7.672 1 73.25 305 GLU B CA 1
ATOM 7384 C C . GLU B 1 305 ? -8.789 -28.297 6.75 1 73.25 305 GLU B C 1
ATOM 7386 O O . GLU B 1 305 ? -8.734 -29.5 6.996 1 73.25 305 GLU B O 1
ATOM 7391 N N . GLU B 1 306 ? -9.383 -27.781 5.668 1 74.81 306 GLU B N 1
ATOM 7392 C CA . GLU B 1 306 ? -10.102 -28.609 4.707 1 74.81 306 GLU B CA 1
ATOM 7393 C C . GLU B 1 306 ? -9.422 -28.594 3.342 1 74.81 306 GLU B C 1
ATOM 7395 O O . GLU B 1 306 ? -9.688 -27.703 2.523 1 74.81 306 GLU B O 1
ATOM 7400 N N . ILE B 1 307 ? -8.641 -29.641 3.1 1 74.12 307 ILE B N 1
ATOM 7401 C CA . ILE B 1 307 ? -7.898 -29.703 1.849 1 74.12 307 ILE B CA 1
ATOM 7402 C C . ILE B 1 307 ? -8.773 -30.297 0.75 1 74.12 307 ILE B C 1
ATOM 7404 O O . ILE B 1 307 ? -9.438 -31.312 0.963 1 74.12 307 ILE B O 1
ATOM 7408 N N . LEU B 1 308 ? -8.844 -29.594 -0.37 1 76.25 308 LEU B N 1
ATOM 7409 C CA . LEU B 1 308 ? -9.578 -30.109 -1.526 1 76.25 308 LEU B CA 1
ATOM 7410 C C . LEU B 1 308 ? -8.648 -30.859 -2.471 1 76.25 308 LEU B C 1
ATOM 7412 O O . LEU B 1 308 ? -8.07 -30.266 -3.383 1 76.25 308 LEU B O 1
ATOM 7416 N N . GLU B 1 309 ? -8.648 -32.156 -2.287 1 84.5 309 GLU B N 1
ATOM 7417 C CA . GLU B 1 309 ? -7.793 -33 -3.137 1 84.5 309 GLU B CA 1
ATOM 7418 C C . GLU B 1 309 ? -8.578 -33.562 -4.316 1 84.5 309 GLU B C 1
ATOM 7420 O O . GLU B 1 309 ? -9.773 -33.812 -4.203 1 84.5 309 GLU B O 1
ATOM 7425 N N . THR B 1 310 ? -7.859 -33.688 -5.402 1 91.75 310 THR B N 1
ATOM 7426 C CA . THR B 1 310 ? -8.453 -34.312 -6.574 1 91.75 310 THR B CA 1
ATOM 7427 C C . THR B 1 310 ? -8.734 -35.781 -6.309 1 91.75 310 THR B C 1
ATOM 7429 O O . THR B 1 310 ? -7.895 -36.5 -5.758 1 91.75 310 THR B O 1
ATOM 7432 N N . TYR B 1 311 ? -9.922 -36.125 -6.688 1 89.5 311 TYR B N 1
ATOM 7433 C CA . TYR B 1 311 ? -10.352 -37.531 -6.559 1 89.5 311 TYR B CA 1
ATOM 7434 C C . TYR B 1 311 ? -10.305 -38.25 -7.906 1 89.5 311 TYR B C 1
ATOM 7436 O O . TYR B 1 311 ? -10.742 -37.688 -8.922 1 89.5 311 TYR B O 1
ATOM 7444 N N . ALA B 1 312 ? -9.711 -39.469 -7.961 1 91.38 312 ALA B N 1
ATOM 7445 C CA . ALA B 1 312 ? -9.758 -40.375 -9.102 1 91.38 312 ALA B CA 1
ATOM 7446 C C . ALA B 1 312 ? -9.273 -39.688 -10.375 1 91.38 312 ALA B C 1
ATOM 7448 O O . ALA B 1 312 ? -9.969 -39.688 -11.391 1 91.38 312 ALA B O 1
ATOM 7449 N N . PHE B 1 313 ? -8.078 -39.156 -10.344 1 96.31 313 PHE B N 1
ATOM 7450 C CA . PHE B 1 313 ? -7.488 -38.562 -11.547 1 96.31 313 PHE B CA 1
ATOM 7451 C C . PHE B 1 313 ? -7.309 -39.625 -12.625 1 96.31 313 PHE B C 1
ATOM 7453 O O . PHE B 1 313 ? -6.738 -40.688 -12.367 1 96.31 313 PHE B O 1
ATOM 7460 N N . ILE B 1 314 ? -7.676 -39.344 -13.773 1 97.12 314 ILE B N 1
ATOM 7461 C CA . ILE B 1 314 ? -7.867 -40.375 -14.805 1 97.12 314 ILE B CA 1
ATOM 7462 C C . ILE B 1 314 ? -6.512 -40.906 -15.266 1 97.12 314 ILE B C 1
ATOM 7464 O O . ILE B 1 314 ? -6.402 -42.062 -15.672 1 97.12 314 ILE B O 1
ATOM 7468 N N . ASP B 1 315 ? -5.438 -40.094 -15.18 1 97.19 315 ASP B N 1
ATOM 7469 C CA . ASP B 1 315 ? -4.125 -40.531 -15.656 1 97.19 315 ASP B CA 1
ATOM 7470 C C . ASP B 1 315 ? -3.354 -41.25 -14.547 1 97.19 315 ASP B C 1
ATOM 7472 O O . ASP B 1 315 ? -2.221 -41.688 -14.766 1 97.19 315 ASP B O 1
ATOM 7476 N N . GLY B 1 316 ? -3.859 -41.25 -13.336 1 95.88 316 GLY B N 1
ATOM 7477 C CA . GLY B 1 316 ? -3.291 -42.062 -12.258 1 95.88 316 GLY B CA 1
ATOM 7478 C C . GLY B 1 316 ? -2.377 -41.25 -11.344 1 95.88 316 GLY B C 1
ATOM 7479 O O . GLY B 1 316 ? -2.123 -40.062 -11.586 1 95.88 316 GLY B O 1
ATOM 7480 N N . GLN B 1 317 ? -1.853 -41.969 -10.367 1 93.5 317 GLN B N 1
ATOM 7481 C CA . GLN B 1 317 ? -1.092 -41.375 -9.281 1 93.5 317 GLN B CA 1
ATOM 7482 C C . GLN B 1 317 ? 0.312 -40.969 -9.742 1 93.5 317 GLN B C 1
ATOM 7484 O O . GLN B 1 317 ? 0.866 -39.969 -9.297 1 93.5 317 GLN B O 1
ATOM 7489 N N . ILE B 1 318 ? 0.826 -41.719 -10.594 1 94.75 318 ILE B N 1
ATOM 7490 C CA . ILE B 1 318 ? 2.18 -41.438 -11.07 1 94.75 318 ILE B CA 1
ATOM 7491 C C . ILE B 1 318 ? 2.213 -40.125 -11.812 1 94.75 318 ILE B C 1
ATOM 7493 O O . ILE B 1 318 ? 3.105 -39.281 -11.594 1 94.75 318 ILE B O 1
ATOM 7497 N N . VAL B 1 319 ? 1.228 -39.906 -12.625 1 95.75 319 VAL B N 1
ATOM 7498 C CA . VAL B 1 319 ? 1.159 -38.688 -13.422 1 95.75 319 VAL B CA 1
ATOM 7499 C C . VAL B 1 319 ? 0.861 -37.5 -12.516 1 95.75 319 VAL B C 1
ATOM 7501 O O . VAL B 1 319 ? 1.456 -36.438 -12.68 1 95.75 319 VAL B O 1
ATOM 7504 N N . SER B 1 320 ? -0.04 -37.719 -11.586 1 93.69 320 SER B N 1
ATOM 7505 C CA . SER B 1 320 ? -0.379 -36.625 -10.68 1 93.69 320 SER B CA 1
ATOM 7506 C C . SER B 1 320 ? 0.82 -36.188 -9.836 1 93.69 320 SER B C 1
ATOM 7508 O O . SER B 1 320 ? 1.029 -35 -9.578 1 93.69 320 SER B O 1
ATOM 7510 N N . SER B 1 321 ? 1.59 -37.156 -9.406 1 92.69 321 SER B N 1
ATOM 7511 C CA . SER B 1 321 ? 2.795 -36.844 -8.641 1 92.69 321 SER B CA 1
ATOM 7512 C C . SER B 1 321 ? 3.797 -36.062 -9.477 1 92.69 321 SER B C 1
ATOM 7514 O O . SER B 1 321 ? 4.441 -35.125 -8.969 1 92.69 321 SER B O 1
ATOM 7516 N N . ARG B 1 322 ? 3.92 -36.438 -10.68 1 92.94 322 ARG B N 1
ATOM 7517 C CA . ARG B 1 322 ? 4.797 -35.688 -11.586 1 92.94 322 ARG B CA 1
ATOM 7518 C C . ARG B 1 322 ? 4.316 -34.25 -11.773 1 92.94 322 ARG B C 1
ATOM 7520 O O . ARG B 1 322 ? 5.121 -33.344 -11.797 1 92.94 322 ARG B O 1
ATOM 7527 N N . MET B 1 323 ? 3.047 -34.125 -11.914 1 93.56 323 MET B N 1
ATOM 7528 C CA . MET B 1 323 ? 2.463 -32.781 -12.086 1 93.56 323 MET B CA 1
ATOM 7529 C C . MET B 1 323 ? 2.727 -31.906 -10.859 1 93.56 323 MET B C 1
ATOM 7531 O O . MET B 1 323 ? 2.984 -30.719 -10.992 1 93.56 323 MET B O 1
ATOM 7535 N N . GLU B 1 324 ? 2.672 -32.5 -9.727 1 90.62 324 GLU B N 1
ATOM 7536 C CA . GLU B 1 324 ? 2.971 -31.797 -8.484 1 90.62 324 GLU B CA 1
ATOM 7537 C C . GLU B 1 324 ? 4.414 -31.312 -8.469 1 90.62 324 GLU B C 1
ATOM 7539 O O . GLU B 1 324 ? 4.688 -30.172 -8.047 1 90.62 324 GLU B O 1
ATOM 7544 N N . LEU B 1 325 ? 5.273 -32.125 -8.938 1 87.5 325 LEU B N 1
ATOM 7545 C CA . LEU B 1 325 ? 6.688 -31.781 -8.969 1 87.5 325 LEU B CA 1
ATOM 7546 C C . LEU B 1 325 ? 6.949 -30.656 -9.969 1 87.5 325 LEU B C 1
ATOM 7548 O O . LEU B 1 325 ? 7.82 -29.812 -9.742 1 87.5 325 LEU B O 1
ATOM 7552 N N . GLU B 1 326 ? 6.195 -30.656 -11 1 90.06 326 GLU B N 1
ATOM 7553 C CA . GLU B 1 326 ? 6.355 -29.641 -12.047 1 90.06 326 GLU B CA 1
ATOM 7554 C C . GLU B 1 326 ? 5.793 -28.297 -11.609 1 90.06 326 GLU B C 1
ATOM 7556 O O . GLU B 1 326 ? 6.09 -27.266 -12.219 1 90.06 326 GLU B O 1
ATOM 7561 N N . CYS B 1 327 ? 5 -28.297 -10.594 1 91.06 327 CYS B N 1
ATOM 7562 C CA . CYS B 1 327 ? 4.41 -27.078 -10.07 1 91.06 327 CYS B CA 1
ATOM 7563 C C . CYS B 1 327 ? 5.027 -26.703 -8.727 1 91.06 327 CYS B C 1
ATOM 7565 O O . CYS B 1 327 ? 4.336 -26.203 -7.836 1 91.06 327 CYS B O 1
ATOM 7567 N N . ALA B 1 328 ? 6.336 -26.969 -8.664 1 92.38 328 ALA B N 1
ATOM 7568 C CA . ALA B 1 328 ? 7.059 -26.672 -7.434 1 92.38 328 ALA B CA 1
ATOM 7569 C C . ALA B 1 328 ? 6.992 -25.172 -7.117 1 92.38 328 ALA B C 1
ATOM 7571 O O . ALA B 1 328 ? 7.07 -24.344 -8.016 1 92.38 328 ALA B O 1
ATOM 7572 N N . THR B 1 329 ? 6.797 -24.844 -5.832 1 94 329 THR B N 1
ATOM 7573 C CA . THR B 1 329 ? 6.727 -23.453 -5.395 1 94 329 THR B CA 1
ATOM 7574 C C . THR B 1 329 ? 8.117 -22.828 -5.34 1 94 329 THR B C 1
ATOM 7576 O O . THR B 1 329 ? 9.086 -23.5 -4.961 1 94 329 THR B O 1
ATOM 7579 N N . VAL B 1 330 ? 8.195 -21.609 -5.73 1 96.81 330 VAL B N 1
ATOM 7580 C CA . VAL B 1 330 ? 9.453 -20.859 -5.762 1 96.81 330 VAL B CA 1
ATOM 7581 C C . VAL B 1 330 ? 9.297 -19.562 -4.98 1 96.81 330 VAL B C 1
ATOM 7583 O O . VAL B 1 330 ? 8.461 -18.719 -5.316 1 96.81 330 VAL B O 1
ATOM 7586 N N . THR B 1 331 ? 10.055 -19.344 -3.936 1 97.25 331 THR B N 1
ATOM 7587 C CA . THR B 1 331 ? 10.062 -18.109 -3.166 1 97.25 331 THR B CA 1
ATOM 7588 C C . THR B 1 331 ? 11.469 -17.516 -3.105 1 97.25 331 THR B C 1
ATOM 7590 O O . THR B 1 331 ? 12.445 -18.203 -3.432 1 97.25 331 THR B O 1
ATOM 7593 N N . CYS B 1 332 ? 11.547 -16.281 -2.797 1 98.06 332 CYS B N 1
ATOM 7594 C CA . CYS B 1 332 ? 12.82 -15.586 -2.672 1 98.06 332 CYS B CA 1
ATOM 7595 C C . CYS B 1 332 ? 12.82 -14.656 -1.464 1 98.06 332 CYS B C 1
ATOM 7597 O O . CYS B 1 332 ? 11.766 -14.172 -1.05 1 98.06 332 CYS B O 1
ATOM 7599 N N . SER B 1 333 ? 13.992 -14.492 -0.89 1 97.5 333 SER B N 1
ATOM 7600 C CA . SER B 1 333 ? 14.227 -13.484 0.138 1 97.5 333 SER B CA 1
ATOM 7601 C C . SER B 1 333 ? 15.219 -12.43 -0.335 1 97.5 333 SER B C 1
ATOM 7603 O O . SER B 1 333 ? 16.219 -12.758 -0.979 1 97.5 333 SER B O 1
ATOM 7605 N N . MET B 1 334 ? 14.859 -11.203 -0.035 1 97.12 334 MET B N 1
ATOM 7606 C CA . MET B 1 334 ? 15.688 -10.07 -0.446 1 97.12 334 MET B CA 1
ATOM 7607 C C . MET B 1 334 ? 15.75 -9.016 0.654 1 97.12 334 MET B C 1
ATOM 7609 O O . MET B 1 334 ? 14.844 -8.93 1.49 1 97.12 334 MET B O 1
ATOM 7613 N N . VAL B 1 335 ? 16.844 -8.297 0.654 1 95.69 335 VAL B N 1
ATOM 7614 C CA . VAL B 1 335 ? 17.016 -7.129 1.512 1 95.69 335 VAL B CA 1
ATOM 7615 C C . VAL B 1 335 ? 17.297 -5.895 0.655 1 95.69 335 VAL B C 1
ATOM 7617 O O . VAL B 1 335 ? 18 -5.984 -0.36 1 95.69 335 VAL B O 1
ATOM 7620 N N . SER B 1 336 ? 16.688 -4.82 0.975 1 93.75 336 SER B N 1
ATOM 7621 C CA . SER B 1 336 ? 16.953 -3.58 0.252 1 93.75 336 SER B CA 1
ATOM 7622 C C . SER B 1 336 ? 17.172 -2.416 1.212 1 93.75 336 SER B C 1
ATOM 7624 O O . SER B 1 336 ? 16.734 -2.459 2.359 1 93.75 336 SER B O 1
ATOM 7626 N N . THR B 1 337 ? 17.953 -1.474 0.757 1 90.31 337 THR B N 1
ATOM 7627 C CA . THR B 1 337 ? 18.109 -0.196 1.442 1 90.31 337 THR B CA 1
ATOM 7628 C C . THR B 1 337 ? 17.594 0.948 0.581 1 90.31 337 THR B C 1
ATOM 7630 O O . THR B 1 337 ? 17.562 0.845 -0.647 1 90.31 337 THR B O 1
ATOM 7633 N N . TRP B 1 338 ? 17.25 2.082 1.142 1 87.88 338 TRP B N 1
ATOM 7634 C CA . TRP B 1 338 ? 16.438 3.115 0.503 1 87.88 338 TRP B CA 1
ATOM 7635 C C . TRP B 1 338 ? 17.172 3.719 -0.691 1 87.88 338 TRP B C 1
ATOM 7637 O O . TRP B 1 338 ? 16.547 4.078 -1.692 1 87.88 338 TRP B O 1
ATOM 7647 N N . PRO B 1 339 ? 18.5 3.855 -0.716 1 88.69 339 PRO B N 1
ATOM 7648 C CA . PRO B 1 339 ? 19.125 4.445 -1.898 1 88.69 339 PRO B CA 1
ATOM 7649 C C . PRO B 1 339 ? 18.984 3.574 -3.145 1 88.69 339 PRO B C 1
ATOM 7651 O O . PRO B 1 339 ? 19.188 4.047 -4.262 1 88.69 339 PRO B O 1
ATOM 7654 N N . ARG B 1 340 ? 18.594 2.357 -2.92 1 90.31 340 ARG B N 1
ATOM 7655 C CA . ARG B 1 340 ? 18.516 1.407 -4.027 1 90.31 340 ARG B CA 1
ATOM 7656 C C . ARG B 1 340 ? 17.078 1.208 -4.492 1 90.31 340 ARG B C 1
ATOM 7658 O O . ARG B 1 340 ? 16.781 0.238 -5.188 1 90.31 340 ARG B O 1
ATOM 7665 N N . ILE B 1 341 ? 16.234 2.117 -4.172 1 90.38 341 ILE B N 1
ATOM 7666 C CA . ILE B 1 341 ? 14.812 1.947 -4.414 1 90.38 341 ILE B CA 1
ATOM 7667 C C . ILE B 1 341 ? 14.57 1.684 -5.898 1 90.38 341 ILE B C 1
ATOM 7669 O O . ILE B 1 341 ? 13.781 0.807 -6.258 1 90.38 341 ILE B O 1
ATOM 7673 N N . GLN B 1 342 ? 15.25 2.41 -6.785 1 89.31 342 GLN B N 1
ATOM 7674 C CA . GLN B 1 342 ? 15.07 2.193 -8.219 1 89.31 342 GLN B CA 1
ATOM 7675 C C . GLN B 1 342 ? 15.648 0.848 -8.648 1 89.31 342 GLN B C 1
ATOM 7677 O O . GLN B 1 342 ? 15.055 0.146 -9.469 1 89.31 342 GLN B O 1
ATOM 7682 N N . LEU B 1 343 ? 16.812 0.507 -8.125 1 92.94 343 LEU B N 1
ATOM 7683 C CA . LEU B 1 343 ? 17.438 -0.778 -8.438 1 92.94 343 LEU B CA 1
ATOM 7684 C C . LEU B 1 343 ? 16.547 -1.932 -7.992 1 92.94 343 LEU B C 1
ATOM 7686 O O . LEU B 1 343 ? 16.406 -2.926 -8.711 1 92.94 343 LEU B O 1
ATOM 7690 N N . LEU B 1 344 ? 15.961 -1.708 -6.777 1 95 344 LEU B N 1
ATOM 7691 C CA . LEU B 1 344 ? 15.039 -2.707 -6.25 1 95 344 LEU B CA 1
ATOM 7692 C C . LEU B 1 344 ? 13.883 -2.936 -7.211 1 95 344 LEU B C 1
ATOM 7694 O O . LEU B 1 344 ? 13.531 -4.078 -7.508 1 95 344 LEU B O 1
ATOM 7698 N N . TYR B 1 345 ? 13.281 -1.864 -7.719 1 94.44 345 TYR B N 1
ATOM 7699 C CA . TYR B 1 345 ? 12.164 -1.989 -8.648 1 94.44 345 TYR B CA 1
ATOM 7700 C C . TYR B 1 345 ? 12.562 -2.814 -9.867 1 94.44 345 TYR B C 1
ATOM 7702 O O . TYR B 1 345 ? 11.828 -3.719 -10.273 1 94.44 345 TYR B O 1
ATOM 7710 N N . ASP B 1 346 ? 13.719 -2.512 -10.43 1 95 346 ASP B N 1
ATOM 7711 C CA . ASP B 1 346 ? 14.18 -3.191 -11.641 1 95 346 ASP B CA 1
ATOM 7712 C C . ASP B 1 346 ? 14.414 -4.676 -11.383 1 95 346 ASP B C 1
ATOM 7714 O O . ASP B 1 346 ? 14.086 -5.52 -12.219 1 95 346 ASP B O 1
ATOM 7718 N N . SER B 1 347 ? 15.008 -4.934 -10.25 1 96.88 347 SER B N 1
ATOM 7719 C CA . SER B 1 347 ? 15.234 -6.328 -9.883 1 96.88 347 SER B CA 1
ATOM 7720 C C . SER B 1 347 ? 13.914 -7.078 -9.734 1 96.88 347 SER B C 1
ATOM 7722 O O . SER B 1 347 ? 13.758 -8.18 -10.273 1 96.88 347 SER B O 1
ATOM 7724 N N . LEU B 1 348 ? 12.961 -6.473 -9.039 1 97.56 348 LEU B N 1
ATOM 7725 C CA . LEU B 1 348 ? 11.648 -7.082 -8.836 1 97.56 348 LEU B CA 1
ATOM 7726 C C . LEU B 1 348 ? 10.922 -7.258 -10.164 1 97.56 348 LEU B C 1
ATOM 7728 O O . LEU B 1 348 ? 10.25 -8.273 -10.383 1 97.56 348 LEU B O 1
ATOM 7732 N N . TYR B 1 349 ? 11.094 -6.277 -11.055 1 96.19 349 TYR B N 1
ATOM 7733 C CA . TYR B 1 349 ? 10.469 -6.324 -12.375 1 96.19 349 TYR B CA 1
ATOM 7734 C C . TYR B 1 349 ? 10.945 -7.543 -13.156 1 96.19 349 TYR B C 1
ATOM 7736 O O . TYR B 1 349 ? 10.156 -8.211 -13.82 1 96.19 349 TYR B O 1
ATOM 7744 N N . SER B 1 350 ? 12.203 -7.852 -13.047 1 96.88 350 SER B N 1
ATOM 7745 C CA . SER B 1 350 ? 12.781 -8.969 -13.773 1 96.88 350 SER B CA 1
ATOM 7746 C C . SER B 1 350 ? 12.406 -10.305 -13.141 1 96.88 350 SER B C 1
ATOM 7748 O O . SER B 1 350 ? 12.289 -11.32 -13.828 1 96.88 350 SER B O 1
ATOM 7750 N N . LEU B 1 351 ? 12.102 -10.305 -11.836 1 98 351 LEU B N 1
ATOM 7751 C CA . LEU B 1 351 ? 11.836 -11.531 -11.094 1 98 351 LEU B CA 1
ATOM 7752 C C . LEU B 1 351 ? 10.344 -11.852 -11.094 1 98 351 LEU B C 1
ATOM 7754 O O . LEU B 1 351 ? 9.945 -12.992 -10.852 1 98 351 LEU B O 1
ATOM 7758 N N . ALA B 1 352 ? 9.516 -10.891 -11.375 1 97.06 352 ALA B N 1
ATO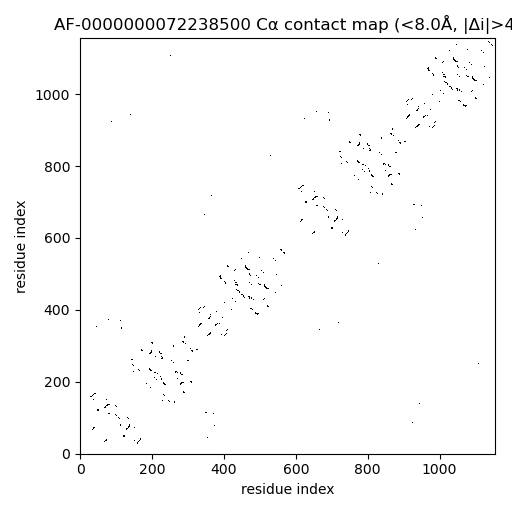M 7759 C CA . ALA B 1 352 ? 8.062 -10.945 -11.195 1 97.06 352 ALA B CA 1
ATOM 7760 C C . ALA B 1 352 ? 7.465 -12.148 -11.914 1 97.06 352 ALA B C 1
ATOM 7762 O O . ALA B 1 352 ? 6.617 -12.859 -11.359 1 97.06 352 ALA B O 1
ATOM 7763 N N . PRO B 1 353 ? 7.902 -12.508 -13.125 1 96.5 353 PRO B N 1
ATOM 7764 C CA . PRO B 1 353 ? 7.285 -13.641 -13.828 1 96.5 353 PRO B CA 1
ATOM 7765 C C . PRO B 1 353 ? 7.785 -14.992 -13.328 1 96.5 353 PRO B C 1
ATOM 7767 O O . PRO B 1 353 ? 7.215 -16.031 -13.672 1 96.5 353 PRO B O 1
ATOM 7770 N N . GLN B 1 354 ? 8.797 -15.023 -12.453 1 96.69 354 GLN B N 1
ATOM 7771 C CA . GLN B 1 354 ? 9.547 -16.25 -12.242 1 96.69 354 GLN B CA 1
ATOM 7772 C C . GLN B 1 354 ? 9.352 -16.781 -10.82 1 96.69 354 GLN B C 1
ATOM 7774 O O . GLN B 1 354 ? 9.688 -17.922 -10.523 1 96.69 354 GLN B O 1
ATOM 7779 N N . VAL B 1 355 ? 8.711 -15.953 -9.977 1 97.06 355 VAL B N 1
ATOM 7780 C CA . VAL B 1 355 ? 8.648 -16.328 -8.57 1 97.06 355 VAL B CA 1
ATOM 7781 C C . VAL B 1 355 ? 7.199 -16.25 -8.078 1 97.06 355 VAL B C 1
ATOM 7783 O O . VAL B 1 355 ? 6.367 -15.562 -8.68 1 97.06 355 VAL B O 1
ATOM 7786 N N . ASP B 1 356 ? 6.914 -16.969 -6.992 1 95.88 356 ASP B N 1
ATOM 7787 C CA . ASP B 1 356 ? 5.574 -16.984 -6.418 1 95.88 356 ASP B CA 1
ATOM 7788 C C . ASP B 1 356 ? 5.441 -15.922 -5.324 1 95.88 356 ASP B C 1
ATOM 7790 O O . ASP B 1 356 ? 4.422 -15.234 -5.234 1 95.88 356 ASP B O 1
ATOM 7794 N N . VAL B 1 357 ? 6.473 -15.82 -4.5 1 96.12 357 VAL B N 1
ATOM 7795 C CA . VAL B 1 357 ? 6.457 -14.875 -3.395 1 96.12 357 VAL B CA 1
ATOM 7796 C C . VAL B 1 357 ? 7.871 -14.344 -3.15 1 96.12 357 VAL B C 1
ATOM 7798 O O . VAL B 1 357 ? 8.844 -15.094 -3.234 1 96.12 357 VAL B O 1
ATOM 7801 N N . ILE B 1 358 ? 8 -13.109 -2.904 1 97.75 358 ILE B N 1
ATOM 7802 C CA . ILE B 1 358 ? 9.258 -12.492 -2.48 1 97.75 358 ILE B CA 1
ATOM 7803 C C . ILE B 1 358 ? 9.109 -11.945 -1.061 1 97.75 358 ILE B C 1
ATOM 7805 O O . ILE B 1 358 ? 8.258 -11.094 -0.802 1 97.75 358 ILE B O 1
ATOM 7809 N N . TYR B 1 359 ? 9.883 -12.477 -0.167 1 97.12 359 TYR B N 1
ATOM 7810 C CA . TYR B 1 359 ? 10.008 -11.922 1.176 1 97.12 359 TYR B CA 1
ATOM 7811 C C . TYR B 1 359 ? 11.031 -10.797 1.205 1 97.12 359 TYR B C 1
ATOM 7813 O O . TYR B 1 359 ? 12.227 -11.023 1.003 1 97.12 359 TYR B O 1
ATOM 7821 N N . LEU B 1 360 ? 10.57 -9.578 1.501 1 97.12 360 LEU B N 1
ATOM 7822 C CA . LEU B 1 360 ? 11.43 -8.406 1.362 1 97.12 360 LEU B CA 1
ATOM 7823 C C . LEU B 1 360 ? 11.656 -7.738 2.715 1 97.12 360 LEU B C 1
ATOM 7825 O O . LEU B 1 360 ? 10.703 -7.387 3.408 1 97.12 360 LEU B O 1
ATOM 7829 N N . TYR B 1 361 ? 12.922 -7.66 3.107 1 95.69 361 TYR B N 1
ATOM 7830 C CA . TYR B 1 361 ? 13.352 -6.922 4.289 1 95.69 361 TYR B CA 1
ATOM 7831 C C . TYR B 1 361 ? 13.852 -5.531 3.916 1 95.69 361 TYR B C 1
ATOM 7833 O O . TYR B 1 361 ? 14.789 -5.395 3.127 1 95.69 361 TYR B O 1
ATOM 7841 N N . LEU B 1 362 ? 13.242 -4.434 4.473 1 93.44 362 LEU B N 1
ATOM 7842 C CA . LEU B 1 362 ? 13.594 -3.059 4.129 1 93.44 362 LEU B CA 1
ATOM 7843 C C . LEU B 1 362 ? 14.438 -2.42 5.227 1 93.44 362 LEU B C 1
ATOM 7845 O O . LEU B 1 362 ? 13.914 -2.088 6.297 1 93.44 362 LEU B O 1
ATOM 7849 N N . ASN B 1 363 ? 15.695 -2.229 4.891 1 89.06 363 ASN B N 1
ATOM 7850 C CA . ASN B 1 363 ? 16.609 -1.562 5.812 1 89.06 363 ASN B CA 1
ATOM 7851 C C . ASN B 1 363 ? 16.484 -0.043 5.73 1 89.06 363 ASN B C 1
ATOM 7853 O O . ASN B 1 363 ? 16.703 0.548 4.672 1 89.06 363 ASN B O 1
ATOM 7857 N N . ASP B 1 364 ? 16.094 0.579 6.805 1 83.19 364 ASP B N 1
ATOM 7858 C CA . ASP B 1 364 ? 16.203 2.018 7.02 1 83.19 364 ASP B CA 1
ATOM 7859 C C . ASP B 1 364 ? 15.297 2.785 6.051 1 83.19 364 ASP B C 1
ATOM 7861 O O . ASP B 1 364 ? 15.672 3.855 5.566 1 83.19 364 ASP B O 1
ATOM 7865 N N . TYR B 1 365 ? 14.266 2.203 5.594 1 87.12 365 TYR B N 1
ATOM 7866 C CA . TYR B 1 365 ? 13.273 2.92 4.801 1 87.12 365 TYR B CA 1
ATOM 7867 C C . TYR B 1 365 ? 12.398 3.803 5.684 1 87.12 365 TYR B C 1
ATOM 7869 O O . TYR B 1 365 ? 11.953 3.373 6.75 1 87.12 365 TYR B O 1
ATOM 7877 N N . GLU B 1 366 ? 12.25 5.031 5.266 1 83.75 366 GLU B N 1
ATOM 7878 C CA . GLU B 1 366 ? 11.344 5.926 5.984 1 83.75 366 GLU B CA 1
ATOM 7879 C C . GLU B 1 366 ? 9.883 5.598 5.676 1 83.75 366 GLU B C 1
ATOM 7881 O O . GLU B 1 366 ? 9.008 5.812 6.516 1 83.75 366 GLU B O 1
ATOM 7886 N N . TYR B 1 367 ? 9.68 5.184 4.465 1 84.12 367 TYR B N 1
ATOM 7887 C CA . TYR B 1 367 ? 8.352 4.801 3.98 1 84.12 367 TYR B CA 1
ATOM 7888 C C . TYR B 1 367 ? 8.43 3.559 3.102 1 84.12 367 TYR B C 1
ATOM 7890 O O . TYR B 1 367 ? 9.469 3.285 2.496 1 84.12 367 TYR B O 1
ATOM 7898 N N . ILE B 1 368 ? 7.387 2.877 3.092 1 90.06 368 ILE B N 1
ATOM 7899 C CA . ILE B 1 368 ? 7.305 1.751 2.168 1 90.06 368 ILE B CA 1
ATOM 7900 C C . ILE B 1 368 ? 6.914 2.25 0.779 1 90.06 368 ILE B C 1
ATOM 7902 O O . ILE B 1 368 ? 5.855 2.857 0.607 1 90.06 368 ILE B O 1
ATOM 7906 N N . PRO B 1 369 ? 7.723 2.027 -0.202 1 89.69 369 PRO B N 1
ATOM 7907 C CA . PRO B 1 369 ? 7.352 2.439 -1.557 1 89.69 369 PRO B CA 1
ATOM 7908 C C . PRO B 1 369 ? 6.031 1.825 -2.018 1 89.69 369 PRO B C 1
ATOM 7910 O O . PRO B 1 369 ? 5.789 0.636 -1.797 1 89.69 369 PRO B O 1
ATOM 7913 N N . PRO B 1 370 ? 5.227 2.58 -2.67 1 87.5 370 PRO B N 1
ATOM 7914 C CA . PRO B 1 370 ? 3.885 2.105 -3.021 1 87.5 370 PRO B CA 1
ATOM 7915 C C . PRO B 1 370 ? 3.912 0.907 -3.967 1 87.5 370 PRO B C 1
ATOM 7917 O O . PRO B 1 370 ? 3.01 0.067 -3.93 1 87.5 370 PRO B O 1
ATOM 7920 N N . PHE B 1 371 ? 4.945 0.796 -4.789 1 90.44 371 PHE B N 1
ATOM 7921 C CA . PHE B 1 371 ? 4.98 -0.283 -5.77 1 90.44 371 PHE B CA 1
ATOM 7922 C C . PHE B 1 371 ? 5.195 -1.628 -5.086 1 90.44 371 PHE B C 1
ATOM 7924 O O . PHE B 1 371 ? 5.047 -2.68 -5.711 1 90.44 371 PHE B O 1
ATOM 7931 N N . LEU B 1 372 ? 5.457 -1.576 -3.768 1 93.38 372 LEU B N 1
ATOM 7932 C CA . LEU B 1 372 ? 5.711 -2.814 -3.037 1 93.38 372 LEU B CA 1
ATOM 7933 C C . LEU B 1 372 ? 4.41 -3.4 -2.498 1 93.38 372 LEU B C 1
ATOM 7935 O O . LEU B 1 372 ? 4.387 -4.539 -2.029 1 93.38 372 LEU B O 1
ATOM 7939 N N . HIS B 1 373 ? 3.348 -2.645 -2.578 1 89.69 373 HIS B N 1
ATOM 7940 C CA . HIS B 1 373 ? 2.064 -3.135 -2.088 1 89.69 373 HIS B CA 1
ATOM 7941 C C . HIS B 1 373 ? 1.351 -3.969 -3.146 1 89.69 373 HIS B C 1
ATOM 7943 O O . HIS B 1 373 ? 0.37 -3.516 -3.742 1 89.69 373 HIS B O 1
ATOM 7949 N N . ILE B 1 374 ? 1.795 -5.156 -3.336 1 91.25 374 ILE B N 1
ATOM 7950 C CA . ILE B 1 374 ? 1.26 -6.113 -4.297 1 91.25 374 ILE B CA 1
ATOM 7951 C C . ILE B 1 374 ? 1.341 -7.523 -3.723 1 91.25 374 ILE B C 1
ATOM 7953 O O . ILE B 1 374 ? 2.129 -7.785 -2.811 1 91.25 374 ILE B O 1
ATOM 7957 N N . GLY B 1 375 ? 0.596 -8.391 -4.211 1 89.62 375 GLY B N 1
ATOM 7958 C CA . GLY B 1 375 ? 0.338 -9.688 -3.609 1 89.62 375 GLY B CA 1
ATOM 7959 C C . GLY B 1 375 ? 1.578 -10.555 -3.512 1 89.62 375 GLY B C 1
ATOM 7960 O O . GLY B 1 375 ? 1.784 -11.242 -2.508 1 89.62 375 GLY B O 1
ATOM 7961 N N . PHE B 1 376 ? 2.463 -10.539 -4.496 1 94 376 PHE B N 1
ATOM 7962 C CA . PHE B 1 376 ? 3.562 -11.5 -4.527 1 94 376 PHE B CA 1
ATOM 7963 C C . PHE B 1 376 ? 4.762 -10.969 -3.748 1 94 376 PHE B C 1
ATOM 7965 O O . PHE B 1 376 ? 5.773 -11.664 -3.615 1 94 376 PHE B O 1
ATOM 7972 N N . ILE B 1 377 ? 4.688 -9.742 -3.197 1 96.06 377 ILE B N 1
ATOM 7973 C CA . ILE B 1 377 ? 5.727 -9.172 -2.35 1 96.06 377 ILE B CA 1
ATOM 7974 C C . ILE B 1 377 ? 5.223 -9.07 -0.911 1 96.06 377 ILE B C 1
ATOM 7976 O O . ILE B 1 377 ? 4.188 -8.453 -0.649 1 96.06 377 ILE B O 1
ATOM 7980 N N . GLN B 1 378 ? 5.902 -9.688 -0.019 1 94.56 378 GLN B N 1
ATOM 7981 C CA . GLN B 1 378 ? 5.602 -9.609 1.406 1 94.56 378 GLN B CA 1
ATOM 7982 C C . GLN B 1 378 ? 6.691 -8.859 2.16 1 94.56 378 GLN B C 1
ATOM 7984 O O . GLN B 1 378 ? 7.828 -9.32 2.252 1 94.56 378 GLN B O 1
ATOM 7989 N N . ILE B 1 379 ? 6.355 -7.715 2.637 1 94.12 379 ILE B N 1
ATOM 7990 C CA . ILE B 1 379 ? 7.293 -6.949 3.453 1 94.12 379 ILE B CA 1
ATOM 7991 C C . ILE B 1 379 ? 7.398 -7.574 4.844 1 94.12 379 ILE B C 1
ATOM 7993 O O . ILE B 1 379 ? 6.426 -7.59 5.602 1 94.12 379 ILE B O 1
ATOM 7997 N N . VAL B 1 380 ? 8.484 -8.055 5.18 1 91 380 VAL B N 1
ATOM 7998 C CA . VAL B 1 380 ? 8.609 -8.812 6.418 1 91 380 VAL B CA 1
ATOM 7999 C C . VAL B 1 380 ? 9.062 -7.895 7.551 1 91 380 VAL B C 1
ATOM 8001 O O . VAL B 1 380 ? 8.836 -8.188 8.727 1 91 380 VAL B O 1
ATOM 8004 N N . SER B 1 381 ? 9.719 -6.828 7.215 1 82.62 381 SER B N 1
ATOM 8005 C CA . SER B 1 381 ? 10.094 -5.801 8.188 1 82.62 381 SER B CA 1
ATOM 8006 C C . SER B 1 381 ? 10.445 -4.488 7.496 1 82.62 381 SER B C 1
ATOM 8008 O O . SER B 1 381 ? 11.008 -4.492 6.398 1 82.62 381 SER B O 1
ATOM 8010 N N . SER B 1 382 ? 9.977 -3.455 8.062 1 72.06 382 SER B N 1
ATOM 8011 C CA . SER B 1 382 ? 10.305 -2.141 7.52 1 72.06 382 SER B CA 1
ATOM 8012 C C . SER B 1 382 ? 10.664 -1.159 8.633 1 72.06 382 SER B C 1
ATOM 8014 O O . SER B 1 382 ? 10.734 0.05 8.398 1 72.06 382 SER B O 1
ATOM 8016 N N . SER B 1 383 ? 11.039 -1.693 9.797 1 65.81 383 SER B N 1
ATOM 8017 C CA . SER B 1 383 ? 11.242 -0.755 10.898 1 65.81 383 SER B CA 1
ATOM 8018 C C . SER B 1 383 ? 12.508 0.071 10.695 1 65.81 383 SER B C 1
ATOM 8020 O O . SER B 1 383 ? 13.523 -0.449 10.234 1 65.81 383 SER B O 1
ATOM 8022 N N . GLU B 1 384 ? 12.391 1.311 10.812 1 59.44 384 GLU B N 1
ATOM 8023 C CA . GLU B 1 384 ? 13.5 2.254 10.719 1 59.44 384 GLU B CA 1
ATOM 8024 C C . GLU B 1 384 ? 14.656 1.832 11.625 1 59.44 384 GLU B C 1
ATOM 8026 O O . GLU B 1 384 ? 15.82 2.123 11.336 1 59.44 384 GLU B O 1
ATOM 8031 N N . SER B 1 385 ? 14.32 1.072 12.633 1 59.31 385 SER B N 1
ATOM 8032 C CA . SER B 1 385 ? 15.359 0.847 13.633 1 59.31 385 SER B CA 1
ATOM 8033 C C . SER B 1 385 ? 16.031 -0.51 13.438 1 59.31 385 SER B C 1
ATOM 8035 O O . SER B 1 385 ? 17.016 -0.824 14.109 1 59.31 385 SER B O 1
ATOM 8037 N N . SER B 1 386 ? 15.555 -1.148 12.398 1 65.5 386 SER B N 1
ATOM 8038 C CA . SER B 1 386 ? 16.156 -2.477 12.359 1 65.5 386 SER B CA 1
ATOM 8039 C C . SER B 1 386 ? 17.031 -2.652 11.117 1 65.5 386 SER B C 1
ATOM 8041 O O . SER B 1 386 ? 16.578 -2.404 10 1 65.5 386 SER B O 1
ATOM 8043 N N . ASP B 1 387 ? 18.359 -2.531 11.305 1 78 387 ASP B N 1
ATOM 8044 C CA . ASP B 1 387 ? 19.312 -2.801 10.227 1 78 387 ASP B CA 1
ATOM 8045 C C . ASP B 1 387 ? 20.047 -4.121 10.445 1 78 387 ASP B C 1
ATOM 8047 O O . ASP B 1 387 ? 21.062 -4.164 11.125 1 78 387 ASP B O 1
ATOM 8051 N N . LEU B 1 388 ? 19.516 -5.113 9.812 1 84.19 388 LEU B N 1
ATOM 8052 C CA . LEU B 1 388 ? 20.125 -6.434 9.914 1 84.19 388 LEU B CA 1
ATOM 8053 C C . LEU B 1 388 ? 21.078 -6.672 8.742 1 84.19 388 LEU B C 1
ATOM 8055 O O . LEU B 1 388 ? 21.734 -7.719 8.672 1 84.19 388 LEU B O 1
ATOM 8059 N N . GLY B 1 389 ? 21.172 -5.645 7.926 1 88.44 389 GLY B N 1
ATOM 8060 C CA . GLY B 1 389 ? 22.016 -5.848 6.754 1 88.44 389 GLY B CA 1
ATOM 8061 C C . GLY B 1 389 ? 21.594 -7.039 5.918 1 88.44 389 GLY B C 1
ATOM 8062 O O . GLY B 1 389 ? 20.406 -7.211 5.633 1 88.44 389 GLY B O 1
ATOM 8063 N N . ASP B 1 390 ? 22.531 -7.82 5.535 1 91.12 390 ASP B N 1
ATOM 8064 C CA . ASP B 1 390 ? 22.25 -8.938 4.645 1 91.12 390 ASP B CA 1
ATOM 8065 C C . ASP B 1 390 ? 21.609 -10.094 5.402 1 91.12 390 ASP B C 1
ATOM 8067 O O . ASP B 1 390 ? 21.062 -11.023 4.793 1 91.12 390 ASP B O 1
ATOM 8071 N N . ILE B 1 391 ? 21.609 -10.086 6.738 1 92.44 391 ILE B N 1
ATOM 8072 C CA . ILE B 1 391 ? 20.984 -11.109 7.555 1 92.44 391 ILE B CA 1
ATOM 8073 C C . ILE B 1 391 ? 19.469 -11.094 7.32 1 92.44 391 ILE B C 1
ATOM 8075 O O . ILE B 1 391 ? 18.781 -12.094 7.547 1 92.44 391 ILE B O 1
ATOM 8079 N N . GLY B 1 392 ? 18.938 -9.914 6.836 1 92.75 392 GLY B N 1
ATOM 8080 C CA . GLY B 1 392 ? 17.516 -9.766 6.559 1 92.75 392 GLY B CA 1
ATOM 8081 C C . GLY B 1 392 ? 16.984 -10.781 5.559 1 92.75 392 GLY B C 1
ATOM 8082 O O . GLY B 1 392 ? 15.797 -11.102 5.559 1 92.75 392 GLY B O 1
ATOM 8083 N N . LYS B 1 393 ? 17.875 -11.359 4.68 1 94.5 393 LYS B N 1
ATOM 8084 C CA . LYS B 1 393 ? 17.484 -12.383 3.721 1 94.5 393 LYS B CA 1
ATOM 8085 C C . LYS B 1 393 ? 16.953 -13.625 4.43 1 94.5 393 LYS B C 1
ATOM 8087 O O . LYS B 1 393 ? 16.234 -14.43 3.834 1 94.5 393 LYS B O 1
ATOM 8092 N N . PHE B 1 394 ? 17.391 -13.75 5.652 1 94.5 394 PHE B N 1
ATOM 8093 C CA . PHE B 1 394 ? 17.078 -14.969 6.395 1 94.5 394 PHE B CA 1
ATOM 8094 C C . PHE B 1 394 ? 16.141 -14.672 7.555 1 94.5 394 PHE B C 1
ATOM 8096 O O . PHE B 1 394 ? 16.125 -15.398 8.547 1 94.5 394 PHE B O 1
ATOM 8103 N N . TYR B 1 395 ? 15.375 -13.617 7.445 1 91.94 395 TYR B N 1
ATOM 8104 C CA . TYR B 1 395 ? 14.445 -13.195 8.484 1 91.94 395 TYR B CA 1
ATOM 8105 C C . TYR B 1 395 ? 13.281 -14.18 8.617 1 91.94 395 TYR B C 1
ATOM 8107 O O . TYR B 1 395 ? 12.781 -14.414 9.719 1 91.94 395 TYR B O 1
ATOM 8115 N N . VAL B 1 396 ? 12.859 -14.734 7.496 1 91.62 396 VAL B N 1
ATOM 8116 C CA . VAL B 1 396 ? 11.75 -15.68 7.477 1 91.62 396 VAL B CA 1
ATOM 8117 C C . VAL B 1 396 ? 12.258 -17.062 7.09 1 91.62 396 VAL B C 1
ATOM 8119 O O . VAL B 1 396 ? 13.227 -17.188 6.332 1 91.62 396 VAL B O 1
ATOM 8122 N N . THR B 1 397 ? 11.578 -18 7.656 1 90.69 397 THR B N 1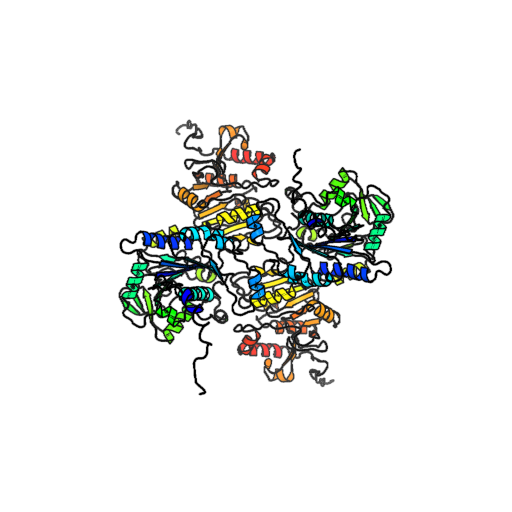
ATOM 8123 C CA . THR B 1 397 ? 11.812 -19.375 7.215 1 90.69 397 THR B CA 1
ATOM 8124 C C . THR B 1 397 ? 10.836 -19.75 6.113 1 90.69 397 THR B C 1
ATOM 8126 O O . THR B 1 397 ? 9.633 -19.891 6.363 1 90.69 397 THR B O 1
ATOM 8129 N N . PRO B 1 398 ? 11.43 -19.922 4.953 1 91.75 398 PRO B N 1
ATOM 8130 C CA . PRO B 1 398 ? 10.523 -20.281 3.854 1 91.75 398 PRO B CA 1
ATOM 8131 C C . PRO B 1 398 ? 10.039 -21.719 3.922 1 91.75 398 PRO B C 1
ATOM 8133 O O . PRO B 1 398 ? 10.711 -22.578 4.516 1 91.75 398 PRO B O 1
ATOM 8136 N N . TYR B 1 399 ? 8.898 -22.047 3.297 1 88.62 399 TYR B N 1
ATOM 8137 C CA . TYR B 1 399 ? 8.352 -23.406 3.232 1 88.62 399 TYR B CA 1
ATOM 8138 C C . TYR B 1 399 ? 8.195 -23.859 1.787 1 88.62 399 TYR B C 1
ATOM 8140 O O . TYR B 1 399 ? 7.727 -24.969 1.527 1 88.62 399 TYR B O 1
ATOM 8148 N N . SER B 1 400 ? 8.68 -23.156 0.882 1 93.25 400 SER B N 1
ATOM 8149 C CA . SER B 1 400 ? 8.562 -23.469 -0.538 1 93.25 400 SER B CA 1
ATOM 8150 C C . SER B 1 400 ? 9.438 -24.641 -0.923 1 93.25 400 SER B C 1
ATOM 8152 O O . SER B 1 400 ? 10.32 -25.047 -0.159 1 93.25 400 SER B O 1
ATOM 8154 N N . ASP B 1 401 ? 9.164 -25.219 -2.076 1 93.88 401 ASP B N 1
ATOM 8155 C CA . ASP B 1 401 ? 9.992 -26.297 -2.604 1 93.88 401 ASP B CA 1
ATOM 8156 C C . ASP B 1 401 ? 11.406 -25.797 -2.92 1 93.88 401 ASP B C 1
ATOM 8158 O O . ASP B 1 401 ? 12.391 -26.469 -2.609 1 93.88 401 ASP B O 1
ATOM 8162 N N . TYR B 1 402 ? 11.5 -24.656 -3.537 1 96.56 402 TYR B N 1
ATOM 8163 C CA . TYR B 1 402 ? 12.758 -24 -3.846 1 96.56 402 TYR B CA 1
ATOM 8164 C C . TYR B 1 402 ? 12.773 -22.578 -3.297 1 96.56 402 TYR B C 1
ATOM 8166 O O . TYR B 1 402 ? 11.773 -21.844 -3.396 1 96.56 402 TYR B O 1
ATOM 8174 N N . HIS B 1 403 ? 13.852 -22.234 -2.674 1 98 403 HIS B N 1
ATOM 8175 C CA . HIS B 1 403 ? 13.984 -20.891 -2.127 1 98 403 HIS B CA 1
ATOM 8176 C C . HIS B 1 403 ? 15.289 -20.234 -2.588 1 98 403 HIS B C 1
ATOM 8178 O O . HIS B 1 403 ? 16.344 -20.875 -2.598 1 98 403 HIS B O 1
ATOM 8184 N N . PHE B 1 404 ? 15.148 -18.984 -2.953 1 98.5 404 PHE B N 1
ATOM 8185 C CA . PHE B 1 404 ? 16.297 -18.203 -3.383 1 98.5 404 PHE B CA 1
ATOM 8186 C C . PHE B 1 404 ? 16.594 -17.078 -2.393 1 98.5 404 PHE B C 1
ATOM 8188 O O . PHE B 1 404 ? 15.68 -16.516 -1.807 1 98.5 404 PHE B O 1
ATOM 8195 N N . THR B 1 405 ? 17.859 -16.797 -2.135 1 98 405 THR B N 1
ATOM 8196 C CA . THR B 1 405 ? 18.281 -15.508 -1.601 1 98 405 THR B CA 1
ATOM 8197 C C . THR B 1 405 ? 18.875 -14.641 -2.701 1 98 405 THR B C 1
ATOM 8199 O O . THR B 1 405 ? 19.75 -15.086 -3.453 1 98 405 THR B O 1
ATOM 8202 N N . LEU B 1 406 ? 18.375 -13.43 -2.811 1 98.44 406 LEU B N 1
ATOM 8203 C CA . LEU B 1 406 ? 18.734 -12.609 -3.969 1 98.44 406 LEU B CA 1
ATOM 8204 C C . LEU B 1 406 ? 19.062 -11.188 -3.545 1 98.44 406 LEU B C 1
ATOM 8206 O O . LEU B 1 406 ? 18.594 -10.711 -2.51 1 98.44 406 LEU B O 1
ATOM 8210 N N . ASP B 1 407 ? 19.922 -10.523 -4.348 1 96.62 407 ASP B N 1
ATOM 8211 C CA . ASP B 1 407 ? 20.25 -9.117 -4.125 1 96.62 407 ASP B CA 1
ATOM 8212 C C . ASP B 1 407 ? 19.281 -8.195 -4.852 1 96.62 407 ASP B C 1
ATOM 8214 O O . ASP B 1 407 ? 18.672 -8.594 -5.844 1 96.62 407 ASP B O 1
ATOM 8218 N N . ASP B 1 408 ? 19.188 -6.957 -4.387 1 96.19 408 ASP B N 1
ATOM 8219 C CA . ASP B 1 408 ? 18.219 -5.996 -4.898 1 96.19 408 ASP B CA 1
ATOM 8220 C C . ASP B 1 408 ? 18.828 -5.133 -6 1 96.19 408 ASP B C 1
ATOM 8222 O O . ASP B 1 408 ? 18.219 -4.172 -6.457 1 96.19 408 ASP B O 1
ATOM 8226 N N . ASP B 1 409 ? 20.078 -5.414 -6.453 1 94.81 409 ASP B N 1
ATOM 8227 C CA . ASP B 1 409 ? 20.734 -4.586 -7.457 1 94.81 409 ASP B CA 1
ATOM 8228 C C . ASP B 1 409 ? 21.188 -5.422 -8.656 1 94.81 409 ASP B C 1
ATOM 8230 O O . ASP B 1 409 ? 22.203 -5.141 -9.273 1 94.81 409 ASP B O 1
ATOM 8234 N N . ILE B 1 410 ? 20.453 -6.477 -8.898 1 96.69 410 ILE B N 1
ATOM 8235 C CA . ILE B 1 410 ? 20.766 -7.352 -10.031 1 96.69 410 ILE B CA 1
ATOM 8236 C C . ILE B 1 410 ? 19.562 -7.418 -10.969 1 96.69 410 ILE B C 1
ATOM 8238 O O . ILE B 1 410 ? 18.422 -7.5 -10.516 1 96.69 410 ILE B O 1
ATOM 8242 N N . ILE B 1 411 ? 19.781 -7.367 -12.289 1 97 411 ILE B N 1
ATOM 8243 C CA . ILE B 1 411 ? 18.781 -7.719 -13.289 1 97 411 ILE B CA 1
ATOM 8244 C C . ILE B 1 411 ? 18.891 -9.203 -13.625 1 97 411 ILE B C 1
ATOM 8246 O O . ILE B 1 411 ? 19.938 -9.672 -14.086 1 97 411 ILE B O 1
ATOM 8250 N N . TYR B 1 412 ? 17.875 -9.883 -13.383 1 98.06 412 TYR B N 1
ATOM 8251 C CA . TYR B 1 412 ? 17.859 -11.328 -13.586 1 98.06 412 TYR B CA 1
ATOM 8252 C C . TYR B 1 412 ? 17.328 -11.68 -14.969 1 98.06 412 TYR B C 1
ATOM 8254 O O . TYR B 1 412 ? 16.375 -11.062 -15.453 1 98.06 412 TYR B O 1
ATOM 8262 N N . PRO B 1 413 ? 17.984 -12.656 -15.609 1 97.31 413 PRO B N 1
ATOM 8263 C CA . PRO B 1 413 ? 17.516 -13.047 -16.938 1 97.31 413 PRO B CA 1
ATOM 8264 C C . PRO B 1 413 ? 16.156 -13.766 -16.906 1 97.31 413 PRO B C 1
ATOM 8266 O O . PRO B 1 413 ? 15.742 -14.242 -15.844 1 97.31 413 PRO B O 1
ATOM 8269 N N . TRP B 1 414 ? 15.508 -13.875 -18.031 1 94.25 414 TRP B N 1
ATOM 8270 C CA . TRP B 1 414 ? 14.148 -14.391 -18.141 1 94.25 414 TRP B CA 1
ATOM 8271 C C . TRP B 1 414 ? 14.086 -15.852 -17.719 1 94.25 414 TRP B C 1
ATOM 8273 O O . TRP B 1 414 ? 13.023 -16.344 -17.312 1 94.25 414 TRP B O 1
ATOM 8283 N N . ASP B 1 415 ? 15.188 -16.578 -17.781 1 94.81 415 ASP B N 1
ATOM 8284 C CA . ASP B 1 415 ? 15.188 -18 -17.5 1 94.81 415 ASP B CA 1
ATOM 8285 C C . ASP B 1 415 ? 15.945 -18.312 -16.219 1 94.81 415 ASP B C 1
ATOM 8287 O O . ASP B 1 415 ? 16.359 -19.453 -15.977 1 94.81 415 ASP B O 1
ATOM 8291 N N . PHE B 1 416 ? 16.203 -17.297 -15.406 1 97.75 416 PHE B N 1
ATOM 8292 C CA . PHE B 1 416 ? 17.062 -17.422 -14.234 1 97.75 416 PHE B CA 1
ATOM 8293 C C . PHE B 1 416 ? 16.594 -18.562 -13.336 1 97.75 416 PHE B C 1
ATOM 8295 O O . PHE B 1 416 ? 17.375 -19.484 -13.047 1 97.75 416 PHE B O 1
ATOM 8302 N N . VAL B 1 417 ? 15.344 -18.516 -12.875 1 97.31 417 VAL B N 1
ATOM 8303 C CA . VAL B 1 417 ? 14.82 -19.5 -11.922 1 97.31 417 VAL B CA 1
ATOM 8304 C C . VAL B 1 417 ? 14.812 -20.891 -12.562 1 97.31 417 VAL B C 1
ATOM 8306 O O . VAL B 1 417 ? 15.273 -21.859 -11.953 1 97.31 417 VAL B O 1
ATOM 8309 N N . MET B 1 418 ? 14.359 -20.969 -13.758 1 94.62 418 MET B N 1
ATOM 8310 C CA . MET B 1 418 ? 14.289 -22.25 -14.453 1 94.62 418 MET B CA 1
ATOM 8311 C C . MET B 1 418 ? 15.68 -22.859 -14.609 1 94.62 418 MET B C 1
ATOM 8313 O O . MET B 1 418 ? 15.883 -24.047 -14.328 1 94.62 418 MET B O 1
ATOM 8317 N N . ALA B 1 419 ? 16.656 -22.078 -15.016 1 96.56 419 ALA B N 1
ATOM 8318 C CA . ALA B 1 419 ? 18.016 -22.547 -15.227 1 96.56 419 ALA B CA 1
ATOM 8319 C C . ALA B 1 419 ? 18.656 -23 -13.906 1 96.56 419 ALA B C 1
ATOM 8321 O O . ALA B 1 419 ? 19.328 -24.031 -13.859 1 96.56 419 ALA B O 1
ATOM 8322 N N . MET B 1 420 ? 18.438 -22.234 -12.898 1 98.06 420 MET B N 1
ATOM 8323 C CA . MET B 1 420 ? 18.984 -22.578 -11.586 1 98.06 420 MET B CA 1
ATOM 8324 C C . MET B 1 420 ? 18.406 -23.891 -11.07 1 98.06 420 MET B C 1
ATOM 8326 O O . MET B 1 420 ? 19.141 -24.75 -10.594 1 98.06 420 MET B O 1
ATOM 8330 N N . ILE B 1 421 ? 17.141 -24.047 -11.203 1 96.19 421 ILE B N 1
ATOM 8331 C CA . ILE B 1 421 ? 16.484 -25.25 -10.695 1 96.19 421 ILE B CA 1
ATOM 8332 C C . ILE B 1 421 ? 16.938 -26.453 -11.508 1 96.19 421 ILE B C 1
ATOM 8334 O O . ILE B 1 421 ? 17.203 -27.531 -10.945 1 96.19 421 ILE B O 1
ATOM 8338 N N . ARG B 1 422 ? 17 -26.344 -12.781 1 94.75 422 ARG B N 1
ATOM 8339 C CA . ARG B 1 422 ? 17.453 -27.438 -13.633 1 94.75 422 ARG B CA 1
ATOM 8340 C C . ARG B 1 422 ? 18.875 -27.859 -13.242 1 94.75 422 ARG B C 1
ATOM 8342 O O . ARG B 1 422 ? 19.141 -29.062 -13.094 1 94.75 422 ARG B O 1
ATOM 8349 N N . CYS B 1 423 ? 19.734 -26.922 -13.062 1 96.69 423 CYS B N 1
ATOM 8350 C CA . CYS B 1 423 ? 21.094 -27.219 -12.664 1 96.69 423 CYS B CA 1
ATOM 8351 C C . CYS B 1 423 ? 21.141 -27.875 -11.281 1 96.69 423 CYS B C 1
ATOM 8353 O O . CYS B 1 423 ? 21.812 -28.875 -11.086 1 96.69 423 CYS B O 1
ATOM 8355 N N . TYR B 1 424 ? 20.406 -27.328 -10.398 1 96.25 424 TYR B N 1
ATOM 8356 C CA . TYR B 1 424 ? 20.344 -27.812 -9.031 1 96.25 424 TYR B CA 1
ATOM 8357 C C . TYR B 1 424 ? 19.922 -29.281 -9 1 96.25 424 TYR B C 1
ATOM 8359 O O . TYR B 1 424 ? 20.531 -30.094 -8.289 1 96.25 424 TYR B O 1
ATOM 8367 N N . ALA B 1 425 ? 18.969 -29.625 -9.797 1 91.56 425 ALA B N 1
ATOM 8368 C CA . ALA B 1 425 ? 18.422 -30.984 -9.828 1 91.56 425 ALA B CA 1
ATOM 8369 C C . ALA B 1 425 ? 19.422 -31.984 -10.398 1 91.56 425 ALA B C 1
ATOM 8371 O O . ALA B 1 425 ? 19.359 -33.188 -10.109 1 91.56 425 ALA B O 1
ATOM 8372 N N . SER B 1 426 ? 20.359 -31.531 -11.109 1 94 426 SER B N 1
ATOM 8373 C CA . SER B 1 426 ? 21.328 -32.406 -11.773 1 94 426 SER B CA 1
ATOM 8374 C C . SER B 1 426 ? 22.562 -32.625 -10.906 1 94 426 SER B C 1
ATOM 8376 O O . SER B 1 426 ? 23.391 -33.5 -11.219 1 94 426 SER B O 1
ATOM 8378 N N . LEU B 1 427 ? 22.656 -31.953 -9.844 1 94.12 427 LEU B N 1
ATOM 8379 C CA . LEU B 1 427 ? 23.844 -32 -9.016 1 94.12 427 LEU B CA 1
ATOM 8380 C C . LEU B 1 427 ? 23.703 -33.031 -7.898 1 94.12 427 LEU B C 1
ATOM 8382 O O . LEU B 1 427 ? 22.578 -33.344 -7.492 1 94.12 427 LEU B O 1
ATOM 8386 N N . PRO B 1 428 ? 24.844 -33.531 -7.387 1 92.25 428 PRO B N 1
ATOM 8387 C CA . PRO B 1 428 ? 24.781 -34.375 -6.211 1 92.25 428 PRO B CA 1
ATOM 8388 C C . PRO B 1 428 ? 24.203 -33.688 -4.984 1 92.25 428 PRO B C 1
ATOM 8390 O O . PRO B 1 428 ? 24.594 -32.531 -4.691 1 92.25 428 PRO B O 1
ATOM 8393 N N . GLN B 1 429 ? 23.375 -34.375 -4.305 1 91.19 429 GLN B N 1
ATOM 8394 C CA . GLN B 1 429 ? 22.75 -33.812 -3.107 1 91.19 429 GLN B CA 1
ATOM 8395 C C . GLN B 1 429 ? 23.344 -34.438 -1.843 1 91.19 429 GLN B C 1
ATOM 8397 O O . GLN B 1 429 ? 23.812 -35.562 -1.862 1 91.19 429 GLN B O 1
ATOM 8402 N N . PRO B 1 430 ? 23.297 -33.625 -0.792 1 92.69 430 PRO B N 1
ATOM 8403 C CA . PRO B 1 430 ? 22.797 -32.281 -0.576 1 92.69 430 PRO B CA 1
ATOM 8404 C C . PRO B 1 430 ? 23.766 -31.203 -1.067 1 92.69 430 PRO B C 1
ATOM 8406 O O . PRO B 1 430 ? 24.984 -31.375 -0.98 1 92.69 430 PRO B O 1
ATOM 8409 N N . CYS B 1 431 ? 23.234 -30.094 -1.596 1 95.06 431 CYS B N 1
ATOM 8410 C CA . CYS B 1 431 ? 24.094 -29.016 -2.059 1 95.06 431 CYS B CA 1
ATOM 8411 C C . CYS B 1 431 ? 23.359 -27.672 -2.021 1 95.06 431 CYS B C 1
ATOM 8413 O O . CYS B 1 431 ? 22.141 -27.641 -1.79 1 95.06 431 CYS B O 1
ATOM 8415 N N . LEU B 1 432 ? 24.094 -26.625 -2.061 1 97.25 432 LEU B N 1
ATOM 8416 C CA . LEU B 1 432 ? 23.625 -25.266 -2.389 1 97.25 432 LEU B CA 1
ATOM 8417 C C . LEU B 1 432 ? 24.156 -24.844 -3.752 1 97.25 432 LEU B C 1
ATOM 8419 O O . LEU B 1 432 ? 25.219 -25.281 -4.18 1 97.25 432 LEU B O 1
ATOM 8423 N N . LEU B 1 433 ? 23.312 -24.094 -4.418 1 98.12 433 LEU B N 1
ATOM 8424 C CA . LEU B 1 433 ? 23.703 -23.625 -5.738 1 98.12 433 LEU B CA 1
ATOM 8425 C C . LEU B 1 433 ? 23.703 -22.094 -5.797 1 98.12 433 LEU B C 1
ATOM 8427 O O . LEU B 1 433 ? 22.734 -21.469 -5.348 1 98.12 433 LEU B O 1
ATOM 8431 N N . GLY B 1 434 ? 24.781 -21.547 -6.266 1 98.19 434 GLY B N 1
ATOM 8432 C CA . GLY B 1 434 ? 24.875 -20.094 -6.383 1 98.19 434 GLY B CA 1
ATOM 8433 C C . GLY B 1 434 ? 25.422 -19.641 -7.723 1 98.19 434 GLY B C 1
ATOM 8434 O O . GLY B 1 434 ? 25.594 -20.438 -8.641 1 98.19 434 GLY B O 1
ATOM 8435 N N . VAL B 1 435 ? 25.547 -18.328 -7.855 1 97.88 435 VAL B N 1
ATOM 8436 C CA . VAL B 1 435 ? 26.109 -17.719 -9.055 1 97.88 435 VAL B CA 1
ATOM 8437 C C . VAL B 1 435 ? 27.484 -17.125 -8.734 1 97.88 435 VAL B C 1
ATOM 8439 O O . VAL B 1 435 ? 28.406 -17.203 -9.555 1 97.88 435 VAL B O 1
ATOM 8442 N N . TYR B 1 436 ? 27.609 -16.594 -7.555 1 96.44 436 TYR B N 1
ATOM 8443 C CA . TYR B 1 436 ? 28.875 -16.031 -7.059 1 96.44 436 TYR B CA 1
ATOM 8444 C C . TYR B 1 436 ? 29.562 -17 -6.109 1 96.44 436 TYR B C 1
ATOM 8446 O O . TYR B 1 436 ? 28.906 -17.609 -5.25 1 96.44 436 TYR B O 1
ATOM 8454 N N . GLY B 1 437 ? 30.891 -17.141 -6.289 1 95.69 437 GLY B N 1
ATOM 8455 C CA . GLY B 1 437 ? 31.609 -18.062 -5.441 1 95.69 437 GLY B CA 1
ATOM 8456 C C . GLY B 1 437 ? 33.094 -17.734 -5.312 1 95.69 437 GLY B C 1
ATOM 8457 O O . GLY B 1 437 ? 33.625 -16.969 -6.117 1 95.69 437 GLY B O 1
ATOM 8458 N N . VAL B 1 438 ? 33.625 -18.234 -4.254 1 94.5 438 VAL B N 1
ATOM 8459 C CA . VAL B 1 438 ? 35.062 -18.016 -3.973 1 94.5 438 VAL B CA 1
ATOM 8460 C C . VAL B 1 438 ? 35.75 -19.359 -3.717 1 94.5 438 VAL B C 1
ATOM 8462 O O . VAL B 1 438 ? 35.219 -20.219 -3.016 1 94.5 438 VAL B O 1
ATOM 8465 N N . MET B 1 439 ? 36.875 -19.516 -4.348 1 92.81 439 MET B N 1
ATOM 8466 C CA . MET B 1 439 ? 37.781 -20.609 -4.047 1 92.81 439 MET B CA 1
ATOM 8467 C C . MET B 1 439 ? 38.969 -20.125 -3.215 1 92.81 439 MET B C 1
ATOM 8469 O O . MET B 1 439 ? 39.688 -19.188 -3.605 1 92.81 439 MET B O 1
ATOM 8473 N N . LEU B 1 440 ? 39.125 -20.797 -2.15 1 91.5 440 LEU B N 1
ATOM 8474 C CA . LEU B 1 440 ? 40.156 -20.359 -1.228 1 91.5 440 LEU B CA 1
ATOM 8475 C C . LEU B 1 440 ? 41.5 -21.047 -1.547 1 91.5 440 LEU B C 1
ATOM 8477 O O . LEU B 1 440 ? 41.531 -22.266 -1.771 1 91.5 440 LEU B O 1
ATOM 8481 N N . ASP B 1 441 ? 42.469 -20.219 -1.646 1 88 441 ASP B N 1
ATOM 8482 C CA . ASP B 1 441 ? 43.844 -20.734 -1.607 1 88 441 ASP B CA 1
ATOM 8483 C C . ASP B 1 441 ? 44.312 -20.922 -0.17 1 88 441 ASP B C 1
ATOM 8485 O O . ASP B 1 441 ? 44.844 -20 0.451 1 88 441 ASP B O 1
ATOM 8489 N N . GLN B 1 442 ? 44.281 -22.125 0.243 1 84.69 442 GLN B N 1
ATOM 8490 C CA . GLN B 1 442 ? 44.469 -22.375 1.67 1 84.69 442 GLN B CA 1
ATOM 8491 C C . GLN B 1 442 ? 45.906 -22.125 2.102 1 84.69 442 GLN B C 1
ATOM 8493 O O . GLN B 1 442 ? 46.156 -21.719 3.234 1 84.69 442 GLN B O 1
ATOM 8498 N N . GLU B 1 443 ? 46.844 -22.375 1.229 1 83.81 443 GLU B N 1
ATOM 8499 C CA . GLU B 1 443 ? 48.25 -22.078 1.549 1 83.81 443 GLU B CA 1
ATOM 8500 C C . GLU B 1 443 ? 48.469 -20.578 1.745 1 83.81 443 GLU B C 1
ATOM 8502 O O . GLU B 1 443 ? 49.125 -20.172 2.697 1 83.81 443 GLU B O 1
ATOM 8507 N N . LYS B 1 444 ? 47.812 -19.906 0.852 1 87.31 444 LYS B N 1
ATOM 8508 C CA . LYS B 1 444 ? 47.969 -18.453 0.942 1 87.31 444 LYS B CA 1
ATOM 8509 C C . LYS B 1 444 ? 47.188 -17.891 2.131 1 87.31 444 LYS B C 1
ATOM 8511 O O . LYS B 1 444 ? 47.625 -16.953 2.787 1 87.31 444 LYS B O 1
ATOM 8516 N N . LEU B 1 445 ? 46.125 -18.422 2.375 1 87.62 445 LEU B N 1
ATOM 8517 C CA . LEU B 1 445 ? 45.25 -17.953 3.443 1 87.62 445 LEU B CA 1
ATOM 8518 C C . LEU B 1 445 ? 45.938 -18.062 4.797 1 87.62 445 LEU B C 1
ATOM 8520 O O . LEU B 1 445 ? 45.656 -17.281 5.703 1 87.62 445 LEU B O 1
ATOM 8524 N N . PHE B 1 446 ? 46.844 -18.953 4.902 1 83.25 446 PHE B N 1
ATOM 8525 C CA . PHE B 1 446 ? 47.594 -19.156 6.145 1 83.25 446 PHE B CA 1
ATOM 8526 C C . PHE B 1 446 ? 48.531 -17.984 6.41 1 83.25 446 PHE B C 1
ATOM 8528 O O . PHE B 1 446 ? 48.781 -17.625 7.562 1 83.25 446 PHE B O 1
ATOM 8535 N N . ARG B 1 447 ? 48.938 -17.328 5.355 1 83.69 447 ARG B N 1
ATOM 8536 C CA . ARG B 1 447 ? 49.969 -16.328 5.496 1 83.69 447 ARG B CA 1
ATOM 8537 C C . ARG B 1 447 ? 49.469 -14.938 5.141 1 83.69 447 ARG B C 1
ATOM 8539 O O . ARG B 1 447 ? 50.031 -13.93 5.578 1 83.69 447 ARG B O 1
ATOM 8546 N N . GLN B 1 448 ? 48.406 -14.945 4.316 1 87.31 448 GLN B N 1
ATOM 8547 C CA . GLN B 1 448 ? 47.938 -13.68 3.771 1 87.31 448 GLN B CA 1
ATOM 8548 C C . GLN B 1 448 ? 46.469 -13.461 4.098 1 87.31 448 GLN B C 1
ATOM 8550 O O . GLN B 1 448 ? 45.812 -14.32 4.691 1 87.31 448 GLN B O 1
ATOM 8555 N N . ASP B 1 449 ? 46.062 -12.234 3.664 1 87.94 449 ASP B N 1
ATOM 8556 C CA . ASP B 1 449 ? 44.656 -11.875 3.922 1 87.94 449 ASP B CA 1
ATOM 8557 C C . ASP B 1 449 ? 43.719 -12.586 2.947 1 87.94 449 ASP B C 1
ATOM 8559 O O . ASP B 1 449 ? 44.156 -13.008 1.868 1 87.94 449 ASP B O 1
ATOM 8563 N N . TYR B 1 450 ? 42.5 -12.727 3.402 1 87.44 450 TYR B N 1
ATOM 8564 C CA . TYR B 1 450 ? 41.438 -13.391 2.656 1 87.44 450 TYR B CA 1
ATOM 8565 C C . TYR B 1 450 ? 41.344 -12.852 1.231 1 87.44 450 TYR B C 1
ATOM 8567 O O . TYR B 1 450 ? 41.219 -13.625 0.279 1 87.44 450 TYR B O 1
ATOM 8575 N N . PHE B 1 451 ? 41.5 -11.578 1.011 1 85.5 451 PHE B N 1
ATOM 8576 C CA . PHE B 1 451 ? 41.25 -10.945 -0.279 1 85.5 451 PHE B CA 1
ATOM 8577 C C . PHE B 1 451 ? 42.406 -11.195 -1.232 1 85.5 451 PHE B C 1
ATOM 8579 O O . PHE B 1 451 ? 42.25 -11.102 -2.451 1 85.5 451 PHE B O 1
ATOM 8586 N N . GLN B 1 452 ? 43.5 -11.641 -0.62 1 85.62 452 GLN B N 1
ATOM 8587 C CA . GLN B 1 452 ? 44.656 -12 -1.427 1 85.62 452 GLN B CA 1
ATOM 8588 C C . GLN B 1 452 ? 44.75 -13.516 -1.615 1 85.62 452 GLN B C 1
ATOM 8590 O O . GLN B 1 452 ? 45.594 -14 -2.379 1 85.62 452 GLN B O 1
ATOM 8595 N N . SER B 1 453 ? 43.906 -14.234 -0.985 1 87.94 453 SER B N 1
ATOM 8596 C CA . SER B 1 453 ? 44.031 -15.688 -0.954 1 87.94 453 SER B CA 1
ATOM 8597 C C . SER B 1 453 ? 42.812 -16.344 -1.587 1 87.94 453 SER B C 1
ATOM 8599 O O . SER B 1 453 ? 42.344 -17.375 -1.109 1 87.94 453 SER B O 1
ATOM 8601 N N . ARG B 1 454 ? 42.281 -15.664 -2.604 1 88.56 454 ARG B N 1
ATOM 8602 C CA . ARG B 1 454 ? 41.031 -16.203 -3.127 1 88.56 454 ARG B CA 1
ATOM 8603 C C . ARG B 1 454 ? 40.938 -16.031 -4.637 1 88.56 454 ARG B C 1
ATOM 8605 O O . ARG B 1 454 ? 41.531 -15.094 -5.188 1 88.56 454 ARG B O 1
ATOM 8612 N N . THR B 1 455 ? 40.344 -16.969 -5.293 1 90.75 455 THR B N 1
ATOM 8613 C CA . THR B 1 455 ? 39.844 -16.828 -6.668 1 90.75 455 THR B CA 1
ATOM 8614 C C . THR B 1 455 ? 38.344 -16.641 -6.699 1 90.75 455 THR B C 1
ATOM 8616 O O . THR B 1 455 ? 37.594 -17.438 -6.145 1 90.75 455 THR B O 1
ATOM 8619 N N . VAL B 1 456 ? 37.969 -15.578 -7.371 1 92.81 456 VAL B N 1
ATOM 8620 C CA . VAL B 1 456 ? 36.594 -15.188 -7.32 1 92.81 456 VAL B CA 1
ATOM 8621 C C . VAL B 1 456 ? 35.906 -15.516 -8.648 1 92.81 456 VAL B C 1
ATOM 8623 O O . VAL B 1 456 ? 36.438 -15.25 -9.719 1 92.81 456 VAL B O 1
ATOM 8626 N N . ILE B 1 457 ? 34.812 -16.234 -8.578 1 94.06 457 ILE B N 1
ATOM 8627 C CA . ILE B 1 457 ? 33.875 -16.328 -9.68 1 94.06 457 ILE B CA 1
ATOM 8628 C C . ILE B 1 457 ? 32.781 -15.266 -9.523 1 94.06 457 ILE B C 1
ATOM 8630 O O . ILE B 1 457 ? 31.844 -15.43 -8.742 1 94.06 457 ILE B O 1
ATOM 8634 N N . SER B 1 458 ? 32.875 -14.242 -10.336 1 93.06 458 SER B N 1
ATOM 8635 C CA . SER B 1 458 ? 31.984 -13.109 -10.211 1 93.06 458 SER B CA 1
ATOM 8636 C C . SER B 1 458 ? 30.656 -13.375 -10.898 1 93.06 458 SER B C 1
ATOM 8638 O O . SER B 1 458 ? 30.547 -14.297 -11.711 1 93.06 458 SER B O 1
ATOM 8640 N N . LEU B 1 459 ? 29.703 -12.531 -10.625 1 93.19 459 LEU B N 1
ATOM 8641 C CA . LEU B 1 459 ? 28.328 -12.672 -11.078 1 93.19 459 LEU B CA 1
ATOM 8642 C C . LEU B 1 459 ? 28.234 -12.617 -12.602 1 93.19 459 LEU B C 1
ATOM 8644 O O . LEU B 1 459 ? 27.438 -13.336 -13.203 1 93.19 459 LEU B O 1
ATOM 8648 N N . GLU B 1 460 ? 29.125 -11.867 -13.227 1 94.19 460 GLU B N 1
ATOM 8649 C CA . GLU B 1 460 ? 28.984 -11.594 -14.648 1 94.19 460 GLU B CA 1
ATOM 8650 C C . GLU B 1 460 ? 29.922 -12.461 -15.484 1 94.19 460 GLU B C 1
ATOM 8652 O O . GLU B 1 460 ? 29.906 -12.398 -16.719 1 94.19 460 GLU B O 1
ATOM 8657 N N . MET B 1 461 ? 30.641 -13.328 -14.828 1 93.69 461 MET B N 1
ATOM 8658 C CA . MET B 1 461 ? 31.609 -14.18 -15.508 1 93.69 461 MET B CA 1
ATOM 8659 C C . MET B 1 461 ? 30.938 -15.398 -16.125 1 93.69 461 MET B C 1
ATOM 8661 O O . MET B 1 461 ? 29.969 -15.922 -15.57 1 93.69 461 MET B O 1
ATOM 8665 N N . ALA B 1 462 ? 31.547 -15.898 -17.188 1 95.44 462 ALA B N 1
ATOM 8666 C CA . ALA B 1 462 ? 31.078 -17.156 -17.766 1 95.44 462 ALA B CA 1
ATOM 8667 C C . ALA B 1 462 ? 31.641 -18.344 -17 1 95.44 462 ALA B C 1
ATOM 8669 O O . ALA B 1 462 ? 32.75 -18.297 -16.469 1 95.44 462 ALA B O 1
ATOM 8670 N N . VAL B 1 463 ? 30.844 -19.344 -16.891 1 94 463 VAL B N 1
ATOM 8671 C CA . VAL B 1 463 ? 31.219 -20.625 -16.297 1 94 463 VAL B CA 1
ATOM 8672 C C . VAL B 1 463 ? 30.734 -21.766 -17.203 1 94 463 VAL B C 1
ATOM 8674 O O . VAL B 1 463 ? 29.531 -21.953 -17.391 1 94 463 VAL B O 1
ATOM 8677 N N . SER B 1 464 ? 31.594 -22.562 -17.656 1 92.56 464 SER B N 1
ATOM 8678 C CA . SER B 1 464 ? 31.281 -23.562 -18.656 1 92.56 464 SER B CA 1
ATOM 8679 C C . SER B 1 464 ? 30.562 -24.766 -18.047 1 92.56 464 SER B C 1
ATOM 8681 O O . SER B 1 464 ? 29.656 -25.328 -18.641 1 92.56 464 SER B O 1
ATOM 8683 N N . HIS B 1 465 ? 31 -25.219 -16.859 1 92.88 465 HIS B N 1
ATOM 8684 C CA . HIS B 1 465 ? 30.422 -26.328 -16.125 1 92.88 465 HIS B CA 1
ATOM 8685 C C . HIS B 1 465 ? 30.234 -25.969 -14.648 1 92.88 465 HIS B C 1
ATOM 8687 O O . HIS B 1 465 ? 31.016 -25.203 -14.086 1 92.88 465 HIS B O 1
ATOM 8693 N N . PRO B 1 466 ? 29.219 -26.578 -14.133 1 94.06 466 PRO B N 1
ATOM 8694 C CA . PRO B 1 466 ? 29.078 -26.312 -12.695 1 94.06 466 PRO B CA 1
ATOM 8695 C C . PRO B 1 466 ? 30.344 -26.641 -11.914 1 94.06 466 PRO B C 1
ATOM 8697 O O . PRO B 1 466 ? 31.016 -27.625 -12.211 1 94.06 466 PRO B O 1
ATOM 8700 N N . CYS B 1 467 ? 30.703 -25.797 -10.992 1 91.31 467 CYS B N 1
ATOM 8701 C CA . CYS B 1 467 ? 31.953 -26.047 -10.281 1 91.31 467 CYS B CA 1
ATOM 8702 C C . CYS B 1 467 ? 31.781 -25.844 -8.781 1 91.31 467 CYS B C 1
ATOM 8704 O O . CYS B 1 467 ? 30.938 -25.062 -8.352 1 91.31 467 CYS B O 1
ATOM 8706 N N . ARG B 1 468 ? 32.594 -26.562 -8.023 1 93.81 468 ARG B N 1
ATOM 8707 C CA . ARG B 1 468 ? 32.531 -26.5 -6.562 1 93.81 468 ARG B CA 1
ATOM 8708 C C . ARG B 1 468 ? 33.344 -25.312 -6.039 1 93.81 468 ARG B C 1
ATOM 8710 O O . ARG B 1 468 ? 34.406 -25 -6.574 1 93.81 468 ARG B O 1
ATOM 8717 N N . VAL B 1 469 ? 32.844 -24.688 -4.984 1 95.31 469 VAL B N 1
ATOM 8718 C CA . VAL B 1 469 ? 33.531 -23.562 -4.367 1 95.31 469 VAL B CA 1
ATOM 8719 C C . VAL B 1 469 ? 33.562 -23.75 -2.852 1 95.31 469 VAL B C 1
ATOM 8721 O O . VAL B 1 469 ? 32.938 -24.656 -2.316 1 95.31 469 VAL B O 1
ATOM 8724 N N . ASN B 1 470 ? 34.375 -22.891 -2.211 1 95 470 ASN B N 1
ATOM 8725 C CA . ASN B 1 470 ? 34.469 -22.938 -0.757 1 95 470 ASN B CA 1
ATOM 8726 C C . ASN B 1 470 ? 33.5 -21.969 -0.094 1 95 470 ASN B C 1
ATOM 8728 O O . ASN B 1 470 ? 32.969 -22.25 0.983 1 95 470 ASN B O 1
ATOM 8732 N N . ILE B 1 471 ? 33.312 -20.812 -0.742 1 95.69 471 ILE B N 1
ATOM 8733 C CA . ILE B 1 471 ? 32.406 -19.781 -0.258 1 95.69 471 ILE B CA 1
ATOM 8734 C C . ILE B 1 471 ? 31.391 -19.438 -1.341 1 95.69 471 ILE B C 1
ATOM 8736 O O . ILE B 1 471 ? 31.75 -19.219 -2.498 1 95.69 471 ILE B O 1
ATOM 8740 N N . ILE B 1 472 ? 30.141 -19.438 -0.937 1 96.88 472 ILE B N 1
ATOM 8741 C CA . ILE B 1 472 ? 29.078 -19.141 -1.883 1 96.88 472 ILE B CA 1
ATOM 8742 C C . ILE B 1 472 ? 28.453 -17.797 -1.546 1 96.88 472 ILE B C 1
ATOM 8744 O O . ILE B 1 472 ? 28.312 -17.438 -0.371 1 96.88 472 ILE B O 1
ATOM 8748 N N . GLY B 1 473 ? 28.125 -17.031 -2.578 1 97 473 GLY B N 1
ATOM 8749 C CA . GLY B 1 473 ? 27.422 -15.766 -2.373 1 97 473 GLY B CA 1
ATOM 8750 C C . GLY B 1 473 ? 25.938 -15.938 -2.154 1 97 473 GLY B C 1
ATOM 8751 O O . GLY B 1 473 ? 25.281 -16.703 -2.865 1 97 473 GLY B O 1
ATOM 8752 N N . THR B 1 474 ? 25.375 -15.18 -1.235 1 96.69 474 THR B N 1
ATOM 8753 C CA . THR B 1 474 ? 23.953 -15.266 -0.935 1 96.69 474 THR B CA 1
ATOM 8754 C C . THR B 1 474 ? 23.156 -14.305 -1.812 1 96.69 474 THR B C 1
ATOM 8756 O O . THR B 1 474 ? 21.938 -14.242 -1.715 1 96.69 474 THR B O 1
ATOM 8759 N N . GLY B 1 475 ? 23.797 -13.578 -2.684 1 96.81 475 GLY B N 1
ATOM 8760 C CA . GLY B 1 475 ? 23.141 -12.625 -3.561 1 96.81 475 GLY B CA 1
ATOM 8761 C C . GLY B 1 475 ? 22.391 -13.281 -4.707 1 96.81 475 GLY B C 1
ATOM 8762 O O . GLY B 1 475 ? 21.594 -12.633 -5.387 1 96.81 475 GLY B O 1
ATOM 8763 N N . ALA B 1 476 ? 22.625 -14.492 -4.973 1 98.12 476 ALA B N 1
ATOM 8764 C CA . ALA B 1 476 ? 21.938 -15.352 -5.934 1 98.12 476 ALA B CA 1
ATOM 8765 C C . ALA B 1 476 ? 22.156 -16.828 -5.609 1 98.12 476 ALA B C 1
ATOM 8767 O O . ALA B 1 476 ? 22.938 -17.5 -6.281 1 98.12 476 ALA B O 1
ATOM 8768 N N . MET B 1 477 ? 21.453 -17.25 -4.629 1 98.19 477 MET B N 1
ATOM 8769 C CA . MET B 1 477 ? 21.656 -18.609 -4.117 1 98.19 477 MET B CA 1
ATOM 8770 C C . MET B 1 477 ? 20.328 -19.375 -4.062 1 98.19 477 MET B C 1
ATOM 8772 O O . MET B 1 477 ? 19.297 -18.797 -3.713 1 98.19 477 MET B O 1
ATOM 8776 N N . LEU B 1 478 ? 20.406 -20.641 -4.453 1 98.44 478 LEU B N 1
ATOM 8777 C CA . LEU B 1 478 ? 19.25 -21.531 -4.453 1 98.44 478 LEU B CA 1
ATOM 8778 C C . LEU B 1 478 ? 19.453 -22.688 -3.486 1 98.44 478 LEU B C 1
ATOM 8780 O O . LEU B 1 478 ? 20.562 -23.25 -3.412 1 98.44 478 LEU B O 1
ATOM 8784 N N . TYR B 1 479 ? 18.453 -23.016 -2.725 1 96.75 479 TYR B N 1
ATOM 8785 C CA . TYR B 1 479 ? 18.438 -24.219 -1.901 1 96.75 479 TYR B CA 1
ATOM 8786 C C . TYR B 1 479 ? 17.016 -24.719 -1.683 1 96.75 479 TYR B C 1
ATOM 8788 O O . TYR B 1 479 ? 16.062 -24.062 -2.104 1 96.75 479 TYR B O 1
ATOM 8796 N N . GLN B 1 480 ? 16.844 -25.828 -1.183 1 95.69 480 GLN B N 1
ATOM 8797 C CA . GLN B 1 480 ? 15.57 -26.375 -0.725 1 95.69 480 GLN B CA 1
ATOM 8798 C C . GLN B 1 480 ? 15.438 -26.266 0.792 1 95.69 480 GLN B C 1
ATOM 8800 O O . GLN B 1 480 ? 16.172 -26.922 1.531 1 95.69 480 GLN B O 1
ATOM 8805 N N . PRO B 1 481 ? 14.492 -25.516 1.206 1 93.5 481 PRO B N 1
ATOM 8806 C CA . PRO B 1 481 ? 14.367 -25.281 2.646 1 93.5 481 PRO B CA 1
ATOM 8807 C C . PRO B 1 481 ? 14.188 -26.562 3.441 1 93.5 481 PRO B C 1
ATOM 8809 O O . PRO B 1 481 ? 14.625 -26.656 4.594 1 93.5 481 PRO B O 1
ATOM 8812 N N . ARG B 1 482 ? 13.602 -27.562 2.955 1 88.19 482 ARG B N 1
ATOM 8813 C CA . ARG B 1 482 ? 13.383 -28.812 3.65 1 88.19 482 ARG B CA 1
ATOM 8814 C C . ARG B 1 482 ? 14.711 -29.531 3.924 1 88.19 482 ARG B C 1
ATOM 8816 O O . ARG B 1 482 ? 14.852 -30.219 4.938 1 88.19 482 ARG B O 1
ATOM 8823 N N . SER B 1 483 ? 15.656 -29.344 3.051 1 86.31 483 SER B N 1
ATOM 8824 C CA . SER B 1 483 ? 16.938 -30.031 3.139 1 86.31 483 SER B CA 1
ATOM 8825 C C . SER B 1 483 ? 17.969 -29.188 3.889 1 86.31 483 SER B C 1
ATOM 8827 O O . SER B 1 483 ? 18.938 -29.734 4.43 1 86.31 483 SER B O 1
ATOM 8829 N N . PHE B 1 484 ? 17.797 -27.922 3.842 1 89.06 484 PHE B N 1
ATOM 8830 C CA . PHE B 1 484 ? 18.766 -27.031 4.469 1 89.06 484 PHE B CA 1
ATOM 8831 C C . PHE B 1 484 ? 18.062 -25.891 5.184 1 89.06 484 PHE B C 1
ATOM 8833 O O . PHE B 1 484 ? 17.859 -24.812 4.605 1 89.06 484 PHE B O 1
ATOM 8840 N N . LYS B 1 485 ? 17.859 -26.062 6.473 1 88.19 485 LYS B N 1
ATOM 8841 C CA . LYS B 1 485 ? 17.234 -25.031 7.285 1 88.19 485 LYS B CA 1
ATOM 8842 C C . LYS B 1 485 ? 18.266 -24.016 7.777 1 88.19 485 LYS B C 1
ATOM 8844 O O . LYS B 1 485 ? 19.266 -24.391 8.383 1 88.19 485 LYS B O 1
ATOM 8849 N N . ILE B 1 486 ? 18.047 -22.828 7.414 1 90.5 486 ILE B N 1
ATOM 8850 C CA . ILE B 1 486 ? 18.953 -21.75 7.812 1 90.5 486 ILE B CA 1
ATOM 8851 C C . ILE B 1 486 ? 18.297 -20.922 8.914 1 90.5 486 ILE B C 1
ATOM 8853 O O . ILE B 1 486 ? 17.234 -20.344 8.711 1 90.5 486 ILE B O 1
ATOM 8857 N N . SER B 1 487 ? 18.938 -20.859 10.031 1 86.56 487 SER B N 1
ATOM 8858 C CA . SER B 1 487 ? 18.484 -20.031 11.141 1 86.56 487 SER B CA 1
ATOM 8859 C C . SER B 1 487 ? 19.219 -18.688 11.172 1 86.56 487 SER B C 1
ATOM 8861 O O . SER B 1 487 ? 20.406 -18.625 10.883 1 86.56 487 SER B O 1
ATOM 8863 N N . LYS B 1 488 ? 18.516 -17.688 11.602 1 85.12 488 LYS B N 1
ATOM 8864 C CA . LYS B 1 488 ? 19.125 -16.359 11.695 1 85.12 488 LYS B CA 1
ATOM 8865 C C . LYS B 1 488 ? 20.219 -16.328 12.75 1 85.12 488 LYS B C 1
ATOM 8867 O O . LYS B 1 488 ? 21.109 -15.477 12.711 1 85.12 488 LYS B O 1
ATOM 8872 N N . GLU B 1 489 ? 20.234 -17.266 13.586 1 86.5 489 GLU B N 1
ATOM 8873 C CA . GLU B 1 489 ? 21.141 -17.281 14.734 1 86.5 489 GLU B CA 1
ATOM 8874 C C . GLU B 1 489 ? 22.562 -17.594 14.305 1 86.5 489 GLU B C 1
ATOM 8876 O O . GLU B 1 489 ? 23.516 -17.328 15.047 1 86.5 489 GLU B O 1
ATOM 8881 N N . ILE B 1 490 ? 22.766 -18.109 13.164 1 90.25 490 ILE B N 1
ATOM 8882 C CA . ILE B 1 490 ? 24.109 -18.5 12.742 1 90.25 490 ILE B CA 1
ATOM 8883 C C . ILE B 1 490 ? 24.906 -17.266 12.344 1 90.25 490 ILE B C 1
ATOM 8885 O O . ILE B 1 490 ? 26.125 -17.312 12.242 1 90.25 490 ILE B O 1
ATOM 8889 N N . PHE B 1 491 ? 24.172 -16.234 12.102 1 91.69 491 PHE B N 1
ATOM 8890 C CA . PHE B 1 491 ? 24.828 -15.016 11.656 1 91.69 491 PHE B CA 1
ATOM 8891 C C . PHE B 1 491 ? 25.234 -14.156 12.852 1 91.69 491 PHE B C 1
ATOM 8893 O O . PHE B 1 491 ? 24.375 -13.516 13.477 1 91.69 491 PHE B O 1
ATOM 8900 N N . ILE B 1 492 ? 26.438 -14.023 13.055 1 87.19 492 ILE B N 1
ATOM 8901 C CA . ILE B 1 492 ? 26.953 -13.297 14.211 1 87.19 492 ILE B CA 1
ATOM 8902 C C . ILE B 1 492 ? 27.156 -11.828 13.859 1 87.19 492 ILE B C 1
ATOM 8904 O O . ILE B 1 492 ? 26.844 -10.945 14.656 1 87.19 492 ILE B O 1
ATOM 8908 N N . GLU B 1 493 ? 27.656 -11.617 12.703 1 87.56 493 GLU B N 1
ATOM 8909 C CA . GLU B 1 493 ? 27.891 -10.258 12.227 1 87.56 493 GLU B CA 1
ATOM 8910 C C . GLU B 1 493 ? 27.172 -10 10.906 1 87.56 493 GLU B C 1
ATOM 8912 O O . GLU B 1 493 ? 27.141 -10.867 10.031 1 87.56 493 GLU B O 1
ATOM 8917 N N . LYS B 1 494 ? 26.656 -8.781 10.844 1 86.62 494 LYS B N 1
ATOM 8918 C CA . LYS B 1 494 ? 25.969 -8.445 9.602 1 86.62 494 LYS B CA 1
ATOM 8919 C C . LYS B 1 494 ? 26.953 -8.281 8.453 1 86.62 494 LYS B C 1
ATOM 8921 O O . LYS B 1 494 ? 28.141 -8.016 8.68 1 86.62 494 LYS B O 1
ATOM 8926 N N . ASN B 1 495 ? 26.516 -8.445 7.227 1 87.81 495 ASN B N 1
ATOM 8927 C CA . ASN B 1 495 ? 27.25 -8.234 5.98 1 87.81 495 ASN B CA 1
ATOM 8928 C C . ASN B 1 495 ? 28.375 -9.25 5.828 1 87.81 495 ASN B C 1
ATOM 8930 O O . ASN B 1 495 ? 29.453 -8.906 5.348 1 87.81 495 ASN B O 1
ATOM 8934 N N . MET B 1 496 ? 28.234 -10.445 6.379 1 90.5 496 MET B N 1
ATOM 8935 C CA . MET B 1 496 ? 29.125 -11.586 6.227 1 90.5 496 MET B CA 1
ATOM 8936 C C . MET B 1 496 ? 28.344 -12.875 6.047 1 90.5 496 MET B C 1
ATOM 8938 O O . MET B 1 496 ? 28.797 -13.945 6.438 1 90.5 496 MET B O 1
ATOM 8942 N N . ALA B 1 497 ? 27.156 -12.75 5.516 1 94.06 497 ALA B N 1
ATOM 8943 C CA . ALA B 1 497 ? 26.281 -13.906 5.387 1 94.06 497 ALA B CA 1
ATOM 8944 C C . ALA B 1 497 ? 26.922 -15 4.539 1 94.06 497 ALA B C 1
ATOM 8946 O O . ALA B 1 497 ? 26.766 -16.188 4.816 1 94.06 497 ALA B O 1
ATOM 8947 N N . ASP B 1 498 ? 27.672 -14.609 3.545 1 95 498 ASP B N 1
ATOM 8948 C CA . ASP B 1 498 ? 28.344 -15.562 2.666 1 95 498 ASP B CA 1
ATOM 8949 C C . ASP B 1 498 ? 29.234 -16.5 3.463 1 95 498 ASP B C 1
ATOM 8951 O O . ASP B 1 498 ? 29.25 -17.719 3.225 1 95 498 ASP B O 1
ATOM 8955 N N . ILE B 1 499 ? 29.953 -15.891 4.371 1 94.25 499 ILE B N 1
ATOM 8956 C CA . ILE B 1 499 ? 30.938 -16.625 5.168 1 94.25 499 ILE B CA 1
ATOM 8957 C C . ILE B 1 499 ? 30.219 -17.594 6.105 1 94.25 499 ILE B C 1
ATOM 8959 O O . ILE B 1 499 ? 30.531 -18.781 6.156 1 94.25 499 ILE B O 1
ATOM 8963 N N . TYR B 1 500 ? 29.203 -17.156 6.766 1 95.31 500 TYR B N 1
ATOM 8964 C CA . TYR B 1 500 ? 28.516 -17.969 7.762 1 95.31 500 TYR B CA 1
ATOM 8965 C C . TYR B 1 500 ? 27.75 -19.109 7.098 1 95.31 500 TYR B C 1
ATOM 8967 O O . TYR B 1 500 ? 27.719 -20.234 7.613 1 95.31 500 TYR B O 1
ATOM 8975 N N . ILE B 1 501 ? 27.172 -18.859 5.984 1 96 501 ILE B N 1
ATOM 8976 C CA . ILE B 1 501 ? 26.438 -19.906 5.262 1 96 501 ILE B CA 1
ATOM 8977 C C . ILE B 1 501 ? 27.406 -20.984 4.793 1 96 501 ILE B C 1
ATOM 8979 O O . ILE B 1 501 ? 27.109 -22.172 4.883 1 96 501 ILE B O 1
ATOM 8983 N N . SER B 1 502 ? 28.484 -20.547 4.289 1 95.25 502 SER B N 1
ATOM 8984 C CA . SER B 1 502 ? 29.484 -21.484 3.791 1 95.25 502 SER B CA 1
ATOM 8985 C C . SER B 1 502 ? 30.078 -22.312 4.926 1 95.25 502 SER B C 1
ATOM 8987 O O . SER B 1 502 ? 30.344 -23.516 4.754 1 95.25 502 SER B O 1
ATOM 8989 N N . MET B 1 503 ? 30.328 -21.672 6.039 1 94.38 503 MET B N 1
ATOM 8990 C CA . MET B 1 503 ? 30.797 -22.406 7.215 1 94.38 503 MET B CA 1
ATOM 8991 C C . MET B 1 503 ? 29.766 -23.438 7.652 1 94.38 503 MET B C 1
ATOM 8993 O O . MET B 1 503 ? 30.109 -24.578 7.945 1 94.38 503 MET B O 1
ATOM 8997 N N . GLN B 1 504 ? 28.547 -23.047 7.684 1 94 504 GLN B N 1
ATOM 8998 C CA . GLN B 1 504 ? 27.469 -23.969 8.062 1 94 504 GLN B CA 1
ATOM 8999 C C . GLN B 1 504 ? 27.375 -25.125 7.082 1 94 504 GLN B C 1
ATOM 9001 O O . GLN B 1 504 ? 27.125 -26.266 7.484 1 94 504 GLN B O 1
ATOM 9006 N N . ALA B 1 505 ? 27.484 -24.828 5.824 1 94.19 505 ALA B N 1
ATOM 9007 C CA . ALA B 1 505 ? 27.469 -25.875 4.809 1 94.19 505 ALA B CA 1
ATOM 9008 C C . ALA B 1 505 ? 28.594 -26.891 5.039 1 94.19 505 ALA B C 1
ATOM 9010 O O . ALA B 1 505 ? 28.375 -28.094 4.938 1 94.19 505 ALA B O 1
ATOM 9011 N N . LYS B 1 506 ? 29.766 -26.406 5.328 1 92.88 506 LYS B N 1
ATOM 9012 C CA . LYS B 1 506 ? 30.906 -27.281 5.602 1 92.88 506 LYS B CA 1
ATOM 9013 C C . LYS B 1 506 ? 30.641 -28.156 6.82 1 92.88 506 LYS B C 1
ATOM 9015 O O . LYS B 1 506 ? 30.891 -29.375 6.793 1 92.88 506 LYS B O 1
ATOM 9020 N N . ILE B 1 507 ? 30.109 -27.562 7.824 1 92.75 507 ILE B N 1
ATOM 9021 C CA . ILE B 1 507 ? 29.812 -28.281 9.055 1 92.75 507 ILE B CA 1
ATOM 9022 C C . ILE B 1 507 ? 28.828 -29.406 8.766 1 92.75 507 ILE B C 1
ATOM 9024 O O . ILE B 1 507 ? 28.953 -30.516 9.32 1 92.75 507 ILE B O 1
ATOM 9028 N N . ARG B 1 508 ? 27.984 -29.234 7.84 1 92.5 508 ARG B N 1
ATOM 9029 C CA . ARG B 1 508 ? 26.906 -30.188 7.559 1 92.5 508 ARG B CA 1
ATOM 9030 C C . ARG B 1 508 ? 27.25 -31.047 6.352 1 92.5 508 ARG B C 1
ATOM 9032 O O . ARG B 1 508 ? 26.422 -31.828 5.883 1 92.5 508 ARG B O 1
ATOM 9039 N N . ASN B 1 509 ? 28.344 -30.891 5.828 1 92.25 509 ASN B N 1
ATOM 9040 C CA . ASN B 1 509 ? 28.828 -31.656 4.68 1 92.25 509 ASN B CA 1
ATOM 9041 C C . ASN B 1 509 ? 27.938 -31.438 3.457 1 92.25 509 ASN B C 1
ATOM 9043 O O . ASN B 1 509 ? 27.484 -32.375 2.828 1 92.25 509 ASN B O 1
ATOM 9047 N N . ILE B 1 510 ? 27.625 -30.188 3.246 1 94.19 510 ILE B N 1
ATOM 9048 C CA . ILE B 1 510 ? 26.844 -29.766 2.08 1 94.19 510 ILE B CA 1
ATOM 9049 C C . ILE B 1 510 ? 27.781 -29.109 1.057 1 94.19 510 ILE B C 1
ATOM 9051 O O . ILE B 1 510 ? 28.516 -28.188 1.386 1 94.19 510 ILE B O 1
ATOM 9055 N N . SER B 1 511 ? 27.703 -29.594 -0.163 1 94.31 511 SER B N 1
ATOM 9056 C CA . SER B 1 511 ? 28.562 -29.047 -1.218 1 94.31 511 SER B CA 1
ATOM 9057 C C . SER B 1 511 ? 28.016 -27.734 -1.746 1 94.31 511 SER B C 1
ATOM 9059 O O . SER B 1 511 ? 26.797 -27.516 -1.77 1 94.31 511 SER B O 1
ATOM 9061 N N . LEU B 1 512 ? 28.953 -26.891 -2.09 1 96.62 512 LEU B N 1
ATOM 9062 C CA . LEU B 1 512 ? 28.609 -25.609 -2.701 1 96.62 512 LEU B CA 1
ATOM 9063 C C . LEU B 1 512 ? 28.984 -25.594 -4.18 1 96.62 512 LEU B C 1
ATOM 9065 O O . LEU B 1 512 ? 30.141 -25.844 -4.531 1 96.62 512 LEU B O 1
ATOM 9069 N N . PHE B 1 513 ? 27.984 -25.312 -5.035 1 96.75 513 PHE B N 1
ATOM 9070 C CA . PHE B 1 513 ? 28.234 -25.312 -6.473 1 96.75 513 PHE B CA 1
ATOM 9071 C C . PHE B 1 513 ? 27.875 -23.953 -7.074 1 96.75 513 PHE B C 1
ATOM 9073 O O . PHE B 1 513 ? 27.062 -23.219 -6.523 1 96.75 513 PHE B O 1
ATOM 9080 N N . ILE B 1 514 ? 28.516 -23.641 -8.172 1 97.19 514 ILE B N 1
ATOM 9081 C CA . ILE B 1 514 ? 28.172 -22.484 -8.992 1 97.19 514 ILE B CA 1
ATOM 9082 C C . ILE B 1 514 ? 27.594 -22.938 -10.32 1 97.19 514 ILE B C 1
ATOM 9084 O O . ILE B 1 514 ? 28.109 -23.875 -10.953 1 97.19 514 ILE B O 1
ATOM 9088 N N . VAL B 1 515 ? 26.562 -22.328 -10.758 1 97.56 515 VAL B N 1
ATOM 9089 C CA . VAL B 1 515 ? 25.828 -22.703 -11.961 1 97.56 515 VAL B CA 1
ATOM 9090 C C . VAL B 1 515 ? 26.656 -22.359 -13.195 1 97.56 515 VAL B C 1
ATOM 9092 O O . VAL B 1 515 ? 27.375 -21.359 -13.211 1 97.56 515 VAL B O 1
ATOM 9095 N N . ASN B 1 516 ? 26.594 -23.203 -14.234 1 96 516 ASN B N 1
ATOM 9096 C CA . ASN B 1 516 ? 27.188 -22.859 -15.523 1 96 516 ASN B CA 1
ATOM 9097 C C . ASN B 1 516 ? 26.359 -21.781 -16.234 1 96 516 ASN B C 1
ATOM 9099 O O . ASN B 1 516 ? 25.125 -21.781 -16.156 1 96 516 ASN B O 1
ATOM 9103 N N . ARG B 1 517 ? 27.031 -20.906 -16.938 1 95.75 517 ARG B N 1
ATOM 9104 C CA . ARG B 1 517 ? 26.344 -19.781 -17.562 1 95.75 517 ARG B CA 1
ATOM 9105 C C . ARG B 1 517 ? 27.25 -19.047 -18.547 1 95.75 517 ARG B C 1
ATOM 9107 O O . ARG B 1 517 ? 28.469 -19.188 -18.484 1 95.75 517 ARG B O 1
ATOM 9114 N N . SER B 1 518 ? 26.609 -18.25 -19.375 1 95.88 518 SER B N 1
ATOM 9115 C CA . SER B 1 518 ? 27.344 -17.328 -20.234 1 95.88 518 SER B CA 1
ATOM 9116 C C . SER B 1 518 ? 27.656 -16.016 -19.516 1 95.88 518 SER B C 1
ATOM 9118 O O . SER B 1 518 ? 27.094 -15.734 -18.453 1 95.88 518 SER B O 1
ATOM 9120 N N . SER B 1 519 ? 28.594 -15.266 -20.094 1 95.69 519 SER B N 1
ATOM 9121 C CA . SER B 1 519 ? 28.906 -13.961 -19.531 1 95.69 519 SER B CA 1
ATOM 9122 C C . SER B 1 519 ? 27.703 -13.031 -19.547 1 95.69 519 SER B C 1
ATOM 9124 O O . SER B 1 519 ? 26.938 -13.023 -20.516 1 95.69 519 SER B O 1
ATOM 9126 N N . TYR B 1 520 ? 27.516 -12.328 -18.5 1 95.75 520 TYR B N 1
ATOM 9127 C CA . TYR B 1 520 ? 26.5 -11.297 -18.359 1 95.75 520 TYR B CA 1
ATOM 9128 C C . TYR B 1 520 ? 25.094 -11.914 -18.406 1 95.75 520 TYR B C 1
ATOM 9130 O O . TYR B 1 520 ? 24.156 -11.305 -18.938 1 95.75 520 TYR B O 1
ATOM 9138 N N . TRP B 1 521 ? 25.078 -13.203 -17.938 1 96.94 521 TRP B N 1
ATOM 9139 C CA . TRP B 1 521 ? 23.75 -13.789 -17.703 1 96.94 521 TRP B CA 1
ATOM 9140 C C . TRP B 1 521 ? 22.984 -12.984 -16.672 1 96.94 521 TRP B C 1
ATOM 9142 O O . TRP B 1 521 ? 21.828 -12.594 -16.906 1 96.94 521 TRP B O 1
ATOM 9152 N N . LEU B 1 522 ? 23.578 -12.727 -15.539 1 97.19 522 LEU B N 1
ATOM 9153 C CA . LEU B 1 522 ? 23.109 -11.719 -14.594 1 97.19 522 LEU B CA 1
ATOM 9154 C C . LEU B 1 522 ? 23.828 -10.391 -14.805 1 97.19 522 LEU B C 1
ATOM 9156 O O . LEU B 1 522 ? 25 -10.367 -15.172 1 97.19 522 LEU B O 1
ATOM 9160 N N . ILE B 1 523 ? 23.078 -9.305 -14.609 1 95.56 523 ILE B N 1
ATOM 9161 C CA . ILE B 1 523 ? 23.672 -7.98 -14.789 1 95.56 523 ILE B CA 1
ATOM 9162 C C . ILE B 1 523 ? 23.594 -7.199 -13.477 1 95.56 523 ILE B C 1
ATOM 9164 O O . ILE B 1 523 ? 22.516 -6.965 -12.945 1 95.56 523 ILE B O 1
ATOM 9168 N N . GLU B 1 524 ? 24.719 -6.84 -12.945 1 92.69 524 GLU B N 1
ATOM 9169 C CA . GLU B 1 524 ? 24.766 -5.988 -11.758 1 92.69 524 GLU B CA 1
ATOM 9170 C C . GLU B 1 524 ? 24.453 -4.535 -12.109 1 92.69 524 GLU B C 1
ATOM 9172 O O . GLU B 1 524 ? 24.969 -4.004 -13.094 1 92.69 524 GLU B O 1
ATOM 9177 N N . GLN B 1 525 ? 23.5 -4.023 -11.258 1 89.31 525 GLN B N 1
ATOM 9178 C CA . GLN B 1 525 ? 23.188 -2.611 -11.43 1 89.31 525 GLN B CA 1
ATOM 9179 C C . GLN B 1 525 ? 24.109 -1.73 -10.609 1 89.31 525 GLN B C 1
ATOM 9181 O O . GLN B 1 525 ? 24.422 -2.049 -9.461 1 89.31 525 GLN B O 1
ATOM 9186 N N . ARG B 1 526 ? 24.672 -0.792 -11.258 1 77.62 526 ARG B N 1
ATOM 9187 C CA . ARG B 1 526 ? 25.578 0.099 -10.531 1 77.62 526 ARG B CA 1
ATOM 9188 C C . ARG B 1 526 ? 25.016 1.519 -10.484 1 77.62 526 ARG B C 1
ATOM 9190 O O . ARG B 1 526 ? 24.422 1.991 -11.453 1 77.62 526 ARG B O 1
ATOM 9197 N N . LYS B 1 527 ? 24.859 1.974 -9.273 1 70.5 527 LYS B N 1
ATOM 9198 C CA . LYS B 1 527 ? 24.484 3.373 -9.094 1 70.5 527 LYS B CA 1
ATOM 9199 C C . LYS B 1 527 ? 25.594 4.152 -8.391 1 70.5 527 LYS B C 1
ATOM 9201 O O . LYS B 1 527 ? 26.172 3.676 -7.414 1 70.5 527 LYS B O 1
ATOM 9206 N N . ASP B 1 528 ? 25.828 5.223 -8.984 1 65 528 ASP B N 1
ATOM 9207 C CA . ASP B 1 528 ? 26.891 6.074 -8.453 1 65 528 ASP B CA 1
ATOM 9208 C C . ASP B 1 528 ? 26.578 6.531 -7.035 1 65 528 ASP B C 1
ATOM 9210 O O . ASP B 1 528 ? 25.438 6.875 -6.727 1 65 528 ASP B O 1
ATOM 9214 N N . GLY B 1 529 ? 27.547 6.441 -6.211 1 63.94 529 GLY B N 1
ATOM 9215 C CA . GLY B 1 529 ? 27.469 7.008 -4.875 1 63.94 529 GLY B CA 1
ATOM 9216 C C . GLY B 1 529 ? 26.906 6.039 -3.852 1 63.94 529 GLY B C 1
ATOM 9217 O O . GLY B 1 529 ? 26.859 6.348 -2.658 1 63.94 529 GLY B O 1
ATOM 9218 N N . ILE B 1 530 ? 26.484 4.973 -4.359 1 68.56 530 ILE B N 1
ATOM 9219 C CA . ILE B 1 530 ? 25.969 3.992 -3.402 1 68.56 530 ILE B CA 1
ATOM 9220 C C . ILE B 1 530 ? 26.969 2.836 -3.275 1 68.56 530 ILE B C 1
ATOM 9222 O O . ILE B 1 530 ? 27.047 1.986 -4.164 1 68.56 530 ILE B O 1
ATOM 9226 N N . PRO B 1 531 ? 27.688 2.9 -2.18 1 66 531 PRO B N 1
ATOM 9227 C CA . PRO B 1 531 ? 28.656 1.815 -2.059 1 66 531 PRO B CA 1
ATOM 9228 C C . PRO B 1 531 ? 28 0.455 -1.833 1 66 531 PRO B C 1
ATOM 9230 O O . PRO B 1 531 ? 26.953 0.371 -1.195 1 66 531 PRO B O 1
ATOM 9233 N N . SER B 1 532 ? 28.641 -0.478 -2.402 1 72.88 532 SER B N 1
ATOM 9234 C CA . SER B 1 532 ? 28.234 -1.854 -2.137 1 72.88 532 SER B CA 1
ATOM 9235 C C . SER B 1 532 ? 28.812 -2.357 -0.82 1 72.88 532 SER B C 1
ATOM 9237 O O . SER B 1 532 ? 29.703 -1.733 -0.252 1 72.88 532 SER B O 1
ATOM 9239 N N . ILE B 1 533 ? 28.188 -3.373 -0.357 1 72.69 533 ILE B N 1
ATOM 9240 C CA . ILE B 1 533 ? 28.734 -4.027 0.829 1 72.69 533 ILE B CA 1
ATOM 9241 C C . ILE B 1 533 ? 30.203 -4.402 0.59 1 72.69 533 ILE B C 1
ATOM 9243 O O . ILE B 1 533 ? 31.031 -4.25 1.481 1 72.69 533 ILE B O 1
ATOM 9247 N N . TYR B 1 534 ? 30.516 -4.766 -0.574 1 71.5 534 TYR B N 1
ATOM 9248 C CA . TYR B 1 534 ? 31.875 -5.133 -0.948 1 71.5 534 TYR B CA 1
ATOM 9249 C C . TYR B 1 534 ? 32.812 -3.951 -0.79 1 71.5 534 TYR B C 1
ATOM 9251 O O . TYR B 1 534 ? 33.875 -4.074 -0.172 1 71.5 534 TYR B O 1
ATOM 9259 N N . GLU B 1 535 ? 32.406 -2.861 -1.259 1 73.5 535 GLU B N 1
ATOM 9260 C CA . GLU B 1 535 ? 33.25 -1.667 -1.179 1 73.5 535 GLU B CA 1
ATOM 9261 C C . GLU B 1 535 ? 33.438 -1.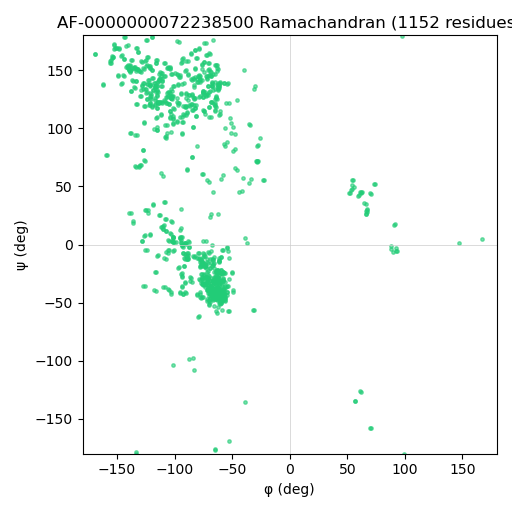225 0.27 1 73.5 535 GLU B C 1
ATOM 9263 O O . GLU B 1 535 ? 34.531 -0.772 0.647 1 73.5 535 GLU B O 1
ATOM 9268 N N . ASP B 1 536 ? 32.438 -1.489 0.999 1 74.12 536 ASP B N 1
ATOM 9269 C CA . ASP B 1 536 ? 32.531 -1.122 2.41 1 74.12 536 ASP B CA 1
ATOM 9270 C C . ASP B 1 536 ? 33.5 -2.008 3.158 1 74.12 536 ASP B C 1
ATOM 9272 O O . ASP B 1 536 ? 34.25 -1.527 4.012 1 74.12 536 ASP B O 1
ATOM 9276 N N . VAL B 1 537 ? 33.469 -3.221 2.799 1 74.94 537 VAL B N 1
ATOM 9277 C CA . VAL B 1 537 ? 34.312 -4.188 3.494 1 74.94 537 VAL B CA 1
ATOM 9278 C C . VAL B 1 537 ? 35.781 -3.961 3.113 1 74.94 537 VAL B C 1
ATOM 9280 O O . VAL B 1 537 ? 36.688 -4.008 3.971 1 74.94 537 VAL B O 1
ATOM 9283 N N . ILE B 1 538 ? 36.062 -3.662 1.898 1 73.56 538 ILE B N 1
ATOM 9284 C CA . ILE B 1 538 ? 37.438 -3.479 1.428 1 73.56 538 ILE B CA 1
ATOM 9285 C C . ILE B 1 538 ? 38.062 -2.254 2.102 1 73.56 538 ILE B C 1
ATOM 9287 O O . ILE B 1 538 ? 39.25 -2.24 2.402 1 73.56 538 ILE B O 1
ATOM 9291 N N . ARG B 1 539 ? 37.219 -1.38 2.439 1 75.25 539 ARG B N 1
ATOM 9292 C CA . ARG B 1 539 ? 37.719 -0.139 3.031 1 75.25 539 ARG B CA 1
ATOM 9293 C C . ARG B 1 539 ? 37.844 -0.266 4.547 1 75.25 539 ARG B C 1
ATOM 9295 O O . ARG B 1 539 ? 38.531 0.531 5.191 1 75.25 539 ARG B O 1
ATOM 9302 N N . ASN B 1 540 ? 37.25 -1.317 4.996 1 80.25 540 ASN B N 1
ATOM 9303 C CA . ASN B 1 540 ? 37.25 -1.527 6.441 1 80.25 540 ASN B CA 1
ATOM 9304 C C . ASN B 1 540 ? 38.281 -2.555 6.871 1 80.25 540 ASN B C 1
ATOM 9306 O O . ASN B 1 540 ? 38.031 -3.758 6.855 1 80.25 540 ASN B O 1
ATOM 9310 N N . ARG B 1 541 ? 39.375 -2.139 7.414 1 80.5 541 ARG B N 1
ATOM 9311 C CA . ARG B 1 541 ? 40.5 -2.998 7.777 1 80.5 541 ARG B CA 1
ATOM 9312 C C . ARG B 1 541 ? 40.094 -3.967 8.891 1 80.5 541 ARG B C 1
ATOM 9314 O O . ARG B 1 541 ? 40.5 -5.129 8.883 1 80.5 541 ARG B O 1
ATOM 9321 N N . GLN B 1 542 ? 39.375 -3.461 9.742 1 84.12 542 GLN B N 1
ATOM 9322 C CA . GLN B 1 542 ? 38.969 -4.293 10.875 1 84.12 542 GLN B CA 1
ATOM 9323 C C . GLN B 1 542 ? 38.094 -5.457 10.414 1 84.12 542 GLN B C 1
ATOM 9325 O O . GLN B 1 542 ? 38.25 -6.59 10.867 1 84.12 542 GLN B O 1
ATOM 9330 N N . LYS B 1 543 ? 37.25 -5.188 9.578 1 84.38 543 LYS B N 1
ATOM 9331 C CA . LYS B 1 543 ? 36.375 -6.227 9.062 1 84.38 543 LYS B CA 1
ATOM 9332 C C . LYS B 1 543 ? 37.156 -7.254 8.242 1 84.38 543 LYS B C 1
ATOM 9334 O O . LYS B 1 543 ? 36.875 -8.453 8.32 1 84.38 543 LYS B O 1
ATOM 9339 N N . ARG B 1 544 ? 38.062 -6.844 7.551 1 85.75 544 ARG B N 1
ATOM 9340 C CA . ARG B 1 544 ? 38.906 -7.73 6.758 1 85.75 544 ARG B CA 1
ATOM 9341 C C . ARG B 1 544 ? 39.688 -8.703 7.648 1 85.75 544 ARG B C 1
ATOM 9343 O O . ARG B 1 544 ? 39.75 -9.898 7.352 1 85.75 544 ARG B O 1
ATOM 9350 N N . ARG B 1 545 ? 40.188 -8.133 8.648 1 87.88 545 ARG B N 1
ATOM 9351 C CA . ARG B 1 545 ? 40.938 -8.953 9.586 1 87.88 545 ARG B CA 1
ATOM 9352 C C . ARG B 1 545 ? 40.031 -9.992 10.25 1 87.88 545 ARG B C 1
ATOM 9354 O O . ARG B 1 545 ? 40.438 -11.133 10.453 1 87.88 545 ARG B O 1
ATOM 9361 N N . LYS B 1 546 ? 38.938 -9.547 10.539 1 89.56 546 LYS B N 1
ATOM 9362 C CA . LYS B 1 546 ? 38 -10.445 11.188 1 89.56 546 LYS B CA 1
ATOM 9363 C C . LYS B 1 546 ? 37.625 -11.602 10.266 1 89.56 546 LYS B C 1
ATOM 9365 O O . LYS B 1 546 ? 37.594 -12.758 10.695 1 89.56 546 LYS B O 1
ATOM 9370 N N . ILE B 1 547 ? 37.344 -11.305 9.055 1 90.5 547 ILE B N 1
ATOM 9371 C CA . ILE B 1 547 ? 36.969 -12.32 8.078 1 90.5 547 ILE B CA 1
ATOM 9372 C C . ILE B 1 547 ? 38.125 -13.305 7.891 1 90.5 547 ILE B C 1
ATOM 9374 O O . ILE B 1 547 ? 37.906 -14.523 7.898 1 90.5 547 ILE B O 1
ATOM 9378 N N . THR B 1 548 ? 39.281 -12.773 7.781 1 91.31 548 THR B N 1
ATOM 9379 C CA . THR B 1 548 ? 40.469 -13.609 7.594 1 91.31 548 THR B CA 1
ATOM 9380 C C . THR B 1 548 ? 40.656 -14.547 8.781 1 91.31 548 THR B C 1
ATOM 9382 O O . THR B 1 548 ? 40.938 -15.734 8.602 1 91.31 548 THR B O 1
ATOM 9385 N N . LYS B 1 549 ? 40.469 -13.984 9.883 1 91.75 549 LYS B N 1
ATOM 9386 C CA . LYS B 1 549 ? 40.656 -14.781 11.094 1 91.75 549 LYS B CA 1
ATOM 9387 C C . LYS B 1 549 ? 39.625 -15.898 11.164 1 91.75 549 LYS B C 1
ATOM 9389 O O . LYS B 1 549 ? 39.938 -17.047 11.477 1 91.75 549 LYS B O 1
ATOM 9394 N N . ILE B 1 550 ? 38.406 -15.609 10.898 1 91.94 550 ILE B N 1
ATOM 9395 C CA . ILE B 1 550 ? 37.312 -16.578 10.961 1 91.94 550 ILE B CA 1
ATOM 9396 C C . ILE B 1 550 ? 37.594 -17.734 9.992 1 91.94 550 ILE B C 1
ATOM 9398 O O . ILE B 1 550 ? 37.438 -18.906 10.352 1 91.94 550 ILE B O 1
ATOM 9402 N N . LEU B 1 551 ? 38.031 -17.406 8.852 1 91.88 551 LEU B N 1
ATOM 9403 C CA . LEU B 1 551 ? 38.25 -18.406 7.828 1 91.88 551 LEU B CA 1
ATOM 9404 C C . LEU B 1 551 ? 39.5 -19.25 8.156 1 91.88 551 LEU B C 1
ATOM 9406 O O . LEU B 1 551 ? 39.5 -20.453 7.891 1 91.88 551 LEU B O 1
ATOM 9410 N N . ARG B 1 552 ? 40.469 -18.641 8.75 1 91.25 552 ARG B N 1
ATOM 9411 C CA . ARG B 1 552 ? 41.656 -19.375 9.18 1 91.25 552 ARG B CA 1
ATOM 9412 C C . ARG B 1 552 ? 41.312 -20.359 10.281 1 91.25 552 ARG B C 1
ATOM 9414 O O . ARG B 1 552 ? 41.781 -21.5 10.258 1 91.25 552 ARG B O 1
ATOM 9421 N N . ASP B 1 553 ? 40.531 -19.891 11.102 1 90.81 553 ASP B N 1
ATOM 9422 C CA . ASP B 1 553 ? 40.188 -20.734 12.242 1 90.81 553 ASP B CA 1
ATOM 9423 C C . ASP B 1 553 ? 39.344 -21.938 11.797 1 90.81 553 ASP B C 1
ATOM 9425 O O . ASP B 1 553 ? 39.312 -22.953 12.492 1 90.81 553 ASP B O 1
ATOM 9429 N N . PHE B 1 554 ? 38.844 -21.812 10.656 1 89.88 554 PHE B N 1
ATOM 9430 C CA . PHE B 1 554 ? 37.906 -22.844 10.203 1 89.88 554 PHE B CA 1
ATOM 9431 C C . PHE B 1 554 ? 38.594 -23.766 9.195 1 89.88 554 PHE B C 1
ATOM 9433 O O . PHE B 1 554 ? 37.938 -24.578 8.547 1 89.88 554 PHE B O 1
ATOM 9440 N N . MET B 1 555 ? 39.812 -23.656 9.047 1 87.19 555 MET B N 1
ATOM 9441 C CA . MET B 1 555 ? 40.594 -24.547 8.18 1 87.19 555 MET B CA 1
ATOM 9442 C C . MET B 1 555 ? 40.688 -25.938 8.789 1 87.19 555 MET B C 1
ATOM 9444 O O . MET B 1 555 ? 40.594 -26.094 10.008 1 87.19 555 MET B O 1
ATOM 9448 N N . PRO B 1 556 ? 40.812 -27.062 7.895 1 88.56 556 PRO B N 1
ATOM 9449 C CA . PRO B 1 556 ? 41 -27 6.441 1 88.56 556 PRO B CA 1
ATOM 9450 C C . PRO B 1 556 ? 39.688 -26.953 5.68 1 88.56 556 PRO B C 1
ATOM 9452 O O . PRO B 1 556 ? 38.688 -27.516 6.137 1 88.56 556 PRO B O 1
ATOM 9455 N N . TRP B 1 557 ? 39.688 -26.281 4.605 1 88.31 557 TRP B N 1
ATOM 9456 C CA . TRP B 1 557 ? 38.562 -26.25 3.684 1 88.31 557 TRP B CA 1
ATOM 9457 C C . TRP B 1 557 ? 38.688 -27.344 2.629 1 88.31 557 TRP B C 1
ATOM 9459 O O . TRP B 1 557 ? 39.812 -27.812 2.338 1 88.31 557 TRP B O 1
ATOM 9469 N N . ASP B 1 558 ? 37.5 -27.812 2.188 1 78.06 558 ASP B N 1
ATOM 9470 C CA . ASP B 1 558 ? 37.5 -28.859 1.166 1 78.06 558 ASP B CA 1
ATOM 9471 C C . ASP B 1 558 ? 38.125 -28.359 -0.134 1 78.06 558 ASP B C 1
ATOM 9473 O O . ASP B 1 558 ? 38.125 -27.156 -0.412 1 78.06 558 ASP B O 1
ATOM 9477 N N . CYS B 1 559 ? 38.719 -29.359 -0.891 1 61.94 559 CYS B N 1
ATOM 9478 C CA . CYS B 1 559 ? 39.312 -29.016 -2.174 1 61.94 559 CYS B CA 1
ATOM 9479 C C . CYS B 1 559 ? 38.25 -28.562 -3.168 1 61.94 559 CYS B C 1
ATOM 9481 O O . CYS B 1 559 ? 37.156 -29.125 -3.217 1 61.94 559 CYS B O 1
ATOM 9483 N N . SER B 1 560 ? 38.406 -27.312 -3.666 1 56.47 560 SER B N 1
ATOM 9484 C CA . SER B 1 560 ? 37.5 -26.781 -4.676 1 56.47 560 SER B CA 1
ATOM 9485 C C . SER B 1 560 ? 38.031 -27.016 -6.082 1 56.47 560 SER B C 1
ATOM 9487 O O . SER B 1 560 ? 39.25 -27.078 -6.293 1 56.47 560 SER B O 1
ATOM 9489 N N . HIS B 1 561 ? 37.406 -27.984 -7.039 1 51.69 561 HIS B N 1
ATOM 9490 C CA . HIS B 1 561 ? 37.906 -28.281 -8.375 1 51.69 561 HIS B CA 1
ATOM 9491 C C . HIS B 1 561 ? 37.094 -27.547 -9.438 1 51.69 561 HIS B C 1
ATOM 9493 O O . HIS B 1 561 ? 35.875 -27.422 -9.312 1 51.69 561 HIS B O 1
ATOM 9499 N N . THR B 1 562 ? 37.688 -26.531 -10.117 1 47.34 562 THR B N 1
ATOM 9500 C CA . THR B 1 562 ? 37.094 -26.219 -11.414 1 47.34 562 THR B CA 1
ATOM 9501 C C . THR B 1 562 ? 37.469 -27.281 -12.445 1 47.34 562 THR B C 1
ATOM 9503 O O . THR B 1 562 ? 38.375 -28.078 -12.227 1 47.34 562 THR B O 1
ATOM 9506 N N . ASP B 1 563 ? 36.75 -27.625 -13.398 1 41.94 563 ASP B N 1
ATOM 9507 C CA . ASP B 1 563 ? 37.188 -28.469 -14.492 1 41.94 563 ASP B CA 1
ATOM 9508 C C . ASP B 1 563 ? 38.688 -28.266 -14.766 1 41.94 563 ASP B C 1
ATOM 9510 O O . ASP B 1 563 ? 39.406 -29.219 -15.117 1 41.94 563 ASP B O 1
ATOM 9514 N N . ASN B 1 564 ? 39.188 -26.984 -15.055 1 39.03 564 ASN B N 1
ATOM 9515 C CA . ASN B 1 564 ? 40.562 -26.797 -15.484 1 39.03 564 ASN B CA 1
ATOM 9516 C C . ASN B 1 564 ? 41.531 -26.859 -14.305 1 39.03 564 ASN B C 1
ATOM 9518 O O . ASN B 1 564 ? 42.719 -27.203 -14.477 1 39.03 564 ASN B O 1
ATOM 9522 N N . ASP B 1 565 ? 41.5 -25.953 -13.227 1 35.47 565 ASP B N 1
ATOM 9523 C CA . ASP B 1 565 ? 42.5 -25.875 -12.156 1 35.47 565 ASP B CA 1
ATOM 9524 C C . ASP B 1 565 ? 41.906 -26.406 -10.844 1 35.47 565 ASP B C 1
ATOM 9526 O O . ASP B 1 565 ? 40.812 -26.016 -10.43 1 35.47 565 ASP B O 1
ATOM 9530 N N . SER B 1 566 ? 42.094 -27.734 -10.562 1 33.47 566 SER B N 1
ATOM 9531 C CA . SER B 1 566 ? 41.844 -28.328 -9.25 1 33.47 566 SER B CA 1
ATOM 9532 C C . SER B 1 566 ? 42.656 -27.625 -8.164 1 33.47 566 SER B C 1
ATOM 9534 O O . SER B 1 566 ? 43.906 -27.5 -8.281 1 33.47 566 SER B O 1
ATOM 9536 N N . VAL B 1 567 ? 42.344 -26.641 -7.582 1 34.19 567 VAL B N 1
ATOM 9537 C CA . VAL B 1 567 ? 43.125 -26.25 -6.414 1 34.19 567 VAL B CA 1
ATOM 9538 C C . VAL B 1 567 ? 42.875 -27.234 -5.273 1 34.19 567 VAL B C 1
ATOM 9540 O O . VAL B 1 567 ? 41.812 -27.219 -4.641 1 34.19 567 VAL B O 1
ATOM 9543 N N . CYS B 1 568 ? 43.031 -28.562 -5.43 1 32.41 568 CYS B N 1
ATOM 9544 C CA . CYS B 1 568 ? 42.969 -29.547 -4.355 1 32.41 568 CYS B CA 1
ATOM 9545 C C . CYS B 1 568 ? 43.969 -29.188 -3.242 1 32.41 568 CYS B C 1
ATOM 9547 O O . CYS B 1 568 ? 45.062 -28.719 -3.512 1 32.41 568 CYS B O 1
ATOM 9549 N N . CYS B 1 569 ? 43.438 -29.016 -2.062 1 32.44 569 CYS B N 1
ATOM 9550 C CA . CYS B 1 569 ? 44.25 -29.047 -0.862 1 32.44 569 CYS B CA 1
ATOM 9551 C C . CYS B 1 569 ? 45.125 -30.297 -0.825 1 32.44 569 CYS B C 1
ATOM 9553 O O . CYS B 1 569 ? 44.656 -31.391 -1.066 1 32.44 569 CYS B O 1
ATOM 9555 N N . LEU B 1 570 ? 46.375 -30.312 -1.057 1 29.44 570 LEU B N 1
ATOM 9556 C CA . LEU B 1 570 ? 47.375 -31.344 -0.792 1 29.44 570 LEU B CA 1
ATOM 9557 C C . LEU B 1 570 ? 47.219 -31.891 0.623 1 29.44 570 LEU B C 1
ATOM 9559 O O . LEU B 1 570 ? 47.469 -31.172 1.598 1 29.44 570 LEU B O 1
ATOM 9563 N N . LEU B 1 571 ? 46.125 -32.562 1.067 1 28.59 571 LEU B N 1
ATOM 9564 C CA . LEU B 1 571 ? 46.375 -33.375 2.246 1 28.59 571 LEU B CA 1
ATOM 9565 C C . LEU B 1 571 ? 47.594 -34.281 2.025 1 28.59 571 LEU B C 1
ATOM 9567 O O . LEU B 1 571 ? 47.656 -35.031 1.057 1 28.59 571 LEU B O 1
ATOM 9571 N N . ASN B 1 572 ? 48.812 -33.906 2.451 1 27.39 572 ASN B N 1
ATOM 9572 C CA . ASN B 1 572 ? 49.906 -34.812 2.848 1 27.39 572 ASN B CA 1
ATOM 9573 C C . ASN B 1 572 ? 49.406 -35.906 3.793 1 27.39 572 ASN B C 1
ATOM 9575 O O . ASN B 1 572 ? 48.906 -35.594 4.883 1 27.39 572 ASN B O 1
ATOM 9579 N N . ASN B 1 573 ? 48.812 -37 3.416 1 28.03 573 ASN B N 1
ATOM 9580 C CA . ASN B 1 573 ? 48.781 -38.281 4.105 1 28.03 573 ASN B CA 1
ATOM 9581 C C . ASN B 1 573 ? 50.094 -38.594 4.789 1 28.03 573 ASN B C 1
ATOM 9583 O O . ASN B 1 573 ? 50.375 -39.75 5.137 1 28.03 573 ASN B O 1
ATOM 9587 N N . LYS B 1 574 ? 51.25 -38.125 5.004 1 27.59 574 LYS B N 1
ATOM 9588 C CA . LYS B 1 574 ? 52.219 -38.906 5.812 1 27.59 574 LYS B CA 1
ATOM 9589 C C . LYS B 1 574 ? 51.75 -38.969 7.266 1 27.59 574 LYS B C 1
ATOM 9591 O O . LYS B 1 574 ? 52.156 -38.156 8.094 1 27.59 574 LYS B O 1
ATOM 9596 N N . ILE B 1 575 ? 50.5 -38.875 7.723 1 22.89 575 ILE B N 1
ATOM 9597 C CA . ILE B 1 575 ? 50.406 -39.406 9.07 1 22.89 575 ILE B CA 1
ATOM 9598 C C . ILE B 1 575 ? 50.812 -40.906 9.055 1 22.89 575 ILE B C 1
ATOM 9600 O O . ILE B 1 575 ? 50.25 -41.688 8.305 1 22.89 575 ILE B O 1
ATOM 9604 N N . PRO B 1 576 ? 51.938 -41.281 9.664 1 22.77 576 PRO B N 1
ATOM 9605 C CA . PRO B 1 576 ? 52.562 -42.531 10.078 1 22.77 576 PRO B CA 1
ATOM 9606 C C . PRO B 1 576 ? 51.562 -43.531 10.656 1 22.77 576 PRO B C 1
ATOM 9608 O O . PRO B 1 576 ? 50.5 -43.125 11.141 1 22.77 576 PRO B O 1
ATOM 9611 N N . LEU B 1 577 ? 51.906 -44.969 10.469 1 23.75 577 LEU B N 1
ATOM 9612 C CA . LEU B 1 577 ? 51.625 -46.281 11.078 1 23.75 577 LEU B CA 1
ATOM 9613 C C . LEU B 1 577 ? 51.594 -46.156 12.594 1 23.75 577 LEU B C 1
ATOM 9615 O O . LEU B 1 577 ? 52.094 -45.188 13.164 1 23.75 577 LEU B O 1
ATOM 9619 N N . TYR B 1 578 ? 52.281 -47.156 13.398 1 20.38 578 TYR B N 1
ATOM 9620 C CA . TYR B 1 578 ? 52.938 -47.188 14.695 1 20.38 578 TYR B CA 1
ATOM 9621 C C . TYR B 1 578 ? 54 -46.125 14.82 1 20.38 578 TYR B C 1
ATOM 9623 O O . TYR B 1 578 ? 54.781 -45.906 13.883 1 20.38 578 TYR B O 1
#

Solvent-accessible surface area (backbone atoms only — not comparable to full-atom values): 62867 Å² total; per-residue (Å²): 135,84,81,84,87,85,73,75,83,62,55,82,64,55,72,75,54,61,82,66,57,75,70,62,78,74,63,74,68,70,69,71,25,52,34,34,38,37,32,42,35,77,67,43,52,59,42,35,35,50,37,52,46,53,54,50,55,52,57,70,63,49,78,82,72,85,74,42,53,35,40,36,36,41,30,45,27,62,33,45,36,59,53,56,61,58,72,76,56,50,82,50,90,78,66,77,59,54,44,81,29,82,44,72,70,52,46,69,66,46,62,31,68,33,53,45,29,45,47,63,41,48,56,66,47,56,93,74,49,54,58,40,35,36,35,24,46,48,75,49,61,42,78,40,38,42,56,52,52,22,52,53,33,45,57,44,71,81,51,51,39,59,29,37,36,34,34,50,26,54,38,39,73,39,83,65,40,70,61,48,53,52,51,59,54,67,69,55,80,58,88,45,58,42,40,36,24,35,57,30,40,63,86,49,71,85,42,32,68,73,36,91,39,68,59,42,80,74,49,94,56,33,24,40,33,24,44,43,63,80,41,37,30,36,31,42,56,64,46,42,56,72,52,62,29,47,58,74,84,64,63,68,65,63,41,73,87,33,76,82,57,73,54,50,48,18,51,50,51,24,43,51,37,51,75,73,67,42,39,32,26,25,42,62,41,7,47,34,41,54,49,67,42,62,69,38,83,76,42,55,73,57,20,69,74,54,64,58,45,59,29,60,44,69,72,39,67,68,51,51,54,50,51,45,62,74,62,57,45,37,32,34,17,24,36,43,45,57,93,40,51,68,41,32,50,51,18,48,44,41,41,42,40,66,47,61,36,35,41,34,23,35,31,55,27,92,65,80,62,72,84,54,75,39,88,47,42,42,77,75,42,53,50,62,84,47,74,48,56,57,49,32,37,40,71,64,80,71,83,38,58,32,37,32,28,36,50,34,40,36,42,49,42,93,52,46,60,61,53,50,50,56,53,53,70,72,47,78,80,62,51,39,36,17,50,28,33,31,33,69,37,66,76,43,37,74,79,44,52,49,87,77,15,52,48,76,42,51,62,43,48,60,29,91,57,67,27,42,34,56,33,44,33,54,53,43,22,42,39,36,37,89,82,54,79,72,62,59,79,68,56,84,56,67,74,42,54,32,58,42,53,28,52,52,27,54,76,67,69,35,47,40,33,28,61,50,42,55,60,55,51,37,39,79,60,82,57,90,79,57,78,48,71,66,58,51,42,74,71,29,64,68,58,46,52,51,52,32,49,57,55,54,70,57,55,82,69,74,59,24,40,43,96,85,60,58,56,58,61,79,76,79,67,84,68,80,86,124,136,85,82,74,81,75,69,77,81,65,53,77,62,56,69,69,56,62,77,66,59,74,69,60,80,74,64,72,68,72,70,71,24,52,34,33,38,38,32,42,34,75,68,41,50,58,43,34,35,50,37,52,47,52,54,50,55,52,59,70,62,50,77,78,76,83,74,43,52,35,40,36,36,41,30,46,28,64,32,42,34,60,52,55,62,58,72,76,57,48,82,50,92,74,65,77,61,54,45,82,30,82,45,72,70,52,45,67,68,46,62,31,68,33,52,47,28,45,47,64,41,49,57,66,46,56,93,75,50,55,59,42,36,36,34,23,46,48,75,48,61,41,77,40,39,43,56,53,53,23,52,53,34,46,58,44,71,80,52,50,37,61,30,37,37,32,34,52,27,54,36,38,72,39,84,65,39,70,61,49,52,51,51,60,54,68,69,54,81,58,88,45,58,43,40,34,24,34,56,29,42,62,86,49,71,85,41,32,67,74,36,91,39,67,59,41,80,73,49,94,56,34,24,41,32,23,43,42,64,78,42,36,30,38,30,43,56,65,46,43,58,72,51,65,29,47,60,73,83,62,62,68,65,63,41,73,86,32,76,82,57,73,55,49,48,19,50,50,52,25,44,52,38,50,75,72,66,40,40,32,25,26,42,62,41,7,47,34,41,54,49,67,41,61,67,38,82,78,42,55,74,58,21,70,75,55,64,59,44,58,28,59,44,68,72,39,69,68,50,51,52,50,52,45,62,73,61,57,43,36,33,34,18,24,36,44,46,58,94,39,52,67,41,31,50,50,18,48,45,40,42,42,39,68,47,60,36,34,41,34,22,34,30,55,26,93,63,81,62,72,85,56,76,39,89,46,42,42,76,76,43,54,49,62,81,46,74,48,57,58,49,31,37,39,71,63,79,72,84,40,58,33,36,31,28,35,48,34,42,35,42,50,40,94,53,45,62,62,52,50,51,56,52,53,73,73,46,78,79,62,52,40,36,17,50,28,33,28,33,69,36,65,75,43,36,74,78,44,52,50,86,77,15,51,48,75,43,50,62,44,48,60,28,92,56,66,26,44,35,55,32,44,32,52,53,42,22,41,40,36,36,87,82,52,78,72,62,60,79,68,57,82,56,67,75,42,54,30,57,43,52,28,51,51,27,57,76,66,69,34,46,39,34,27,60,50,43,56,61,55,50,39,40,76,61,82,56,90,78,58,77,47,71,66,58,52,43,72,70,29,64,68,57,46,52,49,52,31,48,54,55,55,72,56,56,83,70,74,58,25,40,41,98,86,59,58,53,57,62,78,76,78,69,82,73,80,82,133

InterPro domains:
  IPR029044 Nucleotide-diphospho-sugar transferases [SSF53448] (400-552)

Foldseek 3Di:
DDDDDDDPPPPVVPPVPDVVPPVPCPVVPQPEFAEEEEEEEELCLVLLLVQLVLVQVQQVPPPDDRTAYEYEYEYQQNQAAADPVCVVPVPPDDPDQKDKDDDPVSLVPGNGQFSLQNVSVRVSCPPRHNYMYIYGNHGCFFQFCQVSLLVVLQVCVSHHHFKYAFYYSQKHFARVRVVVQVVVVVVDPDPQAFKEAQFDWPVPNQPLPLDPDGWADDDPWKIWHLWDDSHRMMGGVVNSVVVPSGFDRDDSVVCVVPVQDGSCRGSRSSVVSVVVPGIYMYTPAHRMFREPQQPDPRRPPVSVPVGTGTDHHPNDDVVNVVVNVSSFAEEEEEEDEDVCVVLLSQQCNQCSNPHQAYEYEYEQDPDDDPSQPHDRYDDPDHDNPDPQALLRRQVDQDQTQKYAYAYSFKRAHNCRNVQQVVLCVPDDPDAKEFAKAKAFQLVCLVPDFRVVGIDIRDNQAAAAAKWWHQWHDRNTMMHGCVRDPDDSVQDDDHLCVRVSVSLVCVVVVHIYIYGGDHGPNMPGHDDPPDDDSVVVCVVDPVNRVVSSVVVNVSDDTAFIDRVPDGSGDPPPPPPDDD/DDDPCVDDPPPVVPPVPPVVPVVPCPVVPQPEFAEEEEEEEELCLVLLLVQLVLVQVQQVPPPDDRTAYEYEYEYQQNQAAADPVCVVPPPDPDPPQKDKDDDPVSLVPGNGQFSLQNVSVRVSCPPRHNYMYIYGNHGDFFQFCQVSLLVVLQVCVSHHHFKYAFYYSQKHFARVRVVVQVVLVVVDPDPQAFKEAQFDWPVPNQPLPLDPDGWADDDPWKIWHLWDDSHRMMGGVVNSVVCPSGFDRDDSVVCVVPVQDGSCRGSRSSVVSVVVPGIYMYTPAHRMFREPQQPDPRRPPVSVPVGTGTDHHPNDDVVNVVVNVSSFAEEEEEEDEDVCVVLLSQQCNQCSNPHQAYEYEYEQDPDDDPSQPHDRYDDPDHDNPDPQALLRRQVDQDQTQKYAYAYSFKRAHNCRNVQQVVLCVPDDPDAKEFAKAKAFQLVCLLPDFRVVGIDIRDNQAAAAAKWWHQWHDRNTMMHGCVRDPDDSVQDDDHLCVRLSVSLVCVVVVHIYIYGGDHGPNMPGHDDPPDDDSVVVCVVDPVNRVVSSVVVNVSDDTAFIDRVPDGSGDPPPPPPDDD